Protein AF-A0A7R8VKW3-F1 (afdb_monomer)

Radius of gyration: 52.59 Å; Cα contacts (8 Å, |Δi|>4): 731; chains: 1; bounding box: 92×76×167 Å

Foldseek 3Di:
DLVVCCVDPVRNVVSVVDDDDDLLRVLVVCVVVVVLLVLLLCLQQADLVVNLSNLVSNLVVLLVDQLVPNLVSLLSNLLSLLNNQVVDDPPDPCVLVSLVSSLVSSLSSLCVLVCPVVVSCPPDDPLRVLLSLLLNLLSLLVSLLSSLVCLLPVDPPDVVSNVVNPDPDPDPSVVVVPDDDRDGDHSVVSSVSSLVSNLVSLVPDDPVSLVSQQVDADPVHRVHGSLLSSLQSLQSSLVSLVSSVDDDPSSVSSNVSSVVRHDHPQDVVNVLVPDDLVRLLVQCVDPVHPNLVSVVSLLVDPCLLVDPSNLVSCQVNLLSDDLVSLLSLVVVLLVCLVPDPDPVSNQSSLVSSLVSLLSDFLVSLLVSLLVLCVVPPQDQSSAHPCLVVLLVVLLVLLVVLLVVVVVVVVVVCVVPVPPPPDDDDDDDDDDDDDDDDDDDPDDDPDDPVVVVVNVVSLRSSLSSLSSSCSRGLLVSLLVLLVQQLPALSSLVSSLVSLLSVLSSQQRDDPVDPDGSNLVSLLVSLPDPDDDPRSLVSSLSSVQSCQQSVSDPQQCSCVVRLLVQLVVCLVVVVLPSNLSSLSSVVCLLVPSHPHDNVDDLLVVLVSLLSSLVSLDDDPVRDDPSSVSSNVSSVVVNVSSVVVCVVVVVPPVSVVVVLVVVQPDPDCVVSVLVVCLVCVVVDDLVSLLVVLVSLVPHPDQLLSSLVSLLSSLVSVLVVDDQPCVVVCLSNVVSSLVSLVVSLVSLLPDPLVSLLVSLVSLLVSLLSHHPVSCVVCVVSSLVSNLSSLLSNQADDPVSLVSSLVSLVSDDPDPSSVSSNVSSVVSVVRNVVVVD

Organism: Timema douglasi (NCBI:txid61478)

Solvent-accessible surface area (backbone atoms only — not comparable to full-atom values): 47410 Å² total; per-residue (Å²): 99,64,77,58,36,50,70,35,91,90,54,15,82,50,48,82,67,55,78,88,68,51,65,68,56,45,49,50,49,33,62,76,68,67,37,57,65,59,53,27,51,44,43,44,48,41,50,69,72,59,38,53,57,53,50,55,42,47,49,58,50,54,72,71,51,56,80,85,74,41,50,64,59,48,31,48,47,47,42,19,49,52,54,22,57,72,70,61,64,87,84,47,89,63,46,44,54,51,42,45,53,53,48,53,51,45,52,55,53,54,38,50,80,75,46,72,54,48,77,78,52,68,82,54,51,73,65,56,52,49,54,49,52,50,54,48,49,46,38,51,46,50,35,48,39,53,46,37,48,44,65,58,52,68,70,84,70,61,68,69,59,49,61,77,36,66,60,87,71,93,68,71,66,66,75,79,61,81,83,71,88,78,60,85,62,53,70,64,56,56,51,51,51,51,52,48,54,48,42,56,52,58,71,67,61,46,73,68,56,55,56,53,26,61,78,35,68,26,92,89,46,76,92,39,32,33,38,59,55,44,16,24,46,38,33,52,37,53,52,38,47,59,69,51,66,70,83,51,71,69,58,53,54,41,48,56,56,36,63,78,58,37,34,80,66,85,45,72,68,60,48,60,74,70,48,48,72,69,54,38,58,52,43,40,72,34,87,91,47,68,30,65,64,39,43,59,54,49,70,68,40,84,60,43,90,74,37,70,71,45,47,52,51,51,67,78,45,44,89,70,59,48,74,69,52,48,55,52,51,49,57,52,50,51,56,49,50,75,70,52,86,55,64,67,61,37,52,51,52,36,51,51,54,48,54,49,48,59,74,45,55,64,69,60,39,49,67,51,49,42,58,47,41,70,76,60,46,86,58,48,83,47,56,54,96,56,46,70,61,52,53,50,51,53,52,51,50,55,51,49,55,60,50,51,62,45,54,57,48,52,52,53,50,72,75,43,76,81,73,82,76,74,85,83,79,88,83,91,78,92,84,87,91,82,86,91,88,75,94,68,94,70,85,71,75,82,70,56,72,61,65,57,50,56,50,49,54,50,50,53,52,50,34,51,51,56,49,46,36,56,20,38,40,70,58,50,54,45,51,46,51,56,51,14,22,66,35,60,68,44,16,56,54,37,47,55,51,47,55,75,42,33,66,63,36,63,34,67,40,98,90,42,96,49,28,44,50,53,55,46,53,49,55,62,68,66,53,91,81,73,52,76,60,28,56,54,14,39,43,51,35,54,42,47,33,36,65,72,67,61,39,59,50,24,60,39,41,65,67,40,49,51,51,49,41,52,49,22,55,75,70,65,39,46,67,66,32,40,54,49,51,55,40,49,41,43,49,60,74,61,82,23,84,70,67,46,87,67,56,69,55,60,53,50,52,52,52,48,53,46,55,60,70,53,63,60,50,94,90,62,65,47,74,54,45,53,53,40,48,56,51,48,53,57,43,50,53,42,50,51,54,49,47,64,73,65,72,59,56,80,60,47,56,55,50,55,50,58,62,61,70,75,52,91,84,49,65,68,59,53,49,56,49,45,65,66,51,55,85,74,54,50,51,68,53,42,44,52,51,47,57,52,58,72,73,53,97,60,59,59,68,58,51,48,50,54,53,49,53,48,51,43,47,50,52,68,70,40,58,82,77,56,48,77,80,43,54,73,48,52,50,46,54,52,54,44,53,53,66,49,41,74,62,45,59,75,46,59,48,72,56,35,46,53,50,42,54,49,52,52,50,44,54,62,64,42,50,68,72,53,41,67,71,46,33,68,61,54,47,52,46,46,52,55,39,50,68,48,38,71,67,69,52,73,68,52,52,50,53,52,50,54,56,47,66,69,39,70,94,49,72,65,38,55,51,52,54,51,51,53,48,55,46,47,55,50,30,56,62,71,76,105

Nearest PDB structures (foldseek):
  6gx9-assembly1_A  TM=1.564E-01  e=7.901E-03  Homo sapiens
  6xwx-assembly2_C  TM=1.499E-01  e=9.760E-02  Thermochaetoides thermophila DSM 1495
  5lvz-assembly1_A  TM=2.256E-01  e=2.008E+00  Lachancea thermotolerans CBS 6340

Sequence (832 aa):
MVDELIDDQNYGHLANCVPVLSLPLLMEVVWGLSLLEYLAETIVFAPPCLIIELLDAALAKINSLEPESILEPLNKLSHSIFLRVQTLKDSDPNIKYIKLKIFSLFKTLLSYFMGANAVKLQSWTTDQLNTHAGYAMESLLQMLCNCLSSYSAPSLHEEKLVQMYDVHYSYDCSKLCQGEKVHDISTEHFIDELLSVCKSNFSAITVDKWLFWTECDSQTEPNKNLQCVLAEKMYICLDLLKLAKRRGSLVEELTQIMRSMARKPRDEDDEIREANKETIIQNVSDLNKTRKKWFKVFLNTEDLLFDESCIHCLENNMELIDFEDLKYIFEIALSVIENTSDVERCERLKFLVLNAFKLLDIKSQLLILCPFLKKHGLKSVFLTKSFNVTLTEVLNKAVAASEEEENDRVELEDVNPHLCGGRVENHLGKTTPSSPDRDSNLDLPVLSGRAQHDKRHLNVLLSDCACLCLEHAREVLWQLLLAAVTTEKRSALMVVVLNHLRCVCDLPLAESEENLITHLLRQVMGQETWTNQAETSFVQLVTSLVNHNILNSGVFVQSCLLPALNDSVRDKNWTPLLRWLNTLQKFLDGSVKFNCGVDNACLLVLLAQVLERSHWSIHSFSQHVVLVREQISGLVDLVISKIVKENKLPGSILFLYSLLADTPRDAACSIAWLTWILPICTPKEWGMLATALTTLDYSPGALFNLVSDALLLIVAATRTELLGKHEGSLMPWLEYLEYILPDLKNQPCDKALEMVKRTLHIFKELPRPAQESCGPLMMNILVELIMCVLSPSEETVRDMGLSVAALHRGEMQQVLARKLLEVWERAVALES

pLDDT: mean 83.66, std 16.15, range [28.84, 98.12]

Structure (mmCIF, N/CA/C/O backbone):
data_AF-A0A7R8VKW3-F1
#
_entry.id   AF-A0A7R8VKW3-F1
#
loop_
_atom_site.group_PDB
_atom_site.id
_atom_site.type_symbol
_atom_site.label_atom_id
_atom_site.label_alt_id
_atom_site.label_comp_id
_atom_site.label_asym_id
_atom_site.label_entity_id
_atom_site.label_seq_id
_atom_site.pdbx_PDB_ins_code
_atom_site.Cartn_x
_atom_site.Cartn_y
_atom_site.Cartn_z
_atom_site.occupancy
_atom_site.B_iso_or_equiv
_atom_site.auth_seq_id
_atom_site.auth_comp_id
_atom_site.auth_asym_id
_atom_site.auth_atom_id
_atom_site.pdbx_PDB_model_num
ATOM 1 N N . MET A 1 1 ? -16.111 -39.580 39.400 1.00 52.59 1 MET A N 1
ATOM 2 C CA . MET A 1 1 ? -15.105 -38.543 39.083 1.00 52.59 1 MET A CA 1
ATOM 3 C C . MET A 1 1 ? -13.684 -38.958 39.435 1.00 52.59 1 MET A C 1
ATOM 5 O O . MET A 1 1 ? -12.974 -39.259 38.497 1.00 52.59 1 MET A O 1
ATOM 9 N N . VAL A 1 2 ? -13.246 -39.028 40.707 1.00 54.12 2 VAL A N 1
ATOM 10 C CA . VAL A 1 2 ? -11.863 -39.478 41.021 1.00 54.12 2 VAL A CA 1
ATOM 11 C C . VAL A 1 2 ? -11.615 -40.899 40.501 1.00 54.12 2 VAL A C 1
ATOM 13 O O . VAL A 1 2 ? -10.630 -41.114 39.810 1.00 54.12 2 VAL A O 1
ATOM 16 N N . ASP A 1 3 ? -12.562 -41.816 40.715 1.00 58.03 3 ASP A N 1
ATOM 17 C CA . ASP A 1 3 ? -12.451 -43.204 40.239 1.00 58.03 3 ASP A CA 1
ATOM 18 C C . ASP A 1 3 ? -12.424 -43.336 38.703 1.00 58.03 3 ASP A C 1
ATOM 20 O O . ASP A 1 3 ? -11.779 -44.235 38.188 1.00 58.03 3 ASP A O 1
ATOM 24 N N . GLU A 1 4 ? -13.054 -42.417 37.962 1.00 57.88 4 GLU A N 1
ATOM 25 C CA . GLU A 1 4 ? -13.058 -42.419 36.484 1.00 57.88 4 GLU A CA 1
ATOM 26 C C . GLU A 1 4 ? -11.829 -41.709 35.904 1.00 57.88 4 GLU A C 1
ATOM 28 O O . GLU A 1 4 ? -11.317 -42.104 34.863 1.00 57.88 4 GLU A O 1
ATOM 33 N N . LEU A 1 5 ? -11.328 -40.675 36.590 1.00 60.00 5 LEU A N 1
ATOM 34 C CA . LEU A 1 5 ? -10.075 -40.012 36.236 1.00 60.00 5 LEU A CA 1
ATOM 35 C C . LEU A 1 5 ? -8.886 -40.948 36.442 1.00 60.00 5 LEU A C 1
ATOM 37 O O . LEU A 1 5 ? -7.955 -40.890 35.653 1.00 60.00 5 LEU A O 1
ATOM 41 N N . ILE A 1 6 ? -8.921 -41.821 37.457 1.00 68.75 6 ILE A N 1
ATOM 42 C CA . ILE A 1 6 ? -7.892 -42.849 37.693 1.00 68.75 6 ILE A CA 1
ATOM 43 C C . ILE A 1 6 ? -7.719 -43.768 36.470 1.00 68.75 6 ILE A C 1
ATOM 45 O O . ILE A 1 6 ? -6.596 -44.200 36.202 1.00 68.75 6 ILE A O 1
ATOM 49 N N . ASP A 1 7 ? -8.789 -44.009 35.709 1.00 65.62 7 ASP A N 1
ATOM 50 C CA . ASP A 1 7 ? -8.774 -44.852 34.509 1.00 65.62 7 ASP A CA 1
ATOM 51 C C . ASP A 1 7 ? -8.321 -44.103 33.232 1.00 65.62 7 ASP A C 1
ATOM 53 O O . ASP A 1 7 ? -8.066 -44.735 32.201 1.00 65.62 7 ASP A O 1
ATOM 57 N N . ASP A 1 8 ? -8.168 -42.771 33.276 1.00 63.59 8 ASP A N 1
ATOM 58 C CA . ASP A 1 8 ? -7.674 -41.967 32.150 1.00 63.59 8 ASP A CA 1
ATOM 59 C C . ASP A 1 8 ? -6.149 -42.127 31.990 1.00 63.59 8 ASP A C 1
ATOM 61 O O . ASP A 1 8 ? -5.359 -41.743 32.856 1.00 63.59 8 ASP A O 1
ATOM 65 N N . GLN A 1 9 ? -5.702 -42.668 30.851 1.00 69.50 9 GLN A N 1
ATOM 66 C CA . GLN A 1 9 ? -4.277 -42.925 30.591 1.00 69.50 9 GLN A CA 1
ATOM 67 C C . GLN A 1 9 ? -3.412 -41.657 30.523 1.00 69.50 9 GLN A C 1
ATOM 69 O O . GLN A 1 9 ? -2.210 -41.732 30.779 1.00 69.50 9 GLN A O 1
ATOM 74 N N . ASN A 1 10 ? -3.992 -40.502 30.190 1.00 60.09 10 ASN A N 1
ATOM 75 C CA . ASN A 1 10 ? -3.257 -39.247 30.055 1.00 60.09 10 ASN A CA 1
ATOM 76 C C . ASN A 1 10 ? -3.166 -38.497 31.386 1.00 60.09 10 ASN A C 1
ATOM 78 O O . ASN A 1 10 ? -2.140 -37.874 31.657 1.00 60.09 10 ASN A O 1
ATOM 82 N N . TYR A 1 11 ? -4.201 -38.575 32.229 1.00 64.12 11 TYR A N 1
ATOM 83 C CA . TYR A 1 11 ? -4.323 -37.719 33.419 1.00 64.12 11 TYR A CA 1
ATOM 84 C C . TYR A 1 11 ? -4.571 -38.466 34.734 1.00 64.12 11 TYR A C 1
ATOM 86 O O . TYR A 1 11 ? -4.497 -37.852 35.798 1.00 64.12 11 TYR A O 1
ATOM 94 N N . GLY A 1 12 ? -4.784 -39.781 34.719 1.00 66.81 12 GLY A N 1
ATOM 95 C CA . GLY A 1 12 ? -5.103 -40.554 35.924 1.00 66.81 12 GLY A CA 1
ATOM 96 C C . GLY A 1 12 ? -3.995 -40.607 36.964 1.00 66.81 12 GLY A C 1
ATOM 97 O O . GLY A 1 12 ? -4.262 -40.729 38.159 1.00 66.81 12 GLY A O 1
ATOM 98 N N . HIS A 1 13 ? -2.748 -40.374 36.548 1.00 68.00 13 HIS A N 1
ATOM 99 C CA . HIS A 1 13 ? -1.635 -40.181 37.474 1.00 68.00 13 HIS A CA 1
ATOM 100 C C . HIS A 1 13 ? -1.791 -38.915 38.341 1.00 68.00 13 HIS A C 1
ATOM 102 O O . HIS A 1 13 ? -1.276 -38.888 39.455 1.00 68.00 13 HIS A O 1
ATOM 108 N N . LEU A 1 14 ? -2.528 -37.896 37.879 1.00 62.84 14 LEU A N 1
ATOM 109 C CA . LEU A 1 14 ? -2.804 -36.671 38.639 1.00 62.84 14 LEU A CA 1
ATOM 110 C C . LEU A 1 14 ? -3.944 -36.854 39.646 1.00 62.84 14 LEU A C 1
ATOM 112 O O . LEU A 1 14 ? -3.936 -36.205 40.690 1.00 62.84 14 LEU A O 1
ATOM 116 N N . ALA A 1 15 ? -4.889 -37.762 39.383 1.00 64.81 15 ALA A N 1
ATOM 117 C CA . ALA A 1 15 ? -6.071 -37.981 40.221 1.00 64.81 15 ALA A CA 1
ATOM 118 C C . ALA A 1 15 ? -5.719 -38.349 41.674 1.00 64.81 15 ALA A C 1
ATOM 120 O O . ALA A 1 15 ? -6.390 -37.916 42.606 1.00 64.81 15 ALA A O 1
ATOM 121 N N . ASN A 1 16 ? -4.621 -39.088 41.865 1.00 66.12 16 ASN A N 1
ATOM 122 C CA . ASN A 1 16 ? -4.104 -39.469 43.184 1.00 66.12 16 ASN A CA 1
ATOM 123 C C . ASN A 1 16 ? -3.102 -38.459 43.776 1.00 66.12 16 ASN A C 1
ATOM 125 O O . ASN A 1 16 ? -2.702 -38.598 44.932 1.00 66.12 16 ASN A O 1
ATOM 129 N N . CYS A 1 17 ? -2.674 -37.459 43.000 1.00 67.56 17 CYS A N 1
ATOM 130 C CA . CYS A 1 17 ? -1.739 -36.421 43.440 1.00 67.56 17 CYS A CA 1
ATOM 131 C C . CYS A 1 17 ? -2.443 -35.140 43.903 1.00 67.56 17 CYS A C 1
ATOM 133 O O . CYS A 1 17 ? -1.833 -34.343 44.618 1.00 67.56 17 CYS A O 1
ATOM 135 N N . VAL A 1 18 ? -3.704 -34.928 43.515 1.00 68.00 18 VAL A N 1
ATOM 136 C CA . VAL A 1 18 ? -4.475 -33.752 43.930 1.00 68.00 18 VAL A CA 1
ATOM 137 C C . VAL A 1 18 ? -5.131 -34.024 45.291 1.00 68.00 18 VAL A C 1
ATOM 139 O O . VAL A 1 18 ? -5.917 -34.964 45.414 1.00 68.00 18 VAL A O 1
ATOM 142 N N . PRO A 1 19 ? -4.839 -33.228 46.337 1.00 75.81 19 PRO A N 1
ATOM 143 C CA . PRO A 1 19 ? -5.503 -33.384 47.624 1.00 75.81 19 PRO A CA 1
ATOM 144 C C . PRO A 1 19 ? -7.009 -33.139 47.475 1.00 75.81 19 PRO A C 1
ATOM 146 O O . PRO A 1 19 ? -7.430 -32.173 46.839 1.00 75.81 19 PRO A O 1
ATOM 149 N N . VAL A 1 20 ? -7.827 -33.993 48.094 1.00 81.38 20 VAL A N 1
ATOM 150 C CA . VAL A 1 20 ? -9.284 -33.813 48.128 1.00 81.38 20 VAL A CA 1
ATOM 151 C C . VAL A 1 20 ? -9.603 -32.582 48.977 1.00 81.38 20 VAL A C 1
ATOM 153 O O . VAL A 1 20 ? -9.545 -32.626 50.207 1.00 81.38 20 VAL A O 1
ATOM 156 N N . LEU A 1 21 ? -9.908 -31.466 48.317 1.00 86.88 21 LEU A N 1
ATOM 157 C CA . LEU A 1 21 ? -10.319 -30.233 48.982 1.00 86.88 21 LEU A CA 1
ATOM 158 C C . LEU A 1 21 ? -11.809 -30.306 49.327 1.00 86.88 21 LEU A C 1
ATOM 160 O O . LEU A 1 21 ? -12.633 -30.697 48.501 1.00 86.88 21 LEU A O 1
ATOM 164 N N . SER A 1 22 ? -12.174 -29.896 50.543 1.00 91.62 22 SER A N 1
ATOM 165 C CA . SER A 1 22 ? -13.581 -29.639 50.863 1.00 91.62 22 SER A CA 1
ATOM 166 C C . SER A 1 22 ? -14.080 -28.420 50.077 1.00 91.62 22 SER A C 1
ATOM 168 O O . SER A 1 22 ? -13.296 -27.516 49.796 1.00 91.62 22 SER A O 1
ATOM 170 N N . LEU A 1 23 ? -15.377 -28.352 49.749 1.00 90.88 23 LEU A N 1
ATOM 171 C CA . LEU A 1 23 ? -15.952 -27.211 49.012 1.00 90.88 23 LEU A CA 1
ATOM 172 C C . LEU A 1 23 ? -15.626 -25.842 49.649 1.00 90.88 23 LEU A C 1
ATOM 174 O O . LEU A 1 23 ? -15.189 -24.953 48.920 1.00 90.88 23 LEU A O 1
ATOM 178 N N . PRO A 1 24 ? -15.743 -25.645 50.981 1.00 93.50 24 PRO A N 1
ATOM 179 C CA . PRO A 1 24 ? -15.337 -24.386 51.603 1.00 93.50 24 PRO A CA 1
ATOM 180 C C . PRO A 1 24 ? -13.848 -24.078 51.412 1.00 93.50 24 PRO A C 1
ATOM 182 O O . PRO A 1 24 ? -13.500 -22.950 51.079 1.00 93.50 24 PRO A O 1
ATOM 185 N N . LEU A 1 25 ? -12.970 -25.078 51.569 1.00 94.25 25 LEU A N 1
ATOM 186 C CA . LEU A 1 25 ? -11.529 -24.899 51.377 1.00 94.25 25 LEU A CA 1
ATOM 187 C C . LEU A 1 25 ? -11.188 -24.602 49.912 1.00 94.25 25 LEU A C 1
ATOM 189 O O . LEU A 1 25 ? -10.329 -23.768 49.651 1.00 94.25 25 LEU A O 1
ATOM 193 N N . LEU A 1 26 ? -11.882 -25.231 48.961 1.00 94.19 26 LEU A N 1
ATOM 194 C CA . LEU A 1 26 ? -11.756 -24.918 47.541 1.00 94.19 26 LEU A CA 1
ATOM 195 C C . LEU A 1 26 ? -12.099 -23.449 47.279 1.00 94.19 26 LEU A C 1
ATOM 197 O O . LEU A 1 26 ? -11.347 -22.776 46.584 1.00 94.19 26 LEU A O 1
ATOM 201 N N . MET A 1 27 ? -13.183 -22.929 47.863 1.00 96.75 27 MET A N 1
ATOM 202 C CA . MET A 1 27 ? -13.527 -21.510 47.727 1.00 96.75 27 MET A CA 1
ATOM 203 C C . MET A 1 27 ? -12.481 -20.599 48.392 1.00 96.75 27 MET A C 1
ATOM 205 O O . MET A 1 27 ? -12.132 -19.568 47.826 1.00 96.75 27 MET A O 1
ATOM 209 N N . GLU A 1 28 ? -11.910 -20.972 49.543 1.00 96.06 28 GLU A N 1
ATOM 210 C CA . GLU A 1 28 ? -10.778 -20.223 50.121 1.00 96.06 28 GLU A CA 1
ATOM 211 C C . GLU A 1 28 ? -9.570 -20.185 49.175 1.00 96.06 28 GLU A C 1
ATOM 213 O O . GLU A 1 28 ? -8.961 -19.132 49.003 1.00 96.06 28 GLU A O 1
ATOM 218 N N . VAL A 1 29 ? -9.251 -21.303 48.516 1.00 95.06 29 VAL A N 1
ATOM 219 C CA . VAL A 1 29 ? -8.162 -21.381 47.531 1.00 95.06 29 VAL A CA 1
ATOM 220 C C . VAL A 1 29 ? -8.474 -20.538 46.295 1.00 95.06 29 VAL A C 1
ATOM 222 O O . VAL A 1 29 ? -7.616 -19.778 45.854 1.00 95.06 29 VAL A O 1
ATOM 225 N N . VAL A 1 30 ? -9.696 -20.625 45.758 1.00 95.56 30 VAL A N 1
ATOM 226 C CA . VAL A 1 30 ? -10.114 -19.852 44.579 1.00 95.56 30 VAL A CA 1
ATOM 227 C C . VAL A 1 30 ? -9.960 -18.357 44.831 1.00 95.56 30 VAL A C 1
ATOM 229 O O . VAL A 1 30 ? -9.354 -17.664 44.018 1.00 95.56 30 VAL A O 1
ATOM 232 N N . TRP A 1 31 ? -10.453 -17.853 45.962 1.00 95.38 31 TRP A N 1
ATOM 233 C CA . TRP A 1 31 ? -10.317 -16.435 46.294 1.00 95.38 31 TRP A CA 1
ATOM 234 C C . TRP A 1 31 ? -8.881 -16.059 46.661 1.00 95.38 31 TRP A C 1
ATOM 236 O O . TRP A 1 31 ? -8.367 -15.066 46.155 1.00 95.38 31 TRP A O 1
ATOM 246 N N . GLY A 1 32 ? -8.214 -16.858 47.498 1.00 95.31 32 GLY A N 1
ATOM 247 C CA . GLY A 1 32 ? -6.853 -16.582 47.963 1.00 95.31 32 GLY A CA 1
ATOM 248 C C . GLY A 1 32 ? -5.812 -16.560 46.842 1.00 95.31 32 GLY A C 1
ATOM 249 O O . GLY A 1 32 ? -4.821 -15.842 46.946 1.00 95.31 32 GLY A O 1
ATOM 250 N N . LEU A 1 33 ? -6.049 -17.305 45.758 1.00 96.00 33 LEU A N 1
ATOM 251 C CA . LEU A 1 33 ? -5.188 -17.350 44.573 1.00 96.00 33 LEU A CA 1
ATOM 252 C C . LEU A 1 33 ? -5.742 -16.551 43.380 1.00 96.00 33 LEU A C 1
ATOM 254 O O . LEU A 1 33 ? -5.186 -16.641 42.290 1.00 96.00 33 LEU A O 1
ATOM 258 N N . SER A 1 34 ? -6.815 -15.770 43.560 1.00 94.94 34 SER A N 1
ATOM 259 C CA . SER A 1 34 ? -7.455 -14.985 42.487 1.00 94.94 34 SER A CA 1
ATOM 260 C C . SER A 1 34 ? -7.894 -15.816 41.265 1.00 94.94 34 SER A C 1
ATOM 262 O O . SER A 1 34 ? -7.874 -15.346 40.132 1.00 94.94 34 SER A O 1
ATOM 264 N N . LEU A 1 35 ? -8.345 -17.056 41.479 1.00 96.06 35 LEU A N 1
ATOM 265 C CA . LEU A 1 35 ? -8.770 -17.997 40.429 1.00 96.06 35 LEU A CA 1
ATOM 266 C C . LEU A 1 35 ? -10.251 -17.841 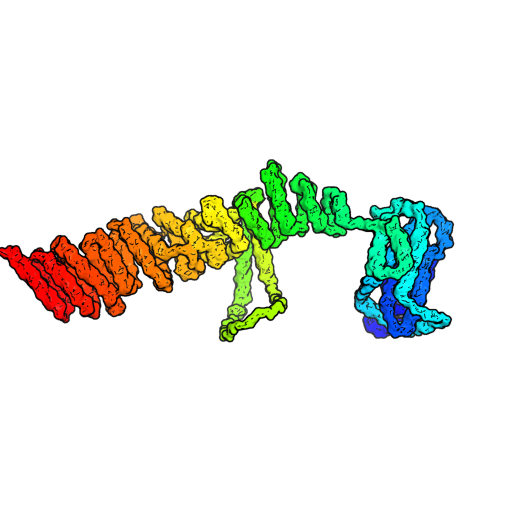40.039 1.00 96.06 35 LEU A C 1
ATOM 268 O O . LEU A 1 35 ? -10.889 -18.789 39.581 1.00 96.06 35 LEU A O 1
ATOM 272 N N . LEU A 1 36 ? -10.827 -16.653 40.234 1.00 96.31 36 LEU A N 1
ATOM 273 C CA . LEU A 1 36 ? -12.240 -16.385 39.956 1.00 96.31 36 LEU A CA 1
ATOM 274 C C . LEU A 1 36 ? -12.589 -16.577 38.471 1.00 96.31 36 LEU A C 1
ATOM 276 O O . LEU A 1 36 ? -13.696 -17.002 38.154 1.00 96.31 36 LEU A O 1
ATOM 280 N N . GLU A 1 37 ? -11.645 -16.303 37.569 1.00 95.81 37 GLU A N 1
ATOM 281 C CA . GLU A 1 37 ? -11.816 -16.523 36.125 1.00 95.81 37 GLU A CA 1
ATOM 282 C C . GLU A 1 37 ? -11.970 -18.008 35.789 1.00 95.81 37 GLU A C 1
ATOM 284 O O . GLU A 1 37 ? -12.882 -18.375 35.055 1.00 95.81 37 GLU A O 1
ATOM 289 N N . TYR A 1 38 ? -11.179 -18.877 36.421 1.00 94.88 38 TYR A N 1
ATOM 290 C CA . TYR A 1 38 ? -11.307 -20.327 36.260 1.00 94.88 38 TYR A CA 1
ATOM 291 C C . TYR A 1 38 ? -12.607 -20.865 36.861 1.00 94.88 38 TYR A C 1
ATOM 293 O O . TYR A 1 38 ? -13.209 -21.788 36.311 1.00 94.88 38 TYR A O 1
ATOM 301 N N . LEU A 1 39 ? -13.074 -20.292 37.976 1.00 96.38 39 LEU A N 1
ATOM 302 C CA . LEU A 1 39 ? -14.379 -20.643 38.539 1.00 96.38 39 LEU A CA 1
ATOM 303 C C . LEU A 1 39 ? -15.516 -20.242 37.586 1.00 96.38 39 LEU A C 1
ATOM 305 O O . LEU A 1 39 ? -16.422 -21.039 37.353 1.00 96.38 39 LEU A O 1
ATOM 309 N N . ALA A 1 40 ? -15.451 -19.037 37.016 1.00 96.62 40 ALA A N 1
ATOM 310 C CA . ALA A 1 40 ? -16.389 -18.551 36.008 1.00 96.62 40 ALA A CA 1
ATOM 311 C C . ALA A 1 40 ? -16.415 -19.465 34.769 1.00 96.62 40 ALA A C 1
ATOM 313 O O . ALA A 1 40 ? -17.482 -19.931 34.375 1.00 96.62 40 ALA A O 1
ATOM 314 N N . GLU A 1 41 ? -15.249 -19.813 34.222 1.00 94.75 41 GLU A N 1
ATOM 315 C CA . GLU A 1 41 ? -15.112 -20.774 33.120 1.00 94.75 41 GLU A CA 1
ATOM 316 C C . GLU A 1 41 ? -15.726 -22.138 33.472 1.00 94.75 41 GLU A C 1
ATOM 318 O O . GLU A 1 41 ? -16.545 -22.679 32.724 1.00 94.75 41 GLU A O 1
ATOM 323 N N . THR A 1 42 ? -15.418 -22.656 34.663 1.00 94.25 42 THR A N 1
ATOM 324 C CA . THR A 1 42 ? -15.974 -23.922 35.161 1.00 94.25 42 THR A CA 1
ATOM 325 C C . THR A 1 42 ? -17.502 -23.863 35.231 1.00 94.25 42 THR A C 1
ATOM 327 O O . THR A 1 42 ? -18.169 -24.818 34.847 1.00 94.25 42 THR A O 1
ATOM 330 N N . ILE A 1 43 ? -18.090 -22.738 35.650 1.00 95.81 43 ILE A N 1
ATOM 331 C CA . ILE A 1 43 ? -19.550 -22.552 35.672 1.00 95.81 43 ILE A CA 1
ATOM 332 C C . ILE A 1 43 ? -20.158 -22.607 34.265 1.00 95.81 43 ILE A C 1
ATOM 334 O O . ILE A 1 43 ? -21.282 -23.085 34.111 1.00 95.81 43 ILE A O 1
ATOM 338 N N . VAL A 1 44 ? -19.449 -22.143 33.236 1.00 94.56 44 VAL A N 1
ATOM 339 C CA . VAL A 1 44 ? -19.944 -22.169 31.850 1.00 94.56 44 VAL A CA 1
ATOM 340 C C . VAL A 1 44 ? -19.910 -23.583 31.264 1.00 94.56 44 VAL A C 1
ATOM 342 O O . VAL A 1 44 ? -20.843 -23.971 30.554 1.00 94.56 44 VAL A O 1
ATOM 345 N N . PHE A 1 45 ? -18.873 -24.368 31.565 1.00 92.56 45 PHE A N 1
ATOM 346 C CA . PHE A 1 45 ? -18.620 -25.623 30.849 1.00 92.56 45 PHE A CA 1
ATOM 347 C C . PHE A 1 45 ? -18.915 -26.902 31.643 1.00 92.56 45 PHE A C 1
ATOM 349 O O . PHE A 1 45 ? -19.267 -27.914 31.037 1.00 92.56 45 PHE A O 1
ATOM 356 N N . ALA A 1 46 ? -18.846 -26.879 32.975 1.00 91.00 46 ALA A N 1
ATOM 357 C CA . ALA A 1 46 ? -18.955 -28.087 33.792 1.00 91.00 46 ALA A CA 1
ATOM 358 C C . ALA A 1 46 ? -20.365 -28.725 33.795 1.00 91.00 46 ALA A C 1
ATOM 360 O O . ALA A 1 46 ? -21.367 -28.088 33.441 1.00 91.00 46 ALA A O 1
ATOM 361 N N . PRO A 1 47 ? -20.501 -29.989 34.237 1.00 89.69 47 PRO A N 1
ATOM 362 C CA . PRO A 1 47 ? -21.801 -30.634 34.398 1.00 89.69 47 PRO A CA 1
ATOM 363 C C . PRO A 1 47 ? -22.750 -29.841 35.323 1.00 89.69 47 PRO A C 1
ATOM 365 O O . PRO A 1 47 ? -22.316 -29.337 36.362 1.00 89.69 47 PRO A O 1
ATOM 368 N N . PRO A 1 48 ? -24.059 -29.736 35.016 1.00 90.12 48 PRO A N 1
ATOM 369 C CA . PRO A 1 48 ? -24.945 -28.813 35.730 1.00 90.12 48 PRO A CA 1
ATOM 370 C C . PRO A 1 48 ? -25.111 -29.083 37.229 1.00 90.12 48 PRO A C 1
ATOM 372 O O . PRO A 1 48 ? -25.217 -28.131 38.000 1.00 90.12 48 PRO A O 1
ATOM 375 N N . CYS A 1 49 ? -25.111 -30.351 37.660 1.00 88.19 49 CYS A N 1
ATOM 376 C CA . CYS A 1 49 ? -25.229 -30.676 39.085 1.00 88.19 49 CYS A CA 1
ATOM 377 C C . CYS A 1 49 ? -23.989 -30.155 39.865 1.00 88.19 49 CYS A C 1
ATOM 379 O O . CYS A 1 49 ? -24.147 -29.598 40.948 1.00 88.19 49 CYS A O 1
ATOM 381 N N . LEU A 1 50 ? -22.779 -30.229 39.282 1.00 88.75 50 LEU A N 1
ATOM 382 C CA . LEU A 1 50 ? -21.545 -29.682 39.877 1.00 88.75 50 LEU A CA 1
ATOM 383 C C . LEU A 1 50 ? -21.579 -28.149 39.954 1.00 88.75 50 LEU A C 1
ATOM 385 O O . LEU A 1 50 ? -21.168 -27.567 40.954 1.00 88.75 50 LEU A O 1
ATOM 389 N N . ILE A 1 51 ? -22.106 -27.493 38.916 1.00 93.44 51 ILE A N 1
ATOM 390 C CA . ILE A 1 51 ? -22.250 -26.032 38.889 1.00 93.44 51 ILE A CA 1
ATOM 391 C C . ILE A 1 51 ? -23.112 -25.546 40.059 1.00 93.44 51 ILE A C 1
ATOM 393 O O . ILE A 1 51 ? -22.762 -24.559 40.697 1.00 93.44 51 ILE A O 1
ATOM 397 N N . ILE A 1 52 ? -24.213 -26.238 40.367 1.00 94.31 52 ILE A N 1
ATOM 398 C CA . ILE A 1 52 ? -25.096 -25.881 41.489 1.00 94.31 52 ILE A CA 1
ATOM 399 C C . ILE A 1 52 ? -24.331 -25.938 42.820 1.00 94.31 52 ILE A C 1
ATOM 401 O O . ILE A 1 52 ? -24.380 -24.975 43.581 1.00 94.31 52 ILE A O 1
ATOM 405 N N . GLU A 1 53 ? -23.583 -27.016 43.075 1.00 92.62 53 GLU A N 1
ATOM 406 C CA . GLU A 1 53 ? -22.795 -27.175 44.308 1.00 92.62 53 GLU A CA 1
ATOM 407 C C . GLU A 1 53 ? -21.689 -26.113 44.433 1.00 92.62 53 GLU A C 1
ATOM 409 O O . GLU A 1 53 ? -21.497 -25.530 45.504 1.00 92.62 53 GLU A O 1
ATOM 414 N N . LEU A 1 54 ? -20.990 -25.819 43.330 1.00 94.50 54 LEU A N 1
ATOM 415 C CA . LEU A 1 54 ? -19.967 -24.772 43.285 1.00 94.50 54 LEU A CA 1
ATOM 416 C C . LEU A 1 54 ? -20.562 -23.384 43.533 1.00 94.50 54 LEU A C 1
ATOM 418 O O . LEU A 1 54 ? -19.977 -22.595 44.271 1.00 94.50 54 LEU A O 1
ATOM 422 N N . LEU A 1 55 ? -21.725 -23.085 42.953 1.00 96.56 55 LEU A N 1
ATOM 423 C CA . LEU A 1 55 ? -22.412 -21.810 43.148 1.00 96.56 55 LEU A CA 1
ATOM 424 C C . LEU A 1 55 ? -22.944 -21.645 44.574 1.00 96.56 55 LEU A C 1
ATOM 426 O O . LEU A 1 55 ? -22.826 -20.555 45.128 1.00 96.56 55 LEU A O 1
ATOM 430 N N . ASP A 1 56 ? -23.483 -22.700 45.187 1.00 95.56 56 ASP A N 1
ATOM 431 C CA . ASP A 1 56 ? -23.902 -22.678 46.595 1.00 95.56 56 ASP A CA 1
ATOM 432 C C . ASP A 1 56 ? -22.698 -22.396 47.518 1.00 95.56 56 ASP A C 1
ATOM 434 O O . ASP A 1 56 ? -22.771 -21.544 48.411 1.00 95.56 56 ASP A O 1
ATOM 438 N N . ALA A 1 57 ? -21.553 -23.045 47.268 1.00 96.12 57 ALA A N 1
ATOM 439 C CA . ALA A 1 57 ? -20.315 -22.790 48.008 1.00 96.12 57 ALA A CA 1
ATOM 440 C C . ALA A 1 57 ? -19.778 -21.364 47.774 1.00 96.12 57 ALA A C 1
ATOM 442 O O . ALA A 1 57 ? -19.390 -20.680 48.727 1.00 96.12 57 ALA A O 1
ATOM 443 N N . ALA A 1 58 ? -19.805 -20.887 46.527 1.00 97.00 58 ALA A N 1
ATOM 444 C CA . ALA A 1 58 ? -19.408 -19.531 46.164 1.00 97.00 58 ALA A CA 1
ATOM 445 C C . ALA A 1 58 ? -20.303 -18.480 46.837 1.00 97.00 58 ALA A C 1
ATOM 447 O O . ALA A 1 58 ? -19.796 -17.496 47.367 1.00 97.00 58 ALA A O 1
ATOM 448 N N . LEU A 1 59 ? -21.619 -18.700 46.900 1.00 96.44 59 LEU A N 1
ATOM 449 C CA . LEU A 1 59 ? -22.562 -17.826 47.606 1.00 96.44 59 LEU A CA 1
ATOM 450 C C . LEU A 1 59 ? -22.296 -17.781 49.113 1.00 96.44 59 LEU A C 1
ATOM 452 O O . LEU A 1 59 ? -22.328 -16.707 49.718 1.00 96.44 59 LEU A O 1
ATOM 456 N N . ALA A 1 60 ? -21.995 -18.924 49.734 1.00 95.75 60 ALA A N 1
ATOM 457 C CA . ALA A 1 60 ? -21.587 -18.962 51.136 1.00 95.75 60 ALA A CA 1
ATOM 458 C C . ALA A 1 60 ? -20.303 -18.145 51.368 1.00 95.75 60 ALA A C 1
ATOM 460 O O . ALA A 1 60 ? -20.223 -17.382 52.334 1.00 95.75 60 ALA A O 1
ATOM 461 N N . LYS A 1 61 ? -19.332 -18.230 50.447 1.00 96.06 61 LYS A N 1
ATOM 462 C CA . LYS A 1 61 ? -18.118 -17.408 50.494 1.00 96.06 61 LYS A CA 1
ATOM 463 C C . LYS A 1 61 ? -18.434 -15.923 50.309 1.00 96.06 61 LYS A C 1
ATOM 465 O O . LYS A 1 61 ? -18.003 -15.130 51.141 1.00 96.06 61 LYS A O 1
ATOM 470 N N . ILE A 1 62 ? -19.242 -15.544 49.317 1.00 96.00 62 ILE A N 1
ATOM 471 C CA . ILE A 1 62 ? -19.664 -14.154 49.057 1.00 96.00 62 ILE A CA 1
ATOM 472 C C . ILE A 1 62 ? -20.341 -13.530 50.282 1.00 96.00 62 ILE A C 1
ATOM 474 O O . ILE A 1 62 ? -20.029 -12.398 50.641 1.00 96.00 62 ILE A O 1
ATOM 478 N N . ASN A 1 63 ? -21.188 -14.281 50.991 1.00 94.56 63 ASN A N 1
ATOM 479 C CA . ASN A 1 63 ? -21.789 -13.831 52.251 1.00 94.56 63 ASN A CA 1
ATOM 480 C C . ASN A 1 63 ? -20.758 -13.449 53.321 1.00 94.56 63 ASN A C 1
ATOM 482 O O . ASN A 1 63 ? -21.022 -12.584 54.158 1.00 94.56 63 ASN A O 1
ATOM 486 N N . SER A 1 64 ? -19.583 -14.079 53.318 1.00 94.12 64 SER A N 1
ATOM 487 C CA . SER A 1 64 ? -18.517 -13.788 54.281 1.00 94.12 64 SER A CA 1
ATOM 488 C C . SER A 1 64 ? -17.651 -12.585 53.890 1.00 94.12 64 SER A C 1
ATOM 490 O O . SER A 1 64 ? -17.105 -11.945 54.782 1.00 94.12 64 SER A O 1
ATOM 492 N N . LEU A 1 65 ? -17.590 -12.223 52.604 1.00 94.75 65 LEU A N 1
ATOM 493 C CA . LEU A 1 65 ? -16.717 -11.165 52.081 1.00 94.75 65 LEU A CA 1
ATOM 494 C C . LEU A 1 65 ? -17.133 -9.752 52.520 1.00 94.75 65 LEU A C 1
ATOM 496 O O . LEU A 1 65 ? -18.286 -9.504 52.895 1.00 94.75 65 LEU A O 1
ATOM 500 N N . GLU A 1 66 ? -16.184 -8.820 52.441 1.00 93.62 66 GLU A N 1
ATOM 501 C CA . GLU A 1 66 ? -16.435 -7.392 52.649 1.00 93.62 66 GLU A CA 1
ATOM 502 C C . GLU A 1 66 ? -17.179 -6.790 51.449 1.00 93.62 66 GLU A C 1
ATOM 504 O O . GLU A 1 66 ? -16.863 -7.162 50.313 1.00 93.62 66 GLU A O 1
ATOM 509 N N . PRO A 1 67 ? -18.123 -5.847 51.652 1.00 91.50 67 PRO A N 1
ATOM 510 C CA . PRO A 1 67 ? -18.981 -5.342 50.578 1.00 91.50 67 PRO A CA 1
ATOM 511 C C . PRO A 1 67 ? -18.227 -4.820 49.345 1.00 91.50 67 PRO A C 1
ATOM 513 O O . PRO A 1 67 ? -18.670 -5.039 48.221 1.00 91.50 67 PRO A O 1
ATOM 516 N N . GLU A 1 68 ? -17.063 -4.197 49.536 1.00 88.81 68 GLU A N 1
ATOM 517 C CA . GLU A 1 68 ? -16.219 -3.663 48.455 1.00 88.81 68 GLU A CA 1
ATOM 518 C C . GLU A 1 68 ? -15.695 -4.761 47.515 1.00 88.81 68 GLU A C 1
ATOM 520 O O . GLU A 1 68 ? -15.654 -4.580 46.303 1.00 88.81 68 GLU A O 1
ATOM 525 N N . SER A 1 69 ? -15.364 -5.931 48.065 1.00 93.19 69 SER A N 1
ATOM 526 C CA . SER A 1 69 ? -14.764 -7.056 47.330 1.00 93.19 69 SER A CA 1
ATOM 527 C C . SER A 1 69 ? -15.777 -7.965 46.622 1.00 93.19 69 SER A C 1
ATOM 529 O O . SER A 1 69 ? -15.398 -8.915 45.941 1.00 93.19 69 SER A O 1
ATOM 531 N N . ILE A 1 70 ? -17.077 -7.710 46.797 1.00 95.38 70 ILE A N 1
ATOM 532 C CA . ILE A 1 70 ? -18.144 -8.606 46.330 1.00 95.38 70 ILE A CA 1
ATOM 533 C C . ILE A 1 70 ? -18.546 -8.331 44.873 1.00 95.38 70 ILE A C 1
ATOM 535 O O . ILE A 1 70 ? -18.980 -9.246 44.173 1.00 95.38 70 ILE A O 1
ATOM 539 N N . LEU A 1 71 ? -18.403 -7.093 44.395 1.00 95.62 71 LEU A N 1
ATOM 540 C CA . LEU A 1 71 ? -18.995 -6.655 43.125 1.00 95.62 71 LEU A CA 1
ATOM 541 C C . LEU A 1 71 ? -18.428 -7.372 41.891 1.00 95.62 71 LEU A C 1
ATOM 543 O O . LEU A 1 71 ? -19.193 -7.687 40.977 1.00 95.62 71 LEU A O 1
ATOM 547 N N . GLU A 1 72 ? -17.122 -7.643 41.862 1.00 95.00 72 GLU A N 1
ATOM 548 C CA . GLU A 1 72 ? -16.484 -8.380 40.765 1.00 95.00 72 GLU A CA 1
ATOM 549 C C . GLU A 1 72 ? -16.938 -9.857 40.726 1.00 95.00 72 GLU A C 1
ATOM 551 O O . GLU A 1 72 ? -17.426 -10.286 39.673 1.00 95.00 72 GLU A O 1
ATOM 556 N N . PRO A 1 73 ? -16.878 -10.631 41.836 1.00 96.56 73 PRO A N 1
ATOM 557 C CA . PRO A 1 73 ? -17.466 -11.968 41.902 1.00 96.56 73 PRO A CA 1
ATOM 558 C C . PRO A 1 73 ? -18.922 -12.022 41.451 1.00 96.56 73 PRO A C 1
ATOM 560 O O . PRO A 1 73 ? -19.277 -12.888 40.653 1.00 96.56 73 PRO A O 1
ATOM 563 N N . LEU A 1 74 ? -19.767 -11.093 41.911 1.00 96.38 74 LEU A N 1
ATOM 564 C CA . LEU A 1 74 ? -21.177 -11.079 41.520 1.00 96.38 74 LEU A CA 1
ATOM 565 C C . LEU A 1 74 ? -21.346 -10.952 40.008 1.00 96.38 74 LEU A C 1
ATOM 567 O O . LEU A 1 74 ? -22.137 -11.695 39.430 1.00 96.38 74 LEU A O 1
ATOM 571 N N . ASN A 1 75 ? -20.601 -10.048 39.374 1.00 95.44 75 ASN A N 1
ATOM 572 C CA . ASN A 1 75 ? -20.660 -9.836 37.932 1.00 95.44 75 ASN A CA 1
ATOM 573 C C . ASN A 1 75 ? -20.204 -11.081 37.161 1.00 95.44 75 ASN A C 1
ATOM 575 O O . ASN A 1 75 ? -20.972 -11.632 36.369 1.00 95.44 75 ASN A O 1
ATOM 579 N N . LYS A 1 76 ? -18.989 -11.571 37.456 1.00 95.94 76 LYS A N 1
ATOM 580 C CA . LYS A 1 76 ? -18.383 -12.724 36.770 1.00 95.94 76 LYS A CA 1
ATOM 581 C C . LYS A 1 76 ? -19.245 -13.981 36.906 1.00 95.94 76 LYS A C 1
ATOM 583 O O . LYS A 1 76 ? -19.536 -14.638 35.905 1.00 95.94 76 LYS A O 1
ATOM 588 N N . LEU A 1 77 ? -19.705 -14.301 38.117 1.00 97.50 77 LEU A N 1
ATOM 589 C CA . LEU A 1 77 ? -20.508 -15.503 38.366 1.00 97.50 77 LEU A CA 1
ATOM 590 C C . LEU A 1 77 ? -21.894 -15.406 37.720 1.00 97.50 77 LEU A C 1
ATOM 592 O O . LEU A 1 77 ? -22.347 -16.363 37.096 1.00 97.50 77 LEU A O 1
ATOM 596 N N . SER A 1 78 ? -22.553 -14.251 37.812 1.00 97.69 78 SER A N 1
ATOM 597 C CA . SER A 1 78 ? -23.882 -14.052 37.223 1.00 97.69 78 SER A CA 1
ATOM 598 C C . SER A 1 78 ? -23.846 -14.113 35.694 1.00 97.69 78 SER A C 1
ATOM 600 O O . SER A 1 78 ? -24.692 -14.771 35.086 1.00 97.69 78 SER A O 1
ATOM 602 N N . HIS A 1 79 ? -22.849 -13.492 35.054 1.00 96.81 79 HIS A N 1
ATOM 603 C CA . HIS A 1 79 ? -22.671 -13.593 33.601 1.00 96.81 79 HIS A CA 1
ATOM 604 C C . HIS A 1 79 ? -22.353 -15.032 33.169 1.00 96.81 79 HIS A C 1
ATOM 606 O O . HIS A 1 79 ? -22.949 -15.525 32.213 1.00 96.81 79 HIS A O 1
ATOM 612 N N . SER A 1 80 ? -21.512 -15.747 33.921 1.00 96.88 80 SER A N 1
ATOM 613 C CA . SER A 1 80 ? -21.194 -17.160 33.655 1.00 96.88 80 SER A CA 1
ATOM 614 C C . SER A 1 80 ? -22.418 -18.068 33.774 1.00 96.88 80 SER A C 1
ATOM 616 O O . SER A 1 80 ? -22.638 -18.933 32.927 1.00 96.88 80 SER A O 1
ATOM 618 N N . ILE A 1 81 ? -23.268 -17.836 34.780 1.00 97.44 81 ILE A N 1
ATOM 619 C CA . ILE A 1 81 ? -24.565 -18.510 34.908 1.00 97.44 81 ILE A CA 1
ATOM 620 C C . ILE A 1 81 ? -25.433 -18.244 33.677 1.00 97.44 81 ILE A C 1
ATOM 622 O O . ILE A 1 81 ? -26.024 -19.174 33.127 1.00 97.44 81 ILE A O 1
ATOM 626 N N . PHE A 1 82 ? -25.516 -16.987 33.238 1.00 96.75 82 PHE A N 1
ATOM 627 C CA . PHE A 1 82 ? -26.312 -16.624 32.074 1.00 96.75 82 PHE A CA 1
ATOM 628 C C . PHE A 1 82 ? -25.837 -17.359 30.811 1.00 96.75 82 PHE A C 1
ATOM 630 O O . PHE A 1 82 ? -26.650 -17.999 30.140 1.00 96.75 82 PHE A O 1
ATOM 637 N N . LEU A 1 83 ? -24.527 -17.349 30.542 1.00 95.38 83 LEU A N 1
ATOM 638 C CA . LEU A 1 83 ? -23.917 -18.102 29.440 1.00 95.38 83 LEU A CA 1
ATOM 639 C C . LEU A 1 83 ? -24.215 -19.599 29.552 1.00 95.38 83 LEU A C 1
ATOM 641 O O . LEU A 1 83 ? -24.655 -20.220 28.583 1.00 95.38 83 LEU A O 1
ATOM 645 N N . ARG A 1 84 ? -24.075 -20.182 30.751 1.00 94.38 84 ARG A N 1
ATOM 646 C CA . ARG A 1 84 ? -24.394 -21.596 30.965 1.00 94.38 84 ARG A CA 1
ATOM 647 C C . ARG A 1 84 ? -25.823 -21.904 30.547 1.00 94.38 84 ARG A C 1
ATOM 649 O O . ARG A 1 84 ? -26.044 -22.851 29.797 1.00 94.38 84 ARG A O 1
ATOM 656 N N . VAL A 1 85 ? -26.789 -21.100 30.982 1.00 94.75 85 VAL A N 1
ATOM 657 C CA . VAL A 1 85 ? -28.210 -21.315 30.675 1.00 94.75 85 VAL A CA 1
ATOM 658 C C . VAL A 1 85 ? -28.484 -21.251 29.171 1.00 94.75 85 VAL A C 1
ATOM 660 O O . VAL A 1 85 ? -29.326 -22.011 28.692 1.00 94.75 85 VAL A O 1
ATOM 663 N N . GLN A 1 86 ? -27.759 -20.420 28.415 1.00 92.88 86 GLN A N 1
ATOM 664 C CA . GLN A 1 86 ? -27.858 -20.386 26.951 1.00 92.88 86 GLN A CA 1
ATOM 665 C C . GLN A 1 86 ? -27.370 -21.687 26.290 1.00 92.88 86 GLN A C 1
ATOM 667 O O . GLN A 1 86 ? -27.912 -22.086 25.262 1.00 92.88 86 GLN A O 1
ATOM 672 N N . THR A 1 87 ? -26.380 -22.364 26.881 1.00 90.94 87 THR A N 1
ATOM 673 C CA . THR A 1 87 ? -25.813 -23.620 26.342 1.00 90.94 87 THR A CA 1
ATOM 674 C C . THR A 1 87 ? -26.589 -24.881 26.737 1.00 90.94 87 THR A C 1
ATOM 676 O O . THR A 1 87 ? -26.434 -25.931 26.111 1.00 90.94 87 THR A O 1
ATOM 679 N N . LEU A 1 88 ? -27.443 -24.797 27.762 1.00 91.31 88 LEU A N 1
ATOM 680 C CA . LEU A 1 88 ? -28.250 -25.912 28.256 1.00 91.31 88 LEU A CA 1
ATOM 681 C C . LEU A 1 88 ? -29.348 -26.308 27.249 1.00 91.31 88 LEU A C 1
ATOM 683 O O . LEU A 1 88 ? -30.372 -25.631 27.123 1.00 91.31 88 LEU A O 1
ATOM 687 N N . LYS A 1 89 ? -29.145 -27.443 26.564 1.00 85.00 89 LYS A N 1
ATOM 688 C CA . LYS A 1 89 ? -30.064 -28.010 25.559 1.00 85.00 89 LYS A CA 1
ATOM 689 C C . LYS A 1 89 ? -31.308 -28.634 26.192 1.00 85.00 89 LYS A C 1
ATOM 691 O O . LYS A 1 89 ? -31.185 -29.534 27.013 1.00 85.00 89 LYS A O 1
ATOM 696 N N . ASP A 1 90 ? -32.500 -28.285 25.711 1.00 84.88 90 ASP A N 1
ATOM 697 C CA . ASP A 1 90 ? -33.790 -28.764 26.252 1.00 84.88 90 ASP A CA 1
ATOM 698 C C . ASP A 1 90 ? -34.077 -30.276 26.085 1.00 84.88 90 ASP A C 1
ATOM 700 O O . ASP A 1 90 ? -35.177 -30.740 26.375 1.00 84.88 90 ASP A O 1
ATOM 704 N N . SER A 1 91 ? -33.107 -31.067 25.618 1.00 83.56 91 SER A N 1
ATOM 705 C CA . SER A 1 91 ? -33.248 -32.509 25.397 1.00 83.56 91 SER A CA 1
ATOM 706 C C . SER A 1 91 ? -33.232 -33.352 26.678 1.00 83.56 91 SER A C 1
ATOM 708 O O . SER A 1 91 ? -33.722 -34.478 26.651 1.00 83.56 91 SER A O 1
ATOM 710 N N . ASP A 1 92 ? -32.671 -32.849 27.783 1.00 83.25 92 ASP A N 1
ATOM 711 C CA . ASP A 1 92 ? -32.621 -33.576 29.061 1.00 83.25 92 ASP A CA 1
ATOM 712 C C . ASP A 1 92 ? -33.885 -33.289 29.905 1.00 83.25 92 ASP A C 1
ATOM 714 O O . ASP A 1 92 ? -34.162 -32.126 30.211 1.00 83.25 92 ASP A O 1
ATOM 718 N N . PRO A 1 93 ? -34.662 -34.308 30.326 1.00 80.44 93 PRO A N 1
ATOM 719 C CA . PRO A 1 93 ? -35.870 -34.111 31.132 1.00 80.44 93 PRO A CA 1
ATOM 720 C C . PRO A 1 93 ? -35.617 -33.415 32.482 1.00 80.44 93 PRO A C 1
ATOM 722 O O . PRO A 1 93 ? -36.511 -32.736 32.991 1.00 80.44 93 PRO A O 1
ATOM 725 N N . ASN A 1 94 ? -34.414 -33.529 33.051 1.00 86.75 94 ASN A N 1
ATOM 726 C CA . ASN A 1 94 ? -34.049 -32.884 34.315 1.00 86.75 94 ASN A CA 1
ATOM 727 C C . ASN A 1 94 ? -33.675 -31.405 34.144 1.00 86.75 94 ASN A C 1
ATOM 729 O O . ASN A 1 94 ? -33.563 -30.667 35.128 1.00 86.75 94 ASN A O 1
ATOM 733 N N . ILE A 1 95 ? -33.500 -30.935 32.906 1.00 89.75 95 ILE A N 1
ATOM 734 C CA . ILE A 1 95 ? -32.934 -29.610 32.656 1.00 89.75 95 ILE A CA 1
ATOM 735 C C . ILE A 1 95 ? -33.832 -28.474 33.123 1.00 89.75 95 ILE A C 1
ATOM 737 O O . ILE A 1 95 ? -33.331 -27.431 33.533 1.00 89.75 95 ILE A O 1
ATOM 741 N N . LYS A 1 96 ? -35.153 -28.678 33.132 1.00 90.88 96 LYS A N 1
ATOM 742 C CA . LYS A 1 96 ? -36.104 -27.676 33.632 1.00 90.88 96 LYS A CA 1
ATOM 743 C C . LYS A 1 96 ? -35.882 -27.392 35.113 1.00 90.88 96 LYS A C 1
ATOM 745 O O . LYS A 1 96 ? -35.874 -26.237 35.528 1.00 90.88 96 LYS A O 1
ATOM 750 N N . TYR A 1 97 ? -35.644 -28.442 35.897 1.00 89.25 97 TYR A N 1
ATOM 751 C CA . TYR A 1 97 ? -35.346 -28.304 37.317 1.00 89.25 97 TYR A CA 1
ATOM 752 C C . TYR A 1 97 ? -33.975 -27.651 37.538 1.00 89.25 97 TYR A C 1
ATOM 754 O O . TYR A 1 97 ? -33.846 -26.727 38.338 1.00 89.25 97 TYR A O 1
ATOM 762 N N . ILE A 1 98 ? -32.961 -28.080 36.783 1.00 91.62 98 ILE A N 1
ATOM 763 C CA . ILE A 1 98 ? -31.622 -27.479 36.827 1.00 91.62 98 ILE A CA 1
ATOM 764 C C . ILE A 1 98 ? -31.702 -25.976 36.524 1.00 91.62 98 ILE A C 1
ATOM 766 O O . ILE A 1 98 ? -31.171 -25.171 37.287 1.00 91.62 98 ILE A O 1
ATOM 770 N N . LYS A 1 99 ? -32.416 -25.578 35.461 1.00 93.81 99 LYS A N 1
ATOM 771 C CA . LYS A 1 99 ? -32.642 -24.169 35.108 1.00 93.81 99 LYS A CA 1
ATOM 772 C C . LYS A 1 99 ? -33.363 -23.415 36.228 1.00 93.81 99 LYS A C 1
ATOM 774 O O . LYS A 1 99 ? -32.953 -22.303 36.544 1.00 93.81 99 LYS A O 1
ATOM 779 N N . LEU A 1 100 ? -34.366 -24.017 36.877 1.00 93.56 100 LEU A N 1
ATOM 780 C CA . LEU A 1 100 ? -35.058 -23.432 38.034 1.00 93.56 100 LEU A CA 1
ATOM 781 C C . LEU A 1 100 ? -34.111 -23.177 39.217 1.00 93.56 100 LEU A C 1
ATOM 783 O O . LEU A 1 100 ? -34.088 -22.072 39.764 1.00 93.56 100 LEU A O 1
ATOM 787 N N . LYS A 1 101 ? -33.288 -24.165 39.585 1.00 94.31 101 LYS A N 1
ATOM 788 C CA . LYS A 1 101 ? -32.319 -24.024 40.678 1.00 94.31 101 LYS A CA 1
ATOM 789 C C . LYS A 1 101 ? -31.244 -22.992 40.337 1.00 94.31 101 LYS A C 1
ATOM 791 O O . LYS A 1 101 ? -31.006 -22.094 41.142 1.00 94.31 101 LYS A O 1
ATOM 796 N N . ILE A 1 102 ? -30.663 -23.043 39.138 1.00 95.75 102 ILE A N 1
ATOM 797 C CA . ILE A 1 102 ? -29.691 -22.044 38.664 1.00 95.75 102 ILE A CA 1
ATOM 798 C C . ILE A 1 102 ? -30.307 -20.637 38.656 1.00 95.75 102 ILE A C 1
ATOM 800 O O . ILE A 1 102 ? -29.662 -19.684 39.085 1.00 95.75 102 ILE A O 1
ATOM 804 N N . PHE A 1 103 ? -31.570 -20.492 38.252 1.00 96.69 103 PHE A N 1
ATOM 805 C CA . PHE A 1 103 ? -32.273 -19.211 38.291 1.00 96.69 103 PHE A CA 1
ATOM 806 C C . PHE A 1 103 ? -32.456 -18.684 39.718 1.00 96.69 103 PHE A C 1
ATOM 808 O O . PHE A 1 103 ? -32.290 -17.491 39.958 1.00 96.69 103 PHE A O 1
ATOM 815 N N . SER A 1 104 ? -32.742 -19.558 40.688 1.00 96.44 104 SER A N 1
ATOM 816 C CA . SER A 1 104 ? -32.811 -19.164 42.103 1.00 96.44 104 SER A CA 1
ATOM 817 C C . SER A 1 104 ? -31.461 -18.674 42.648 1.00 96.44 104 SER A C 1
ATOM 819 O O . SER A 1 104 ? -31.410 -17.693 43.392 1.00 96.44 104 SER A O 1
ATOM 821 N N . LEU A 1 105 ? -30.358 -19.300 42.227 1.00 96.75 105 LEU A N 1
ATOM 822 C CA . LEU A 1 105 ? -29.002 -18.881 42.589 1.00 96.75 105 LEU A CA 1
ATOM 823 C C . LEU A 1 105 ? -28.652 -17.544 41.936 1.00 96.75 105 LEU A C 1
ATOM 825 O O . LEU A 1 105 ? -28.157 -16.644 42.608 1.00 96.75 105 LEU A O 1
ATOM 829 N N . PHE A 1 106 ? -29.002 -17.377 40.661 1.00 97.56 106 PHE A N 1
ATOM 830 C CA . PHE A 1 106 ? -28.858 -16.118 39.937 1.00 97.56 106 PHE A CA 1
ATOM 831 C C . PHE A 1 106 ? -29.622 -14.979 40.624 1.00 97.56 106 PHE A C 1
ATOM 833 O O . PHE A 1 106 ? -29.042 -13.939 40.917 1.00 97.56 106 PHE A O 1
ATOM 840 N N . LYS A 1 107 ? -30.889 -15.198 40.995 1.00 97.50 107 LYS A N 1
ATOM 841 C CA . LYS A 1 107 ? -31.684 -14.254 41.802 1.00 97.50 107 LYS A CA 1
ATOM 842 C C . LYS A 1 107 ? -31.011 -13.887 43.119 1.00 97.50 107 LYS A C 1
ATOM 844 O O . LYS A 1 107 ? -31.006 -12.724 43.513 1.00 97.50 107 LYS A O 1
ATOM 849 N N . THR A 1 108 ? -30.433 -14.878 43.790 1.00 97.00 108 THR A N 1
ATOM 850 C CA . THR A 1 108 ? -29.732 -14.675 45.059 1.00 97.00 108 THR A CA 1
ATOM 851 C C . THR A 1 108 ? -28.496 -13.796 44.854 1.00 97.00 108 THR A C 1
ATOM 853 O O . THR A 1 108 ? -28.329 -12.826 45.588 1.00 97.00 108 THR A O 1
ATOM 856 N N . LEU A 1 109 ? -27.693 -14.048 43.812 1.00 96.75 109 LEU A N 1
ATOM 857 C CA . LEU A 1 109 ? -26.568 -13.185 43.424 1.00 96.75 109 LEU A CA 1
ATOM 858 C C . LEU A 1 109 ? -27.028 -11.755 43.108 1.00 96.75 109 LEU A C 1
ATOM 860 O O . LEU A 1 109 ? -26.451 -10.793 43.612 1.00 96.75 109 LEU A O 1
ATOM 864 N N . LEU A 1 110 ? -28.109 -11.596 42.342 1.00 96.75 110 LEU A N 1
ATOM 865 C CA . LEU A 1 110 ? -28.635 -10.272 42.013 1.00 96.75 110 LEU A CA 1
ATOM 866 C C . LEU A 1 110 ? -29.180 -9.518 43.237 1.00 96.75 110 LEU A C 1
ATOM 868 O O . LEU A 1 110 ? -29.095 -8.292 43.294 1.00 96.75 110 LEU A O 1
ATOM 872 N N . SER A 1 111 ? -29.689 -10.226 44.247 1.00 95.75 111 SER A N 1
ATOM 873 C CA . SER A 1 111 ? -30.215 -9.603 45.467 1.00 95.75 111 SER A CA 1
ATOM 874 C C . SER A 1 111 ? -29.154 -8.848 46.282 1.00 95.75 111 SER A C 1
ATOM 876 O O . SER A 1 111 ? -29.496 -7.927 47.029 1.00 95.75 111 SER A O 1
ATOM 878 N N . TYR A 1 112 ? -27.862 -9.147 46.101 1.00 95.12 112 TYR A N 1
ATOM 879 C CA . TYR A 1 112 ? -26.784 -8.379 46.734 1.00 95.12 112 TYR A CA 1
ATOM 880 C C . TYR A 1 112 ? -26.710 -6.938 46.228 1.00 95.12 112 TYR A C 1
ATOM 882 O O . TYR A 1 112 ? -26.411 -6.050 47.023 1.00 95.12 112 TYR A O 1
ATOM 890 N N . PHE A 1 113 ? -27.089 -6.678 44.972 1.00 94.12 113 PHE A N 1
ATOM 891 C CA . PHE A 1 113 ? -27.232 -5.312 44.453 1.00 94.12 113 PHE A CA 1
ATOM 892 C C . PHE A 1 113 ? -28.428 -4.570 45.072 1.00 94.12 113 PHE A C 1
ATOM 894 O O . PHE A 1 113 ? -28.491 -3.350 45.014 1.00 94.12 113 PHE A O 1
ATOM 901 N N . MET A 1 114 ? -29.374 -5.288 45.686 1.00 90.50 114 MET A N 1
ATOM 902 C CA . MET A 1 114 ? -30.566 -4.731 46.340 1.00 90.50 114 MET A CA 1
ATOM 903 C C . MET A 1 114 ? -30.406 -4.572 47.861 1.00 90.50 114 MET A C 1
ATOM 905 O O . MET A 1 114 ? -31.376 -4.261 48.552 1.00 90.50 114 MET A O 1
ATOM 909 N N . GLY A 1 115 ? -29.200 -4.783 48.400 1.00 84.69 115 GLY A N 1
ATOM 910 C CA . GLY A 1 115 ? -28.915 -4.590 49.823 1.00 84.69 115 GLY A CA 1
ATOM 911 C C . GLY A 1 115 ? -29.003 -5.852 50.685 1.00 84.69 115 GLY A C 1
ATOM 912 O O . GLY A 1 115 ? -29.201 -5.733 51.892 1.00 84.69 115 GLY A O 1
ATOM 913 N N . ALA A 1 116 ? -28.803 -7.055 50.129 1.00 75.44 116 ALA A N 1
ATOM 914 C CA . ALA A 1 116 ? -28.733 -8.293 50.926 1.00 75.44 116 ALA A CA 1
ATOM 915 C C . ALA A 1 116 ? -27.675 -8.245 52.058 1.00 75.44 116 ALA A C 1
ATOM 917 O O . ALA A 1 116 ? -27.817 -8.929 53.068 1.00 75.44 116 ALA A O 1
ATOM 918 N N . ASN A 1 117 ? -26.671 -7.364 51.946 1.00 81.69 117 ASN A N 1
ATOM 919 C CA . ASN A 1 117 ? -25.656 -7.099 52.972 1.00 81.69 117 ASN A CA 1
ATOM 920 C C . ASN A 1 117 ? -25.920 -5.838 53.814 1.00 81.69 117 ASN A C 1
ATOM 922 O O . ASN A 1 117 ? -24.987 -5.288 54.400 1.00 81.69 117 ASN A O 1
ATOM 926 N N . ALA A 1 118 ? -27.172 -5.378 53.918 1.00 83.88 118 ALA A N 1
ATOM 927 C CA . ALA A 1 118 ? -27.521 -4.153 54.642 1.00 83.88 118 ALA A CA 1
ATOM 928 C C . ALA A 1 118 ? -26.933 -4.092 56.063 1.00 83.88 118 ALA A C 1
ATOM 930 O O . ALA A 1 118 ? -26.519 -3.024 56.493 1.00 83.88 118 ALA A O 1
ATOM 931 N N . VAL A 1 119 ? -26.826 -5.226 56.770 1.00 88.69 119 VAL A N 1
ATOM 932 C CA . VAL A 1 119 ? -26.230 -5.290 58.119 1.00 88.69 119 VAL A CA 1
ATOM 933 C C . VAL A 1 119 ? -24.752 -4.880 58.119 1.00 88.69 119 VAL A C 1
ATOM 935 O O . VAL A 1 119 ? -24.341 -4.124 58.992 1.00 88.69 119 VAL A O 1
ATOM 938 N N . LYS A 1 120 ? -23.960 -5.325 57.133 1.00 90.00 120 LYS A N 1
ATOM 939 C CA . LYS A 1 120 ? -22.538 -4.949 57.018 1.00 90.00 120 LYS A CA 1
ATOM 940 C C . LYS A 1 120 ? -22.359 -3.485 56.610 1.00 90.00 120 LYS A C 1
ATOM 942 O O . LYS A 1 120 ? -21.370 -2.867 56.975 1.00 90.00 120 LYS A O 1
ATOM 947 N N . LEU A 1 121 ? -23.337 -2.934 55.892 1.00 90.62 121 LEU A N 1
ATOM 948 C CA . LEU A 1 121 ? -23.340 -1.549 55.417 1.00 90.62 121 LEU A CA 1
ATOM 949 C C . LEU A 1 121 ? -23.795 -0.536 56.485 1.00 90.62 121 LEU A C 1
ATOM 951 O O . LEU A 1 121 ? -23.616 0.661 56.295 1.00 90.62 121 LEU A O 1
ATOM 955 N N . GLN A 1 122 ? -24.365 -0.974 57.616 1.00 92.31 122 GLN A N 1
ATOM 956 C CA . GLN A 1 122 ? -24.863 -0.068 58.669 1.00 92.31 122 GLN A CA 1
ATOM 957 C C . GLN A 1 122 ? -23.769 0.785 59.326 1.00 92.31 122 GLN A C 1
ATOM 959 O O . GLN A 1 122 ? -24.081 1.827 59.898 1.00 92.31 122 GLN A O 1
ATOM 964 N N . SER A 1 123 ? -22.508 0.350 59.277 1.00 93.44 123 SER A N 1
ATOM 965 C CA . SER A 1 123 ? -21.369 1.081 59.845 1.00 93.44 123 SER A CA 1
ATOM 966 C C . SER A 1 123 ? -20.778 2.130 58.900 1.00 93.44 123 SER A C 1
ATOM 968 O O . SER A 1 123 ? -19.902 2.887 59.318 1.00 93.44 123 SER A O 1
ATOM 970 N N . TRP A 1 124 ? -21.217 2.172 57.642 1.00 96.12 124 TRP A N 1
ATOM 971 C CA . TRP A 1 124 ? -20.629 3.028 56.618 1.00 96.12 124 TRP A CA 1
ATOM 972 C C . TRP A 1 124 ? -21.172 4.452 56.671 1.00 96.12 124 TRP A C 1
ATOM 974 O O . TRP A 1 124 ? -22.335 4.693 57.002 1.00 96.12 124 TRP A O 1
ATOM 984 N N . THR A 1 125 ? -20.324 5.414 56.312 1.00 96.19 125 THR A N 1
ATOM 985 C CA . THR A 1 125 ? -20.750 6.805 56.134 1.00 96.19 125 THR A CA 1
ATOM 986 C C . THR A 1 125 ? -21.635 6.947 54.897 1.00 96.19 125 THR A C 1
ATOM 988 O O . THR A 1 125 ? -21.614 6.113 53.990 1.00 96.19 125 THR A O 1
ATOM 991 N N . THR A 1 126 ? -22.397 8.040 54.823 1.00 95.56 126 THR A N 1
ATOM 992 C CA . THR A 1 126 ? -23.206 8.363 53.638 1.00 95.56 126 THR A CA 1
ATOM 993 C C . THR A 1 126 ? -22.364 8.387 52.360 1.00 95.56 126 THR A C 1
ATOM 995 O O . THR A 1 126 ? -22.804 7.866 51.339 1.00 95.56 126 THR A O 1
ATOM 998 N N . ASP A 1 127 ? -21.142 8.917 52.427 1.00 96.12 127 ASP A N 1
ATOM 999 C CA . ASP A 1 127 ? -20.234 8.991 51.280 1.00 96.12 127 ASP A CA 1
ATOM 1000 C C . ASP A 1 127 ? -19.772 7.598 50.848 1.00 96.12 127 ASP A C 1
ATOM 1002 O O . ASP A 1 127 ? -19.852 7.271 49.670 1.00 96.12 127 ASP A O 1
ATOM 1006 N N . GLN A 1 128 ? -19.387 6.728 51.790 1.00 95.50 128 GLN A N 1
ATOM 1007 C CA . GLN A 1 128 ? -19.032 5.334 51.488 1.00 95.50 128 GLN A CA 1
ATOM 1008 C C . GLN A 1 128 ? -20.202 4.575 50.850 1.00 95.50 128 GLN A C 1
ATOM 1010 O O . GLN A 1 128 ? -20.020 3.856 49.866 1.00 95.50 128 GLN A O 1
ATOM 1015 N N . LEU A 1 129 ? -21.418 4.772 51.370 1.00 95.38 129 LEU A N 1
ATOM 1016 C CA . LEU A 1 129 ? -22.637 4.184 50.813 1.00 95.38 129 LEU A CA 1
ATOM 1017 C C . LEU A 1 129 ? -22.918 4.692 49.394 1.00 95.38 129 LEU A C 1
ATOM 1019 O O . LEU A 1 129 ? -23.270 3.897 48.523 1.00 95.38 129 LEU A O 1
ATOM 1023 N N . ASN A 1 130 ? -22.753 5.993 49.146 1.00 96.06 130 ASN A N 1
ATOM 1024 C CA . ASN A 1 130 ? -22.959 6.588 47.828 1.00 96.06 130 ASN A CA 1
ATOM 1025 C C . ASN A 1 130 ? -21.893 6.129 46.826 1.00 96.06 130 ASN A C 1
ATOM 1027 O O . ASN A 1 130 ? -22.247 5.738 45.714 1.00 96.06 130 ASN A O 1
ATOM 1031 N N . THR A 1 131 ? -20.618 6.110 47.217 1.00 96.06 131 THR A N 1
ATOM 1032 C CA . THR A 1 131 ? -19.508 5.605 46.396 1.00 96.06 131 THR A CA 1
ATOM 1033 C C . THR A 1 131 ? -19.743 4.148 46.008 1.00 96.06 131 THR A C 1
ATOM 1035 O O . THR A 1 131 ? -19.717 3.798 44.829 1.00 96.06 131 THR A O 1
ATOM 1038 N N . HIS A 1 132 ? -20.074 3.296 46.979 1.00 95.44 132 HIS A N 1
ATOM 1039 C CA . HIS A 1 132 ? -20.354 1.889 46.710 1.00 95.44 132 HIS A CA 1
ATOM 1040 C C . HIS A 1 132 ? -21.604 1.675 45.863 1.00 95.44 132 HIS A C 1
ATOM 1042 O O . HIS A 1 132 ? -21.591 0.810 44.995 1.00 95.44 132 HIS A O 1
ATOM 1048 N N . ALA A 1 133 ? -22.661 2.472 46.051 1.00 95.88 133 ALA A N 1
ATOM 1049 C CA . ALA A 1 133 ? -23.825 2.427 45.170 1.00 95.88 133 ALA A CA 1
ATOM 1050 C C . ALA A 1 133 ? -23.447 2.734 43.710 1.00 95.88 133 ALA A C 1
ATOM 1052 O O . ALA A 1 133 ? -24.003 2.126 42.797 1.00 95.88 133 ALA A O 1
ATOM 1053 N N . GLY A 1 134 ? -22.482 3.632 43.488 1.00 96.44 134 GLY A N 1
ATOM 1054 C CA . GLY A 1 134 ? -21.950 3.932 42.160 1.00 96.44 134 GLY A CA 1
ATOM 1055 C C . GLY A 1 134 ? -21.187 2.754 41.553 1.00 96.44 134 GLY A C 1
ATOM 1056 O O . GLY A 1 134 ? -21.503 2.338 40.440 1.00 96.44 134 GLY A O 1
ATOM 1057 N N . TYR A 1 135 ? -20.258 2.144 42.296 1.00 96.56 135 TYR A N 1
ATOM 1058 C CA . TYR A 1 135 ? -19.535 0.952 41.825 1.00 96.56 135 TYR A CA 1
ATOM 1059 C C . TYR A 1 135 ? -20.458 -0.256 41.619 1.00 96.56 135 TYR A C 1
ATOM 1061 O O . TYR A 1 135 ? -20.303 -1.019 40.664 1.00 96.56 135 TYR A O 1
ATOM 1069 N N . ALA A 1 136 ? -21.465 -0.422 42.479 1.00 96.12 136 ALA A N 1
ATOM 1070 C CA . ALA A 1 136 ? -22.482 -1.453 42.321 1.00 96.12 136 ALA A CA 1
ATOM 1071 C C . ALA A 1 136 ? -23.290 -1.233 41.035 1.00 96.12 136 ALA A C 1
ATOM 1073 O O . ALA A 1 136 ? -23.535 -2.187 40.298 1.00 96.12 136 ALA A O 1
ATOM 1074 N N . MET A 1 137 ? -23.644 0.019 40.725 1.00 96.94 137 MET A N 1
ATOM 1075 C CA . MET A 1 137 ? -24.310 0.374 39.473 1.00 96.94 137 MET A CA 1
ATOM 1076 C C . MET A 1 137 ? -23.429 0.103 38.251 1.00 96.94 137 MET A C 1
ATOM 1078 O O . MET A 1 137 ? -23.916 -0.419 37.249 1.00 96.94 137 MET A O 1
ATOM 1082 N N . GLU A 1 138 ? -22.138 0.425 38.330 1.00 96.69 138 GLU A N 1
ATOM 1083 C CA . GLU A 1 138 ? -21.169 0.176 37.260 1.00 96.69 138 GLU A CA 1
ATOM 1084 C C . GLU A 1 138 ? -21.058 -1.321 36.963 1.00 96.69 138 GLU A C 1
ATOM 1086 O O . GLU A 1 138 ? -21.180 -1.742 35.809 1.00 96.69 138 GLU A O 1
ATOM 1091 N N . SER A 1 139 ? -20.917 -2.131 38.015 1.00 96.12 139 SER A N 1
ATOM 1092 C CA . SER A 1 139 ? -20.880 -3.588 37.912 1.00 96.12 139 SER A CA 1
ATOM 1093 C C . SER A 1 139 ? -22.197 -4.152 37.357 1.00 96.12 139 SER A C 1
ATOM 1095 O O . SER A 1 139 ? -22.182 -4.990 36.455 1.00 96.12 139 SER A O 1
ATOM 1097 N N . LEU A 1 140 ? -23.347 -3.642 37.807 1.00 96.94 140 LEU A N 1
ATOM 1098 C CA . LEU A 1 140 ? -24.663 -4.063 37.324 1.00 96.94 140 LEU A CA 1
ATOM 1099 C C . LEU A 1 140 ? -24.875 -3.733 35.835 1.00 96.94 140 LEU A C 1
ATOM 1101 O O . LEU A 1 140 ? -25.358 -4.577 35.079 1.00 96.94 140 LEU A O 1
ATOM 1105 N N . LEU A 1 141 ? -24.477 -2.536 35.395 1.00 97.44 141 LEU A N 1
ATOM 1106 C CA . LEU A 1 141 ? -24.503 -2.133 33.986 1.00 97.44 141 LEU A CA 1
ATOM 1107 C C . LEU A 1 141 ? -23.567 -2.989 33.134 1.00 97.44 141 LEU A C 1
ATOM 1109 O O . LEU A 1 141 ? -23.960 -3.434 32.058 1.00 97.44 141 LEU A O 1
ATOM 1113 N N . GLN A 1 142 ? -22.351 -3.258 33.614 1.00 96.75 142 GLN A N 1
ATOM 1114 C CA . GLN A 1 142 ? -21.405 -4.119 32.909 1.00 96.75 142 GLN A CA 1
ATOM 1115 C C . GLN A 1 142 ? -21.969 -5.535 32.735 1.00 96.75 142 GLN A C 1
ATOM 1117 O O . GLN A 1 142 ? -21.932 -6.079 31.633 1.00 96.75 142 GLN A O 1
ATOM 1122 N N . MET A 1 143 ? -22.545 -6.106 33.795 1.00 96.88 143 MET A N 1
ATOM 1123 C CA . MET A 1 143 ? -23.211 -7.407 33.749 1.00 96.88 143 MET A CA 1
ATOM 1124 C C . MET A 1 143 ? -24.379 -7.407 32.755 1.00 96.88 143 MET A C 1
ATOM 1126 O O . MET A 1 143 ? -24.494 -8.322 31.940 1.00 96.88 143 MET A O 1
ATOM 1130 N N . LEU A 1 144 ? -25.222 -6.368 32.770 1.00 97.31 144 LEU A N 1
ATOM 1131 C CA . LEU A 1 144 ? -26.324 -6.224 31.818 1.00 97.31 144 LEU A CA 1
ATOM 1132 C C . LEU A 1 144 ? -25.823 -6.174 30.373 1.00 97.31 144 LEU A C 1
ATOM 1134 O O . LEU A 1 144 ? -26.328 -6.907 29.523 1.00 97.31 144 LEU A O 1
ATOM 1138 N N . CYS A 1 145 ? -24.819 -5.349 30.095 1.00 97.00 145 CYS A N 1
ATOM 1139 C CA . CYS A 1 145 ? -24.247 -5.213 28.765 1.00 97.00 145 CYS A CA 1
ATOM 1140 C C . CYS A 1 145 ? -23.597 -6.541 28.296 1.00 97.00 145 CYS A C 1
ATOM 1142 O O . CYS A 1 145 ? -23.809 -6.953 27.153 1.00 97.00 145 CYS A O 1
ATOM 1144 N N . ASN A 1 146 ? -22.911 -7.282 29.176 1.00 95.75 146 ASN A N 1
ATOM 1145 C CA . ASN A 1 146 ? -22.355 -8.608 28.872 1.00 95.75 146 ASN A CA 1
ATOM 1146 C C . ASN A 1 146 ? -23.448 -9.640 28.529 1.00 95.75 146 ASN A C 1
ATOM 1148 O O . ASN A 1 146 ? -23.367 -10.330 27.504 1.00 95.75 146 ASN A O 1
ATOM 1152 N N . CYS A 1 147 ? -24.502 -9.718 29.347 1.00 96.25 147 CYS A N 1
ATOM 1153 C CA . CYS A 1 147 ? -25.629 -10.626 29.124 1.00 96.25 147 CYS A CA 1
ATOM 1154 C C . CYS A 1 147 ? -26.404 -10.275 27.844 1.00 96.25 147 CYS A C 1
ATOM 1156 O O . CYS A 1 147 ? -26.713 -11.165 27.056 1.00 96.25 147 CYS A O 1
ATOM 1158 N N . LEU A 1 148 ? -26.677 -8.992 27.579 1.00 96.25 148 LEU A N 1
ATOM 1159 C CA . LEU A 1 148 ? -27.376 -8.560 26.361 1.00 96.25 148 LEU A CA 1
ATOM 1160 C C . LEU A 1 148 ? -26.554 -8.793 25.088 1.00 96.25 148 LEU A C 1
ATOM 1162 O O . LEU A 1 148 ? -27.122 -9.163 24.058 1.00 96.25 148 LEU A O 1
ATOM 1166 N N . SER A 1 149 ? -25.233 -8.610 25.155 1.00 95.38 149 SER A N 1
ATOM 1167 C CA . SER A 1 149 ? -24.331 -8.912 24.036 1.00 95.38 149 SER A CA 1
ATOM 1168 C C . SER A 1 149 ? -24.366 -10.405 23.708 1.00 95.38 149 SER A C 1
ATOM 1170 O O . SER A 1 149 ? -24.608 -10.779 22.562 1.00 95.38 149 SER A O 1
ATOM 1172 N N . SER A 1 150 ? -24.252 -11.250 24.739 1.00 93.81 150 SER A N 1
ATOM 1173 C CA . SER A 1 150 ? -24.325 -12.715 24.615 1.00 93.81 150 SER A CA 1
ATOM 1174 C C . SER A 1 150 ? -25.716 -13.196 24.175 1.00 93.81 150 SER A C 1
ATOM 1176 O O . SER A 1 150 ? -25.856 -14.213 23.502 1.00 93.81 150 SER A O 1
ATOM 1178 N N . TYR A 1 151 ? -26.775 -12.467 24.533 1.00 94.00 151 TYR A N 1
ATOM 1179 C CA . TYR A 1 151 ? -28.139 -12.736 24.075 1.00 94.00 151 TYR A CA 1
ATOM 1180 C C . TYR A 1 151 ? -28.333 -12.396 22.593 1.00 94.00 151 TYR A C 1
ATOM 1182 O O . TYR A 1 151 ? -28.961 -13.160 21.863 1.00 94.00 151 TYR A O 1
ATOM 1190 N N . SER A 1 152 ? -27.795 -11.259 22.146 1.00 93.00 152 SER A N 1
ATOM 1191 C CA . SER A 1 152 ? -27.972 -10.757 20.776 1.00 93.00 152 SER A CA 1
ATOM 1192 C C . SER A 1 152 ? -27.117 -11.512 19.758 1.00 93.00 152 SER A C 1
ATOM 1194 O O . SER A 1 152 ? -27.547 -11.722 18.625 1.00 93.00 152 SER A O 1
ATOM 1196 N N . ALA A 1 153 ? -25.919 -11.929 20.163 1.00 91.25 153 ALA A N 1
ATOM 1197 C CA . ALA A 1 153 ? -25.013 -12.754 19.380 1.00 91.25 153 ALA A CA 1
ATOM 1198 C C . ALA A 1 153 ? -24.557 -13.936 20.249 1.00 91.25 153 ALA A C 1
ATOM 1200 O O . ALA A 1 153 ? -23.505 -13.843 20.883 1.00 91.25 153 ALA A O 1
ATOM 1201 N N . PRO A 1 154 ? -25.339 -15.033 20.307 1.00 83.75 154 PRO A N 1
ATOM 1202 C CA . PRO A 1 154 ? -24.934 -16.244 21.010 1.00 83.75 154 PRO A CA 1
ATOM 1203 C C . PRO A 1 154 ? -23.612 -16.718 20.410 1.00 83.75 154 PRO A C 1
ATOM 1205 O O . PRO A 1 154 ? -23.571 -17.160 19.259 1.00 83.75 154 PRO A O 1
ATOM 1208 N N . SER A 1 155 ? -22.514 -16.546 21.142 1.00 72.38 155 SER A N 1
ATOM 1209 C CA . SER A 1 155 ? -21.209 -16.981 20.671 1.00 72.38 155 SER A CA 1
ATOM 1210 C C . SER A 1 155 ? -21.232 -18.501 20.519 1.00 72.38 155 SER A C 1
ATOM 1212 O O . SER A 1 155 ? -21.673 -19.234 21.405 1.00 72.38 155 SER A O 1
ATOM 1214 N N . LEU A 1 156 ? -20.759 -18.991 19.373 1.00 67.31 156 LEU A N 1
ATOM 1215 C CA . LEU A 1 156 ? -20.354 -20.386 19.248 1.00 67.31 156 LEU A CA 1
ATOM 1216 C C . LEU A 1 156 ? -19.130 -20.543 20.152 1.00 67.31 156 LEU A C 1
ATOM 1218 O O . LEU A 1 156 ? -18.027 -20.159 19.769 1.00 67.31 156 LEU A O 1
ATOM 1222 N N . HIS A 1 157 ? -19.338 -21.005 21.385 1.00 70.12 157 HIS A N 1
ATOM 1223 C CA . HIS A 1 157 ? -18.229 -21.338 22.272 1.00 70.12 157 HIS A CA 1
ATOM 1224 C C . HIS A 1 157 ? -17.304 -22.342 21.575 1.00 70.12 157 HIS A C 1
ATOM 1226 O O . HIS A 1 157 ? -17.777 -23.225 20.857 1.00 70.12 157 HIS A O 1
ATOM 1232 N N . GLU A 1 158 ? -15.991 -22.198 21.774 1.00 73.75 158 GLU A N 1
ATOM 1233 C CA . GLU A 1 158 ? -15.005 -23.090 21.170 1.00 73.75 158 GLU A CA 1
ATOM 1234 C C . GLU A 1 158 ? -15.307 -24.544 21.552 1.00 73.75 158 GLU A C 1
ATOM 1236 O O . GLU A 1 158 ? -15.221 -24.922 22.721 1.00 73.75 158 GLU A O 1
ATOM 1241 N N . GLU A 1 159 ? -15.633 -25.380 20.560 1.00 75.31 159 GLU A N 1
ATOM 1242 C CA . GLU A 1 159 ? -15.943 -26.806 20.758 1.00 75.31 159 GLU A CA 1
ATOM 1243 C C . GLU A 1 159 ? -14.843 -27.543 21.541 1.00 75.31 159 GLU A C 1
ATOM 1245 O O . GLU A 1 159 ? -15.119 -28.504 22.256 1.00 75.31 159 GLU A O 1
ATOM 1250 N N . LYS A 1 160 ? -13.599 -27.052 21.452 1.00 76.25 160 LYS A N 1
ATOM 1251 C CA . LYS A 1 160 ? -12.436 -27.576 22.175 1.00 76.25 160 LYS A CA 1
ATOM 1252 C C . LYS A 1 160 ? -12.569 -27.466 23.695 1.00 76.25 160 LYS A C 1
ATOM 1254 O O . LYS A 1 160 ? -12.220 -28.416 24.388 1.00 76.25 160 LYS A O 1
ATOM 1259 N N . LEU A 1 161 ? -13.082 -26.350 24.218 1.00 77.06 161 LEU A N 1
ATOM 1260 C CA . LEU A 1 161 ? -13.261 -26.177 25.664 1.00 77.06 161 LEU A CA 1
ATOM 1261 C C . LEU A 1 161 ? -14.380 -27.079 26.180 1.00 77.06 161 LEU A C 1
ATOM 1263 O O . LEU A 1 161 ? -14.223 -27.732 27.205 1.00 77.06 161 LEU A O 1
ATOM 1267 N N . VAL A 1 162 ? -15.474 -27.205 25.424 1.00 78.88 162 VAL A N 1
ATOM 1268 C CA . VAL A 1 162 ? -16.584 -28.099 25.786 1.00 78.88 162 VAL A CA 1
ATOM 1269 C C . VAL A 1 162 ? -16.098 -29.541 25.961 1.00 78.88 162 VAL A C 1
ATOM 1271 O O . VAL A 1 162 ? -16.493 -30.190 26.921 1.00 78.88 162 VAL A O 1
ATOM 1274 N N . GLN A 1 163 ? -15.203 -30.018 25.090 1.00 78.25 163 GLN A N 1
ATOM 1275 C CA . GLN A 1 163 ? -14.623 -31.362 25.196 1.00 78.25 163 GLN A CA 1
ATOM 1276 C C . GLN A 1 163 ? -13.728 -31.536 26.430 1.00 78.25 163 GLN A C 1
ATOM 1278 O O . GLN A 1 163 ? -13.733 -32.604 27.030 1.00 78.25 163 GLN A O 1
ATOM 1283 N N . MET A 1 164 ? -12.983 -30.501 26.837 1.00 77.94 164 MET A N 1
ATOM 1284 C CA . MET A 1 164 ? -12.102 -30.574 28.012 1.00 77.94 164 MET A CA 1
ATOM 1285 C C . MET A 1 164 ? -12.885 -30.706 29.327 1.00 77.94 164 MET A C 1
ATOM 1287 O O . MET A 1 164 ? -12.408 -31.321 30.277 1.00 77.94 164 MET A O 1
ATOM 1291 N N . TYR A 1 165 ? -14.093 -30.141 29.372 1.00 78.06 165 TYR A N 1
ATOM 1292 C CA . TYR A 1 165 ? -14.977 -30.156 30.540 1.00 78.06 165 TYR A CA 1
ATOM 1293 C C . TYR A 1 165 ? -16.096 -31.209 30.454 1.00 78.06 165 TYR A C 1
ATOM 1295 O O . TYR A 1 165 ? -16.926 -31.281 31.367 1.00 78.06 165 TYR A O 1
ATOM 1303 N N . ASP A 1 166 ? -16.128 -32.031 29.397 1.00 73.88 166 ASP A N 1
ATOM 1304 C CA . ASP A 1 166 ? -17.106 -33.111 29.219 1.00 73.88 166 ASP A CA 1
ATOM 1305 C C . ASP A 1 166 ? -16.774 -34.301 30.129 1.00 73.88 166 ASP A C 1
ATOM 1307 O O . ASP A 1 166 ? -16.294 -35.356 29.717 1.00 73.88 166 ASP A O 1
ATOM 1311 N N . VAL A 1 167 ? -16.998 -34.100 31.424 1.00 72.19 167 VAL A N 1
ATOM 1312 C CA . VAL A 1 167 ? -16.847 -35.136 32.437 1.00 72.19 167 VAL A CA 1
ATOM 1313 C C . VAL A 1 167 ? -18.188 -35.843 32.588 1.00 72.19 167 VAL A C 1
ATOM 1315 O O . VAL A 1 167 ? -19.178 -35.239 33.011 1.00 72.19 167 VAL A O 1
ATOM 1318 N N . HIS A 1 168 ? -18.226 -37.139 32.271 1.00 68.56 168 HIS A N 1
ATOM 1319 C CA . HIS A 1 168 ? -19.391 -37.981 32.530 1.00 68.56 168 HIS A CA 1
ATOM 1320 C C . HIS A 1 168 ? -19.629 -38.079 34.038 1.00 68.56 168 HIS A C 1
ATOM 1322 O O . HIS A 1 168 ? -18.990 -38.840 34.751 1.00 68.56 168 HIS A O 1
ATOM 1328 N N . TYR A 1 169 ? -20.548 -37.259 34.540 1.00 67.44 169 TYR A N 1
ATOM 1329 C CA . TYR A 1 169 ? -20.886 -37.204 35.953 1.00 67.44 169 TYR A CA 1
ATOM 1330 C C . TYR A 1 169 ? -22.210 -37.937 36.174 1.00 67.44 169 TYR A C 1
ATOM 1332 O O . TYR A 1 169 ? -23.278 -37.407 35.868 1.00 67.44 169 TYR A O 1
ATOM 1340 N N . SER A 1 170 ? -22.153 -39.165 36.706 1.00 67.19 170 SER A N 1
ATOM 1341 C CA . SER A 1 170 ? -23.321 -40.031 36.957 1.00 67.19 170 SER A CA 1
ATOM 1342 C C . SER A 1 170 ? -24.159 -39.588 38.170 1.00 67.19 170 SER A C 1
ATOM 1344 O O . SER A 1 170 ? -24.595 -40.405 38.987 1.00 67.19 170 SER A O 1
ATOM 1346 N N . TYR A 1 171 ? -24.329 -38.284 38.358 1.00 69.75 171 TYR A N 1
ATOM 1347 C CA . TYR A 1 171 ? -25.040 -37.756 39.508 1.00 69.75 171 TYR A CA 1
ATOM 1348 C C . TYR A 1 171 ? -26.539 -37.803 39.279 1.00 69.75 171 TYR A C 1
ATOM 1350 O O . TYR A 1 171 ? -27.066 -37.280 38.296 1.00 69.75 171 TYR A O 1
ATOM 1358 N N . ASP A 1 172 ? -27.233 -38.414 40.231 1.00 76.44 172 ASP A N 1
ATOM 1359 C CA . ASP A 1 172 ? -28.681 -38.502 40.231 1.00 76.44 172 ASP A CA 1
ATOM 1360 C C . ASP A 1 172 ? -29.292 -37.142 40.598 1.00 76.44 172 ASP A C 1
ATOM 1362 O O . ASP A 1 172 ? -29.646 -36.865 41.749 1.00 76.44 172 ASP A O 1
ATOM 1366 N N . CYS A 1 173 ? -29.408 -36.277 39.590 1.00 72.00 173 CYS A N 1
ATOM 1367 C CA . CYS A 1 173 ? -30.000 -34.948 39.715 1.00 72.00 173 CYS A CA 1
ATOM 1368 C C . CYS A 1 173 ? -31.488 -35.020 40.170 1.00 72.00 173 CYS A C 1
ATOM 1370 O O . CYS A 1 173 ? -32.047 -34.005 40.587 1.00 72.00 173 CYS A O 1
ATOM 1372 N N . SER A 1 174 ? -32.122 -36.209 40.212 1.00 74.12 174 SER A N 1
ATOM 1373 C CA . SER A 1 174 ? -33.477 -36.394 40.762 1.00 74.12 174 SER A CA 1
ATOM 1374 C C . SER A 1 174 ? -33.571 -36.119 42.270 1.00 74.12 174 SER A C 1
ATOM 1376 O O . SER A 1 174 ? -34.630 -35.713 42.752 1.00 74.12 174 SER A O 1
ATOM 1378 N N . LYS A 1 175 ? -32.467 -36.251 43.023 1.00 81.19 175 LYS A N 1
ATOM 1379 C CA . LYS A 1 175 ? -32.436 -35.949 44.468 1.00 81.19 175 LYS A CA 1
ATOM 1380 C C . LYS A 1 175 ? -32.633 -34.472 44.776 1.00 81.19 175 LYS A C 1
ATOM 1382 O O . LYS A 1 175 ? -33.154 -34.139 45.836 1.00 81.19 175 LYS A O 1
ATOM 1387 N N . LEU A 1 176 ? -32.258 -33.600 43.845 1.00 71.25 176 LEU A N 1
ATOM 1388 C CA . LEU A 1 176 ? -32.507 -32.171 43.979 1.00 71.25 176 LEU A CA 1
ATOM 1389 C C . LEU A 1 176 ? -34.014 -31.867 43.795 1.00 71.25 176 LEU A C 1
ATOM 1391 O O . LEU A 1 176 ? -34.542 -30.933 44.383 1.00 71.25 176 LEU A O 1
ATOM 1395 N N . CYS A 1 177 ? -34.751 -32.711 43.066 1.00 65.25 177 CYS A N 1
ATOM 1396 C CA . CYS A 1 177 ? -36.067 -32.400 42.501 1.00 65.25 177 CYS A CA 1
ATOM 1397 C C . CYS A 1 177 ? -37.295 -32.697 43.390 1.00 65.25 177 CYS A C 1
ATOM 1399 O O . CYS A 1 177 ? -38.420 -32.719 42.881 1.00 65.25 177 CYS A O 1
ATOM 1401 N N . GLN A 1 178 ? -37.151 -32.963 44.691 1.00 75.38 178 GLN A N 1
ATOM 1402 C CA . GLN A 1 178 ? -38.292 -33.424 45.496 1.00 75.38 178 GLN A CA 1
ATOM 1403 C C . GLN A 1 178 ? -39.222 -32.274 45.938 1.00 75.38 178 GLN A C 1
ATOM 1405 O O . GLN A 1 178 ? -39.011 -31.669 46.984 1.00 75.38 178 GLN A O 1
ATOM 1410 N N . GLY A 1 179 ? -40.302 -32.024 45.178 1.00 77.06 179 GLY A N 1
ATOM 1411 C CA . GLY A 1 179 ? -41.537 -31.412 45.709 1.00 77.06 179 GLY A CA 1
ATOM 1412 C C . GLY A 1 179 ? -42.094 -30.152 45.028 1.00 77.06 179 GLY A C 1
ATOM 1413 O O . GLY A 1 179 ? -43.210 -29.756 45.363 1.00 77.06 179 GLY A O 1
ATOM 1414 N N . GLU A 1 180 ? -41.400 -29.533 44.069 1.00 78.38 180 GLU A N 1
ATOM 1415 C CA . GLU A 1 180 ? -41.855 -28.278 43.441 1.00 78.38 180 GLU A CA 1
ATOM 1416 C C . GLU A 1 180 ? -42.469 -28.480 42.048 1.00 78.38 180 GLU A C 1
ATOM 1418 O O . GLU A 1 180 ? -41.973 -29.246 41.220 1.00 78.38 180 GLU A O 1
ATOM 1423 N N . LYS A 1 181 ? -43.565 -27.762 41.759 1.00 82.25 181 LYS A N 1
ATOM 1424 C CA . LYS A 1 181 ? -44.116 -27.678 40.399 1.00 82.25 181 LYS A CA 1
ATOM 1425 C C . LYS A 1 181 ? -43.143 -26.878 39.534 1.00 82.25 181 LYS A C 1
ATOM 1427 O O . LYS A 1 181 ? -43.013 -25.670 39.708 1.00 82.25 181 LYS A O 1
ATOM 1432 N N . VAL A 1 182 ? -42.476 -27.557 38.605 1.00 77.69 182 VAL A N 1
ATOM 1433 C CA . VAL A 1 182 ? -41.448 -26.950 37.754 1.00 77.69 182 VAL A CA 1
ATOM 1434 C C . VAL A 1 182 ? -42.106 -26.116 36.652 1.00 77.69 182 VAL A C 1
ATOM 1436 O O . VAL A 1 182 ? -42.743 -26.655 35.745 1.00 77.69 182 VAL A O 1
ATOM 1439 N N . HIS A 1 183 ? -41.956 -24.795 36.736 1.00 85.25 183 HIS A N 1
ATOM 1440 C CA . HIS A 1 183 ? -42.230 -23.890 35.623 1.00 85.25 183 HIS A CA 1
ATOM 1441 C C . HIS A 1 183 ? -41.048 -23.891 34.650 1.00 85.25 183 HIS A C 1
ATOM 1443 O O . HIS A 1 183 ? -39.899 -24.040 35.060 1.00 85.25 183 HIS A O 1
ATOM 1449 N N . ASP A 1 184 ? -41.336 -23.746 33.358 1.00 89.88 184 ASP A N 1
ATOM 1450 C CA . ASP A 1 184 ? -40.298 -23.715 32.333 1.00 89.88 184 ASP A CA 1
ATOM 1451 C C . ASP A 1 184 ? -39.556 -22.375 32.382 1.00 89.88 184 ASP A C 1
ATOM 1453 O O . ASP A 1 184 ? -40.158 -21.326 32.145 1.00 89.88 184 ASP A O 1
ATOM 1457 N N . ILE A 1 185 ? -38.268 -22.403 32.729 1.00 94.69 185 ILE A N 1
ATOM 1458 C CA . ILE A 1 185 ? -37.441 -21.197 32.817 1.00 94.69 185 ILE A CA 1
ATOM 1459 C C . ILE A 1 185 ? -36.616 -21.071 31.545 1.00 94.69 185 ILE A C 1
ATOM 1461 O O . ILE A 1 185 ? -35.656 -21.808 31.326 1.00 94.69 185 ILE A O 1
ATOM 1465 N N . SER A 1 186 ? -36.969 -20.094 30.720 1.00 94.56 186 SER A N 1
ATOM 1466 C CA . SER A 1 186 ? -36.176 -19.691 29.558 1.00 94.56 186 SER A CA 1
ATOM 1467 C C . SER A 1 186 ? -35.103 -18.653 29.921 1.00 94.56 186 SER A C 1
ATOM 1469 O O . SER A 1 186 ? -35.173 -17.993 30.958 1.00 94.56 186 SER A O 1
ATOM 1471 N N . THR A 1 187 ? -34.130 -18.456 29.029 1.00 94.00 187 THR A N 1
ATOM 1472 C CA . THR A 1 187 ? -33.103 -17.392 29.105 1.00 94.00 187 THR A CA 1
ATOM 1473 C C . THR A 1 187 ? -33.702 -15.990 29.248 1.00 94.00 187 THR A C 1
ATOM 1475 O O . THR A 1 187 ? -33.114 -15.113 29.874 1.00 94.00 187 THR A O 1
ATOM 1478 N N . GLU A 1 188 ? -34.903 -15.792 28.714 1.00 94.38 188 GLU A N 1
ATOM 1479 C CA . GLU A 1 188 ? -35.684 -14.565 28.834 1.00 94.38 188 GLU A CA 1
ATOM 1480 C C . GLU A 1 188 ? -35.972 -14.181 30.283 1.00 94.38 188 GLU A C 1
ATOM 1482 O O . GLU A 1 188 ? -35.829 -13.016 30.637 1.00 94.38 188 GLU A O 1
ATOM 1487 N N . HIS A 1 189 ? -36.278 -15.164 31.131 1.00 95.94 189 HIS A N 1
ATOM 1488 C CA . HIS A 1 189 ? -36.553 -14.932 32.545 1.00 95.94 189 HIS A CA 1
ATOM 1489 C C . HIS A 1 189 ? -35.310 -14.423 33.289 1.00 95.94 189 HIS A C 1
ATOM 1491 O O . HIS A 1 189 ? -35.436 -13.601 34.192 1.00 95.94 189 HIS A O 1
ATOM 1497 N N . PHE A 1 190 ? -34.108 -14.871 32.900 1.00 97.00 190 PHE A N 1
ATOM 1498 C CA . PHE A 1 190 ? -32.847 -14.367 33.461 1.00 97.00 190 PHE A CA 1
ATOM 1499 C C . PHE A 1 190 ? -32.615 -12.903 33.084 1.00 97.00 190 PHE A C 1
ATOM 1501 O O . PHE A 1 190 ? -32.252 -12.101 33.944 1.00 97.00 190 PHE A O 1
ATOM 1508 N N . ILE A 1 191 ? -32.868 -12.539 31.822 1.00 96.56 191 ILE A N 1
ATOM 1509 C CA . ILE A 1 191 ? -32.799 -11.140 31.385 1.00 96.56 191 ILE A CA 1
ATOM 1510 C C . ILE A 1 191 ? -33.859 -10.299 32.100 1.00 96.56 191 ILE A C 1
ATOM 1512 O O . ILE A 1 191 ? -33.529 -9.229 32.594 1.00 96.56 191 ILE A O 1
ATOM 1516 N N . ASP A 1 192 ? -35.105 -10.763 32.197 1.00 96.38 192 ASP A N 1
ATOM 1517 C CA . ASP A 1 192 ? -36.186 -10.010 32.848 1.00 96.38 192 ASP A CA 1
ATOM 1518 C C . ASP A 1 192 ? -35.897 -9.757 34.330 1.00 96.38 192 ASP A C 1
ATOM 1520 O O . ASP A 1 192 ? -36.120 -8.651 34.823 1.00 96.38 192 ASP A O 1
ATOM 1524 N N . GLU A 1 193 ? -35.338 -10.746 35.029 1.00 97.81 193 GLU A N 1
ATOM 1525 C CA . GLU A 1 193 ? -34.907 -10.588 36.416 1.00 97.81 193 GLU A CA 1
ATOM 1526 C C . GLU A 1 193 ? -33.773 -9.566 36.545 1.00 97.81 193 GLU A C 1
ATOM 1528 O O . GLU A 1 193 ? -33.834 -8.667 37.385 1.00 97.81 193 GLU A O 1
ATOM 1533 N N . LEU A 1 194 ? -32.761 -9.659 35.679 1.00 97.50 194 LEU A N 1
ATOM 1534 C CA . LEU A 1 194 ? -31.650 -8.713 35.657 1.00 97.50 194 LEU A CA 1
ATOM 1535 C C . LEU A 1 194 ? -32.138 -7.286 35.381 1.00 97.50 194 LEU A C 1
ATOM 1537 O O . LEU A 1 194 ? -31.785 -6.355 36.102 1.00 97.50 194 LEU A O 1
ATOM 1541 N N . LEU A 1 195 ? -33.007 -7.115 34.385 1.00 97.19 195 LEU A N 1
ATOM 1542 C CA . LEU A 1 195 ? -33.600 -5.825 34.061 1.00 97.19 195 LEU A CA 1
ATOM 1543 C C . LEU A 1 195 ? -34.482 -5.297 35.206 1.00 97.19 195 LEU A C 1
ATOM 1545 O O . LEU A 1 195 ? -34.525 -4.087 35.427 1.00 97.19 195 LEU A O 1
ATOM 1549 N N . SER A 1 196 ? -35.174 -6.173 35.941 1.00 97.50 196 SER A N 1
ATOM 1550 C CA . SER A 1 196 ? -35.961 -5.806 37.125 1.00 97.50 196 SER A CA 1
ATOM 1551 C C . SER A 1 196 ? -35.070 -5.233 38.228 1.00 97.50 196 SER A C 1
ATOM 1553 O O . SER A 1 196 ? -35.325 -4.135 38.727 1.00 97.50 196 SER A O 1
ATOM 1555 N N . VAL A 1 197 ? -33.961 -5.911 38.536 1.00 97.38 197 VAL A N 1
ATOM 1556 C CA . VAL A 1 197 ? -32.975 -5.448 39.524 1.00 97.38 197 VAL A CA 1
ATOM 1557 C C . VAL A 1 197 ? -32.311 -4.146 39.080 1.00 97.38 197 VAL A C 1
ATOM 1559 O O . VAL A 1 197 ? -32.174 -3.220 39.884 1.00 97.38 197 VAL A O 1
ATOM 1562 N N . CYS A 1 198 ? -31.976 -4.023 37.794 1.00 97.12 198 CYS A N 1
ATOM 1563 C CA . CYS A 1 198 ? -31.539 -2.773 37.180 1.00 97.12 198 CYS A CA 1
ATOM 1564 C C . CYS A 1 198 ? -32.559 -1.651 37.396 1.00 97.12 198 CYS A C 1
ATOM 1566 O O . CYS A 1 198 ? -32.207 -0.603 37.929 1.00 97.12 198 CYS A O 1
ATOM 1568 N N . LYS A 1 199 ? -33.829 -1.863 37.037 1.00 96.94 199 LYS A N 1
ATOM 1569 C CA . LYS A 1 199 ? -34.900 -0.866 37.184 1.00 96.94 199 LYS A CA 1
ATOM 1570 C C . LYS A 1 199 ? -35.024 -0.382 38.625 1.00 96.94 199 LYS A C 1
ATOM 1572 O O . LYS A 1 199 ? -35.101 0.828 38.848 1.00 96.94 199 LYS A O 1
ATOM 1577 N N . SER A 1 200 ? -35.035 -1.297 39.592 1.00 96.56 200 SER A N 1
ATOM 1578 C CA . SER A 1 200 ? -35.110 -0.940 41.009 1.00 96.56 200 SER A CA 1
ATOM 1579 C C . SER A 1 200 ? -33.905 -0.113 41.458 1.00 96.56 200 SER A C 1
ATOM 1581 O O . SER A 1 200 ? -34.089 0.900 42.129 1.00 96.56 200 SER A O 1
ATOM 1583 N N . ASN A 1 201 ? -32.697 -0.488 41.031 1.00 96.06 201 ASN A N 1
ATOM 1584 C CA . ASN A 1 201 ? -31.477 0.257 41.330 1.00 96.06 201 ASN A CA 1
ATOM 1585 C C . ASN A 1 201 ? -31.471 1.653 40.692 1.00 96.06 201 ASN A C 1
ATOM 1587 O O . ASN A 1 201 ? -31.204 2.633 41.383 1.00 96.06 201 ASN A O 1
ATOM 1591 N N . PHE A 1 202 ? -31.824 1.782 39.409 1.00 96.00 202 PHE A N 1
ATOM 1592 C CA . PHE A 1 202 ? -31.884 3.091 38.747 1.00 96.00 202 PHE A CA 1
ATOM 1593 C C . PHE A 1 202 ? -32.951 4.002 39.350 1.00 96.00 202 PHE A C 1
ATOM 1595 O O . PHE A 1 202 ? -32.723 5.197 39.500 1.00 96.00 202 PHE A O 1
ATOM 1602 N N . SER A 1 203 ? -34.094 3.442 39.749 1.00 95.56 203 SER A N 1
ATOM 1603 C CA . SER A 1 203 ? -35.164 4.209 40.402 1.00 95.56 203 SER A CA 1
ATOM 1604 C C . SER A 1 203 ? -34.754 4.738 41.783 1.00 95.56 203 SER A C 1
ATOM 1606 O O . SER A 1 203 ? -35.377 5.667 42.290 1.00 95.56 203 SER A O 1
ATOM 1608 N N . ALA A 1 204 ? -33.716 4.162 42.398 1.00 95.81 204 ALA A N 1
ATOM 1609 C CA . ALA A 1 204 ? -33.165 4.594 43.681 1.00 95.81 204 ALA A CA 1
ATOM 1610 C C . ALA A 1 204 ? -32.054 5.660 43.552 1.00 95.81 204 ALA A C 1
ATOM 1612 O O . ALA A 1 204 ? -31.513 6.110 44.574 1.00 95.81 204 ALA A O 1
ATOM 1613 N N . ILE A 1 205 ? -31.695 6.059 42.323 1.00 96.19 205 ILE A N 1
ATOM 1614 C CA . ILE A 1 205 ? -30.736 7.137 42.064 1.00 96.19 205 ILE A CA 1
ATOM 1615 C C . ILE A 1 205 ? -31.448 8.476 42.261 1.00 96.19 205 ILE A C 1
ATOM 1617 O O . ILE A 1 205 ? -32.360 8.836 41.519 1.00 96.19 205 ILE A O 1
ATOM 1621 N N . THR A 1 206 ? -31.014 9.231 43.265 1.00 96.62 206 THR A N 1
ATOM 1622 C CA . THR A 1 206 ? -31.416 10.628 43.452 1.00 96.62 206 THR A CA 1
ATOM 1623 C C . THR A 1 206 ? -30.449 11.554 42.720 1.00 96.62 206 THR A C 1
ATOM 1625 O O . THR A 1 206 ? -29.320 11.168 42.410 1.00 96.62 206 THR A O 1
ATOM 1628 N N . VAL A 1 207 ? -30.866 12.801 42.482 1.00 96.38 207 VAL A N 1
ATOM 1629 C CA . VAL A 1 207 ? -29.997 13.829 41.882 1.00 96.38 207 VAL A CA 1
ATOM 1630 C C . VAL A 1 207 ? -28.716 14.008 42.701 1.00 96.38 207 VAL A C 1
ATOM 1632 O O . VAL A 1 207 ? -27.638 14.067 42.121 1.00 96.38 207 VAL A O 1
ATOM 1635 N N . ASP A 1 208 ? -28.813 13.994 44.032 1.00 97.44 208 ASP A N 1
ATOM 1636 C CA . ASP A 1 208 ? -27.652 14.145 44.918 1.00 97.44 208 ASP A CA 1
ATOM 1637 C C . ASP A 1 208 ? -26.637 13.008 44.745 1.00 97.44 208 ASP A C 1
ATOM 1639 O O . ASP A 1 208 ? -25.442 13.267 44.638 1.00 97.44 208 ASP A O 1
ATOM 1643 N N . LYS A 1 209 ? -27.099 11.750 44.643 1.00 97.38 209 LYS A N 1
ATOM 1644 C CA . LYS A 1 209 ? -26.216 10.600 44.372 1.00 97.38 209 LYS A CA 1
ATOM 1645 C C . LYS A 1 209 ? -25.554 10.713 43.004 1.00 97.38 209 LYS A C 1
ATOM 1647 O O . LYS A 1 209 ? -24.360 10.466 42.875 1.00 97.38 209 LYS A O 1
ATOM 1652 N N . TRP A 1 210 ? -26.333 11.091 41.991 1.00 97.44 210 TRP A N 1
ATOM 1653 C CA . TRP A 1 210 ? -25.832 11.243 40.630 1.00 97.44 210 TRP A CA 1
ATOM 1654 C C . TRP A 1 210 ? -24.765 12.338 40.531 1.00 97.44 210 TRP A C 1
ATOM 1656 O O . TRP A 1 210 ? -23.759 12.138 39.855 1.00 97.44 210 TRP A O 1
ATOM 1666 N N . LEU A 1 211 ? -24.964 13.476 41.205 1.00 97.19 211 LEU A N 1
ATOM 1667 C CA . LEU A 1 211 ? -23.986 14.565 41.268 1.00 97.19 211 LEU A CA 1
ATOM 1668 C C . LEU A 1 211 ? -22.757 14.182 42.094 1.00 97.19 211 LEU A C 1
ATOM 1670 O O . LEU A 1 211 ? -21.645 14.460 41.671 1.00 97.19 211 LEU A O 1
ATOM 1674 N N . PHE A 1 212 ? -22.927 13.479 43.213 1.00 97.75 212 PHE A N 1
ATOM 1675 C CA . PHE A 1 212 ? -21.805 12.997 44.020 1.00 97.75 212 PHE A CA 1
ATOM 1676 C C . PHE A 1 212 ? -20.816 12.148 43.198 1.00 97.75 212 PHE A C 1
ATOM 1678 O O . PHE A 1 212 ? -19.604 12.310 43.310 1.00 97.75 212 PHE A O 1
ATOM 1685 N N . TRP A 1 213 ? -21.309 11.313 42.277 1.00 98.12 213 TRP A N 1
ATOM 1686 C CA . TRP A 1 213 ? -20.456 10.497 41.403 1.00 98.12 213 TRP A CA 1
ATOM 1687 C C . TRP A 1 213 ? -19.600 11.287 40.399 1.00 98.12 213 TRP A C 1
ATOM 1689 O O . TRP A 1 213 ? -18.769 10.677 39.725 1.00 98.12 213 TRP A O 1
ATOM 1699 N N . THR A 1 214 ? -19.748 12.613 40.277 1.00 97.38 214 THR A N 1
ATOM 1700 C CA . THR A 1 214 ? -18.790 13.428 39.502 1.00 97.38 214 THR A CA 1
ATOM 1701 C C . THR A 1 214 ? -17.448 13.600 40.199 1.00 97.38 214 THR A C 1
ATOM 1703 O O . THR A 1 214 ? -16.465 13.913 39.532 1.00 97.38 214 THR A O 1
ATOM 1706 N N . GLU A 1 215 ? -17.416 13.401 41.517 1.00 96.88 215 GLU A N 1
ATOM 1707 C CA . GLU A 1 215 ? -16.229 13.553 42.365 1.00 96.88 215 GLU A CA 1
ATOM 1708 C C . GLU A 1 215 ? -15.550 12.208 42.670 1.00 96.88 215 GLU A C 1
ATOM 1710 O O . GLU A 1 215 ? -14.472 12.177 43.254 1.00 96.88 215 GLU A O 1
ATOM 1715 N N . CYS A 1 216 ? -16.176 11.090 42.291 1.00 96.38 216 CYS A N 1
ATOM 1716 C CA . CYS A 1 216 ? -15.604 9.756 42.438 1.00 96.38 216 CYS A CA 1
ATOM 1717 C C . CYS A 1 216 ? -14.872 9.348 41.160 1.00 96.38 216 CYS A C 1
ATOM 1719 O O . CYS A 1 216 ? -15.438 9.458 40.072 1.00 96.38 216 CYS A O 1
ATOM 1721 N N . ASP A 1 217 ? -13.673 8.792 41.292 1.00 96.38 217 ASP A N 1
ATOM 1722 C CA . ASP A 1 217 ? -12.965 8.161 40.177 1.00 96.38 217 ASP A CA 1
ATOM 1723 C C . ASP A 1 217 ? -13.582 6.792 39.850 1.00 96.38 217 ASP A C 1
ATOM 1725 O O . ASP A 1 217 ? -14.060 6.079 40.737 1.00 96.38 217 ASP A O 1
ATOM 1729 N N . SER A 1 218 ? -13.591 6.404 38.574 1.00 93.69 218 SER A N 1
ATOM 1730 C CA . SER A 1 218 ? -13.966 5.037 38.195 1.00 93.69 218 SER A CA 1
ATOM 1731 C C . SER A 1 218 ? -12.842 4.050 38.523 1.00 93.69 218 SER A C 1
ATOM 1733 O O . SER A 1 218 ? -11.662 4.334 38.318 1.00 93.69 218 SER A O 1
ATOM 1735 N N . GLN A 1 219 ? -13.216 2.847 38.974 1.00 89.94 219 GLN A N 1
ATOM 1736 C CA . GLN A 1 219 ? -12.269 1.744 39.166 1.00 89.94 219 GLN A CA 1
ATOM 1737 C C . GLN A 1 219 ? -11.784 1.149 37.839 1.00 89.94 219 GLN A C 1
ATOM 1739 O O . GLN A 1 219 ? -10.686 0.597 37.786 1.00 89.94 219 GLN A O 1
ATOM 1744 N N . THR A 1 220 ? -12.594 1.233 36.779 1.00 89.31 220 THR A N 1
ATOM 1745 C CA . THR A 1 220 ? -12.269 0.638 35.474 1.00 89.31 220 THR A CA 1
ATOM 1746 C C . THR A 1 220 ? -11.575 1.625 34.540 1.00 89.31 220 THR A C 1
ATOM 1748 O O . THR A 1 220 ? -10.706 1.227 33.767 1.00 89.31 220 THR A O 1
ATOM 1751 N N . GLU A 1 221 ? -11.910 2.914 34.635 1.00 90.69 221 GLU A N 1
ATOM 1752 C CA . GLU A 1 221 ? -11.366 3.973 33.784 1.00 90.69 221 GLU A CA 1
ATOM 1753 C C . GLU A 1 221 ? -10.844 5.139 34.647 1.00 90.69 221 GLU A C 1
ATOM 1755 O O . GLU A 1 221 ? -11.558 6.124 34.839 1.00 90.69 221 GLU A O 1
ATOM 1760 N N . PRO A 1 222 ? -9.591 5.082 35.148 1.00 87.75 222 PRO A N 1
ATOM 1761 C CA . PRO A 1 222 ? -9.085 6.011 36.172 1.00 87.75 222 PRO A CA 1
ATOM 1762 C C . PRO A 1 222 ? -9.005 7.478 35.719 1.00 87.75 222 PRO A C 1
ATOM 1764 O O . PRO A 1 222 ? -8.842 8.370 36.541 1.00 87.75 222 PRO A O 1
ATOM 1767 N N . ASN A 1 223 ? -9.125 7.746 34.415 1.00 89.12 223 ASN A N 1
ATOM 1768 C CA . ASN A 1 223 ? -9.125 9.099 33.849 1.00 89.12 223 ASN A CA 1
ATOM 1769 C C . ASN A 1 223 ? -10.532 9.712 33.737 1.00 89.12 223 ASN A C 1
ATOM 1771 O O . ASN A 1 223 ? -10.676 10.830 33.238 1.00 89.12 223 ASN A O 1
ATOM 1775 N N . LYS A 1 224 ? -11.578 8.983 34.135 1.00 94.62 224 LYS A N 1
ATOM 1776 C CA . LYS A 1 224 ? -12.965 9.444 34.092 1.00 94.62 224 LYS A CA 1
ATOM 1777 C C . LYS A 1 224 ? -13.586 9.361 35.478 1.00 94.62 224 LYS A C 1
ATOM 1779 O O . LYS A 1 224 ? -13.364 8.411 36.227 1.00 94.62 224 LYS A O 1
ATOM 1784 N N . ASN A 1 225 ? -14.447 10.329 35.777 1.00 97.12 225 ASN A N 1
ATOM 1785 C CA . ASN A 1 225 ? -15.309 10.207 36.941 1.00 97.12 225 ASN A CA 1
ATOM 1786 C C . ASN A 1 225 ? -16.374 9.121 36.722 1.00 97.12 225 ASN A C 1
ATOM 1788 O O . ASN A 1 225 ? -16.769 8.802 35.593 1.00 97.12 225 ASN A O 1
ATOM 1792 N N . LEU A 1 226 ? -16.849 8.568 37.829 1.00 97.06 226 LEU A N 1
ATOM 1793 C CA . LEU A 1 226 ? -17.796 7.465 37.872 1.00 97.06 226 LEU A CA 1
ATOM 1794 C C . LEU A 1 226 ? -19.109 7.814 37.162 1.00 97.06 226 LEU A C 1
ATOM 1796 O O . LEU A 1 226 ? -19.639 6.995 36.414 1.00 97.06 226 LEU A O 1
ATOM 1800 N N . GLN A 1 227 ? -19.605 9.047 37.313 1.00 97.81 227 GLN A N 1
ATOM 1801 C CA . GLN A 1 227 ? -20.813 9.506 36.620 1.00 97.81 227 GLN A CA 1
ATOM 1802 C C . GLN A 1 227 ? -20.691 9.376 35.091 1.00 97.81 227 GLN A C 1
ATOM 1804 O O . GLN A 1 227 ? -21.614 8.879 34.443 1.00 97.81 227 GLN A O 1
ATOM 1809 N N . CYS A 1 228 ? -19.562 9.795 34.507 1.00 96.75 228 CYS A N 1
ATOM 1810 C CA . CYS A 1 228 ? -19.329 9.693 33.066 1.00 96.75 228 CYS A CA 1
ATOM 1811 C C . CYS A 1 228 ? -19.337 8.236 32.604 1.00 96.75 228 CYS A C 1
ATOM 1813 O O . CYS A 1 228 ? -20.039 7.911 31.647 1.00 96.75 228 CYS A O 1
ATOM 1815 N N . VAL A 1 229 ? -18.619 7.357 33.309 1.00 96.88 229 VAL A N 1
ATOM 1816 C CA . VAL A 1 229 ? -18.551 5.926 32.972 1.00 96.88 229 VAL A CA 1
ATOM 1817 C C . VAL A 1 229 ? -19.936 5.281 33.031 1.00 96.88 229 VAL A C 1
ATOM 1819 O O . VAL A 1 229 ? -20.323 4.539 32.126 1.00 96.88 229 VAL A O 1
ATOM 1822 N N . LEU A 1 230 ? -20.732 5.606 34.051 1.00 97.56 230 LEU A N 1
ATOM 1823 C CA . LEU A 1 230 ? -22.107 5.122 34.170 1.00 97.56 230 LEU A CA 1
ATOM 1824 C C . LEU A 1 230 ? -22.989 5.615 33.018 1.00 97.56 230 LEU A C 1
ATOM 1826 O O . LEU A 1 230 ? -23.705 4.815 32.414 1.00 97.56 230 LEU A O 1
ATOM 1830 N N . ALA A 1 231 ? -22.922 6.905 32.682 1.00 97.69 231 ALA A N 1
ATOM 1831 C CA . ALA A 1 231 ? -23.691 7.491 31.586 1.00 97.69 231 ALA A CA 1
ATOM 1832 C C . ALA A 1 231 ? -23.351 6.844 30.230 1.00 97.69 231 ALA A C 1
ATOM 1834 O O . ALA A 1 231 ? -24.247 6.568 29.426 1.00 97.69 231 ALA A O 1
ATOM 1835 N N . GLU A 1 232 ? -22.073 6.555 29.991 1.00 97.06 232 GLU A N 1
ATOM 1836 C CA . GLU A 1 232 ? -21.589 5.870 28.790 1.00 97.06 232 GLU A CA 1
ATOM 1837 C C . GLU A 1 232 ? -22.047 4.408 28.734 1.00 97.06 232 GLU A C 1
ATOM 1839 O O . GLU A 1 232 ? -22.600 3.967 27.722 1.00 97.06 232 GLU A O 1
ATOM 1844 N N . LYS A 1 233 ? -21.925 3.657 29.837 1.00 96.88 233 LYS A N 1
ATOM 1845 C CA . LYS A 1 233 ? -22.426 2.274 29.910 1.00 96.88 233 LYS A CA 1
ATOM 1846 C C . LYS A 1 233 ? -23.947 2.200 29.749 1.00 96.88 233 LYS A C 1
ATOM 1848 O O . LYS A 1 233 ? -24.440 1.289 29.086 1.00 96.88 233 LYS A O 1
ATOM 1853 N N . MET A 1 234 ? -24.704 3.164 30.283 1.00 97.94 234 MET A N 1
ATOM 1854 C CA . MET A 1 234 ? -26.150 3.263 30.040 1.00 97.94 234 MET A CA 1
ATOM 1855 C C . MET A 1 234 ? -26.459 3.451 28.552 1.00 97.94 234 MET A C 1
ATOM 1857 O O . MET A 1 234 ? -27.381 2.819 28.040 1.00 97.94 234 MET A O 1
ATOM 1861 N N . TYR A 1 235 ? -25.685 4.276 27.840 1.00 97.62 235 TYR A N 1
ATOM 1862 C CA . TYR A 1 235 ? -25.842 4.446 26.395 1.00 97.62 235 TYR A CA 1
ATOM 1863 C C . TYR A 1 235 ? -25.574 3.137 25.635 1.00 97.62 235 TYR A C 1
ATOM 1865 O O . TYR A 1 235 ? -26.379 2.739 24.793 1.00 97.62 235 TYR A O 1
ATOM 1873 N N . ILE A 1 236 ? -24.495 2.423 25.973 1.00 96.31 236 ILE A N 1
ATOM 1874 C CA . ILE A 1 236 ? -24.169 1.122 25.363 1.00 96.31 236 ILE A CA 1
ATOM 1875 C C . ILE A 1 236 ? -25.297 0.114 25.610 1.00 96.31 236 ILE A C 1
ATOM 1877 O O . ILE A 1 236 ? -25.772 -0.542 24.682 1.00 96.31 236 ILE A O 1
ATOM 1881 N N . CYS A 1 237 ? -25.777 0.018 26.848 1.00 96.62 237 CYS A N 1
ATOM 1882 C CA . CYS A 1 237 ? -26.865 -0.885 27.198 1.00 96.62 237 CYS A CA 1
ATOM 1883 C C . CYS A 1 237 ? -28.184 -0.498 26.487 1.00 96.62 237 CYS A C 1
ATOM 1885 O O . CYS A 1 237 ? -28.921 -1.391 26.073 1.00 96.62 237 CYS A O 1
ATOM 1887 N N . LEU A 1 238 ? -28.467 0.793 26.244 1.00 96.56 238 LEU A N 1
ATOM 1888 C CA . LEU A 1 238 ? -29.601 1.228 25.410 1.00 96.56 238 LEU A CA 1
ATOM 1889 C C . LEU A 1 238 ? -29.501 0.715 23.967 1.00 96.56 238 LEU A C 1
ATOM 1891 O O . LEU A 1 238 ? -30.511 0.297 23.398 1.00 96.56 238 LEU A O 1
ATOM 1895 N N . ASP A 1 239 ? -28.314 0.748 23.364 1.00 96.06 239 ASP A N 1
ATOM 1896 C CA . ASP A 1 239 ? -28.112 0.234 22.007 1.00 96.06 239 ASP A CA 1
ATOM 1897 C C . ASP A 1 239 ? -28.190 -1.297 21.961 1.00 96.06 239 ASP A C 1
ATOM 1899 O O . ASP A 1 239 ? -28.860 -1.848 21.085 1.00 96.06 239 ASP A O 1
ATOM 1903 N N . LEU A 1 240 ? -27.637 -1.991 22.959 1.00 96.12 240 LEU A N 1
ATOM 1904 C CA . LEU A 1 240 ? -27.775 -3.444 23.097 1.00 96.12 240 LEU A CA 1
ATOM 1905 C C . LEU A 1 240 ? -29.232 -3.881 23.307 1.00 96.12 240 LEU A C 1
ATOM 1907 O O . LEU A 1 240 ? -29.666 -4.865 22.711 1.00 96.12 240 LEU A O 1
ATOM 1911 N N . LEU A 1 241 ? -30.023 -3.137 24.085 1.00 95.56 241 LEU A N 1
ATOM 1912 C CA . LEU A 1 241 ? -31.457 -3.402 24.253 1.00 95.56 241 LEU A CA 1
ATOM 1913 C C . LEU A 1 241 ? -32.222 -3.281 22.927 1.00 95.56 241 LEU A C 1
ATOM 1915 O O . LEU A 1 241 ? -33.090 -4.110 22.641 1.00 95.56 241 LEU A O 1
ATOM 1919 N N . LYS A 1 242 ? -31.887 -2.285 22.092 1.00 94.62 242 LYS A N 1
ATOM 1920 C CA . LYS A 1 242 ? -32.465 -2.154 20.742 1.00 94.62 242 LYS A CA 1
ATOM 1921 C C . LYS A 1 242 ? -32.066 -3.333 19.851 1.00 94.62 242 LYS A C 1
ATOM 1923 O O . LYS A 1 242 ? -32.925 -3.876 19.155 1.00 94.62 242 LYS A O 1
ATOM 1928 N N . LEU A 1 243 ? -30.790 -3.731 19.875 1.00 92.25 243 LEU A N 1
ATOM 1929 C CA . LEU A 1 243 ? -30.261 -4.846 19.080 1.00 92.25 243 LEU A CA 1
ATOM 1930 C C . LEU A 1 243 ? -30.883 -6.190 19.473 1.00 92.25 243 LEU A C 1
ATOM 1932 O O . LEU A 1 243 ? -31.244 -6.969 18.592 1.00 92.25 243 LEU A O 1
ATOM 1936 N N . ALA A 1 244 ? -31.112 -6.414 20.769 1.00 91.31 244 ALA A N 1
ATOM 1937 C CA . ALA A 1 244 ? -31.783 -7.601 21.296 1.00 91.31 244 ALA A CA 1
ATOM 1938 C C . ALA A 1 244 ? -33.266 -7.709 20.875 1.00 91.31 244 ALA A C 1
ATOM 1940 O O . ALA A 1 244 ? -33.898 -8.736 21.119 1.00 91.31 244 ALA A O 1
ATOM 1941 N N . LYS A 1 245 ? -33.845 -6.659 20.262 1.00 90.62 245 LYS A N 1
ATOM 1942 C CA . LYS A 1 245 ? -35.242 -6.578 19.783 1.00 90.62 245 LYS A CA 1
ATOM 1943 C C . LYS A 1 245 ? -36.302 -6.940 20.833 1.00 90.62 245 LYS A C 1
ATOM 1945 O O . LYS A 1 245 ? -37.435 -7.268 20.470 1.00 90.62 245 LYS A O 1
ATOM 1950 N N . ARG A 1 246 ? -35.980 -6.860 22.126 1.00 82.75 246 ARG A N 1
ATOM 1951 C CA . ARG A 1 246 ? -36.945 -7.167 23.186 1.00 82.75 246 ARG A CA 1
ATOM 1952 C C . ARG A 1 246 ? -37.983 -6.057 23.300 1.00 82.75 246 ARG A C 1
ATOM 1954 O O . ARG A 1 246 ? -37.684 -4.875 23.140 1.00 82.75 246 ARG A O 1
ATOM 1961 N N . ARG A 1 247 ? -39.222 -6.457 23.574 1.00 83.69 247 ARG A N 1
ATOM 1962 C CA . ARG A 1 247 ? -40.352 -5.560 23.824 1.00 83.69 247 ARG A CA 1
ATOM 1963 C C . ARG A 1 247 ? -41.023 -5.982 25.120 1.00 83.69 247 ARG A C 1
ATOM 1965 O O . ARG A 1 247 ? -41.162 -7.172 25.377 1.00 83.69 247 ARG A O 1
ATOM 1972 N N . GLY A 1 248 ? -41.435 -5.010 25.918 1.00 90.88 248 GLY A N 1
ATOM 1973 C CA . GLY A 1 248 ? -42.091 -5.235 27.200 1.00 90.88 248 GLY A CA 1
ATOM 1974 C C . GLY A 1 248 ? -42.082 -3.960 28.032 1.00 90.88 248 GLY A C 1
ATOM 1975 O O . GLY A 1 248 ? -41.179 -3.136 27.879 1.00 90.88 248 GLY A O 1
ATOM 1976 N N . SER A 1 249 ? -43.064 -3.813 28.924 1.00 92.69 249 SER A N 1
ATOM 1977 C CA . SER A 1 249 ? -43.198 -2.622 29.776 1.00 92.69 249 SER A CA 1
ATOM 1978 C C . SER A 1 249 ? -41.920 -2.337 30.563 1.00 92.69 249 SER A C 1
ATOM 1980 O O . SER A 1 249 ? -41.473 -1.200 30.645 1.00 92.69 249 SER A O 1
ATOM 1982 N N . LEU A 1 250 ? -41.267 -3.385 31.063 1.00 92.81 250 LEU A N 1
ATOM 1983 C CA . LEU A 1 250 ? -40.048 -3.263 31.849 1.00 92.81 250 LEU A CA 1
ATOM 1984 C C . LEU A 1 250 ? -38.870 -2.705 31.030 1.00 92.81 250 LEU A C 1
ATOM 1986 O O . LEU A 1 250 ? -38.140 -1.845 31.520 1.00 92.81 250 LEU A O 1
ATOM 1990 N N . VAL A 1 251 ? -38.717 -3.139 29.773 1.00 94.94 251 VAL A N 1
ATOM 1991 C CA . VAL A 1 251 ? -37.692 -2.617 28.853 1.00 94.94 251 VAL A CA 1
ATOM 1992 C C . VAL A 1 251 ? -37.970 -1.154 28.517 1.00 94.94 251 VAL A C 1
ATOM 1994 O O . VAL A 1 251 ? -37.038 -0.354 28.487 1.00 94.94 251 VAL A O 1
ATOM 1997 N N . GLU A 1 252 ? -39.232 -0.787 28.284 1.00 95.44 252 GLU A N 1
ATOM 1998 C CA . GLU A 1 252 ? -39.639 0.589 27.971 1.00 95.44 252 GLU A CA 1
ATOM 1999 C C . GLU A 1 252 ? -39.392 1.541 29.145 1.00 95.44 252 GLU A C 1
ATOM 2001 O O . GLU A 1 252 ? -38.804 2.607 28.959 1.00 95.44 252 GLU A O 1
ATOM 2006 N N . GLU A 1 253 ? -39.768 1.134 30.359 1.00 96.00 253 GLU A N 1
ATOM 2007 C CA . GLU A 1 253 ? -39.519 1.898 31.582 1.00 96.00 253 GLU A CA 1
ATOM 2008 C C . GLU A 1 253 ? -38.018 2.090 31.829 1.00 96.00 253 GLU A C 1
ATOM 2010 O O . GLU A 1 253 ? -37.562 3.213 32.047 1.00 96.00 253 GLU A O 1
ATOM 2015 N N . LEU A 1 254 ? -37.229 1.015 31.728 1.00 95.44 254 LEU A N 1
ATOM 2016 C CA . LEU A 1 254 ? -35.778 1.078 31.901 1.00 95.44 254 LEU A CA 1
ATOM 2017 C C . LEU A 1 254 ? -35.117 1.962 30.838 1.00 95.44 254 LEU A C 1
ATOM 2019 O O . LEU A 1 254 ? -34.263 2.790 31.151 1.00 95.44 254 LEU A O 1
ATOM 2023 N N . THR A 1 255 ? -35.554 1.819 29.587 1.00 96.06 255 THR A N 1
ATOM 2024 C CA . THR A 1 255 ? -35.099 2.635 28.460 1.00 96.06 255 THR A CA 1
ATOM 2025 C C . THR A 1 255 ? -35.370 4.113 28.717 1.00 96.06 255 THR A C 1
ATOM 2027 O O . THR A 1 255 ? -34.513 4.950 28.441 1.00 96.06 255 THR A O 1
ATOM 2030 N N . GLN A 1 256 ? -36.543 4.453 29.255 1.00 96.50 256 GLN A N 1
ATOM 2031 C CA . GLN A 1 256 ? -36.895 5.832 29.577 1.00 96.50 256 GLN A CA 1
ATOM 2032 C C . GLN A 1 256 ? -36.000 6.405 30.683 1.00 96.50 256 GLN A C 1
ATOM 2034 O O . GLN A 1 256 ? -35.527 7.533 30.549 1.00 96.50 256 GLN A O 1
ATOM 2039 N N . ILE A 1 257 ? -35.729 5.625 31.735 1.00 96.06 257 ILE A N 1
ATOM 2040 C CA . ILE A 1 257 ? -34.840 6.034 32.829 1.00 96.06 257 ILE A CA 1
ATOM 2041 C C . ILE A 1 257 ? -33.418 6.246 32.297 1.00 96.06 257 ILE A C 1
ATOM 2043 O O . ILE A 1 257 ? -32.877 7.343 32.429 1.00 96.06 257 ILE A O 1
ATOM 2047 N N . MET A 1 258 ? -32.842 5.251 31.613 1.00 96.81 258 MET A N 1
ATOM 2048 C CA . MET A 1 258 ? -31.489 5.343 31.056 1.00 96.81 258 MET A CA 1
ATOM 2049 C C . MET A 1 258 ? -31.352 6.504 30.071 1.00 96.81 258 MET A C 1
ATOM 2051 O O . MET A 1 258 ? -30.363 7.218 30.133 1.00 96.81 258 MET A O 1
ATOM 2055 N N . ARG A 1 259 ? -32.341 6.766 29.203 1.00 96.69 259 ARG A N 1
ATOM 2056 C CA . ARG A 1 259 ? -32.280 7.881 28.235 1.00 96.69 259 ARG A CA 1
ATOM 2057 C C . ARG A 1 259 ? -32.088 9.253 28.877 1.00 96.69 259 ARG A C 1
ATOM 2059 O O . ARG A 1 259 ? -31.508 10.118 28.234 1.00 96.69 259 ARG A O 1
ATOM 2066 N N . SER A 1 260 ? -32.572 9.464 30.101 1.00 95.31 260 SER A N 1
ATOM 2067 C CA . SER A 1 260 ? -32.388 10.743 30.804 1.00 95.31 260 SER A CA 1
ATOM 2068 C C . SER A 1 260 ? -30.977 10.955 31.369 1.00 95.31 260 SER A C 1
ATOM 2070 O O . SER A 1 260 ? -30.613 12.093 31.644 1.00 95.31 260 SER A O 1
ATOM 2072 N N . MET A 1 261 ? -30.190 9.884 31.525 1.00 96.38 261 MET A N 1
ATOM 2073 C CA . MET A 1 261 ? -28.847 9.913 32.126 1.00 96.38 261 MET A CA 1
ATOM 2074 C C . MET A 1 261 ? -27.741 9.487 31.151 1.00 96.38 261 MET A C 1
ATOM 2076 O O . MET A 1 261 ? -26.576 9.810 31.358 1.00 96.38 261 MET A O 1
ATOM 2080 N N . ALA A 1 262 ? -28.095 8.753 30.097 1.00 96.75 262 ALA A N 1
ATOM 2081 C CA . ALA A 1 262 ? -27.162 8.184 29.144 1.00 96.75 262 ALA A CA 1
ATOM 2082 C C . ALA A 1 262 ? -26.453 9.274 28.339 1.00 96.75 262 ALA A C 1
ATOM 2084 O O . ALA A 1 262 ? -27.074 10.196 27.807 1.00 96.75 262 ALA A O 1
ATOM 2085 N N . ARG A 1 263 ? -25.144 9.105 28.182 1.00 95.75 263 ARG A N 1
ATOM 2086 C CA . ARG A 1 263 ? -24.288 9.955 27.360 1.00 95.75 263 ARG A CA 1
ATOM 2087 C C . ARG A 1 263 ? -23.612 9.074 26.326 1.00 95.75 263 ARG A C 1
ATOM 2089 O O . ARG A 1 263 ? -23.062 8.038 26.679 1.00 95.75 263 ARG A O 1
ATOM 2096 N N . LYS A 1 264 ? -23.652 9.473 25.054 1.00 93.50 264 LYS A N 1
ATOM 2097 C CA . LYS A 1 264 ? -22.912 8.761 24.007 1.00 93.50 264 LYS A CA 1
ATOM 2098 C C . LYS A 1 264 ? -21.419 8.758 24.386 1.00 93.50 264 LYS A C 1
ATOM 2100 O O . LYS A 1 264 ? -20.900 9.851 24.633 1.00 93.50 264 LYS A O 1
ATOM 2105 N N . PRO A 1 265 ? -20.750 7.589 24.440 1.00 91.44 265 PRO A N 1
ATOM 2106 C CA . PRO A 1 265 ? -19.307 7.533 24.615 1.00 91.44 265 PRO A CA 1
ATOM 2107 C C . PRO A 1 265 ? -18.636 8.365 23.534 1.00 91.44 265 PRO A C 1
ATOM 2109 O O . PRO A 1 265 ? -19.058 8.329 22.373 1.00 91.44 265 PRO A O 1
ATOM 2112 N N . ARG A 1 266 ? -17.620 9.130 23.924 1.00 88.81 266 ARG A N 1
ATOM 2113 C CA . ARG A 1 266 ? -16.830 9.895 22.966 1.00 88.81 266 ARG A CA 1
ATOM 2114 C C . ARG A 1 266 ? -16.117 8.910 22.047 1.00 88.81 266 ARG A C 1
ATOM 2116 O O . ARG A 1 266 ? -15.338 8.089 22.527 1.00 88.81 266 ARG A O 1
ATOM 2123 N N . ASP A 1 267 ? -16.437 8.946 20.757 1.00 89.88 267 ASP A N 1
ATOM 2124 C CA . ASP A 1 267 ? -15.746 8.097 19.795 1.00 89.88 267 ASP A CA 1
ATOM 2125 C C . ASP A 1 267 ? -14.417 8.732 19.365 1.00 89.88 267 ASP A C 1
ATOM 2127 O O . ASP A 1 267 ? -14.139 9.905 19.612 1.00 89.88 267 ASP A O 1
ATOM 2131 N N . GLU A 1 268 ? -13.549 7.929 18.758 1.00 88.75 268 GLU A N 1
ATOM 2132 C CA . GLU A 1 268 ? -12.241 8.409 18.311 1.00 88.75 268 GLU A CA 1
ATOM 2133 C C . GLU A 1 268 ? -12.374 9.515 17.252 1.00 88.75 268 GLU A C 1
ATOM 2135 O O . GLU A 1 268 ? -11.538 10.410 17.191 1.00 88.75 268 GLU A O 1
ATOM 2140 N N . ASP A 1 269 ? -13.447 9.514 16.457 1.00 91.81 269 ASP A N 1
ATOM 2141 C CA . ASP A 1 269 ? -13.681 10.555 15.458 1.00 91.81 269 ASP A CA 1
ATOM 2142 C C . ASP A 1 269 ? -14.105 11.887 16.138 1.00 91.81 269 ASP A C 1
ATOM 2144 O O . ASP A 1 269 ? -13.719 12.966 15.684 1.00 91.81 269 ASP A O 1
ATOM 2148 N N . ASP A 1 270 ? -14.839 11.833 17.259 1.00 91.62 270 ASP A N 1
ATOM 2149 C CA . ASP A 1 270 ? -15.130 12.961 18.161 1.00 91.62 270 ASP A CA 1
ATOM 2150 C C . ASP A 1 270 ? -13.850 13.488 18.841 1.00 91.62 270 ASP A C 1
ATOM 2152 O O . ASP A 1 270 ? -13.676 14.697 19.013 1.00 91.62 270 ASP A O 1
ATOM 2156 N N . GLU A 1 271 ? -12.934 12.602 19.246 1.00 92.56 271 GLU A N 1
ATOM 2157 C CA . GLU A 1 271 ? -11.610 12.991 19.754 1.00 92.56 271 GLU A CA 1
ATOM 2158 C C . GLU A 1 271 ? -10.799 13.720 18.682 1.00 92.56 271 GLU A C 1
ATOM 2160 O O . GLU A 1 271 ? -10.330 14.827 18.928 1.00 92.56 271 GLU A O 1
ATOM 2165 N N . ILE A 1 272 ? -10.698 13.144 17.484 1.00 93.62 272 ILE A N 1
ATOM 2166 C CA . ILE A 1 272 ? -9.970 13.708 16.344 1.00 93.62 272 ILE A CA 1
ATOM 2167 C C . ILE A 1 272 ? -10.493 15.102 15.974 1.00 93.62 272 ILE A C 1
ATOM 2169 O O . ILE A 1 272 ? -9.697 16.000 15.709 1.00 93.62 272 ILE A O 1
ATOM 2173 N N . ARG A 1 273 ? -11.818 15.305 15.956 1.00 94.00 273 ARG A N 1
ATOM 2174 C CA . ARG A 1 273 ? -12.432 16.591 15.573 1.00 94.00 273 ARG A CA 1
ATOM 2175 C C . ARG A 1 273 ? -12.117 17.743 16.521 1.00 94.00 273 ARG A C 1
ATOM 2177 O O . ARG A 1 273 ? -12.096 18.889 16.084 1.00 94.00 273 ARG A O 1
ATOM 2184 N N . GLU A 1 274 ? -11.951 17.455 17.804 1.00 93.56 274 GLU A N 1
ATOM 2185 C CA . GLU A 1 274 ? -11.690 18.471 18.831 1.00 93.56 274 GLU A CA 1
ATOM 2186 C C . GLU A 1 274 ? -10.207 18.541 19.224 1.00 93.56 274 GLU A C 1
ATOM 2188 O O . GLU A 1 274 ? -9.806 19.460 19.940 1.00 93.56 274 GLU A O 1
ATOM 2193 N N . ALA A 1 275 ? -9.397 17.569 18.797 1.00 95.25 275 ALA A N 1
ATOM 2194 C CA . ALA A 1 275 ? -7.982 17.514 19.111 1.00 95.25 275 ALA A CA 1
ATOM 2195 C C . ALA A 1 275 ? -7.244 18.711 18.502 1.00 95.25 275 ALA A C 1
ATOM 2197 O O . ALA A 1 275 ? -7.403 19.046 17.328 1.00 95.25 275 ALA A O 1
ATOM 2198 N N . ASN A 1 276 ? -6.392 19.338 19.309 1.00 95.75 276 ASN A N 1
ATOM 2199 C CA . ASN A 1 276 ? -5.423 20.297 18.802 1.00 95.75 276 ASN A CA 1
ATOM 2200 C C . ASN A 1 276 ? -4.246 19.571 18.132 1.00 95.75 276 ASN A C 1
ATOM 2202 O O . ASN A 1 276 ? -4.081 18.352 18.236 1.00 95.75 276 ASN A O 1
ATOM 2206 N N . LYS A 1 277 ? -3.404 20.348 17.456 1.00 95.25 277 LYS A N 1
ATOM 2207 C CA . LYS A 1 277 ? -2.232 19.864 16.729 1.00 95.25 277 LYS A CA 1
ATOM 2208 C C . LYS A 1 277 ? -1.305 19.005 17.595 1.00 95.25 277 LYS A C 1
ATOM 2210 O O . LYS A 1 277 ? -0.878 17.941 17.157 1.00 95.25 277 LYS A O 1
ATOM 2215 N N . GLU A 1 278 ? -1.032 19.428 18.827 1.00 96.19 278 GLU A N 1
ATOM 2216 C CA . GLU A 1 278 ? -0.155 18.712 19.757 1.00 96.19 278 GLU A CA 1
ATOM 2217 C C . GLU A 1 278 ? -0.734 17.344 20.139 1.00 96.19 278 GLU A C 1
ATOM 2219 O O . GLU A 1 278 ? -0.017 16.343 20.128 1.00 96.19 278 GLU A O 1
ATOM 2224 N N . THR A 1 279 ? -2.043 17.282 20.404 1.00 95.88 279 THR A N 1
ATOM 2225 C CA . THR A 1 279 ? -2.754 16.030 20.706 1.00 95.88 279 THR A CA 1
ATOM 2226 C C . THR A 1 279 ? -2.750 15.096 19.500 1.00 95.88 279 THR A C 1
ATOM 2228 O O . THR A 1 279 ? -2.536 13.895 19.656 1.00 95.88 279 THR A O 1
ATOM 2231 N N . ILE A 1 280 ? -2.931 15.633 18.287 1.00 96.81 280 ILE A N 1
ATOM 2232 C CA . ILE A 1 280 ? -2.851 14.845 17.052 1.00 96.81 280 ILE A CA 1
ATOM 2233 C C . ILE A 1 280 ? -1.452 14.229 16.907 1.00 96.81 280 ILE A C 1
ATOM 2235 O O . ILE A 1 280 ? -1.347 13.022 16.707 1.00 96.81 280 ILE A O 1
ATOM 2239 N N . ILE A 1 281 ? -0.380 15.015 17.069 1.00 96.44 281 ILE A N 1
ATOM 2240 C CA . ILE A 1 281 ? 1.010 14.525 16.986 1.00 96.44 281 ILE A CA 1
ATOM 2241 C C . ILE A 1 281 ? 1.284 13.438 18.039 1.00 96.44 281 ILE A C 1
ATOM 2243 O O . ILE A 1 281 ? 1.883 12.403 17.729 1.00 96.44 281 ILE A O 1
ATOM 2247 N N . GLN A 1 282 ? 0.816 13.641 19.274 1.00 95.94 282 GLN A N 1
ATOM 2248 C CA . GLN A 1 282 ? 0.969 12.665 20.351 1.00 95.94 282 GLN A CA 1
ATOM 2249 C C . GLN A 1 282 ? 0.236 11.352 20.034 1.00 95.94 282 GLN A C 1
ATOM 2251 O O . GLN A 1 282 ? 0.821 10.279 20.170 1.00 95.94 282 GLN A O 1
ATOM 2256 N N . ASN A 1 283 ? -1.005 11.427 19.545 1.00 95.88 283 ASN A N 1
ATOM 2257 C CA . ASN A 1 283 ? -1.832 10.253 19.259 1.00 95.88 283 ASN A CA 1
ATOM 2258 C C . ASN A 1 283 ? -1.403 9.493 17.996 1.00 95.88 283 ASN A C 1
ATOM 2260 O O . ASN A 1 283 ? -1.602 8.283 17.924 1.00 95.88 283 ASN A O 1
ATOM 2264 N N . VAL A 1 284 ? -0.766 10.152 17.019 1.00 96.69 284 VAL A N 1
ATOM 2265 C CA . VAL A 1 284 ? -0.105 9.462 15.891 1.00 96.69 284 VAL A CA 1
ATOM 2266 C C . VAL A 1 284 ? 1.008 8.528 16.390 1.00 96.69 284 VAL A C 1
ATOM 2268 O O . VAL A 1 284 ? 1.233 7.459 15.814 1.00 96.69 284 VAL A O 1
ATOM 2271 N N . SER A 1 285 ? 1.670 8.911 17.484 1.00 92.44 285 SER A N 1
ATOM 2272 C CA . SER A 1 285 ? 2.774 8.159 18.089 1.00 92.44 285 SER A CA 1
ATOM 2273 C C . SER A 1 285 ? 2.312 7.107 19.112 1.00 92.44 285 SER A C 1
ATOM 2275 O O . SER A 1 285 ? 3.122 6.285 19.541 1.00 92.44 285 SER A O 1
ATOM 2277 N N . ASP A 1 286 ? 1.033 7.099 19.506 1.00 92.12 286 ASP A N 1
ATOM 2278 C CA . ASP A 1 286 ? 0.483 6.150 20.481 1.00 92.12 286 ASP A CA 1
ATOM 2279 C C . ASP A 1 286 ? 0.060 4.834 19.804 1.00 92.12 286 ASP A C 1
ATOM 2281 O O . ASP A 1 286 ? -0.789 4.804 18.911 1.00 92.12 286 ASP A O 1
ATOM 2285 N N . LEU A 1 287 ? 0.632 3.715 20.258 1.00 89.44 287 LEU A N 1
ATOM 2286 C CA . LEU A 1 287 ? 0.315 2.373 19.758 1.00 89.44 287 LEU A CA 1
ATOM 2287 C C . LEU A 1 287 ? -1.085 1.888 20.170 1.00 89.44 287 LEU A C 1
ATOM 2289 O O . LEU A 1 287 ? -1.597 0.953 19.557 1.00 89.44 287 LEU A O 1
ATOM 2293 N N . ASN A 1 288 ? -1.707 2.502 21.181 1.00 84.75 288 ASN A N 1
ATOM 2294 C CA . ASN A 1 288 ? -3.038 2.119 21.664 1.00 84.75 288 ASN A CA 1
ATOM 2295 C C . ASN A 1 288 ? -4.182 2.742 20.846 1.00 84.75 288 ASN A C 1
ATOM 2297 O O . ASN A 1 288 ? -5.339 2.350 21.007 1.00 84.75 288 ASN A O 1
ATOM 2301 N N . LYS A 1 289 ? -3.881 3.724 19.988 1.00 89.88 289 LYS A N 1
ATOM 2302 C CA . LYS A 1 289 ? -4.853 4.433 19.142 1.00 89.88 289 LYS A CA 1
ATOM 2303 C C . LYS A 1 289 ? -4.779 3.948 17.696 1.00 89.88 289 LYS A C 1
ATOM 2305 O O . LYS A 1 289 ? -3.822 3.286 17.287 1.00 89.88 289 LYS A O 1
ATOM 2310 N N . THR A 1 290 ? -5.774 4.288 16.870 1.00 92.44 290 THR A N 1
ATOM 2311 C CA . THR A 1 290 ? -5.726 3.932 15.445 1.00 92.44 290 THR A CA 1
ATOM 2312 C C . THR A 1 290 ? -4.789 4.879 14.685 1.00 92.44 290 THR A C 1
ATOM 2314 O O . THR A 1 290 ? -5.218 5.789 13.975 1.00 92.44 290 THR A O 1
ATOM 2317 N N . ARG A 1 291 ? -3.471 4.649 14.808 1.00 95.00 291 ARG A N 1
ATOM 2318 C CA . ARG A 1 291 ? -2.397 5.505 14.255 1.00 95.00 291 ARG A CA 1
ATOM 2319 C C . ARG A 1 291 ? -2.674 6.002 12.836 1.00 95.00 291 ARG A C 1
ATOM 2321 O O . ARG A 1 291 ? -2.507 7.181 12.553 1.00 95.00 291 ARG A O 1
ATOM 2328 N N . LYS A 1 292 ? -3.182 5.131 11.953 1.00 95.69 292 LYS A N 1
ATOM 2329 C CA . LYS A 1 292 ? -3.505 5.490 10.564 1.00 95.69 292 LYS A CA 1
ATOM 2330 C C . LYS A 1 292 ? -4.600 6.562 10.446 1.00 95.69 292 LYS A C 1
ATOM 2332 O O . LYS A 1 292 ? -4.464 7.444 9.607 1.00 95.69 292 LYS A O 1
ATOM 2337 N N . LYS A 1 293 ? -5.666 6.525 11.257 1.00 96.06 293 LYS A N 1
ATOM 2338 C CA . LYS A 1 293 ? -6.718 7.559 11.216 1.00 96.06 293 LYS A CA 1
ATOM 2339 C C . LYS A 1 293 ? -6.181 8.911 11.679 1.00 96.06 293 LYS A C 1
ATOM 2341 O O . LYS A 1 293 ? -6.372 9.910 10.989 1.00 96.06 293 LYS A O 1
ATOM 2346 N N . TRP A 1 294 ? -5.469 8.921 12.806 1.00 97.31 294 TRP A N 1
ATOM 2347 C CA . TRP A 1 294 ? -4.828 10.124 13.340 1.00 97.31 294 TRP A CA 1
ATOM 2348 C C . TRP A 1 294 ? -3.814 10.705 12.357 1.00 97.31 294 TRP A C 1
ATOM 2350 O O . TRP A 1 294 ? -3.794 11.912 12.144 1.00 97.31 294 TRP A O 1
ATOM 2360 N N . PHE A 1 295 ? -3.044 9.849 11.681 1.00 97.31 295 PHE A N 1
ATOM 2361 C CA . PHE A 1 295 ? -2.071 10.269 10.678 1.00 97.31 295 PHE A CA 1
ATOM 2362 C C . PHE A 1 295 ? -2.732 10.932 9.460 1.00 97.31 295 PHE A C 1
ATOM 2364 O O . PHE A 1 295 ? -2.262 11.962 8.986 1.00 97.31 295 PHE A O 1
ATOM 2371 N N . LYS A 1 296 ? -3.876 10.420 8.985 1.00 96.88 296 LYS A N 1
ATOM 2372 C CA . LYS A 1 296 ? -4.631 11.076 7.901 1.00 96.88 296 LYS A CA 1
ATOM 2373 C C . LYS A 1 296 ? -5.115 12.472 8.292 1.00 96.88 296 LYS A C 1
ATOM 2375 O O . LYS A 1 296 ? -5.110 13.375 7.462 1.00 96.88 296 LYS A O 1
ATOM 2380 N N . VAL A 1 297 ? -5.542 12.661 9.539 1.00 96.56 297 VAL A N 1
ATOM 2381 C CA . VAL A 1 297 ? -5.962 13.986 10.027 1.00 96.56 297 VAL A CA 1
ATOM 2382 C C . VAL A 1 297 ? -4.752 14.897 10.190 1.00 96.56 297 VAL A C 1
ATOM 2384 O O . VAL A 1 297 ? -4.805 16.047 9.769 1.00 96.56 297 VAL A O 1
ATOM 2387 N N . PHE A 1 298 ? -3.645 14.359 10.702 1.00 97.12 298 PHE A N 1
ATOM 2388 C CA . PHE A 1 298 ? -2.369 15.054 10.804 1.00 97.12 298 PHE A CA 1
ATOM 2389 C C . PHE A 1 298 ? -1.921 15.638 9.458 1.00 97.12 298 PHE A C 1
ATOM 2391 O O . PHE A 1 298 ? -1.595 16.821 9.403 1.00 97.12 298 PHE A O 1
ATOM 2398 N N . LEU A 1 299 ? -1.996 14.873 8.363 1.00 97.00 299 LEU A N 1
ATOM 2399 C CA . LEU A 1 299 ? -1.653 15.375 7.027 1.00 97.00 299 LEU A CA 1
ATOM 2400 C C . LEU A 1 299 ? -2.542 16.546 6.572 1.00 97.00 299 LEU A C 1
ATOM 2402 O O . LEU A 1 299 ? -2.083 17.411 5.833 1.00 97.00 299 LEU A O 1
ATOM 2406 N N . ASN A 1 300 ? -3.785 16.629 7.045 1.00 95.62 300 ASN A N 1
ATOM 2407 C CA . ASN A 1 300 ? -4.695 17.732 6.725 1.00 95.62 300 ASN A CA 1
ATOM 2408 C C . ASN A 1 300 ? -4.513 18.965 7.627 1.00 95.62 300 ASN A C 1
ATOM 2410 O O . ASN A 1 300 ? -5.266 19.928 7.489 1.00 95.62 300 ASN A O 1
ATOM 2414 N N . THR A 1 301 ? -3.549 18.953 8.552 1.00 94.94 301 THR A N 1
ATOM 2415 C CA . THR A 1 301 ? -3.283 20.111 9.413 1.00 94.94 301 THR A CA 1
ATOM 2416 C C . THR A 1 301 ? -2.724 21.259 8.576 1.00 94.94 301 THR A C 1
ATOM 2418 O O . THR A 1 301 ? -1.813 21.068 7.765 1.00 94.94 301 THR A O 1
ATOM 2421 N N . GLU A 1 302 ? -3.241 22.466 8.804 1.00 90.38 302 GLU A N 1
ATOM 2422 C CA . GLU A 1 302 ? -2.626 23.686 8.285 1.00 90.38 302 GLU A CA 1
ATOM 2423 C C . GLU A 1 302 ? -1.155 23.738 8.732 1.00 90.38 302 GLU A C 1
ATOM 2425 O O . GLU A 1 302 ? -0.791 23.272 9.816 1.00 90.38 302 GLU A O 1
ATOM 2430 N N . ASP A 1 303 ? -0.280 24.256 7.875 1.00 91.56 303 ASP A N 1
ATOM 2431 C CA . ASP A 1 303 ? 1.143 24.401 8.181 1.00 91.56 303 ASP A CA 1
ATOM 2432 C C . ASP A 1 303 ? 1.933 23.087 8.394 1.00 91.56 303 ASP A C 1
ATOM 2434 O O . ASP A 1 303 ? 2.999 23.100 9.017 1.00 91.56 303 ASP A O 1
ATOM 2438 N N . LEU A 1 304 ? 1.468 21.955 7.835 1.00 94.06 304 LEU A N 1
ATOM 2439 C CA . LEU A 1 304 ? 2.109 20.629 7.954 1.00 94.06 304 LEU A CA 1
ATOM 2440 C C . LEU A 1 304 ? 3.633 20.659 7.749 1.00 94.06 304 LEU A C 1
ATOM 2442 O O . LEU A 1 304 ? 4.373 20.092 8.542 1.00 94.06 304 LEU A O 1
ATOM 2446 N N . LEU A 1 305 ? 4.113 21.319 6.691 1.00 95.12 305 LEU A N 1
ATOM 2447 C CA . LEU A 1 305 ? 5.545 21.398 6.374 1.00 95.12 305 LEU A CA 1
ATOM 2448 C C . LEU A 1 305 ? 6.194 22.718 6.813 1.00 95.12 305 LEU A C 1
ATOM 2450 O O . LEU A 1 305 ? 7.361 22.944 6.488 1.00 95.12 305 LEU A O 1
ATOM 2454 N N . PHE A 1 306 ? 5.468 23.571 7.547 1.00 92.69 306 PHE A N 1
ATOM 2455 C CA . PHE A 1 306 ? 5.945 24.845 8.104 1.00 92.69 306 PHE A CA 1
ATOM 2456 C C . PHE A 1 306 ? 6.359 24.735 9.585 1.00 92.69 306 PHE A C 1
ATOM 2458 O O . PHE A 1 306 ? 7.221 25.496 10.032 1.00 92.69 306 PHE A O 1
ATOM 2465 N N . ASP A 1 307 ? 5.881 23.720 10.305 1.00 94.75 307 ASP A N 1
ATOM 2466 C CA . ASP A 1 307 ? 6.255 23.430 11.695 1.00 94.75 307 ASP A CA 1
ATOM 2467 C C . ASP A 1 307 ? 7.258 22.265 11.808 1.00 94.75 307 ASP A C 1
ATOM 2469 O O . ASP A 1 307 ? 7.049 21.187 11.251 1.00 94.75 307 ASP A O 1
ATOM 2473 N N . GLU A 1 308 ? 8.337 22.467 12.566 1.00 95.00 308 GLU A N 1
ATOM 2474 C CA . GLU A 1 308 ? 9.375 21.458 12.817 1.00 95.00 308 GLU A CA 1
ATOM 2475 C C . GLU A 1 308 ? 8.861 20.224 13.567 1.00 95.00 308 GLU A C 1
ATOM 2477 O O . GLU A 1 308 ? 9.296 19.102 13.297 1.00 95.00 308 GLU A O 1
ATOM 2482 N N . SER A 1 309 ? 7.898 20.403 14.475 1.00 95.94 309 SER A N 1
ATOM 2483 C CA . SER A 1 309 ? 7.281 19.286 15.199 1.00 95.94 309 SER A CA 1
ATOM 2484 C C . SER A 1 309 ? 6.506 18.360 14.256 1.00 95.94 309 SER A C 1
ATOM 2486 O O . SER A 1 309 ? 6.554 17.138 14.407 1.00 95.94 309 SER A O 1
ATOM 2488 N N . CYS A 1 310 ? 5.865 18.924 13.227 1.00 96.12 310 CYS A N 1
ATOM 2489 C CA . CYS A 1 310 ? 5.193 18.157 12.186 1.00 96.12 310 CYS A CA 1
ATOM 2490 C C . CYS A 1 310 ? 6.183 17.413 11.295 1.00 96.12 310 CYS A C 1
ATOM 2492 O O . CYS A 1 310 ? 5.980 16.232 11.032 1.00 96.12 310 CYS A O 1
ATOM 2494 N N . ILE A 1 311 ? 7.263 18.065 10.851 1.00 96.12 311 ILE A N 1
ATOM 2495 C CA . ILE A 1 311 ? 8.290 17.399 10.034 1.00 96.12 311 ILE A CA 1
ATOM 2496 C C . ILE A 1 311 ? 8.856 16.198 10.799 1.00 96.12 311 ILE A C 1
ATOM 2498 O O . ILE A 1 311 ? 8.929 15.104 10.246 1.00 96.12 311 ILE A O 1
ATOM 2502 N N . HIS A 1 312 ? 9.156 16.362 12.089 1.00 96.31 312 HIS A N 1
ATOM 2503 C CA . HIS A 1 312 ? 9.649 15.263 12.916 1.00 96.31 312 HIS A CA 1
ATOM 2504 C C . HIS A 1 312 ? 8.613 14.142 13.115 1.00 96.31 312 HIS A C 1
ATOM 2506 O O . HIS A 1 312 ? 8.947 12.960 13.039 1.00 96.31 312 HIS A O 1
ATOM 2512 N N . CYS A 1 313 ? 7.341 14.494 13.326 1.00 96.69 313 CYS A N 1
ATOM 2513 C CA . CYS A 1 313 ? 6.251 13.518 13.386 1.00 96.69 313 CYS A CA 1
ATOM 2514 C C . CYS A 1 313 ? 6.139 12.725 12.073 1.00 96.69 313 CYS A C 1
ATOM 2516 O O . CYS A 1 313 ? 6.029 11.500 12.101 1.00 96.69 313 CYS A O 1
ATOM 2518 N N . LEU A 1 314 ? 6.229 13.405 10.928 1.00 97.00 314 LEU A N 1
ATOM 2519 C CA . LEU A 1 314 ? 6.166 12.791 9.606 1.00 97.00 314 LEU A CA 1
ATOM 2520 C C . LEU A 1 314 ? 7.358 11.852 9.359 1.00 97.00 314 LEU A C 1
ATOM 2522 O O . LEU A 1 314 ? 7.166 10.756 8.842 1.00 97.00 314 LEU A O 1
ATOM 2526 N N . GLU A 1 315 ? 8.564 12.238 9.787 1.00 96.56 315 GLU A N 1
ATOM 2527 C CA . GLU A 1 315 ? 9.773 11.407 9.703 1.00 96.56 315 GLU A CA 1
ATOM 2528 C C . GLU A 1 315 ? 9.658 10.102 10.501 1.00 96.56 315 GLU A C 1
ATOM 2530 O O . GLU A 1 315 ? 10.049 9.044 10.012 1.00 96.56 315 GLU A O 1
ATOM 2535 N N . ASN A 1 316 ? 9.092 10.164 11.707 1.00 96.81 316 ASN A N 1
ATOM 2536 C CA . ASN A 1 316 ? 8.966 9.005 12.595 1.00 96.81 316 ASN A CA 1
ATOM 2537 C C . ASN A 1 316 ? 7.812 8.060 12.227 1.00 96.81 316 ASN A C 1
ATOM 2539 O O . ASN A 1 316 ? 7.689 7.001 12.835 1.00 96.81 316 ASN A O 1
ATOM 2543 N N . ASN A 1 317 ? 6.949 8.458 11.289 1.00 97.00 317 ASN A N 1
ATOM 2544 C CA . ASN A 1 317 ? 5.724 7.734 10.943 1.00 97.00 317 ASN A CA 1
ATOM 2545 C C . ASN A 1 317 ? 5.570 7.529 9.424 1.00 97.00 317 ASN A C 1
ATOM 2547 O O . ASN A 1 317 ? 4.451 7.367 8.928 1.00 97.00 317 ASN A O 1
ATOM 2551 N N . MET A 1 318 ? 6.671 7.555 8.661 1.00 96.25 318 MET A N 1
ATOM 2552 C CA . MET A 1 318 ? 6.618 7.431 7.199 1.00 96.25 318 MET A CA 1
ATOM 2553 C C . MET A 1 318 ? 6.018 6.096 6.730 1.00 96.25 318 MET A C 1
ATOM 2555 O O . MET A 1 318 ? 5.466 6.025 5.636 1.00 96.25 318 MET A O 1
ATOM 2559 N N . GLU A 1 319 ? 6.071 5.043 7.546 1.00 95.31 319 GLU A N 1
ATOM 2560 C CA . GLU A 1 319 ? 5.472 3.740 7.244 1.00 95.31 319 GLU A CA 1
ATOM 2561 C C . GLU A 1 319 ? 3.938 3.774 7.148 1.00 95.31 319 GLU A C 1
ATOM 2563 O O . GLU A 1 319 ? 3.329 2.836 6.631 1.00 95.31 319 GLU A O 1
ATOM 2568 N N . LEU A 1 320 ? 3.305 4.840 7.650 1.00 96.19 320 LEU A N 1
ATOM 2569 C CA . LEU A 1 320 ? 1.859 5.046 7.561 1.00 96.19 320 LEU A CA 1
ATOM 2570 C C . LEU A 1 320 ? 1.429 5.707 6.242 1.00 96.19 320 LEU A C 1
ATOM 2572 O O . LEU A 1 320 ? 0.230 5.710 5.946 1.00 96.19 320 LEU A O 1
ATOM 2576 N N . ILE A 1 321 ? 2.379 6.248 5.469 1.00 96.94 321 ILE A N 1
ATOM 2577 C CA . ILE A 1 321 ? 2.137 6.964 4.210 1.00 96.94 321 ILE A CA 1
ATOM 2578 C C . ILE A 1 321 ? 1.710 5.970 3.129 1.00 96.94 321 ILE A C 1
ATOM 2580 O O . ILE A 1 321 ? 2.422 5.014 2.821 1.00 96.94 321 ILE A O 1
ATOM 2584 N N . ASP A 1 322 ? 0.556 6.221 2.512 1.00 96.38 322 ASP A N 1
ATOM 2585 C CA . ASP A 1 322 ? 0.154 5.541 1.280 1.00 96.38 322 ASP A CA 1
ATOM 2586 C C . ASP A 1 322 ? 0.360 6.411 0.026 1.00 96.38 322 ASP A C 1
ATOM 2588 O O . ASP A 1 322 ? 0.891 7.520 0.072 1.00 96.38 322 ASP A O 1
ATOM 2592 N N . PHE A 1 323 ? -0.011 5.873 -1.138 1.00 96.44 323 PHE A N 1
ATOM 2593 C CA . PHE A 1 323 ? 0.188 6.527 -2.434 1.00 96.44 323 PHE A CA 1
ATOM 2594 C C . PHE A 1 323 ? -0.459 7.922 -2.522 1.00 96.44 323 PHE A C 1
ATOM 2596 O O . PHE A 1 323 ? 0.161 8.849 -3.048 1.00 96.44 323 PHE A O 1
ATOM 2603 N N . GLU A 1 324 ? -1.686 8.084 -2.016 1.00 96.88 324 GLU A N 1
ATOM 2604 C CA . GLU A 1 324 ? -2.393 9.371 -2.087 1.00 96.88 324 GLU A CA 1
ATOM 2605 C C . GLU A 1 324 ? -1.810 10.375 -1.089 1.00 96.88 324 GLU A C 1
ATOM 2607 O O . GLU A 1 324 ? -1.655 11.552 -1.423 1.00 96.88 324 GLU A O 1
ATOM 2612 N N . ASP A 1 325 ? -1.405 9.903 0.094 1.00 96.44 325 ASP A N 1
ATOM 2613 C CA . ASP A 1 325 ? -0.708 10.733 1.078 1.00 96.44 325 ASP A CA 1
ATOM 2614 C C . ASP A 1 325 ? 0.597 11.282 0.517 1.00 96.44 325 ASP A C 1
ATOM 2616 O O . ASP A 1 325 ? 0.850 12.483 0.613 1.00 96.44 325 ASP A O 1
ATOM 2620 N N . LEU A 1 326 ? 1.420 10.424 -0.101 1.00 96.75 326 LEU A N 1
ATOM 2621 C CA . LEU A 1 326 ? 2.692 10.873 -0.647 1.00 96.75 326 LEU A CA 1
ATOM 2622 C C . LEU A 1 326 ? 2.467 11.915 -1.732 1.00 96.75 326 LEU A C 1
ATOM 2624 O O . LEU A 1 326 ? 3.149 12.928 -1.724 1.00 96.75 326 LEU A O 1
ATOM 2628 N N . LYS A 1 327 ? 1.505 11.710 -2.634 1.00 95.69 327 LYS A N 1
ATOM 2629 C CA . LYS A 1 327 ? 1.185 12.682 -3.686 1.00 95.69 327 LYS A CA 1
ATOM 2630 C C . LYS A 1 327 ? 0.810 14.050 -3.107 1.00 95.69 327 LYS A C 1
ATOM 2632 O O . LYS A 1 327 ? 1.249 15.073 -3.631 1.00 95.69 327 LYS A O 1
ATOM 2637 N N . TYR A 1 328 ? 0.035 14.066 -2.026 1.00 95.50 328 TYR A N 1
ATOM 2638 C CA . TYR A 1 328 ? -0.320 15.291 -1.317 1.00 95.50 328 TYR A CA 1
ATOM 2639 C C . TYR A 1 328 ? 0.900 15.946 -0.647 1.00 95.50 328 TYR A C 1
ATOM 2641 O O . TYR A 1 328 ? 1.163 17.126 -0.883 1.00 95.50 328 TYR A O 1
ATOM 2649 N N . ILE A 1 329 ? 1.704 15.174 0.099 1.00 95.81 329 ILE A N 1
ATOM 2650 C CA . ILE A 1 329 ? 2.960 15.643 0.713 1.00 95.81 329 ILE A CA 1
ATOM 2651 C C . ILE A 1 329 ? 3.902 16.210 -0.355 1.00 95.81 329 ILE A C 1
ATOM 2653 O O . ILE A 1 329 ? 4.527 17.244 -0.139 1.00 95.81 329 ILE A O 1
ATOM 2657 N N . PHE A 1 330 ? 3.975 15.563 -1.517 1.00 94.31 330 PHE A N 1
ATOM 2658 C CA . PHE A 1 330 ? 4.834 15.937 -2.633 1.00 94.31 330 PHE A CA 1
ATOM 2659 C C . PHE A 1 330 ? 4.489 17.326 -3.183 1.00 94.31 330 PHE A C 1
ATOM 2661 O O . PHE A 1 330 ? 5.376 18.160 -3.349 1.00 94.31 330 PHE A O 1
ATOM 2668 N N . GLU A 1 331 ? 3.205 17.603 -3.432 1.00 94.44 331 GLU A N 1
ATOM 2669 C CA . GLU A 1 331 ? 2.743 18.906 -3.933 1.00 94.44 331 GLU A CA 1
ATOM 2670 C C . GLU A 1 331 ? 2.960 20.025 -2.898 1.00 94.44 331 GLU A C 1
ATOM 2672 O O . GLU A 1 331 ? 3.418 21.114 -3.255 1.00 94.44 331 GLU A O 1
ATOM 2677 N N . ILE A 1 332 ? 2.720 19.756 -1.607 1.00 95.69 332 ILE A N 1
ATOM 2678 C CA . ILE A 1 332 ? 3.008 20.736 -0.548 1.00 95.69 332 ILE A CA 1
ATOM 2679 C C . ILE A 1 332 ? 4.512 20.981 -0.452 1.00 95.69 332 ILE A C 1
ATOM 2681 O O . ILE A 1 332 ? 4.934 22.137 -0.445 1.00 95.69 332 ILE A O 1
ATOM 2685 N N . ALA A 1 333 ? 5.331 19.929 -0.423 1.00 96.44 333 ALA A N 1
ATOM 2686 C CA . ALA A 1 333 ? 6.780 20.053 -0.319 1.00 96.44 333 ALA A CA 1
ATOM 2687 C C . ALA A 1 333 ? 7.360 20.857 -1.486 1.00 96.44 333 ALA A C 1
ATOM 2689 O O . ALA A 1 333 ? 8.173 21.746 -1.251 1.00 96.44 333 ALA A O 1
ATOM 2690 N N . LEU A 1 334 ? 6.893 20.617 -2.716 1.00 95.69 334 LEU A N 1
ATOM 2691 C CA . LEU A 1 334 ? 7.260 21.422 -3.884 1.00 95.69 334 LEU A CA 1
ATOM 2692 C C . LEU A 1 334 ? 6.936 22.901 -3.676 1.00 95.69 334 LEU A C 1
ATOM 2694 O O . LEU A 1 334 ? 7.808 23.747 -3.865 1.00 95.69 334 LEU A O 1
ATOM 2698 N N . SER A 1 335 ? 5.716 23.209 -3.230 1.00 95.44 335 SER A N 1
ATOM 2699 C CA . SER A 1 335 ? 5.310 24.594 -2.982 1.00 95.44 335 SER A CA 1
ATOM 2700 C C . SER A 1 335 ? 6.167 25.273 -1.906 1.00 95.44 335 SER A C 1
ATOM 2702 O O . SER A 1 335 ? 6.500 26.447 -2.040 1.00 95.44 335 SER A O 1
ATOM 2704 N N . VAL A 1 336 ? 6.576 24.546 -0.862 1.00 95.88 336 VAL A N 1
ATOM 2705 C CA . VAL A 1 336 ? 7.438 25.086 0.197 1.00 95.88 336 VAL A CA 1
ATOM 2706 C C . VAL A 1 336 ? 8.863 25.282 -0.316 1.00 95.88 336 VAL A C 1
ATOM 2708 O O . VAL A 1 336 ? 9.427 26.353 -0.107 1.00 95.88 336 VAL A O 1
ATOM 2711 N N . ILE A 1 337 ? 9.426 24.296 -1.024 1.00 96.50 337 ILE A N 1
ATOM 2712 C CA . ILE A 1 337 ? 10.793 24.337 -1.571 1.00 96.50 337 ILE A CA 1
ATOM 2713 C C . ILE A 1 337 ? 10.960 25.483 -2.576 1.00 96.50 337 ILE A C 1
ATOM 2715 O O . ILE A 1 337 ? 11.987 26.155 -2.567 1.00 96.50 337 ILE A O 1
ATOM 2719 N N . GLU A 1 338 ? 9.965 25.731 -3.431 1.00 95.19 338 GLU A N 1
ATOM 2720 C CA . GLU A 1 338 ? 10.030 26.804 -4.432 1.00 95.19 338 GLU A CA 1
ATOM 2721 C C . GLU A 1 338 ? 9.898 28.209 -3.818 1.00 95.19 338 GLU A C 1
ATOM 2723 O O . GLU A 1 338 ? 10.424 29.170 -4.382 1.00 95.19 338 GLU A O 1
ATOM 2728 N N . ASN A 1 339 ? 9.220 28.341 -2.672 1.00 96.06 339 ASN A N 1
ATOM 2729 C CA . ASN A 1 339 ? 8.917 29.639 -2.060 1.00 96.06 339 ASN A CA 1
ATOM 2730 C C . ASN A 1 339 ? 9.808 30.002 -0.861 1.00 96.06 339 ASN A C 1
ATOM 2732 O O . ASN A 1 339 ? 9.831 31.166 -0.457 1.00 96.06 339 ASN A O 1
ATOM 2736 N N . THR A 1 340 ? 10.526 29.047 -0.267 1.00 95.44 340 THR A N 1
ATOM 2737 C CA . THR A 1 340 ? 11.375 29.303 0.904 1.00 95.44 340 THR A CA 1
ATOM 2738 C C . THR A 1 340 ? 12.823 29.614 0.522 1.00 95.44 340 THR A C 1
ATOM 2740 O O . THR A 1 340 ? 13.388 29.031 -0.400 1.00 95.44 340 THR A O 1
ATOM 2743 N N . SER A 1 341 ? 13.459 30.521 1.267 1.00 95.94 341 SER A N 1
ATOM 2744 C CA . SER A 1 341 ? 14.899 30.803 1.159 1.00 95.94 341 SER A CA 1
ATOM 2745 C C . SER A 1 341 ? 15.755 29.963 2.116 1.00 95.94 341 SER A C 1
ATOM 2747 O O . SER A 1 341 ? 16.981 30.067 2.093 1.00 95.94 341 SER A O 1
ATOM 2749 N N . ASP A 1 342 ? 15.128 29.173 2.990 1.00 96.44 342 ASP A N 1
ATOM 2750 C CA . ASP A 1 342 ? 15.817 28.334 3.971 1.00 96.44 342 ASP A CA 1
ATOM 2751 C C . ASP A 1 342 ? 16.358 27.053 3.317 1.00 96.44 342 ASP A C 1
ATOM 2753 O O . ASP A 1 342 ? 15.631 26.091 3.060 1.00 96.44 342 ASP A O 1
ATOM 2757 N N . VAL A 1 343 ? 17.663 27.055 3.038 1.00 95.81 343 VAL A N 1
ATOM 2758 C CA . VAL A 1 343 ? 18.358 25.956 2.355 1.00 95.81 343 VAL A CA 1
ATOM 2759 C C . VAL A 1 343 ? 18.378 24.677 3.193 1.00 95.81 343 VAL A C 1
ATOM 2761 O O . VAL A 1 343 ? 18.281 23.590 2.626 1.00 95.81 343 VAL A O 1
ATOM 2764 N N . GLU A 1 344 ? 18.515 24.774 4.517 1.00 95.75 344 GLU A N 1
ATOM 2765 C CA . GLU A 1 344 ? 18.590 23.597 5.392 1.00 95.75 344 GLU A CA 1
ATOM 2766 C C . GLU A 1 344 ? 17.236 22.895 5.454 1.00 95.75 344 GLU A C 1
ATOM 2768 O O . GLU A 1 344 ? 17.145 21.683 5.240 1.00 95.75 344 GLU A O 1
ATOM 2773 N N . ARG A 1 345 ? 16.172 23.685 5.616 1.00 94.69 345 ARG A N 1
ATOM 2774 C CA . ARG A 1 345 ? 14.798 23.195 5.546 1.00 94.69 345 ARG A CA 1
ATOM 2775 C C . ARG A 1 345 ? 14.486 22.560 4.194 1.00 94.69 345 ARG A C 1
ATOM 2777 O O . ARG A 1 345 ? 13.915 21.472 4.154 1.00 94.69 345 ARG A O 1
ATOM 2784 N N . CYS A 1 346 ? 14.881 23.199 3.091 1.00 95.75 346 CYS A N 1
ATOM 2785 C CA . CYS A 1 346 ? 14.732 22.634 1.749 1.00 95.75 346 CYS A CA 1
ATOM 2786 C C . CYS A 1 346 ? 15.406 21.267 1.626 1.00 95.75 346 CYS A C 1
ATOM 2788 O O . CYS A 1 346 ? 14.779 20.327 1.149 1.00 95.75 346 CYS A O 1
ATOM 2790 N N . GLU A 1 347 ? 16.664 21.135 2.058 1.00 96.38 347 GLU A N 1
ATOM 2791 C CA . GLU A 1 347 ? 17.373 19.853 1.999 1.00 96.38 347 GLU A CA 1
ATOM 2792 C C . GLU A 1 347 ? 16.671 18.785 2.844 1.00 96.38 347 GLU A C 1
ATOM 2794 O O . GLU A 1 347 ? 16.462 17.673 2.361 1.00 96.38 347 GLU A O 1
ATOM 2799 N N . ARG A 1 348 ? 16.227 19.120 4.061 1.00 95.94 348 ARG A N 1
ATOM 2800 C CA . ARG A 1 348 ? 15.493 18.179 4.917 1.00 95.94 348 ARG A CA 1
ATOM 2801 C C . ARG A 1 348 ? 14.175 17.725 4.287 1.00 95.94 348 ARG A C 1
ATOM 2803 O O . ARG A 1 348 ? 13.889 16.531 4.278 1.00 95.94 348 ARG A O 1
ATOM 2810 N N . LEU A 1 349 ? 13.408 18.645 3.696 1.00 96.62 349 LEU A N 1
ATOM 2811 C CA . LEU A 1 349 ? 12.169 18.312 2.986 1.00 96.62 349 LEU A CA 1
ATOM 2812 C C . LEU A 1 349 ? 12.424 17.431 1.759 1.00 96.62 349 LEU A C 1
ATOM 2814 O O . LEU A 1 349 ? 11.664 16.492 1.526 1.00 96.62 349 LEU A O 1
ATOM 2818 N N . LYS A 1 350 ? 13.503 17.676 1.002 1.00 97.19 350 LYS A N 1
ATOM 2819 C CA . LYS A 1 350 ? 13.900 16.788 -0.103 1.00 97.19 350 LYS A CA 1
ATOM 2820 C C . LYS A 1 350 ? 14.172 15.376 0.408 1.00 97.19 350 LYS A C 1
ATOM 2822 O O . LYS A 1 350 ? 13.608 14.431 -0.132 1.00 97.19 350 LYS A O 1
ATOM 2827 N N . PHE A 1 351 ? 14.971 15.227 1.468 1.00 96.56 351 PHE A N 1
ATOM 2828 C CA . PHE A 1 351 ? 15.244 13.913 2.059 1.00 96.56 351 PHE A CA 1
ATOM 2829 C C . PHE A 1 351 ? 13.975 13.220 2.549 1.00 96.56 351 PHE A C 1
ATOM 2831 O O . PHE A 1 351 ? 13.800 12.034 2.286 1.00 96.56 351 PHE A O 1
ATOM 2838 N N . LEU A 1 352 ? 13.074 13.950 3.209 1.00 96.62 352 LEU A N 1
ATO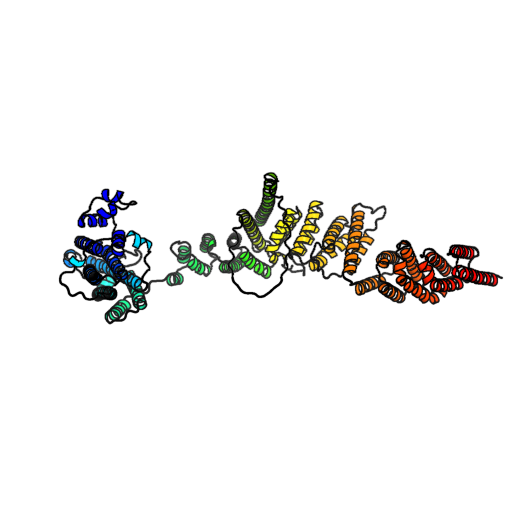M 2839 C CA . LEU A 1 352 ? 11.799 13.412 3.674 1.00 96.62 352 LEU A CA 1
ATOM 2840 C C . LEU A 1 352 ? 10.977 12.852 2.510 1.00 96.62 352 LEU A C 1
ATOM 2842 O O . LEU A 1 352 ? 10.547 11.702 2.559 1.00 96.62 352 LEU A O 1
ATOM 2846 N N . VAL A 1 353 ? 10.794 13.641 1.447 1.00 97.38 353 VAL A N 1
ATOM 2847 C CA . VAL A 1 353 ? 10.006 13.234 0.275 1.00 97.38 353 VAL A CA 1
ATOM 2848 C C . VAL A 1 353 ? 10.642 12.040 -0.434 1.00 97.38 353 VAL A C 1
ATOM 2850 O O . VAL A 1 353 ? 9.939 11.093 -0.780 1.00 97.38 353 VAL A O 1
ATOM 2853 N N . LEU A 1 354 ? 11.964 12.053 -0.624 1.00 97.25 354 LEU A N 1
ATOM 2854 C CA . LEU A 1 354 ? 12.690 10.960 -1.273 1.00 97.25 354 LEU A CA 1
ATOM 2855 C C . LEU A 1 354 ? 12.634 9.670 -0.437 1.00 97.25 354 LEU A C 1
ATOM 2857 O O . LEU A 1 354 ? 12.412 8.593 -0.987 1.00 97.25 354 LEU A O 1
ATOM 2861 N N . ASN A 1 355 ? 12.759 9.763 0.888 1.00 96.81 355 ASN A N 1
ATOM 2862 C CA . ASN A 1 355 ? 12.642 8.608 1.779 1.00 96.81 355 ASN A CA 1
ATOM 2863 C C . ASN A 1 355 ? 11.221 8.037 1.779 1.00 96.81 355 ASN A C 1
ATOM 2865 O O . ASN A 1 355 ? 11.057 6.831 1.612 1.00 96.81 355 ASN A O 1
ATOM 2869 N N . ALA A 1 356 ? 10.198 8.889 1.877 1.00 97.06 356 ALA A N 1
ATOM 2870 C CA . ALA A 1 356 ? 8.806 8.457 1.794 1.00 97.06 356 ALA A CA 1
ATOM 2871 C C . ALA A 1 356 ? 8.482 7.829 0.424 1.00 97.06 356 ALA A C 1
ATOM 2873 O O . ALA A 1 356 ? 7.787 6.818 0.351 1.00 97.06 356 ALA A O 1
ATOM 2874 N N . PHE A 1 357 ? 9.051 8.361 -0.663 1.00 97.56 357 PHE A N 1
ATOM 2875 C CA . PHE A 1 357 ? 8.927 7.792 -2.005 1.00 97.56 357 PHE A CA 1
ATOM 2876 C C . PHE A 1 357 ? 9.507 6.380 -2.108 1.00 97.56 357 PHE A C 1
ATOM 2878 O O . PHE A 1 357 ? 8.859 5.500 -2.674 1.00 97.56 357 PHE A O 1
ATOM 2885 N N . LYS A 1 358 ? 10.672 6.128 -1.501 1.00 96.62 358 LYS A N 1
ATOM 2886 C CA . LYS A 1 358 ? 11.298 4.795 -1.478 1.00 96.62 358 LYS A CA 1
ATOM 2887 C C . LYS A 1 358 ? 10.494 3.739 -0.713 1.00 96.62 358 LYS A C 1
ATOM 2889 O O . LYS A 1 358 ? 10.684 2.554 -0.970 1.00 96.62 358 LYS A O 1
ATOM 2894 N N . LEU A 1 359 ? 9.615 4.137 0.211 1.00 96.12 359 LEU A N 1
ATOM 2895 C CA . LEU A 1 359 ? 8.763 3.199 0.956 1.00 96.12 359 LEU A CA 1
ATOM 2896 C C . LEU A 1 359 ? 7.600 2.650 0.121 1.00 96.12 359 LEU A C 1
ATOM 2898 O O . LEU A 1 359 ? 7.031 1.614 0.470 1.00 96.12 359 LEU A O 1
ATOM 2902 N N . LEU A 1 360 ? 7.246 3.315 -0.982 1.00 96.75 360 LEU A N 1
ATOM 2903 C CA . LEU A 1 360 ? 6.213 2.831 -1.891 1.00 96.75 360 LEU A CA 1
ATOM 2904 C C . LEU A 1 360 ? 6.722 1.676 -2.755 1.00 96.75 360 LEU A C 1
ATOM 2906 O O . LEU A 1 360 ? 7.909 1.568 -3.055 1.00 96.75 360 LEU A O 1
ATOM 2910 N N . ASP A 1 361 ? 5.806 0.838 -3.235 1.00 96.12 361 ASP A N 1
ATOM 2911 C CA . ASP A 1 361 ? 6.142 -0.157 -4.247 1.00 96.12 361 ASP A CA 1
ATOM 2912 C C . ASP A 1 361 ? 6.519 0.509 -5.585 1.00 96.12 361 ASP A C 1
ATOM 2914 O O . ASP A 1 361 ? 6.056 1.604 -5.918 1.00 96.12 361 ASP A O 1
ATOM 2918 N N . ILE A 1 362 ? 7.330 -0.178 -6.395 1.00 96.50 362 ILE A N 1
ATOM 2919 C CA . ILE A 1 362 ? 7.869 0.376 -7.646 1.00 96.50 362 ILE A CA 1
ATOM 2920 C C . ILE A 1 362 ? 6.783 0.860 -8.621 1.00 96.50 362 ILE A C 1
ATOM 2922 O O . ILE A 1 362 ? 6.985 1.838 -9.338 1.00 96.50 362 ILE A O 1
ATOM 2926 N N . LYS A 1 363 ? 5.606 0.221 -8.654 1.00 96.62 363 LYS A N 1
ATOM 2927 C CA . LYS A 1 363 ? 4.522 0.644 -9.549 1.00 96.62 363 LYS A CA 1
ATOM 2928 C C . LYS A 1 363 ? 3.958 1.986 -9.087 1.00 96.62 363 LYS A C 1
ATOM 2930 O O . LYS A 1 363 ? 3.767 2.874 -9.916 1.00 96.62 363 LYS A O 1
ATOM 2935 N N . SER A 1 364 ? 3.732 2.142 -7.785 1.00 97.00 364 SER A N 1
ATOM 2936 C CA . SER A 1 364 ? 3.288 3.396 -7.168 1.00 97.00 364 SER A CA 1
ATOM 2937 C C . SER A 1 364 ? 4.317 4.519 -7.337 1.00 97.00 364 SER A C 1
ATOM 2939 O O . SER A 1 364 ? 3.949 5.632 -7.711 1.00 97.00 364 SER A O 1
ATOM 2941 N N . GLN A 1 365 ? 5.608 4.215 -7.176 1.00 97.56 365 GLN A N 1
ATOM 2942 C CA . GLN A 1 365 ? 6.699 5.158 -7.436 1.00 97.56 365 GLN A CA 1
ATOM 2943 C C . GLN A 1 365 ? 6.673 5.685 -8.875 1.00 97.56 365 GLN A C 1
ATOM 2945 O O . GLN A 1 365 ? 6.672 6.895 -9.100 1.00 97.56 365 GLN A O 1
ATOM 2950 N N . LEU A 1 366 ? 6.582 4.791 -9.865 1.00 96.56 366 LEU A N 1
ATOM 2951 C CA . LEU A 1 366 ? 6.503 5.183 -11.274 1.00 96.56 366 LEU A CA 1
ATOM 2952 C C . LEU A 1 366 ? 5.238 6.009 -11.561 1.00 96.56 366 LEU A C 1
ATOM 2954 O O . LEU A 1 366 ? 5.306 7.005 -12.279 1.00 96.56 366 LEU A O 1
ATOM 2958 N N . LEU A 1 367 ? 4.096 5.658 -10.960 1.00 96.38 367 LEU A N 1
ATOM 2959 C CA . LEU A 1 367 ? 2.851 6.423 -11.099 1.00 96.38 367 LEU A CA 1
ATOM 2960 C C . LEU A 1 367 ? 2.947 7.859 -10.561 1.00 96.38 367 LEU A C 1
ATOM 2962 O O . LEU A 1 367 ? 2.208 8.712 -11.046 1.00 96.38 367 LEU A O 1
ATOM 2966 N N . ILE A 1 368 ? 3.848 8.143 -9.616 1.00 96.31 368 ILE A N 1
ATOM 2967 C CA . ILE A 1 368 ? 4.137 9.503 -9.127 1.00 96.31 368 ILE A CA 1
ATOM 2968 C C . ILE A 1 368 ? 5.223 10.176 -9.983 1.00 96.31 368 ILE A C 1
ATOM 2970 O O . ILE A 1 368 ? 5.066 11.330 -10.390 1.00 96.31 368 ILE A O 1
ATOM 2974 N N . LEU A 1 369 ? 6.292 9.446 -10.320 1.00 96.69 369 LEU A N 1
ATOM 2975 C CA . LEU A 1 369 ? 7.438 9.943 -11.086 1.00 96.69 369 LEU A CA 1
ATOM 2976 C C . LEU A 1 369 ? 7.036 10.462 -12.471 1.00 96.69 369 LEU A C 1
ATOM 2978 O O . LEU A 1 369 ? 7.440 11.557 -12.865 1.00 96.69 369 LEU A O 1
ATOM 2982 N N . CYS A 1 370 ? 6.235 9.705 -13.229 1.00 95.31 370 CYS A N 1
ATOM 2983 C CA . CYS A 1 370 ? 5.942 10.078 -14.614 1.00 95.31 370 CYS A CA 1
ATOM 2984 C C . CYS A 1 370 ? 5.099 11.370 -14.718 1.00 95.31 370 CYS A C 1
ATOM 2986 O O . CYS A 1 370 ? 5.453 12.237 -15.521 1.00 95.31 370 CYS A O 1
ATOM 2988 N N . PRO A 1 371 ? 3.997 11.556 -13.955 1.00 95.12 371 PRO A N 1
ATOM 2989 C CA . PRO A 1 371 ? 3.270 12.827 -13.939 1.00 95.12 371 PRO A CA 1
ATOM 2990 C C . PRO A 1 371 ? 4.124 13.995 -13.450 1.00 95.12 371 PRO A C 1
ATOM 2992 O O . PRO A 1 371 ? 4.029 15.080 -14.023 1.00 95.12 371 PRO A O 1
ATOM 2995 N N . PHE A 1 372 ? 4.985 13.768 -12.450 1.00 94.94 372 PHE A N 1
ATOM 2996 C CA . PHE A 1 372 ? 5.902 14.791 -11.956 1.00 94.94 372 PHE A CA 1
ATOM 2997 C C . PHE A 1 372 ? 6.832 15.294 -13.065 1.00 94.94 372 PHE A C 1
ATOM 2999 O O . PHE A 1 372 ? 6.843 16.489 -13.361 1.00 94.94 372 PHE A O 1
ATOM 3006 N N . LEU A 1 373 ? 7.533 14.392 -13.756 1.00 95.19 373 LEU A N 1
ATOM 3007 C CA . LEU A 1 373 ? 8.452 14.768 -14.835 1.00 95.19 373 LEU A CA 1
ATOM 3008 C C . LEU A 1 373 ? 7.726 15.373 -16.046 1.00 95.19 373 LEU A C 1
ATOM 3010 O O . LEU A 1 373 ? 8.266 16.254 -16.708 1.00 95.19 373 LEU A O 1
ATOM 3014 N N . LYS A 1 374 ? 6.478 14.972 -16.322 1.00 93.94 374 LYS A N 1
ATOM 3015 C CA . LYS A 1 374 ? 5.654 15.622 -17.357 1.00 93.94 374 LYS A CA 1
ATOM 3016 C C . LYS A 1 374 ? 5.270 17.057 -16.989 1.00 93.94 374 LYS A C 1
ATOM 3018 O O . LYS A 1 374 ? 5.242 17.913 -17.867 1.00 93.94 374 LYS A O 1
ATOM 3023 N N . LYS A 1 375 ? 4.957 17.316 -15.716 1.00 93.75 375 LYS A N 1
ATOM 3024 C CA . LYS A 1 375 ? 4.528 18.634 -15.218 1.00 93.75 375 LYS A CA 1
ATOM 3025 C C . LYS A 1 375 ? 5.708 19.591 -15.032 1.00 93.75 375 LYS A C 1
ATOM 3027 O O . LYS A 1 375 ? 5.605 20.760 -15.390 1.00 93.75 375 LYS A O 1
ATOM 3032 N N . HIS A 1 376 ? 6.824 19.101 -14.494 1.00 92.00 376 HIS A N 1
ATOM 3033 C CA . HIS A 1 376 ? 7.976 19.924 -14.110 1.00 92.00 376 HIS A CA 1
ATOM 3034 C C . HIS A 1 376 ? 9.167 19.815 -15.079 1.00 92.00 376 HIS A C 1
ATOM 3036 O O . HIS A 1 376 ? 10.122 20.587 -14.965 1.00 92.00 376 HIS A O 1
ATOM 3042 N N . GLY A 1 377 ? 9.110 18.916 -16.064 1.00 92.12 377 GLY A N 1
ATOM 3043 C CA . GLY A 1 377 ? 10.197 18.669 -17.009 1.00 92.12 377 GLY A CA 1
ATOM 3044 C C . GLY A 1 377 ? 11.409 18.020 -16.339 1.00 92.12 377 GLY A C 1
ATOM 3045 O O . GLY A 1 377 ? 11.285 17.272 -15.374 1.00 92.12 377 GLY A O 1
ATOM 3046 N N . LEU A 1 378 ? 12.604 18.342 -16.839 1.00 92.25 378 LEU A N 1
ATOM 3047 C CA . LEU A 1 378 ? 13.886 17.877 -16.290 1.00 92.25 378 LEU A CA 1
ATOM 3048 C C . LEU A 1 378 ? 14.447 18.817 -15.209 1.00 92.25 378 LEU A C 1
ATOM 3050 O O . LEU A 1 378 ? 15.655 18.839 -14.975 1.00 92.25 378 LEU A O 1
ATOM 3054 N N . LYS A 1 379 ? 13.593 19.635 -14.579 1.00 91.44 379 LYS A N 1
ATOM 3055 C CA . LYS A 1 379 ? 14.008 20.511 -13.480 1.00 91.44 379 LYS A CA 1
ATOM 3056 C C . LYS A 1 379 ? 14.410 19.663 -12.278 1.00 91.44 379 LYS A C 1
ATOM 3058 O O . LYS A 1 379 ? 13.634 18.841 -11.801 1.00 91.44 379 LYS A O 1
ATOM 3063 N N . SER A 1 380 ? 15.597 19.919 -11.750 1.00 92.06 380 SER A N 1
ATOM 3064 C CA . SER A 1 380 ? 16.185 19.162 -10.649 1.00 92.06 380 SER A CA 1
ATOM 3065 C C . SER A 1 380 ? 15.756 19.719 -9.282 1.00 92.06 380 SER A C 1
ATOM 3067 O O . SER A 1 380 ? 16.593 20.109 -8.467 1.00 92.06 380 SER A O 1
ATOM 3069 N N . VAL A 1 381 ? 14.440 19.833 -9.050 1.00 94.50 381 VAL A N 1
ATOM 3070 C CA . VAL A 1 381 ? 13.883 20.472 -7.835 1.00 94.50 381 VAL A CA 1
ATOM 3071 C C . VAL A 1 381 ? 14.300 19.715 -6.572 1.00 94.50 381 VAL A C 1
ATOM 3073 O O . VAL A 1 381 ? 14.640 20.333 -5.565 1.00 94.50 381 VAL A O 1
ATOM 3076 N N . PHE A 1 382 ? 14.362 18.383 -6.648 1.00 95.69 382 PHE A N 1
ATOM 3077 C CA . PHE A 1 382 ? 14.770 17.522 -5.537 1.00 95.69 382 PHE A CA 1
ATOM 3078 C C . PHE A 1 382 ? 16.269 17.217 -5.492 1.00 95.69 382 PHE A C 1
ATOM 3080 O O . PHE A 1 382 ? 16.671 16.374 -4.703 1.00 95.69 382 PHE A O 1
ATOM 3087 N N . LEU A 1 383 ? 17.108 17.895 -6.286 1.00 96.75 383 LEU A N 1
ATOM 3088 C CA . LEU A 1 383 ? 18.550 17.634 -6.295 1.00 96.75 383 LEU A CA 1
ATOM 3089 C C . LEU A 1 383 ? 19.152 17.811 -4.898 1.00 96.75 383 LEU A C 1
ATOM 3091 O O . LEU A 1 383 ? 19.169 18.931 -4.373 1.00 96.75 383 LEU A O 1
ATOM 3095 N N . THR A 1 384 ? 19.650 16.719 -4.321 1.00 96.50 384 THR A N 1
ATOM 3096 C CA . THR A 1 384 ? 20.361 16.726 -3.040 1.00 96.50 384 THR A CA 1
ATOM 3097 C C . THR A 1 384 ? 21.861 16.915 -3.244 1.00 96.50 384 THR A C 1
ATOM 3099 O O . THR A 1 384 ? 22.429 16.596 -4.293 1.00 96.50 384 THR A O 1
ATOM 3102 N N . LYS A 1 385 ? 22.557 17.392 -2.206 1.00 95.44 385 LYS A N 1
ATOM 3103 C CA . LYS A 1 385 ? 24.030 17.509 -2.230 1.00 95.44 385 LYS A CA 1
ATOM 3104 C C . LYS A 1 385 ? 24.742 16.154 -2.378 1.00 95.44 385 LYS A C 1
ATOM 3106 O O . LYS A 1 385 ? 25.868 16.105 -2.866 1.00 95.44 385 LYS A O 1
ATOM 3111 N N . SER A 1 386 ? 24.095 15.064 -1.967 1.00 94.75 386 SER A N 1
ATOM 3112 C CA . SER A 1 386 ? 24.614 13.691 -2.009 1.00 94.75 386 SER A CA 1
ATOM 3113 C C . SER A 1 386 ? 24.294 12.937 -3.303 1.00 94.75 386 SER A C 1
ATOM 3115 O O . SER A 1 386 ? 24.652 11.762 -3.408 1.00 94.75 386 SER A O 1
ATOM 3117 N N . PHE A 1 387 ? 23.651 13.576 -4.287 1.00 96.88 387 PHE A N 1
ATOM 3118 C CA . PHE A 1 387 ? 23.174 12.922 -5.510 1.00 96.88 387 PHE A CA 1
ATOM 3119 C C . PHE A 1 387 ? 24.260 12.101 -6.224 1.00 96.88 387 PHE A C 1
ATOM 3121 O O . PHE A 1 387 ? 24.090 10.904 -6.434 1.00 96.88 387 PHE A O 1
ATOM 3128 N N . ASN A 1 388 ? 25.414 12.704 -6.534 1.00 96.81 388 ASN A N 1
ATOM 3129 C CA . ASN A 1 388 ? 26.481 12.025 -7.286 1.00 96.81 388 ASN A CA 1
ATOM 3130 C C . ASN A 1 388 ? 27.070 10.822 -6.534 1.00 96.81 388 ASN A C 1
ATOM 3132 O O . ASN A 1 388 ? 27.389 9.803 -7.148 1.00 96.81 388 ASN A O 1
ATOM 3136 N N . VAL A 1 389 ? 27.205 10.932 -5.208 1.00 97.06 389 VAL A N 1
ATOM 3137 C CA . VAL A 1 389 ? 27.700 9.840 -4.356 1.00 97.06 389 VAL A CA 1
ATOM 3138 C C . VAL A 1 389 ? 26.691 8.695 -4.364 1.00 97.06 389 VAL A C 1
ATOM 3140 O O . VAL A 1 389 ? 27.053 7.564 -4.672 1.00 97.06 389 VAL A O 1
ATOM 3143 N N . THR A 1 390 ? 25.413 9.009 -4.144 1.00 96.19 390 THR A N 1
ATOM 3144 C CA . THR A 1 390 ? 24.320 8.026 -4.119 1.00 96.19 390 THR A CA 1
ATOM 3145 C C . THR A 1 390 ? 24.159 7.332 -5.471 1.00 96.19 390 THR A C 1
ATOM 3147 O O . THR A 1 390 ? 24.056 6.111 -5.527 1.00 96.19 390 THR A O 1
ATOM 3150 N N . LEU A 1 391 ? 24.203 8.084 -6.575 1.00 96.62 391 LEU A N 1
ATOM 3151 C CA . LEU A 1 391 ? 24.141 7.534 -7.929 1.00 96.62 391 LEU A CA 1
ATOM 3152 C C . LEU A 1 391 ? 25.306 6.574 -8.195 1.00 96.62 391 LEU A C 1
ATOM 3154 O O . LEU A 1 391 ? 25.092 5.471 -8.694 1.00 96.62 391 LEU A O 1
ATOM 3158 N N . THR A 1 392 ? 26.524 6.960 -7.813 1.00 95.56 392 THR A N 1
ATOM 3159 C CA . THR A 1 392 ? 27.713 6.108 -7.961 1.00 95.56 392 THR A CA 1
ATOM 3160 C C . THR A 1 392 ? 27.586 4.828 -7.134 1.00 95.56 392 THR A C 1
ATOM 3162 O O . THR A 1 392 ? 27.870 3.742 -7.633 1.00 95.56 392 THR A O 1
ATOM 3165 N N . GLU A 1 393 ? 27.120 4.924 -5.887 1.00 96.56 393 GLU A N 1
ATOM 3166 C CA . GLU A 1 393 ? 26.892 3.761 -5.025 1.00 96.56 393 GLU A CA 1
ATOM 3167 C C . GLU A 1 393 ? 25.834 2.811 -5.590 1.00 96.56 393 GLU A C 1
ATOM 3169 O O . GLU A 1 393 ? 26.053 1.602 -5.610 1.00 96.56 393 GLU A O 1
ATOM 3174 N N . VAL A 1 394 ? 24.705 3.339 -6.069 1.00 96.00 394 VAL A N 1
ATOM 3175 C CA . VAL A 1 394 ? 23.619 2.542 -6.661 1.00 96.00 394 VAL A CA 1
ATOM 3176 C C . VAL A 1 394 ? 24.104 1.815 -7.916 1.00 96.00 394 VAL A C 1
ATOM 3178 O O . VAL A 1 394 ? 23.851 0.620 -8.066 1.00 96.00 394 VAL A O 1
ATOM 3181 N N . LEU A 1 395 ? 24.866 2.488 -8.782 1.00 94.38 395 LEU A N 1
ATOM 3182 C CA . LEU A 1 395 ? 25.440 1.869 -9.979 1.00 94.38 395 LEU A CA 1
ATOM 3183 C C . LEU A 1 395 ? 26.495 0.815 -9.634 1.00 94.38 395 LEU A C 1
ATOM 3185 O O . LEU A 1 395 ? 26.479 -0.267 -10.214 1.00 94.38 395 LEU A O 1
ATOM 3189 N N . ASN A 1 396 ? 27.368 1.080 -8.661 1.00 93.69 396 ASN A N 1
ATOM 3190 C CA . ASN A 1 396 ? 28.356 0.101 -8.206 1.00 93.69 396 ASN A CA 1
ATOM 3191 C C . ASN A 1 396 ? 27.690 -1.133 -7.584 1.00 93.69 396 ASN A C 1
ATOM 3193 O O . ASN A 1 396 ? 28.132 -2.250 -7.838 1.00 93.69 396 ASN A O 1
ATOM 3197 N N . LYS A 1 397 ? 26.602 -0.957 -6.823 1.00 93.94 397 LYS A N 1
ATOM 3198 C CA . LYS A 1 397 ? 25.798 -2.069 -6.290 1.00 93.94 397 LYS A CA 1
ATOM 3199 C C . LYS A 1 397 ? 25.130 -2.872 -7.405 1.00 93.94 397 LYS A C 1
ATOM 3201 O O . LYS A 1 397 ? 25.166 -4.096 -7.362 1.00 93.94 397 LYS A O 1
ATOM 3206 N N . ALA A 1 398 ? 24.569 -2.205 -8.416 1.00 91.25 398 ALA A N 1
ATOM 3207 C CA . ALA A 1 398 ? 23.980 -2.870 -9.581 1.00 91.25 398 ALA A CA 1
ATOM 3208 C C . ALA A 1 398 ? 25.015 -3.709 -10.343 1.00 91.25 398 ALA A C 1
ATOM 3210 O O . ALA A 1 398 ? 24.745 -4.835 -10.753 1.00 91.25 398 ALA A O 1
ATOM 3211 N N . VAL A 1 399 ? 26.215 -3.154 -10.504 1.00 89.56 399 VAL A N 1
ATOM 3212 C CA . VAL A 1 399 ? 27.353 -3.829 -11.121 1.00 89.56 399 VAL A CA 1
ATOM 3213 C C . VAL A 1 399 ? 27.783 -5.047 -10.304 1.00 89.56 399 VAL A C 1
ATOM 3215 O O . VAL A 1 399 ? 27.871 -6.134 -10.868 1.00 89.56 399 VAL A O 1
ATOM 3218 N N . ALA A 1 400 ? 27.994 -4.891 -8.995 1.00 90.94 400 ALA A N 1
ATOM 3219 C CA . ALA A 1 400 ? 28.413 -5.983 -8.120 1.00 90.94 400 ALA A CA 1
ATOM 3220 C C . ALA A 1 400 ? 27.390 -7.131 -8.109 1.00 90.94 400 ALA A C 1
ATOM 3222 O O . ALA A 1 400 ? 27.770 -8.285 -8.271 1.00 90.94 400 ALA A O 1
ATOM 3223 N N . ALA A 1 401 ? 26.092 -6.812 -8.038 1.00 88.25 401 ALA A N 1
ATOM 3224 C CA . ALA A 1 401 ? 25.025 -7.811 -8.099 1.00 88.25 401 ALA A CA 1
ATOM 3225 C C . ALA A 1 401 ? 25.050 -8.616 -9.412 1.00 88.25 401 ALA A C 1
ATOM 3227 O O . ALA A 1 401 ? 24.846 -9.827 -9.402 1.00 88.25 401 ALA A O 1
ATOM 3228 N N . SER A 1 402 ? 25.359 -7.965 -10.543 1.00 86.19 402 SER A N 1
ATOM 3229 C CA . SER A 1 402 ? 25.481 -8.657 -11.835 1.00 86.19 402 SER A CA 1
ATOM 3230 C C . SER A 1 402 ? 26.701 -9.580 -11.931 1.00 86.19 402 SER A C 1
ATOM 3232 O O . SER A 1 402 ? 26.672 -10.549 -12.686 1.00 86.19 402 SER A O 1
ATOM 3234 N N . GLU A 1 403 ? 27.768 -9.281 -11.185 1.00 87.94 403 GLU A N 1
ATOM 3235 C CA . GLU A 1 403 ? 29.002 -10.075 -11.147 1.00 87.94 403 GLU A CA 1
ATOM 3236 C C . GLU A 1 403 ? 28.871 -11.264 -10.171 1.00 87.94 403 GLU A C 1
ATOM 3238 O O . GLU A 1 403 ? 29.335 -12.363 -10.473 1.00 87.94 403 GLU A O 1
ATOM 3243 N N . GLU A 1 404 ? 28.171 -11.092 -9.043 1.00 87.81 404 GLU A N 1
ATOM 3244 C CA . GLU A 1 404 ? 27.859 -12.179 -8.098 1.00 87.81 404 GLU A CA 1
ATOM 3245 C C . GLU A 1 404 ? 26.965 -13.259 -8.727 1.00 87.81 404 GLU A C 1
ATOM 3247 O O . GLU A 1 404 ? 27.262 -14.449 -8.609 1.00 87.81 404 GLU A O 1
ATOM 3252 N N . GLU A 1 405 ? 25.927 -12.865 -9.478 1.00 82.75 405 GLU A N 1
ATOM 3253 C CA . GLU A 1 405 ? 25.063 -13.818 -10.195 1.00 82.75 405 GLU A CA 1
ATOM 3254 C C . GLU A 1 405 ? 25.844 -14.717 -11.167 1.00 82.75 405 GLU A C 1
ATOM 3256 O O . GLU A 1 405 ? 25.437 -15.854 -11.431 1.00 82.75 405 GLU A O 1
ATOM 3261 N N . GLU A 1 406 ? 26.953 -14.218 -11.714 1.00 77.81 406 GLU A N 1
ATOM 3262 C CA . GLU A 1 406 ? 27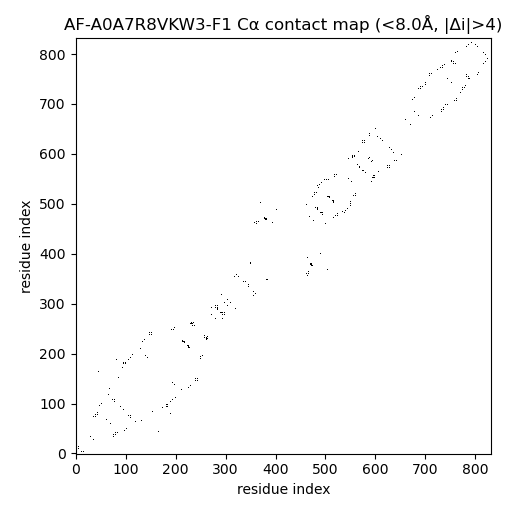.817 -14.970 -12.612 1.00 77.81 406 GLU A CA 1
ATOM 3263 C C . GLU A 1 406 ? 28.729 -15.936 -11.865 1.00 77.81 406 GLU A C 1
ATOM 3265 O O . GLU A 1 406 ? 28.782 -17.107 -12.241 1.00 77.81 406 GLU A O 1
ATOM 3270 N N . ASN A 1 407 ? 29.417 -15.477 -10.819 1.00 83.31 407 ASN A N 1
ATOM 3271 C CA . ASN A 1 407 ? 30.296 -16.344 -10.035 1.00 83.31 407 ASN A CA 1
ATOM 3272 C C . ASN A 1 407 ? 29.514 -17.536 -9.474 1.00 83.31 407 ASN A C 1
ATOM 3274 O O . ASN A 1 407 ? 29.953 -18.675 -9.612 1.00 83.31 407 ASN A O 1
ATOM 3278 N N . ASP A 1 408 ? 28.294 -17.300 -8.988 1.00 83.00 408 ASP A N 1
ATOM 3279 C CA . ASP A 1 408 ? 27.413 -18.372 -8.534 1.00 83.00 408 ASP A CA 1
ATOM 3280 C C . ASP A 1 408 ? 27.020 -19.338 -9.665 1.00 83.00 408 ASP A C 1
ATOM 3282 O O . ASP A 1 408 ? 26.829 -20.530 -9.428 1.00 83.00 408 ASP A O 1
ATOM 3286 N N . ARG A 1 409 ? 26.832 -18.850 -10.902 1.00 77.62 409 ARG A N 1
ATOM 3287 C CA . ARG A 1 409 ? 26.530 -19.716 -12.059 1.00 77.62 409 ARG A CA 1
ATOM 3288 C C . ARG A 1 409 ? 27.733 -20.566 -12.448 1.00 77.62 409 ARG A C 1
ATOM 3290 O O . ARG A 1 409 ? 27.551 -21.754 -12.688 1.00 77.62 409 ARG A O 1
ATOM 3297 N N . VAL A 1 410 ? 28.927 -19.977 -12.474 1.00 75.50 410 VAL A N 1
ATOM 3298 C CA . VAL A 1 410 ? 30.172 -20.683 -12.801 1.00 75.50 410 VAL A CA 1
ATOM 3299 C C . VAL A 1 410 ? 30.485 -21.735 -11.734 1.00 75.50 410 VAL A C 1
ATOM 3301 O O . VAL A 1 410 ? 30.747 -22.882 -12.078 1.00 75.50 410 VAL A O 1
ATOM 3304 N N . GLU A 1 411 ? 30.345 -21.408 -10.445 1.00 75.19 411 GLU A N 1
ATOM 3305 C CA . GLU A 1 411 ? 30.533 -22.379 -9.359 1.00 75.19 411 GLU A CA 1
ATOM 3306 C C . GLU A 1 411 ? 29.515 -23.531 -9.418 1.00 75.19 411 GLU A C 1
ATOM 3308 O O . GLU A 1 411 ? 29.862 -24.683 -9.165 1.00 75.19 411 GLU A O 1
ATOM 3313 N N . LEU A 1 412 ? 28.261 -23.269 -9.802 1.00 66.19 412 LEU A N 1
ATOM 3314 C CA . LEU A 1 412 ? 27.255 -24.322 -9.995 1.00 66.19 412 LEU A CA 1
ATOM 3315 C C . LEU A 1 412 ? 27.541 -25.212 -11.213 1.00 66.19 412 LEU A C 1
ATOM 3317 O O . LEU A 1 412 ? 27.271 -26.416 -11.156 1.00 66.19 412 LEU A O 1
ATOM 3321 N N . GLU A 1 413 ? 28.078 -24.646 -12.295 1.00 67.62 413 GLU A N 1
ATOM 3322 C CA . GLU A 1 413 ? 28.503 -25.404 -13.477 1.00 67.62 413 GLU A CA 1
ATOM 3323 C C . GLU A 1 413 ? 29.745 -26.263 -13.184 1.00 67.62 413 GLU A C 1
ATOM 3325 O O . GLU A 1 413 ? 29.793 -27.423 -13.606 1.00 67.62 413 GLU A O 1
ATOM 3330 N N . ASP A 1 414 ? 30.683 -25.764 -12.373 1.00 63.47 414 ASP A N 1
ATOM 3331 C CA . ASP A 1 414 ? 31.891 -26.493 -11.966 1.00 63.47 414 ASP A CA 1
ATOM 3332 C C . ASP A 1 414 ? 31.618 -27.578 -10.908 1.00 63.47 414 ASP A C 1
ATOM 3334 O O . ASP A 1 414 ? 32.254 -28.636 -10.914 1.00 63.47 414 ASP A O 1
ATOM 3338 N N . VAL A 1 415 ? 30.641 -27.375 -10.016 1.00 69.25 415 VAL A N 1
ATOM 3339 C CA . VAL A 1 415 ? 30.290 -28.351 -8.968 1.00 69.25 415 VAL A CA 1
ATOM 3340 C C . VAL A 1 415 ? 29.413 -29.493 -9.506 1.00 69.25 415 VAL A C 1
ATOM 3342 O O . VAL A 1 415 ? 29.325 -30.543 -8.862 1.00 69.25 415 VAL A O 1
ATOM 3345 N N . ASN A 1 416 ? 28.779 -29.359 -10.683 1.00 43.91 416 ASN A N 1
ATOM 3346 C CA . ASN A 1 416 ? 27.890 -30.413 -11.191 1.00 43.91 416 ASN A CA 1
ATOM 3347 C C . ASN A 1 416 ? 27.775 -30.539 -12.733 1.00 43.91 416 ASN A C 1
ATOM 3349 O O . ASN A 1 416 ? 26.677 -30.448 -13.293 1.00 43.91 416 ASN A O 1
ATOM 3353 N N . PRO A 1 417 ? 28.866 -30.880 -13.447 1.00 49.91 417 PRO A N 1
ATOM 3354 C CA . PRO A 1 417 ? 28.859 -31.019 -14.909 1.00 49.91 417 PRO A CA 1
ATOM 3355 C C . PRO A 1 417 ? 27.977 -32.170 -15.445 1.00 49.91 417 PRO A C 1
ATOM 3357 O O . PRO A 1 417 ? 27.733 -32.259 -16.648 1.00 49.91 417 PRO A O 1
ATOM 3360 N N . HIS A 1 418 ? 27.470 -33.064 -14.585 1.00 47.66 418 HIS A N 1
ATOM 3361 C CA . HIS A 1 418 ? 26.710 -34.254 -14.993 1.00 47.66 418 HIS A CA 1
ATOM 3362 C C . HIS A 1 418 ? 25.179 -34.099 -15.006 1.00 47.66 418 HIS A C 1
ATOM 3364 O O . HIS A 1 418 ? 24.499 -35.008 -15.484 1.00 47.66 418 HIS A O 1
ATOM 3370 N N . LEU A 1 419 ? 24.615 -32.976 -14.545 1.00 45.56 419 LEU A N 1
ATOM 3371 C CA . LEU A 1 419 ? 23.154 -32.781 -14.494 1.00 45.56 419 LEU A CA 1
ATOM 3372 C C . LEU A 1 419 ? 22.573 -31.922 -15.635 1.00 45.56 419 LEU A C 1
ATOM 3374 O O . LEU A 1 419 ? 21.363 -31.949 -15.849 1.00 45.56 419 LEU A O 1
ATOM 3378 N N . CYS A 1 420 ? 23.399 -31.249 -16.442 1.00 39.75 420 CYS A N 1
ATOM 3379 C CA . CYS A 1 420 ? 22.942 -30.384 -17.546 1.00 39.75 420 CYS A CA 1
ATOM 3380 C C . CYS A 1 420 ? 22.831 -31.091 -18.917 1.00 39.75 420 CYS A C 1
ATOM 3382 O O . CYS A 1 420 ? 22.798 -30.443 -19.960 1.00 39.75 420 CYS A O 1
ATOM 3384 N N . GLY A 1 421 ? 22.753 -32.427 -18.935 1.00 36.91 421 GLY A N 1
ATOM 3385 C CA . GLY A 1 421 ? 22.639 -33.258 -20.142 1.00 36.91 421 GLY A CA 1
ATOM 3386 C C . GLY A 1 421 ? 21.245 -33.853 -20.382 1.00 36.91 421 GLY A C 1
ATOM 3387 O O . GLY A 1 421 ? 21.142 -35.008 -20.785 1.00 36.91 421 GLY A O 1
ATOM 3388 N N . GLY A 1 422 ? 20.164 -33.126 -20.093 1.00 35.22 422 GLY A N 1
ATOM 3389 C CA . GLY A 1 422 ? 18.792 -33.592 -20.329 1.00 35.22 422 GLY A CA 1
ATOM 3390 C C . GLY A 1 422 ? 18.248 -33.149 -21.689 1.00 35.22 422 GLY A C 1
ATOM 3391 O O . GLY A 1 422 ? 17.771 -32.027 -21.823 1.00 35.22 422 GLY A O 1
ATOM 3392 N N . ARG A 1 423 ? 18.289 -34.035 -22.695 1.00 35.44 423 ARG A N 1
ATOM 3393 C CA . ARG A 1 423 ? 17.564 -33.884 -23.973 1.00 35.44 423 ARG A CA 1
ATOM 3394 C C . ARG A 1 423 ? 16.071 -33.646 -23.716 1.00 35.44 423 ARG A C 1
ATOM 3396 O O . ARG A 1 423 ? 15.390 -34.538 -23.220 1.00 35.44 423 ARG A O 1
ATOM 3403 N N . VAL A 1 424 ? 15.552 -32.492 -24.132 1.00 34.62 424 VAL A N 1
ATOM 3404 C CA . VAL A 1 424 ? 14.108 -32.261 -24.280 1.00 34.62 424 VAL A CA 1
ATOM 3405 C C . VAL A 1 424 ? 13.710 -32.719 -25.683 1.00 34.62 424 VAL A C 1
ATOM 3407 O O . VAL A 1 424 ? 14.040 -32.070 -26.675 1.00 34.62 424 VAL A O 1
ATOM 3410 N N . GLU A 1 425 ? 13.052 -33.875 -25.776 1.00 33.00 425 GLU A N 1
ATOM 3411 C CA . GLU A 1 425 ? 12.445 -34.353 -27.019 1.00 33.00 425 GLU A CA 1
ATOM 3412 C C . GLU A 1 425 ? 11.099 -33.672 -27.291 1.00 33.00 425 GLU A C 1
ATOM 3414 O O . GLU A 1 425 ? 10.282 -33.424 -26.406 1.00 33.00 425 GLU A O 1
ATOM 3419 N N . ASN A 1 426 ? 10.898 -33.391 -28.575 1.00 36.66 426 ASN A N 1
ATOM 3420 C CA . ASN A 1 426 ? 9.726 -32.781 -29.178 1.00 36.66 426 ASN A CA 1
ATOM 3421 C C . ASN A 1 426 ? 8.451 -33.616 -28.980 1.00 36.66 426 ASN A C 1
ATOM 3423 O O . ASN A 1 426 ? 8.366 -34.742 -29.473 1.00 36.66 426 ASN A O 1
ATOM 3427 N N . HIS A 1 427 ? 7.394 -33.005 -28.446 1.00 32.09 427 HIS A N 1
ATOM 3428 C CA . HIS A 1 427 ? 6.014 -33.420 -28.714 1.00 32.09 427 HIS A CA 1
ATOM 3429 C C . HIS A 1 427 ? 5.206 -32.244 -29.270 1.00 32.09 427 HIS A C 1
ATOM 3431 O O . HIS A 1 427 ? 4.620 -31.446 -28.544 1.00 32.09 427 HIS A O 1
ATOM 3437 N N . LEU A 1 428 ? 5.186 -32.158 -30.605 1.00 33.56 428 LEU A N 1
ATOM 3438 C CA . LEU A 1 428 ? 4.226 -31.369 -31.370 1.00 33.56 428 LEU A CA 1
ATOM 3439 C C . LEU A 1 428 ? 2.952 -32.206 -31.569 1.00 33.56 428 LEU A C 1
ATOM 3441 O O . LEU A 1 428 ? 2.935 -33.141 -32.368 1.00 33.56 428 LEU A O 1
ATOM 3445 N N . GLY A 1 429 ? 1.878 -31.838 -30.875 1.00 32.91 429 GLY A N 1
ATOM 3446 C CA . GLY A 1 429 ? 0.519 -32.320 -31.117 1.00 32.91 429 GLY A CA 1
ATOM 3447 C C . GLY A 1 429 ? -0.431 -31.135 -31.279 1.00 32.91 429 GLY A C 1
ATOM 3448 O O . GLY A 1 429 ? -0.620 -30.355 -30.355 1.00 32.91 429 GLY A O 1
ATOM 3449 N N . LYS A 1 430 ? -0.982 -30.984 -32.486 1.00 40.38 430 LYS A N 1
ATOM 3450 C CA . LYS A 1 430 ? -1.938 -29.949 -32.915 1.00 40.38 430 LYS A CA 1
ATOM 3451 C C . LYS A 1 430 ? -3.270 -30.044 -32.156 1.00 40.38 430 LYS A C 1
ATOM 3453 O O . LYS A 1 430 ? -3.818 -31.135 -32.137 1.00 40.38 430 LYS A O 1
ATOM 3458 N N . THR A 1 431 ? -3.844 -28.905 -31.747 1.00 30.64 431 THR A N 1
ATOM 3459 C CA . THR A 1 431 ? -5.277 -28.544 -31.919 1.00 30.64 431 THR A CA 1
ATOM 3460 C C . THR A 1 431 ? -5.535 -27.087 -31.502 1.00 30.64 431 THR A C 1
ATOM 3462 O O . THR A 1 431 ? -5.105 -26.660 -30.436 1.00 30.64 431 THR A O 1
ATOM 3465 N N . THR A 1 432 ? -6.259 -26.338 -32.337 1.00 33.06 432 THR A N 1
ATOM 3466 C CA . THR A 1 432 ? -6.898 -25.031 -32.057 1.00 33.06 432 THR A CA 1
ATOM 3467 C C . THR A 1 432 ? -8.438 -25.231 -31.964 1.00 33.06 432 THR A C 1
ATOM 3469 O O . THR A 1 432 ? -8.890 -26.366 -32.115 1.00 33.06 432 THR A O 1
ATOM 3472 N N . PRO A 1 433 ? -9.283 -24.205 -31.720 1.00 49.72 433 PRO A N 1
ATOM 3473 C CA . PRO A 1 433 ? -9.679 -23.740 -30.385 1.00 49.72 433 PRO A CA 1
ATOM 3474 C C . PRO A 1 433 ? -11.216 -23.712 -30.176 1.00 49.72 433 PRO A C 1
ATOM 3476 O O . PRO A 1 433 ? -11.976 -23.563 -31.131 1.00 49.72 433 PRO A O 1
ATOM 3479 N N . SER A 1 434 ? -11.700 -23.733 -28.928 1.00 29.78 434 SER A N 1
ATOM 3480 C CA . SER A 1 434 ? -13.075 -23.289 -28.632 1.00 29.78 434 SER A CA 1
ATOM 3481 C C . SER A 1 434 ? -13.283 -22.811 -27.187 1.00 29.78 434 SER A C 1
ATOM 3483 O O . SER A 1 434 ? -13.160 -23.594 -26.251 1.00 29.78 434 SER A O 1
ATOM 3485 N N . SER A 1 435 ? -13.688 -21.538 -27.109 1.00 31.73 435 SER A N 1
ATOM 3486 C CA . SER A 1 435 ? -14.433 -20.790 -26.076 1.00 31.73 435 SER A CA 1
ATOM 3487 C C . SER A 1 435 ? -13.854 -20.555 -24.666 1.00 31.73 435 SER A C 1
ATOM 3489 O O . SER A 1 435 ? -13.252 -21.457 -24.087 1.00 31.73 435 SER A O 1
ATOM 3491 N N . PRO A 1 436 ? -14.098 -19.349 -24.102 1.00 48.06 436 PRO A N 1
ATOM 3492 C CA . PRO A 1 436 ? -13.649 -18.932 -22.781 1.00 48.06 436 PRO A CA 1
ATOM 3493 C C . PRO A 1 436 ? -14.678 -19.287 -21.699 1.00 48.06 436 PRO A C 1
ATOM 3495 O O . PRO A 1 436 ? -15.864 -19.394 -21.993 1.00 48.06 436 PRO A O 1
ATOM 3498 N N . ASP A 1 437 ? -14.174 -19.459 -20.478 1.00 35.50 437 ASP A N 1
ATOM 3499 C CA . ASP A 1 437 ? -14.836 -19.335 -19.169 1.00 35.50 437 ASP A CA 1
ATOM 3500 C C . ASP A 1 437 ? -14.436 -20.500 -18.266 1.00 35.50 437 ASP A C 1
ATOM 3502 O O . ASP A 1 437 ? -14.977 -21.604 -18.355 1.00 35.50 437 ASP A O 1
ATOM 3506 N N . ARG A 1 438 ? -13.481 -20.222 -17.374 1.00 34.50 438 ARG A N 1
ATOM 3507 C CA . ARG A 1 438 ? -13.522 -20.627 -15.964 1.00 34.50 438 ARG A CA 1
ATOM 3508 C C . ARG A 1 438 ? -12.313 -20.076 -15.226 1.00 34.50 438 ARG A C 1
ATOM 3510 O O . ARG A 1 438 ? -11.172 -20.387 -15.556 1.00 34.50 438 ARG A O 1
ATOM 3517 N N . ASP A 1 439 ? -12.622 -19.293 -14.201 1.00 40.69 439 ASP A N 1
ATOM 3518 C CA . ASP A 1 439 ? -11.750 -19.007 -13.076 1.00 40.69 439 ASP A CA 1
ATOM 3519 C C . ASP A 1 439 ? -11.143 -20.305 -12.540 1.00 40.69 439 ASP A C 1
ATOM 3521 O O . ASP A 1 439 ? -11.844 -21.212 -12.083 1.00 40.69 439 ASP A O 1
ATOM 3525 N N . SER A 1 440 ? -9.820 -20.379 -12.578 1.00 32.34 440 SER A N 1
ATOM 3526 C CA . SER A 1 440 ? -9.053 -21.347 -11.811 1.00 32.34 440 SER A CA 1
ATOM 3527 C C . SER A 1 440 ? -7.847 -20.628 -11.229 1.00 32.34 440 SER A C 1
ATOM 3529 O O . SER A 1 440 ? -6.877 -20.353 -11.937 1.00 32.34 440 SER A O 1
ATOM 3531 N N . ASN A 1 441 ? -7.939 -20.336 -9.929 1.00 32.62 441 ASN A N 1
ATOM 3532 C CA . ASN A 1 441 ? -6.788 -20.212 -9.046 1.00 32.62 441 ASN A CA 1
ATOM 3533 C C . ASN A 1 441 ? -5.933 -21.470 -9.233 1.00 32.62 441 ASN A C 1
ATOM 3535 O O . ASN A 1 441 ? -6.265 -22.542 -8.732 1.00 32.62 441 ASN A O 1
ATOM 3539 N N . LEU A 1 442 ? -4.885 -21.335 -10.037 1.00 30.53 442 LEU A N 1
ATOM 3540 C CA . LEU A 1 442 ? -3.810 -22.302 -10.156 1.00 30.53 442 LEU A CA 1
ATOM 3541 C C . LEU A 1 442 ? -2.745 -21.886 -9.149 1.00 30.53 442 LEU A C 1
ATOM 3543 O O . LEU A 1 442 ? -2.132 -20.827 -9.295 1.00 30.53 442 LEU A O 1
ATOM 3547 N N . ASP A 1 443 ? -2.557 -22.729 -8.137 1.00 31.14 443 ASP A N 1
ATOM 3548 C CA . ASP A 1 443 ? -1.401 -22.701 -7.252 1.00 31.14 443 ASP A CA 1
ATOM 3549 C C . ASP A 1 443 ? -0.130 -22.723 -8.108 1.00 31.14 443 ASP A C 1
ATOM 3551 O O . ASP A 1 443 ? 0.257 -23.742 -8.687 1.00 31.14 443 ASP A O 1
ATOM 3555 N N . LEU A 1 444 ? 0.494 -21.552 -8.238 1.00 28.84 444 LEU A N 1
ATOM 3556 C CA . LEU A 1 444 ? 1.812 -21.412 -8.836 1.00 28.84 444 LEU A CA 1
ATOM 3557 C C . LEU A 1 444 ? 2.809 -22.191 -7.968 1.00 28.84 444 LEU A C 1
ATOM 3559 O O . LEU A 1 444 ? 2.796 -22.038 -6.743 1.00 28.84 444 LEU A O 1
ATOM 3563 N N . PRO A 1 445 ? 3.695 -23.005 -8.567 1.00 35.31 445 PRO A N 1
ATOM 3564 C CA . PRO A 1 445 ? 4.717 -23.698 -7.808 1.00 35.31 445 PRO A CA 1
ATOM 3565 C C . PRO A 1 445 ? 5.592 -22.657 -7.114 1.00 35.31 445 PRO A C 1
ATOM 3567 O O . PRO A 1 445 ? 5.962 -21.647 -7.718 1.00 35.31 445 PRO A O 1
ATOM 3570 N N . VAL A 1 446 ? 5.897 -22.911 -5.841 1.00 38.41 446 VAL A N 1
ATOM 3571 C CA . VAL A 1 446 ? 6.837 -22.143 -5.021 1.00 38.41 446 VAL A CA 1
ATOM 3572 C C . VAL A 1 446 ? 8.082 -21.859 -5.861 1.00 38.41 446 VAL A C 1
ATOM 3574 O O . VAL A 1 446 ? 8.887 -22.755 -6.116 1.00 38.41 446 VAL A O 1
ATOM 3577 N N . LEU A 1 447 ? 8.202 -20.619 -6.348 1.00 40.84 447 LEU A N 1
ATOM 3578 C CA . LEU A 1 447 ? 9.405 -20.146 -7.022 1.00 40.84 447 LEU A CA 1
ATOM 3579 C C . LEU A 1 447 ? 10.573 -20.413 -6.075 1.00 40.84 447 LEU A C 1
ATOM 3581 O O . LEU A 1 447 ? 10.492 -20.088 -4.888 1.00 40.84 447 LEU A O 1
ATOM 3585 N N . SER A 1 448 ? 11.631 -21.037 -6.589 1.00 62.41 448 SER A N 1
ATOM 3586 C CA . SER A 1 448 ? 12.835 -21.313 -5.812 1.00 62.41 448 SER A CA 1
ATOM 3587 C C . SER A 1 448 ? 13.305 -20.033 -5.110 1.00 62.41 448 SER A C 1
ATOM 3589 O O . SER A 1 448 ? 13.221 -18.939 -5.675 1.00 62.41 448 SER A O 1
ATOM 3591 N N . GLY A 1 449 ? 13.796 -20.150 -3.870 1.00 69.44 449 GLY A N 1
ATOM 3592 C CA . GLY A 1 449 ? 14.187 -18.992 -3.052 1.00 69.44 449 GLY A CA 1
ATOM 3593 C C . GLY A 1 449 ? 15.150 -18.019 -3.754 1.00 69.44 449 GLY A C 1
ATOM 3594 O O . GLY A 1 449 ? 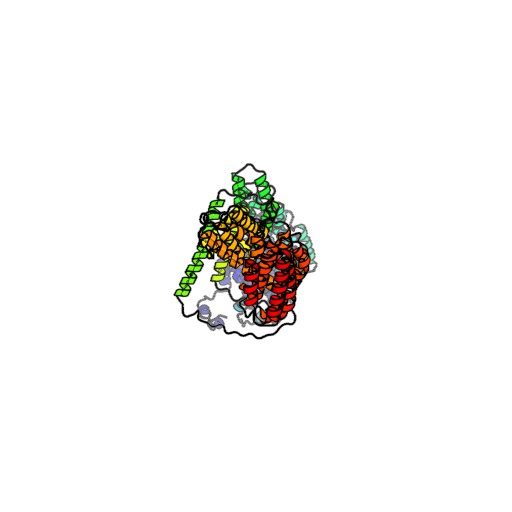15.120 -16.825 -3.469 1.00 69.44 449 GLY A O 1
ATOM 3595 N N . ARG A 1 450 ? 15.924 -18.500 -4.740 1.00 70.88 450 ARG A N 1
ATOM 3596 C CA . ARG A 1 450 ? 16.824 -17.697 -5.581 1.00 70.88 450 ARG A CA 1
ATOM 3597 C C . ARG A 1 450 ? 16.083 -16.688 -6.466 1.00 70.88 450 ARG A C 1
ATOM 3599 O O . ARG A 1 450 ? 16.380 -15.505 -6.405 1.00 70.88 450 ARG A O 1
ATOM 3606 N N . ALA A 1 451 ? 15.033 -17.102 -7.179 1.00 74.81 451 ALA A N 1
ATOM 3607 C CA . ALA A 1 451 ? 14.264 -16.187 -8.031 1.00 74.81 451 ALA A CA 1
ATOM 3608 C C . ALA A 1 451 ? 13.559 -15.077 -7.224 1.00 74.81 451 ALA A C 1
ATOM 3610 O O . ALA A 1 451 ? 13.345 -13.970 -7.719 1.00 74.81 451 ALA A O 1
ATOM 3611 N N . GLN A 1 452 ? 13.193 -15.358 -5.967 1.00 75.62 452 GLN A N 1
ATOM 3612 C CA . GLN A 1 452 ? 12.663 -14.339 -5.059 1.00 75.62 452 GLN A CA 1
ATOM 3613 C C . GLN A 1 452 ? 13.747 -13.380 -4.556 1.00 75.62 452 GLN A C 1
ATOM 3615 O O . GLN A 1 452 ? 13.461 -12.195 -4.385 1.00 75.62 452 GLN A O 1
ATOM 3620 N N . HIS A 1 453 ? 14.964 -13.874 -4.322 1.00 82.19 453 HIS A N 1
ATOM 3621 C CA . HIS A 1 453 ? 16.106 -13.061 -3.915 1.00 82.19 453 HIS A CA 1
ATOM 3622 C C . HIS A 1 453 ? 16.516 -12.079 -5.023 1.00 82.19 453 HIS A C 1
ATOM 3624 O O . HIS A 1 453 ? 16.555 -10.874 -4.773 1.00 82.19 453 HIS A O 1
ATOM 3630 N N . ASP A 1 454 ? 16.671 -12.556 -6.259 1.00 86.69 454 ASP A N 1
ATOM 3631 C CA . ASP A 1 454 ? 17.061 -11.729 -7.414 1.00 86.69 454 ASP A CA 1
ATOM 3632 C C . ASP A 1 454 ? 16.008 -10.639 -7.689 1.00 86.69 454 ASP A C 1
ATOM 3634 O O . ASP A 1 454 ? 16.318 -9.466 -7.911 1.00 86.69 454 ASP A O 1
ATOM 3638 N N . LYS A 1 455 ? 14.720 -10.989 -7.548 1.00 90.12 455 LYS A N 1
ATOM 3639 C CA . LYS A 1 455 ? 13.615 -10.029 -7.670 1.00 90.12 455 LYS A CA 1
ATOM 3640 C C . LYS A 1 455 ? 13.653 -8.938 -6.595 1.00 90.12 455 LYS A C 1
ATOM 3642 O O . LYS A 1 455 ? 13.266 -7.804 -6.877 1.00 90.12 455 LYS A O 1
ATOM 3647 N N . ARG A 1 456 ? 14.088 -9.247 -5.366 1.00 91.88 456 ARG A N 1
ATOM 3648 C CA . ARG A 1 456 ? 14.213 -8.243 -4.295 1.00 91.88 456 ARG A CA 1
ATOM 3649 C C . ARG A 1 456 ? 15.334 -7.252 -4.594 1.00 91.88 456 ARG A C 1
ATOM 3651 O O . ARG A 1 456 ? 15.080 -6.056 -4.500 1.00 91.88 456 ARG A O 1
ATOM 3658 N N . HIS A 1 457 ? 16.511 -7.724 -5.007 1.00 93.06 457 HIS A N 1
ATOM 3659 C CA . HIS A 1 457 ? 17.632 -6.847 -5.379 1.00 93.06 457 HIS A CA 1
ATOM 3660 C C . HIS A 1 457 ? 17.284 -5.939 -6.553 1.00 93.06 457 HIS A C 1
ATOM 3662 O O . HIS A 1 457 ? 17.498 -4.729 -6.477 1.00 93.06 457 HIS A O 1
ATOM 3668 N N . LEU A 1 458 ? 16.648 -6.491 -7.591 1.00 93.88 458 LEU A N 1
ATOM 3669 C CA . LEU A 1 458 ? 16.182 -5.695 -8.723 1.00 93.88 458 LEU A CA 1
ATOM 3670 C C . LEU A 1 458 ? 15.156 -4.637 -8.291 1.00 93.88 458 LEU A C 1
ATOM 3672 O O . LEU A 1 458 ? 15.250 -3.494 -8.722 1.00 93.88 458 LEU A O 1
ATOM 3676 N N . ASN A 1 459 ? 14.203 -4.977 -7.418 1.00 95.06 459 ASN A N 1
ATOM 3677 C CA . ASN A 1 459 ? 13.219 -4.010 -6.923 1.00 95.06 459 ASN A CA 1
ATOM 3678 C C . ASN A 1 459 ? 13.861 -2.874 -6.111 1.00 95.06 459 ASN A C 1
ATOM 3680 O O . ASN A 1 459 ? 13.434 -1.730 -6.249 1.00 95.06 459 ASN A O 1
ATOM 3684 N N . VAL A 1 460 ? 14.877 -3.170 -5.293 1.00 95.88 460 VAL A N 1
ATOM 3685 C CA . VAL A 1 460 ? 15.626 -2.146 -4.544 1.00 95.88 460 VAL A CA 1
ATOM 3686 C C . VAL A 1 460 ? 16.373 -1.226 -5.509 1.00 95.88 460 VAL A C 1
ATOM 3688 O O . VAL A 1 460 ? 16.227 -0.010 -5.415 1.00 95.88 460 VAL A O 1
ATOM 3691 N N . LEU A 1 461 ? 17.080 -1.790 -6.494 1.00 95.94 461 LEU A N 1
ATOM 3692 C CA . LEU A 1 461 ? 17.772 -1.016 -7.527 1.00 95.94 461 LEU A CA 1
ATOM 3693 C C . LEU A 1 461 ? 16.806 -0.122 -8.319 1.00 95.94 461 LEU A C 1
ATOM 3695 O O . LEU A 1 461 ? 17.072 1.060 -8.515 1.00 95.94 461 LEU A O 1
ATOM 3699 N N . LEU A 1 462 ? 15.669 -0.671 -8.752 1.00 96.94 462 LEU A N 1
ATOM 3700 C CA . LEU A 1 462 ? 14.639 0.081 -9.468 1.00 96.94 462 LEU A CA 1
ATOM 3701 C C . LEU A 1 462 ? 14.073 1.220 -8.618 1.00 96.94 462 LEU A C 1
ATOM 3703 O O . LEU A 1 462 ? 13.886 2.320 -9.135 1.00 96.94 462 LEU A O 1
ATOM 3707 N N . SER A 1 463 ? 13.832 0.960 -7.332 1.00 97.19 463 SER A N 1
ATOM 3708 C CA . SER A 1 463 ? 13.356 1.963 -6.381 1.00 97.19 463 SER A CA 1
ATOM 3709 C C . SER A 1 463 ? 14.368 3.095 -6.203 1.00 97.19 463 SER A C 1
ATOM 3711 O O . SER A 1 463 ? 14.018 4.274 -6.261 1.00 97.19 463 SER A O 1
ATOM 3713 N N . ASP A 1 464 ? 15.648 2.756 -6.047 1.00 97.44 464 ASP A N 1
ATOM 3714 C CA . ASP A 1 464 ? 16.718 3.742 -5.933 1.00 97.44 464 ASP A CA 1
ATOM 3715 C C . ASP A 1 464 ? 16.886 4.557 -7.222 1.00 97.44 464 ASP A C 1
ATOM 3717 O O . ASP A 1 464 ? 16.990 5.782 -7.158 1.00 97.44 464 ASP A O 1
ATOM 3721 N N . CYS A 1 465 ? 16.841 3.926 -8.399 1.00 97.81 465 CYS A N 1
ATOM 3722 C CA . CYS A 1 465 ? 16.904 4.645 -9.671 1.00 97.81 465 CYS A CA 1
ATOM 3723 C C . CYS A 1 465 ? 15.687 5.555 -9.889 1.00 97.81 465 CYS A C 1
ATOM 3725 O O . CYS A 1 465 ? 15.859 6.689 -10.331 1.00 97.81 465 CYS A O 1
ATOM 3727 N N . ALA A 1 466 ? 14.472 5.101 -9.562 1.00 97.75 466 ALA A N 1
ATOM 3728 C CA . ALA A 1 466 ? 13.266 5.924 -9.656 1.00 97.75 466 ALA A CA 1
ATOM 3729 C C . ALA A 1 466 ? 13.354 7.150 -8.733 1.00 97.75 466 ALA A C 1
ATOM 3731 O O . ALA A 1 466 ? 13.030 8.262 -9.152 1.00 97.75 466 ALA A O 1
ATOM 3732 N N . CYS A 1 467 ? 13.862 6.961 -7.513 1.00 97.44 467 CYS A N 1
ATOM 3733 C CA . CYS A 1 467 ? 14.130 8.038 -6.566 1.00 97.44 467 CYS A CA 1
ATOM 3734 C C . CYS A 1 467 ? 15.171 9.032 -7.112 1.00 97.44 467 CYS A C 1
ATOM 3736 O O . CYS A 1 467 ? 14.923 10.234 -7.132 1.00 97.44 467 CYS A O 1
ATOM 3738 N N . LEU A 1 468 ? 16.300 8.548 -7.641 1.00 97.81 468 LEU A N 1
ATOM 3739 C CA . LEU A 1 468 ? 17.331 9.395 -8.253 1.00 97.81 468 LEU A CA 1
ATOM 3740 C C . LEU A 1 468 ? 16.811 10.138 -9.497 1.00 97.81 468 LEU A C 1
ATOM 3742 O O . LEU A 1 468 ? 17.269 11.241 -9.803 1.00 97.81 468 LEU A O 1
ATOM 3746 N N . CYS A 1 469 ? 15.840 9.575 -10.224 1.00 97.81 469 CYS A N 1
ATOM 3747 C CA . CYS A 1 469 ? 15.201 10.266 -11.343 1.00 97.81 469 CYS A CA 1
ATOM 3748 C C . CYS A 1 469 ? 14.364 11.479 -10.903 1.00 97.81 469 CYS A C 1
ATOM 3750 O O . CYS A 1 469 ? 14.265 12.424 -11.688 1.00 97.81 469 CYS A O 1
ATOM 3752 N N . LEU A 1 470 ? 13.808 11.497 -9.682 1.00 96.88 470 LEU A N 1
ATOM 3753 C CA . LEU A 1 470 ? 13.167 12.700 -9.124 1.00 96.88 470 LEU A CA 1
ATOM 3754 C C . LEU A 1 470 ? 14.176 13.826 -8.886 1.00 96.88 470 LEU A C 1
ATOM 3756 O O . LEU A 1 470 ? 13.834 15.000 -9.018 1.00 96.88 470 LEU A O 1
ATOM 3760 N N . GLU A 1 471 ? 15.415 13.469 -8.550 1.00 97.19 471 GLU A N 1
ATOM 3761 C CA . GLU A 1 471 ? 16.493 14.429 -8.335 1.00 97.19 471 GLU A CA 1
ATOM 3762 C C . GLU A 1 471 ? 17.038 14.966 -9.662 1.00 97.19 471 GLU A C 1
ATOM 3764 O O . GLU A 1 471 ? 17.081 16.181 -9.859 1.00 97.19 471 GLU A O 1
ATOM 3769 N N . HIS A 1 472 ? 17.456 14.078 -10.577 1.00 97.19 472 HIS A N 1
ATOM 3770 C CA . HIS A 1 472 ? 18.068 14.475 -11.849 1.00 97.19 472 HIS A CA 1
ATOM 3771 C C . HIS A 1 472 ? 17.976 13.387 -12.943 1.00 97.19 472 HIS A C 1
ATOM 3773 O O . HIS A 1 472 ? 18.981 12.811 -13.375 1.00 97.19 472 HIS A O 1
ATOM 3779 N N . ALA A 1 473 ? 16.763 13.140 -13.454 1.00 97.06 473 ALA A N 1
ATOM 3780 C CA . ALA A 1 473 ? 16.455 12.124 -14.475 1.00 97.06 473 ALA A CA 1
ATOM 3781 C C . ALA A 1 473 ? 17.468 12.016 -15.632 1.00 97.06 473 ALA A C 1
ATOM 3783 O O . ALA A 1 473 ? 17.894 10.913 -15.974 1.00 97.06 473 ALA A O 1
ATOM 3784 N N . ARG A 1 474 ? 17.893 13.146 -16.217 1.00 96.25 474 ARG A N 1
ATOM 3785 C CA . ARG A 1 474 ? 18.850 13.159 -17.339 1.00 96.25 474 ARG A CA 1
ATOM 3786 C C . ARG A 1 474 ? 20.192 12.521 -16.981 1.00 96.25 474 ARG A C 1
ATOM 3788 O O . ARG A 1 474 ? 20.732 11.774 -17.787 1.00 96.25 474 ARG A O 1
ATOM 3795 N N . GLU A 1 475 ? 20.712 12.824 -15.796 1.00 97.12 475 GLU A N 1
ATOM 3796 C CA . GLU A 1 475 ? 22.039 12.353 -15.372 1.00 97.12 475 GLU A CA 1
ATOM 3797 C C . GLU A 1 475 ? 21.976 10.877 -14.991 1.00 97.12 475 GLU A C 1
ATOM 3799 O O . GLU A 1 475 ? 22.855 10.108 -15.357 1.00 97.12 475 GLU A O 1
ATOM 3804 N N . VAL A 1 476 ? 20.882 10.448 -14.351 1.00 97.56 476 VAL A N 1
ATOM 3805 C CA . VAL A 1 476 ? 20.647 9.027 -14.064 1.00 97.56 476 VAL A CA 1
ATOM 3806 C C . VAL A 1 476 ? 20.619 8.212 -15.355 1.00 97.56 476 VAL A C 1
ATOM 3808 O O . VAL A 1 476 ? 21.353 7.236 -15.474 1.00 97.56 476 VAL A O 1
ATOM 3811 N N . LEU A 1 477 ? 19.822 8.624 -16.350 1.00 97.12 477 LEU A N 1
ATOM 3812 C CA . LEU A 1 477 ? 19.771 7.925 -17.637 1.00 97.12 477 LEU A CA 1
ATOM 3813 C C . LEU A 1 477 ? 21.122 7.950 -18.360 1.00 97.12 477 LEU A C 1
ATOM 3815 O O . LEU A 1 477 ? 21.517 6.943 -18.941 1.00 97.12 477 LEU A O 1
ATOM 3819 N N . TRP A 1 478 ? 21.839 9.074 -18.311 1.00 96.81 478 TRP A N 1
ATOM 3820 C CA . TRP A 1 478 ? 23.176 9.198 -18.886 1.00 96.81 478 TRP A CA 1
ATOM 3821 C C . TRP A 1 478 ? 24.154 8.189 -18.274 1.00 96.81 478 TRP A C 1
ATOM 3823 O O . TRP A 1 478 ? 24.785 7.424 -19.003 1.00 96.81 478 TRP A O 1
ATOM 3833 N N . GLN A 1 479 ? 24.224 8.117 -16.944 1.00 96.94 479 GLN A N 1
ATOM 3834 C CA . GLN A 1 479 ? 25.119 7.195 -16.248 1.00 96.94 479 GLN A CA 1
ATOM 3835 C C . GLN A 1 479 ? 24.707 5.727 -16.425 1.00 96.94 479 GLN A C 1
ATOM 3837 O O . GLN A 1 479 ? 25.575 4.872 -16.591 1.00 96.94 479 GLN A O 1
ATOM 3842 N N . LEU A 1 480 ? 23.402 5.422 -16.476 1.00 96.44 480 LEU A N 1
ATOM 3843 C CA . LEU A 1 480 ? 22.910 4.078 -16.807 1.00 96.44 480 LEU A CA 1
ATOM 3844 C C . LEU A 1 480 ? 23.358 3.648 -18.211 1.00 96.44 480 LEU A C 1
ATOM 3846 O O . LEU A 1 480 ? 23.795 2.513 -18.393 1.00 96.44 480 LEU A O 1
ATOM 3850 N N . LEU A 1 481 ? 23.296 4.548 -19.199 1.00 96.69 481 LEU A N 1
ATOM 3851 C CA . LEU A 1 481 ? 23.776 4.265 -20.553 1.00 96.69 481 LEU A CA 1
ATOM 3852 C C . LEU A 1 481 ? 25.296 4.084 -20.604 1.00 96.69 481 LEU A C 1
ATOM 3854 O O . LEU A 1 481 ? 25.768 3.155 -21.255 1.00 96.69 481 LEU A O 1
ATOM 3858 N N . LEU A 1 482 ? 26.069 4.926 -19.910 1.00 94.81 482 LEU A N 1
ATOM 3859 C CA . LEU A 1 482 ? 27.523 4.758 -19.836 1.00 94.81 482 LEU A CA 1
ATOM 3860 C C . LEU A 1 482 ? 27.896 3.421 -19.189 1.00 94.81 482 LEU A C 1
ATOM 3862 O O . LEU A 1 482 ? 28.720 2.688 -19.733 1.00 94.81 482 LEU A O 1
ATOM 3866 N N . ALA A 1 483 ? 27.242 3.058 -18.083 1.00 94.06 483 ALA A N 1
ATOM 3867 C CA . ALA A 1 483 ? 27.438 1.770 -17.426 1.00 94.06 483 ALA A CA 1
ATOM 3868 C C . ALA A 1 483 ? 27.081 0.598 -18.356 1.00 94.06 483 ALA A C 1
ATOM 3870 O O . ALA A 1 483 ? 27.837 -0.374 -18.434 1.00 94.06 483 ALA A O 1
ATOM 3871 N N . ALA A 1 484 ? 25.984 0.712 -19.111 1.00 95.00 484 ALA A N 1
ATOM 3872 C CA . ALA A 1 484 ? 25.532 -0.295 -20.069 1.00 95.00 484 ALA A CA 1
ATOM 3873 C C . ALA A 1 484 ? 26.534 -0.548 -21.208 1.00 95.00 484 ALA A C 1
ATOM 3875 O O . ALA A 1 484 ? 26.632 -1.665 -21.707 1.00 95.00 484 ALA A O 1
ATOM 3876 N N . VAL A 1 485 ? 27.300 0.468 -21.607 1.00 95.19 485 VAL A N 1
ATOM 3877 C CA . VAL A 1 485 ? 28.308 0.357 -22.671 1.00 95.19 485 VAL A CA 1
ATOM 3878 C C . VAL A 1 485 ? 29.608 -0.296 -22.184 1.00 95.19 485 VAL A C 1
ATOM 3880 O O . VAL A 1 485 ? 30.392 -0.770 -22.999 1.00 95.19 485 VAL A O 1
ATOM 3883 N N . THR A 1 486 ? 29.854 -0.386 -20.874 1.00 92.25 486 THR A N 1
ATOM 3884 C CA . THR A 1 486 ? 31.122 -0.953 -20.374 1.00 92.25 486 THR A CA 1
ATOM 3885 C C . THR A 1 486 ? 31.262 -2.458 -20.620 1.00 92.25 486 THR A C 1
ATOM 3887 O O . THR A 1 486 ? 32.352 -2.912 -20.968 1.00 92.25 486 THR A O 1
ATOM 3890 N N . THR A 1 487 ? 30.186 -3.238 -20.460 1.00 90.88 487 THR A N 1
ATOM 3891 C CA . THR A 1 487 ? 30.179 -4.692 -20.692 1.00 90.88 487 THR A CA 1
ATOM 3892 C C . THR A 1 487 ? 28.811 -5.176 -21.183 1.00 90.88 487 THR A C 1
ATOM 3894 O O . THR A 1 487 ? 27.777 -4.611 -20.830 1.00 90.88 487 THR A O 1
ATOM 3897 N N . GLU A 1 488 ? 28.782 -6.279 -21.937 1.00 88.56 488 GLU A N 1
ATOM 3898 C CA . GLU A 1 488 ? 27.542 -6.899 -22.439 1.00 88.56 488 GLU A CA 1
ATOM 3899 C C . GLU A 1 488 ? 26.560 -7.286 -21.316 1.00 88.56 488 GLU A C 1
ATOM 3901 O O . GLU A 1 488 ? 25.353 -7.084 -21.432 1.00 88.56 488 GLU A O 1
ATOM 3906 N N . LYS A 1 489 ? 27.063 -7.781 -20.181 1.00 87.69 489 LYS A N 1
ATOM 3907 C CA . LYS A 1 489 ? 26.222 -8.169 -19.034 1.00 87.69 489 LYS A CA 1
ATOM 3908 C C . LYS A 1 489 ? 25.557 -6.967 -18.377 1.00 87.69 489 LYS A C 1
ATOM 3910 O O . LYS A 1 489 ? 24.357 -6.989 -18.104 1.00 87.69 489 LYS A O 1
ATOM 3915 N N . ARG A 1 490 ? 26.325 -5.889 -18.184 1.00 91.56 490 ARG A N 1
ATOM 3916 C CA . ARG A 1 490 ? 25.786 -4.622 -17.683 1.00 91.56 490 ARG A CA 1
ATOM 3917 C C . ARG A 1 490 ? 24.762 -4.065 -18.662 1.00 91.56 490 ARG A C 1
ATOM 3919 O O . ARG A 1 490 ? 23.723 -3.598 -18.218 1.00 91.56 490 ARG A O 1
ATOM 3926 N N . SER A 1 491 ? 24.990 -4.195 -19.970 1.00 93.44 491 SER A N 1
ATOM 3927 C CA . SER A 1 491 ? 24.003 -3.828 -20.991 1.00 93.44 491 SER A CA 1
ATOM 3928 C C . SER A 1 491 ? 22.651 -4.508 -20.750 1.00 93.44 491 SER A C 1
ATOM 3930 O O . SER A 1 491 ? 21.635 -3.821 -20.648 1.00 93.44 491 SER A O 1
ATOM 3932 N N . ALA A 1 492 ? 22.627 -5.830 -20.547 1.00 92.38 492 ALA A N 1
ATOM 3933 C CA . ALA A 1 492 ? 21.388 -6.566 -20.290 1.00 92.38 492 ALA A CA 1
ATOM 3934 C C . ALA A 1 492 ? 20.655 -6.089 -19.019 1.00 92.38 492 ALA A C 1
ATOM 3936 O O . ALA A 1 492 ? 19.455 -5.812 -19.074 1.00 92.38 492 ALA A O 1
ATOM 3937 N N . LEU A 1 493 ? 21.365 -5.931 -17.893 1.00 93.62 493 LEU A N 1
ATOM 3938 C CA . LEU A 1 493 ? 20.771 -5.436 -16.643 1.00 93.62 493 LEU A CA 1
ATOM 3939 C C . LEU A 1 493 ? 20.235 -4.003 -16.795 1.00 93.62 493 LEU A C 1
ATOM 3941 O O . LEU A 1 493 ? 19.103 -3.713 -16.405 1.00 93.62 493 LEU A O 1
ATOM 3945 N N . MET A 1 494 ? 21.017 -3.106 -17.401 1.00 96.06 494 MET A N 1
ATOM 3946 C CA . MET A 1 494 ? 20.616 -1.711 -17.589 1.00 96.06 494 MET A CA 1
ATOM 3947 C C . MET A 1 494 ? 19.430 -1.583 -18.545 1.00 96.06 494 MET A C 1
ATOM 3949 O O . MET A 1 494 ? 18.566 -0.742 -18.320 1.00 96.06 494 MET A O 1
ATOM 3953 N N . VAL A 1 495 ? 19.310 -2.446 -19.559 1.00 96.62 495 VAL A N 1
ATOM 3954 C CA . VAL A 1 495 ? 18.111 -2.511 -20.413 1.00 96.62 495 VAL A CA 1
ATOM 3955 C C . VAL A 1 495 ? 16.874 -2.883 -19.593 1.00 96.62 495 VAL A C 1
ATOM 3957 O O . VAL A 1 495 ? 15.819 -2.280 -19.787 1.00 96.62 495 VAL A O 1
ATOM 3960 N N . VAL A 1 496 ? 16.986 -3.815 -18.639 1.00 95.69 496 VAL A N 1
ATOM 3961 C CA . VAL A 1 496 ? 15.877 -4.156 -17.730 1.00 95.69 496 VAL A CA 1
ATOM 3962 C C . VAL A 1 496 ? 15.497 -2.961 -16.853 1.00 95.69 496 VAL A C 1
ATOM 3964 O O . VAL A 1 496 ? 14.307 -2.668 -16.718 1.00 95.69 496 VAL A O 1
ATOM 3967 N N . VAL A 1 497 ? 16.475 -2.239 -16.299 1.00 96.44 497 VAL A N 1
ATOM 3968 C CA . VAL A 1 497 ? 16.231 -1.022 -15.501 1.00 96.44 497 VAL A CA 1
ATOM 3969 C C . VAL A 1 497 ? 15.552 0.061 -16.345 1.00 96.44 497 VAL A C 1
ATOM 3971 O O . VAL A 1 497 ? 14.491 0.566 -15.974 1.00 96.44 497 VAL A O 1
ATOM 3974 N N . LEU A 1 498 ? 16.095 0.359 -17.528 1.00 97.38 498 LEU A N 1
ATOM 3975 C CA . LEU A 1 498 ? 15.546 1.340 -18.468 1.00 97.38 498 LEU A CA 1
ATOM 3976 C C . LEU A 1 498 ? 14.135 0.969 -18.942 1.00 97.38 498 LEU A C 1
ATOM 3978 O O . LEU A 1 498 ? 13.306 1.853 -19.141 1.00 97.38 498 LEU A O 1
ATOM 3982 N N . ASN A 1 499 ? 13.819 -0.324 -19.063 1.00 96.69 499 ASN A N 1
ATOM 3983 C CA . ASN A 1 499 ? 12.472 -0.776 -19.408 1.00 96.69 499 ASN A CA 1
ATOM 3984 C C . ASN A 1 499 ? 11.438 -0.411 -18.333 1.00 96.69 499 ASN A C 1
ATOM 3986 O O . ASN A 1 499 ? 10.317 -0.023 -18.656 1.00 96.69 499 ASN A O 1
ATOM 3990 N N . HIS A 1 500 ? 11.803 -0.513 -17.053 1.00 96.62 500 HIS A N 1
ATOM 3991 C CA . HIS A 1 500 ? 10.930 -0.093 -15.952 1.00 96.62 500 HIS A CA 1
ATOM 3992 C C . HIS A 1 500 ? 10.842 1.435 -15.860 1.00 96.62 500 HIS A C 1
ATOM 3994 O O . HIS A 1 500 ? 9.778 1.978 -15.573 1.00 96.62 500 HIS A O 1
ATOM 4000 N N . LEU A 1 501 ? 11.928 2.136 -16.194 1.00 97.12 501 LEU A N 1
ATOM 4001 C CA . LEU A 1 501 ? 11.987 3.598 -16.276 1.00 97.12 501 LEU A CA 1
ATOM 4002 C C . LEU A 1 501 ? 11.516 4.152 -17.629 1.00 97.12 501 LEU A C 1
ATOM 4004 O O . LEU A 1 501 ? 11.789 5.309 -17.950 1.00 97.12 501 LEU A O 1
ATOM 4008 N N . ARG A 1 502 ? 10.775 3.373 -18.425 1.00 96.25 502 ARG A N 1
ATOM 4009 C CA . ARG A 1 502 ? 10.371 3.761 -19.784 1.00 96.25 502 ARG A CA 1
ATOM 4010 C C . ARG A 1 502 ? 9.685 5.124 -19.847 1.00 96.25 502 ARG A C 1
ATOM 4012 O O . ARG A 1 502 ? 9.944 5.895 -20.763 1.00 96.25 502 ARG A O 1
ATOM 4019 N N . CYS A 1 503 ? 8.860 5.461 -18.856 1.00 95.38 503 CYS A N 1
ATOM 4020 C CA . CYS A 1 503 ? 8.191 6.759 -18.843 1.00 95.38 503 CYS A CA 1
ATOM 4021 C C . CYS A 1 503 ? 9.149 7.952 -18.693 1.00 95.38 503 CYS A C 1
ATOM 4023 O O . CYS A 1 503 ? 8.790 9.055 -19.093 1.00 95.38 503 CYS A O 1
ATOM 4025 N N . VAL A 1 504 ? 10.344 7.728 -18.135 1.00 96.44 504 VAL A N 1
ATOM 4026 C CA . VAL A 1 504 ? 11.437 8.705 -18.059 1.00 96.44 504 VAL A CA 1
ATOM 4027 C C . VAL A 1 504 ? 12.177 8.765 -19.397 1.00 96.44 504 VAL A C 1
ATOM 4029 O O . VAL A 1 504 ? 12.491 9.850 -19.881 1.00 96.44 504 VAL A O 1
ATOM 4032 N N . CYS A 1 505 ? 12.420 7.613 -20.031 1.00 96.25 505 CYS A N 1
ATOM 4033 C CA . CYS A 1 505 ? 13.057 7.530 -21.351 1.00 96.25 505 CYS A CA 1
ATOM 4034 C C . CYS A 1 505 ? 12.247 8.244 -22.447 1.00 96.25 505 CYS A C 1
ATOM 4036 O O . CYS A 1 505 ? 12.831 8.882 -23.324 1.00 96.25 505 CYS A O 1
ATOM 4038 N N . ASP A 1 506 ? 10.916 8.158 -22.366 1.00 94.88 506 ASP A N 1
ATOM 4039 C CA . ASP A 1 506 ? 9.961 8.736 -23.318 1.00 94.88 506 ASP A CA 1
ATOM 4040 C C . ASP A 1 506 ? 9.699 10.241 -23.099 1.00 94.88 506 ASP A C 1
ATOM 4042 O O . ASP A 1 506 ? 8.865 10.826 -23.793 1.00 94.88 506 ASP A O 1
ATOM 4046 N N . LEU A 1 507 ? 10.382 10.893 -22.149 1.00 94.62 507 LEU A N 1
ATOM 4047 C CA . LEU A 1 507 ? 10.208 12.328 -21.924 1.00 94.62 507 LEU A CA 1
ATOM 4048 C C . LEU A 1 507 ? 10.689 13.135 -23.139 1.00 94.62 507 LEU A C 1
ATOM 4050 O O . LEU A 1 507 ? 11.831 12.945 -23.573 1.00 94.62 507 LEU A O 1
ATOM 4054 N N . PRO A 1 508 ? 9.860 14.052 -23.673 1.00 92.25 508 PRO A N 1
ATOM 4055 C CA . PRO A 1 508 ? 10.279 14.943 -24.744 1.00 92.25 508 PRO A CA 1
ATOM 4056 C C . PRO A 1 508 ? 11.271 15.977 -24.208 1.00 92.25 508 PRO A C 1
ATOM 4058 O O . PRO A 1 508 ? 11.135 16.475 -23.085 1.00 92.25 508 PRO A O 1
ATOM 4061 N N . LEU A 1 509 ? 12.264 16.329 -25.019 1.00 90.88 509 LEU A N 1
ATOM 4062 C CA . LEU A 1 509 ? 13.120 17.478 -24.746 1.00 90.88 509 LEU A CA 1
ATOM 4063 C C . LEU A 1 509 ? 12.397 18.755 -25.184 1.00 90.88 509 LEU A C 1
ATOM 4065 O O . LEU A 1 509 ? 11.802 18.797 -26.251 1.00 90.88 509 LEU A O 1
ATOM 4069 N N . ALA A 1 510 ? 12.450 19.816 -24.375 1.00 86.50 510 ALA A N 1
ATOM 4070 C CA . ALA A 1 510 ? 11.676 21.041 -24.623 1.00 86.50 510 ALA A CA 1
ATOM 4071 C C . ALA A 1 510 ? 11.943 21.699 -25.997 1.00 86.50 510 ALA A C 1
ATOM 4073 O O . ALA A 1 510 ? 11.104 22.450 -26.486 1.00 86.50 510 ALA A O 1
ATOM 4074 N N . GLU A 1 511 ? 13.093 21.414 -26.611 1.00 85.38 511 GLU A N 1
ATOM 4075 C CA . GLU A 1 511 ? 13.562 22.025 -27.861 1.00 85.38 511 GLU A CA 1
ATOM 4076 C C . GLU A 1 511 ? 13.572 21.055 -29.058 1.00 85.38 511 GLU A C 1
ATOM 4078 O O . GLU A 1 511 ? 13.954 21.451 -30.157 1.00 85.38 511 GLU A O 1
ATOM 4083 N N . SER A 1 512 ? 13.185 19.787 -28.875 1.00 85.75 512 SER A N 1
ATOM 4084 C CA . SER A 1 512 ? 13.289 18.763 -29.921 1.00 85.75 512 SER A CA 1
ATOM 4085 C C . SER A 1 512 ? 12.159 17.740 -29.832 1.00 85.75 512 SER A C 1
ATOM 4087 O O . SER A 1 512 ? 11.745 17.350 -28.745 1.00 85.75 512 SER A O 1
ATOM 4089 N N . GLU A 1 513 ? 11.700 17.241 -30.981 1.00 84.94 513 GLU A N 1
ATOM 4090 C CA . GLU A 1 513 ? 10.805 16.073 -31.039 1.00 84.94 513 GLU A CA 1
ATOM 4091 C C . GLU A 1 513 ? 11.501 14.780 -30.567 1.00 84.94 513 GLU A C 1
ATOM 4093 O O . GLU A 1 513 ? 10.862 13.743 -30.385 1.00 84.94 513 GLU A O 1
ATOM 4098 N N . GLU A 1 514 ? 12.818 14.830 -30.347 1.00 89.31 514 GLU A N 1
ATOM 4099 C CA . GLU A 1 514 ? 13.589 13.730 -29.785 1.00 89.31 514 GLU A CA 1
ATOM 4100 C C . GLU A 1 514 ? 13.225 13.483 -28.319 1.00 89.31 514 GLU A C 1
ATOM 4102 O O . GLU A 1 514 ? 13.222 14.384 -27.474 1.00 89.31 514 GLU A O 1
ATOM 4107 N N . ASN A 1 515 ? 12.990 12.211 -27.997 1.00 91.75 515 ASN A N 1
ATOM 4108 C CA . ASN A 1 515 ? 12.911 11.787 -26.610 1.00 91.75 515 ASN A CA 1
ATOM 4109 C C . ASN A 1 515 ? 14.304 11.797 -25.955 1.00 91.75 515 ASN A C 1
ATOM 4111 O O . ASN A 1 515 ? 15.348 11.697 -26.614 1.00 91.75 515 ASN A O 1
ATOM 4115 N N . LEU A 1 516 ? 14.312 11.902 -24.627 1.00 93.25 516 LEU A N 1
ATOM 4116 C CA . LEU A 1 516 ? 15.523 12.017 -23.822 1.00 93.25 516 LEU A CA 1
ATOM 4117 C C . LEU A 1 516 ? 16.520 10.881 -24.097 1.00 93.25 516 LEU A C 1
ATOM 4119 O O . LEU A 1 516 ? 17.717 11.133 -24.231 1.00 93.25 516 LEU A O 1
ATOM 4123 N N . ILE A 1 517 ? 16.038 9.642 -24.237 1.00 95.25 517 ILE A N 1
ATOM 4124 C CA . ILE A 1 517 ? 16.905 8.484 -24.491 1.00 95.25 517 ILE A CA 1
ATOM 4125 C C . ILE A 1 517 ? 17.635 8.578 -25.842 1.00 95.25 517 ILE A C 1
ATOM 4127 O O . ILE A 1 517 ? 18.827 8.279 -25.907 1.00 95.25 517 ILE A O 1
ATOM 4131 N N . THR A 1 518 ? 16.975 9.051 -26.906 1.00 93.19 518 THR A N 1
ATOM 4132 C CA . THR A 1 518 ? 17.602 9.205 -28.234 1.00 93.19 518 THR A CA 1
ATOM 4133 C C . THR A 1 518 ? 18.704 10.258 -28.197 1.00 93.19 518 THR A C 1
ATOM 4135 O O . THR A 1 518 ? 19.800 10.035 -28.714 1.00 93.19 518 THR A O 1
ATOM 4138 N N . HIS A 1 519 ? 18.446 11.381 -27.528 1.00 93.44 519 HIS A N 1
ATOM 4139 C CA . HIS A 1 519 ? 19.429 12.446 -27.370 1.00 93.44 519 HIS A CA 1
ATOM 4140 C C . HIS A 1 519 ? 20.665 11.991 -26.583 1.00 93.44 519 HIS A C 1
ATOM 4142 O O . HIS A 1 519 ? 21.798 12.275 -26.977 1.00 93.44 519 HIS A O 1
ATOM 4148 N N . LEU A 1 520 ? 20.462 11.253 -25.486 1.00 93.94 520 LEU A N 1
ATOM 4149 C CA . LEU A 1 520 ? 21.564 10.743 -24.674 1.00 93.94 520 LEU A CA 1
ATOM 4150 C C . LEU A 1 520 ? 22.381 9.684 -25.420 1.00 93.94 520 LEU A C 1
ATOM 4152 O O . LEU A 1 520 ? 23.604 9.726 -25.362 1.00 93.94 520 LEU A O 1
ATOM 4156 N N . LEU A 1 521 ? 21.753 8.793 -26.194 1.00 94.12 521 LEU A N 1
ATOM 4157 C CA . LEU A 1 521 ? 22.485 7.832 -27.031 1.00 94.12 521 LEU A CA 1
ATOM 4158 C C . LEU A 1 521 ? 23.389 8.524 -28.061 1.00 94.12 521 LEU A C 1
ATOM 4160 O O . LEU A 1 521 ? 24.519 8.078 -28.271 1.00 94.12 521 LEU A O 1
ATOM 4164 N N . ARG A 1 522 ? 22.942 9.644 -28.651 1.00 90.81 522 ARG A N 1
ATOM 4165 C CA . ARG A 1 522 ? 23.789 10.470 -29.528 1.00 90.81 522 ARG A CA 1
ATOM 4166 C C . ARG A 1 522 ? 25.017 10.997 -28.778 1.00 90.81 522 ARG A C 1
ATOM 4168 O O . ARG A 1 522 ? 26.121 10.953 -29.314 1.00 90.81 522 ARG A O 1
ATOM 4175 N N . GLN A 1 523 ? 24.838 11.465 -27.542 1.00 92.50 523 GLN A N 1
ATOM 4176 C CA . GLN A 1 523 ? 25.937 11.957 -26.701 1.00 92.50 523 GLN A CA 1
ATOM 4177 C C . GLN A 1 523 ? 26.907 10.842 -26.297 1.00 92.50 523 GLN A C 1
ATOM 4179 O O . GLN A 1 523 ? 28.115 11.058 -26.346 1.00 92.50 523 GLN A O 1
ATOM 4184 N N . VAL A 1 524 ? 26.404 9.650 -25.949 1.00 92.50 524 VAL A N 1
ATOM 4185 C CA . VAL A 1 524 ? 27.243 8.499 -25.577 1.00 92.50 524 VAL A CA 1
ATOM 4186 C C . VAL A 1 524 ? 28.153 8.159 -26.751 1.00 92.50 524 VAL A C 1
ATOM 4188 O O . VAL A 1 524 ? 29.366 8.047 -26.594 1.00 92.50 524 VAL A O 1
ATOM 4191 N N . MET A 1 525 ? 27.585 8.114 -27.955 1.00 85.50 525 MET A N 1
ATOM 4192 C CA . MET A 1 525 ? 28.327 7.836 -29.183 1.00 85.50 525 MET A CA 1
ATOM 4193 C C . MET A 1 525 ? 29.352 8.892 -29.574 1.00 85.50 525 MET A C 1
ATOM 4195 O O . MET A 1 525 ? 30.342 8.560 -30.224 1.00 85.50 525 MET A O 1
ATOM 4199 N N . GLY A 1 526 ? 29.135 10.146 -29.180 1.00 86.31 526 GLY A N 1
ATOM 4200 C CA . GLY A 1 526 ? 30.069 11.243 -29.422 1.00 86.31 526 GLY A CA 1
ATOM 4201 C C . GLY A 1 526 ? 31.369 11.154 -28.617 1.00 86.31 526 GLY A C 1
ATOM 4202 O O . GLY A 1 526 ? 32.264 11.961 -28.851 1.00 86.31 526 GLY A O 1
ATOM 4203 N N . GLN A 1 527 ? 31.507 10.208 -27.678 1.00 88.19 527 GLN A N 1
ATOM 4204 C CA . GLN A 1 527 ? 32.747 10.064 -26.914 1.00 88.19 527 GLN A CA 1
ATOM 4205 C C . GLN A 1 527 ? 33.915 9.619 -27.812 1.00 88.19 527 GLN A C 1
ATOM 4207 O O . GLN A 1 527 ? 33.826 8.644 -28.559 1.00 88.19 527 GLN A O 1
ATOM 4212 N N . GLU A 1 528 ? 35.036 10.337 -27.727 1.00 82.25 528 GLU A N 1
ATOM 4213 C CA . GLU A 1 528 ? 36.184 10.160 -28.629 1.00 82.25 528 GLU A CA 1
ATOM 4214 C C . GLU A 1 528 ? 36.939 8.840 -28.401 1.00 82.25 528 GLU A C 1
ATOM 4216 O O . GLU A 1 528 ? 37.545 8.298 -29.325 1.00 82.25 528 GLU A O 1
ATOM 4221 N N . THR A 1 529 ? 36.880 8.286 -27.186 1.00 85.62 529 THR A N 1
ATOM 4222 C CA . THR A 1 529 ? 37.670 7.114 -26.786 1.00 85.62 529 THR A CA 1
ATOM 4223 C C . THR A 1 529 ? 36.765 5.941 -26.434 1.00 85.62 529 THR A C 1
ATOM 4225 O O . THR A 1 529 ? 36.100 5.929 -25.406 1.00 85.62 529 THR A O 1
ATOM 4228 N N . TRP A 1 530 ? 36.733 4.938 -27.309 1.00 87.50 530 TRP A N 1
ATOM 4229 C CA . TRP A 1 530 ? 36.022 3.687 -27.065 1.00 87.50 530 TRP A CA 1
ATOM 4230 C C . TRP A 1 530 ? 36.987 2.520 -27.172 1.00 87.50 530 TRP A C 1
ATOM 4232 O O . TRP A 1 530 ? 37.875 2.507 -28.024 1.00 87.50 530 TRP A O 1
ATOM 4242 N N . THR A 1 531 ? 36.791 1.523 -26.319 1.00 91.75 531 THR A N 1
ATOM 4243 C CA . THR A 1 531 ? 37.411 0.212 -26.497 1.00 91.75 531 THR A CA 1
ATOM 4244 C C . THR A 1 531 ? 36.582 -0.606 -27.490 1.00 91.75 531 THR A C 1
ATOM 4246 O O . THR A 1 531 ? 35.370 -0.420 -27.589 1.00 91.75 531 THR A O 1
ATOM 4249 N N . ASN A 1 532 ? 37.191 -1.570 -28.188 1.00 89.12 532 ASN A N 1
ATOM 4250 C CA . ASN A 1 532 ? 36.455 -2.475 -29.090 1.00 89.12 532 ASN A CA 1
ATOM 4251 C C . ASN A 1 532 ? 35.298 -3.207 -28.370 1.00 89.12 532 ASN A C 1
ATOM 4253 O O . ASN A 1 532 ? 34.254 -3.496 -28.960 1.00 89.12 532 ASN A O 1
ATOM 4257 N N . GLN A 1 533 ? 35.475 -3.487 -27.073 1.00 91.38 533 GLN A N 1
ATOM 4258 C CA . GLN A 1 533 ? 34.440 -4.073 -26.222 1.00 91.38 533 GLN A CA 1
ATOM 4259 C C . GLN A 1 533 ? 33.276 -3.106 -25.990 1.00 91.38 533 GLN A C 1
ATOM 4261 O O . GLN A 1 533 ? 32.122 -3.522 -26.101 1.00 91.38 533 GLN A O 1
ATOM 4266 N N . ALA A 1 534 ? 33.565 -1.832 -25.710 1.00 91.44 534 ALA A N 1
ATOM 4267 C CA . ALA A 1 534 ? 32.536 -0.813 -25.572 1.00 91.44 534 ALA A CA 1
ATOM 4268 C C . ALA A 1 534 ? 31.729 -0.683 -26.867 1.00 91.44 534 ALA A C 1
ATOM 4270 O O . ALA A 1 534 ? 30.503 -0.697 -26.827 1.00 91.44 534 ALA A O 1
ATOM 4271 N N . GLU A 1 535 ? 32.400 -0.659 -28.026 1.00 90.62 535 GLU A N 1
ATOM 4272 C CA . GLU A 1 535 ? 31.736 -0.515 -29.331 1.00 90.62 535 GLU A CA 1
ATOM 4273 C C . GLU A 1 535 ? 30.736 -1.650 -29.576 1.00 90.62 535 GLU A C 1
ATOM 4275 O O . GLU A 1 535 ? 29.582 -1.410 -29.932 1.00 90.62 535 GLU A O 1
ATOM 4280 N N . THR A 1 536 ? 31.159 -2.886 -29.308 1.00 91.38 536 THR A N 1
ATOM 4281 C CA . THR A 1 536 ? 30.296 -4.069 -29.428 1.00 91.38 536 THR A CA 1
ATOM 4282 C C . THR A 1 536 ? 29.128 -4.009 -28.438 1.00 91.38 536 THR A C 1
ATOM 4284 O O . THR A 1 536 ? 27.979 -4.244 -28.822 1.00 91.38 536 THR A O 1
ATOM 4287 N N . SER A 1 537 ? 29.402 -3.617 -27.189 1.00 93.25 537 SER A N 1
ATOM 4288 C CA . SER A 1 537 ? 28.397 -3.505 -26.122 1.00 93.25 537 SER A CA 1
ATOM 4289 C C . SER A 1 537 ? 27.353 -2.426 -26.423 1.00 93.25 537 SER A C 1
ATOM 4291 O O . SER A 1 537 ? 26.174 -2.616 -26.130 1.00 93.25 537 SER A O 1
ATOM 4293 N N . PHE A 1 538 ? 27.734 -1.319 -27.068 1.00 94.44 538 PHE A N 1
ATOM 4294 C CA . PHE A 1 538 ? 26.784 -0.291 -27.499 1.00 94.44 538 PHE A CA 1
ATOM 4295 C C . PHE A 1 538 ? 25.872 -0.760 -28.623 1.00 94.44 538 PHE A C 1
ATOM 4297 O O . PHE A 1 538 ? 24.665 -0.529 -28.569 1.00 94.44 538 PHE A O 1
ATOM 4304 N N . VAL A 1 539 ? 26.413 -1.450 -29.628 1.00 93.31 539 VAL A N 1
ATOM 4305 C CA . VAL A 1 539 ? 25.589 -2.008 -30.709 1.00 93.31 539 VAL A CA 1
ATOM 4306 C C . VAL A 1 539 ? 24.554 -2.983 -30.132 1.00 93.31 539 VAL A C 1
ATOM 4308 O O . VAL A 1 539 ? 23.376 -2.936 -30.502 1.00 93.31 539 VAL A O 1
ATOM 4311 N N . GLN A 1 540 ? 24.964 -3.823 -29.176 1.00 94.00 540 GLN A N 1
ATOM 4312 C CA . GLN A 1 540 ? 24.068 -4.718 -28.436 1.00 94.00 540 GLN A CA 1
ATOM 4313 C C . GLN A 1 540 ? 23.055 -3.954 -27.571 1.00 94.00 540 GLN A C 1
ATOM 4315 O O . GLN A 1 540 ? 21.878 -4.322 -27.552 1.00 94.00 540 GLN A O 1
ATOM 4320 N N . LEU A 1 541 ? 23.476 -2.875 -26.902 1.00 96.00 541 LEU A N 1
ATOM 4321 C CA . LEU A 1 541 ? 22.608 -2.008 -26.104 1.00 96.00 541 LEU A CA 1
ATOM 4322 C C . LEU A 1 541 ? 21.497 -1.413 -26.966 1.00 96.00 541 LEU A C 1
ATOM 4324 O O . LEU A 1 541 ? 20.325 -1.614 -26.666 1.00 96.00 541 LEU A O 1
ATOM 4328 N N . VAL A 1 542 ? 21.838 -0.740 -28.069 1.00 95.81 542 VAL A N 1
ATOM 4329 C CA . VAL A 1 542 ? 20.851 -0.134 -28.979 1.00 95.81 542 VAL A CA 1
ATOM 4330 C C . VAL A 1 542 ? 19.895 -1.193 -29.526 1.00 95.81 542 VAL A C 1
ATOM 4332 O O . VAL A 1 542 ? 18.680 -0.996 -29.505 1.00 95.81 542 VAL A O 1
ATOM 4335 N N . THR A 1 543 ? 20.428 -2.338 -29.958 1.00 94.69 543 THR A N 1
ATOM 4336 C CA . THR A 1 543 ? 19.630 -3.476 -30.442 1.00 94.69 543 THR A CA 1
ATOM 4337 C C . THR A 1 543 ? 18.618 -3.928 -29.387 1.00 94.69 543 THR A C 1
ATOM 4339 O O . THR A 1 543 ? 17.433 -4.097 -29.682 1.00 94.69 543 THR A O 1
ATOM 4342 N N . SER A 1 544 ? 19.062 -4.059 -28.137 1.00 95.62 544 SER A N 1
ATOM 4343 C CA . SER A 1 544 ? 18.222 -4.468 -27.011 1.00 95.62 544 SER A CA 1
ATOM 4344 C C . SER A 1 544 ? 17.175 -3.407 -26.664 1.00 95.62 544 SER A C 1
ATOM 4346 O O . SER A 1 544 ? 15.996 -3.735 -26.540 1.00 95.62 544 SER A O 1
ATOM 4348 N N . LEU A 1 545 ? 17.554 -2.127 -26.598 1.00 96.50 545 LEU A N 1
ATOM 4349 C CA . LEU A 1 545 ? 16.626 -1.022 -26.333 1.00 96.50 545 LEU A CA 1
ATOM 4350 C C . LEU A 1 545 ? 15.495 -0.966 -27.367 1.00 96.50 545 LEU A C 1
ATOM 4352 O O . LEU A 1 545 ? 14.335 -0.756 -27.002 1.00 96.50 545 LEU A O 1
ATOM 4356 N N . VAL A 1 546 ? 15.805 -1.194 -28.646 1.00 95.50 546 VAL A N 1
ATOM 4357 C CA . VAL A 1 546 ? 14.782 -1.266 -29.696 1.00 95.50 546 VAL A CA 1
ATOM 4358 C C . VAL A 1 546 ? 13.919 -2.515 -29.552 1.00 95.50 546 VAL A C 1
ATOM 4360 O O . VAL A 1 546 ? 12.694 -2.425 -29.612 1.00 95.50 546 VAL A O 1
ATOM 4363 N N . ASN A 1 547 ? 14.523 -3.683 -29.333 1.00 94.50 547 ASN A N 1
ATOM 4364 C CA . ASN A 1 547 ? 13.784 -4.942 -29.225 1.00 94.50 547 ASN A CA 1
ATOM 4365 C C . ASN A 1 547 ? 12.828 -4.976 -28.019 1.00 94.50 547 ASN A C 1
ATOM 4367 O O . ASN A 1 547 ? 11.760 -5.590 -28.103 1.00 94.50 547 ASN A O 1
ATOM 4371 N N . HIS A 1 548 ? 13.160 -4.260 -26.941 1.00 95.38 548 HIS A N 1
ATOM 4372 C CA . HIS A 1 548 ? 12.293 -4.044 -25.779 1.00 95.38 548 HIS A CA 1
ATOM 4373 C C . HIS A 1 548 ? 11.296 -2.878 -25.948 1.00 95.38 548 HIS A C 1
ATOM 4375 O O . HIS A 1 548 ? 10.499 -2.616 -25.050 1.00 95.38 548 HIS A O 1
ATOM 4381 N N . ASN A 1 549 ? 11.268 -2.211 -27.109 1.00 95.25 549 ASN A N 1
ATOM 4382 C CA . ASN A 1 549 ? 10.448 -1.027 -27.400 1.00 95.25 549 ASN A CA 1
ATOM 4383 C C . ASN A 1 549 ? 10.685 0.156 -26.441 1.00 95.25 549 ASN A C 1
ATOM 4385 O O . ASN A 1 549 ? 9.776 0.957 -26.225 1.00 95.25 549 ASN A O 1
ATOM 4389 N N . ILE A 1 550 ? 11.880 0.262 -25.860 1.00 96.12 550 ILE A N 1
ATOM 4390 C CA . ILE A 1 550 ? 12.306 1.425 -25.065 1.00 96.12 550 ILE A CA 1
ATOM 4391 C C . ILE A 1 550 ? 12.736 2.549 -26.013 1.00 96.12 550 ILE A C 1
ATOM 4393 O O . ILE A 1 550 ? 12.472 3.720 -25.771 1.00 96.12 550 ILE A O 1
ATOM 4397 N N . LEU A 1 551 ? 13.379 2.177 -27.124 1.00 95.75 551 LEU A N 1
ATOM 4398 C CA . LEU A 1 551 ? 13.818 3.088 -28.172 1.00 95.75 551 LEU A CA 1
ATOM 4399 C C . LEU A 1 551 ? 12.986 2.870 -29.439 1.00 95.75 551 LEU A C 1
ATOM 4401 O O . LEU A 1 551 ? 12.934 1.763 -29.978 1.00 95.75 551 LEU A O 1
ATOM 4405 N N . ASN A 1 552 ? 12.349 3.927 -29.945 1.00 93.56 552 ASN A N 1
ATOM 4406 C CA . ASN A 1 552 ? 11.655 3.866 -31.228 1.00 93.56 552 ASN A CA 1
ATOM 4407 C C . ASN A 1 552 ? 12.687 3.785 -32.364 1.00 93.56 552 ASN A C 1
ATOM 4409 O O . ASN A 1 552 ? 13.462 4.719 -32.569 1.00 93.56 552 ASN A O 1
ATOM 4413 N N . SER A 1 553 ? 12.690 2.678 -33.111 1.00 93.12 553 SER A N 1
ATOM 4414 C CA . SER A 1 553 ? 13.676 2.446 -34.172 1.00 93.12 553 SER A CA 1
ATOM 4415 C C . SER A 1 553 ? 13.616 3.467 -35.303 1.00 93.12 553 SER A C 1
ATOM 4417 O O . SER A 1 553 ? 14.666 3.845 -35.810 1.00 93.12 553 SER A O 1
ATOM 4419 N N . GLY A 1 554 ? 12.430 3.942 -35.688 1.00 91.88 554 GLY A N 1
ATOM 4420 C CA . GLY A 1 554 ? 12.286 4.970 -36.721 1.00 91.88 554 GLY A CA 1
ATOM 4421 C C . GLY A 1 554 ? 12.863 6.305 -36.291 1.00 91.88 554 GLY A C 1
ATOM 4422 O O . GLY A 1 554 ? 13.711 6.846 -36.996 1.00 91.88 554 GLY A O 1
ATOM 4423 N N . VAL A 1 555 ? 12.486 6.775 -35.100 1.00 91.19 555 VAL A N 1
ATOM 4424 C CA . VAL A 1 555 ? 13.009 8.031 -34.539 1.00 91.19 555 VAL A CA 1
ATOM 4425 C C . VAL A 1 555 ? 14.520 7.939 -34.334 1.00 91.19 555 VAL A C 1
ATOM 4427 O O . VAL A 1 555 ? 15.250 8.833 -34.742 1.00 91.19 555 VAL A O 1
ATOM 4430 N N . PHE A 1 556 ? 15.028 6.831 -33.786 1.00 93.31 556 PHE A N 1
ATOM 4431 C CA . PHE A 1 556 ? 16.468 6.657 -33.610 1.00 93.31 556 PHE A CA 1
ATOM 4432 C C . PHE A 1 556 ? 17.223 6.663 -34.943 1.00 93.31 556 PHE A C 1
ATOM 4434 O O . PHE A 1 556 ? 18.256 7.321 -35.058 1.00 93.31 556 PHE A O 1
ATOM 4441 N N . VAL A 1 557 ? 16.719 5.960 -35.962 1.00 92.44 557 VAL A N 1
ATOM 4442 C CA . VAL A 1 557 ? 17.369 5.937 -37.276 1.00 92.44 557 VAL A CA 1
ATOM 4443 C C . VAL A 1 557 ? 17.363 7.335 -37.897 1.00 92.44 557 VAL A C 1
ATOM 4445 O O . VAL A 1 557 ? 18.417 7.828 -38.290 1.00 92.44 557 VAL A O 1
ATOM 4448 N N . GLN A 1 558 ? 16.201 7.986 -37.953 1.00 90.81 558 GLN A N 1
ATOM 4449 C CA . GLN A 1 558 ? 16.026 9.278 -38.619 1.00 90.81 558 GLN A CA 1
ATOM 4450 C C . GLN A 1 558 ? 16.739 10.418 -37.897 1.00 90.81 558 GLN A C 1
ATOM 4452 O O . GLN A 1 558 ? 17.428 11.210 -38.535 1.00 90.81 558 GLN A O 1
ATOM 4457 N N . SER A 1 559 ? 16.591 10.492 -36.578 1.00 89.25 559 SER A N 1
ATOM 4458 C CA . SER A 1 559 ? 17.129 11.590 -35.786 1.00 89.25 559 SER A CA 1
ATOM 4459 C C . SER A 1 559 ? 18.581 11.332 -35.400 1.00 89.25 559 SER A C 1
ATOM 4461 O O . SER A 1 559 ? 19.395 12.241 -35.479 1.00 89.25 559 SER A O 1
ATOM 4463 N N . CYS A 1 560 ? 18.970 10.116 -35.009 1.00 91.94 560 CYS A N 1
ATOM 4464 C CA . CYS A 1 560 ? 20.321 9.858 -34.499 1.00 91.94 560 CYS A CA 1
ATOM 4465 C C . CYS A 1 560 ? 21.256 9.242 -35.546 1.00 91.94 560 CYS A C 1
ATOM 4467 O O . CYS A 1 560 ? 22.305 9.813 -35.837 1.00 91.94 560 CYS A O 1
ATOM 4469 N N . LEU A 1 561 ? 20.896 8.084 -36.103 1.00 93.25 561 LEU A N 1
ATOM 4470 C CA . LEU A 1 561 ? 21.809 7.270 -36.912 1.00 93.25 561 LEU A CA 1
ATOM 4471 C C . LEU A 1 561 ? 22.182 7.939 -38.242 1.00 93.25 561 LEU A C 1
ATOM 4473 O O . LEU A 1 561 ? 23.364 8.028 -38.565 1.00 93.25 561 LEU A O 1
ATOM 4477 N N . LEU A 1 562 ? 21.198 8.407 -39.019 1.00 92.50 562 LEU A N 1
ATOM 4478 C CA . LEU A 1 562 ? 21.451 8.983 -40.346 1.00 92.50 562 LEU A CA 1
ATOM 4479 C C . LEU A 1 562 ? 22.221 10.310 -40.283 1.00 92.50 562 LEU A C 1
ATOM 4481 O O . LEU A 1 562 ? 23.193 10.442 -41.031 1.00 92.50 562 LEU A O 1
ATOM 4485 N N . PRO A 1 563 ? 21.880 11.267 -39.395 1.00 92.31 563 PRO A N 1
ATOM 4486 C CA . PRO A 1 563 ? 22.665 12.490 -39.266 1.00 92.31 563 PRO A CA 1
ATOM 4487 C C . PRO A 1 563 ? 24.095 12.196 -38.825 1.00 92.31 563 PRO A C 1
ATOM 4489 O O . PRO A 1 563 ? 25.025 12.739 -39.408 1.00 92.31 563 PRO A O 1
ATOM 4492 N N . ALA A 1 564 ? 24.292 11.259 -37.893 1.00 91.19 564 ALA A N 1
ATOM 4493 C CA . ALA A 1 564 ? 25.626 10.911 -37.423 1.00 91.19 564 ALA A CA 1
ATOM 4494 C C . ALA A 1 564 ? 26.478 10.200 -38.490 1.00 91.19 564 ALA A C 1
ATOM 4496 O O . ALA A 1 564 ? 27.683 10.449 -38.575 1.00 91.19 564 ALA A O 1
ATOM 4497 N N . LEU A 1 565 ? 25.870 9.366 -39.343 1.00 92.94 565 LEU A N 1
ATOM 4498 C CA . LEU A 1 565 ? 26.528 8.821 -40.535 1.00 92.94 565 LEU A CA 1
ATOM 4499 C C . LEU A 1 565 ? 26.965 9.949 -41.478 1.00 92.94 565 LEU A C 1
ATOM 4501 O O . LEU A 1 565 ? 28.131 10.004 -41.863 1.00 92.94 565 LEU A O 1
ATOM 4505 N N . ASN A 1 566 ? 26.056 10.868 -41.811 1.00 92.56 566 ASN A N 1
ATOM 4506 C CA . ASN A 1 566 ? 26.340 11.988 -42.708 1.00 92.56 566 ASN A CA 1
ATOM 4507 C C . ASN A 1 566 ? 27.427 12.925 -42.153 1.00 92.56 566 ASN A C 1
ATOM 4509 O O . ASN A 1 566 ? 28.352 13.295 -42.875 1.00 92.56 566 ASN A O 1
ATOM 4513 N N . ASP A 1 567 ? 27.361 13.263 -40.865 1.00 91.88 567 ASP A N 1
ATOM 4514 C CA . ASP A 1 567 ? 28.363 14.084 -40.183 1.00 91.88 567 ASP A CA 1
ATOM 4515 C C . ASP A 1 567 ? 29.731 13.387 -40.177 1.00 91.88 567 ASP A C 1
ATOM 4517 O O . ASP A 1 567 ? 30.732 13.990 -40.558 1.00 91.88 567 ASP A O 1
ATOM 4521 N N . SER A 1 568 ? 29.777 12.083 -39.873 1.00 92.69 568 SER A N 1
ATOM 4522 C CA . SER A 1 568 ? 31.030 11.310 -39.888 1.00 92.69 568 SER A CA 1
ATOM 4523 C C . SER A 1 568 ? 31.656 11.245 -41.286 1.00 92.69 568 SER A C 1
ATOM 4525 O O . SER A 1 568 ? 32.879 11.307 -41.424 1.00 92.69 568 SER A O 1
ATOM 4527 N N . VAL A 1 569 ? 30.831 11.157 -42.336 1.00 90.88 569 VAL A N 1
ATOM 4528 C CA . VAL A 1 569 ? 31.279 11.216 -43.736 1.00 90.88 569 VAL A CA 1
ATOM 4529 C C . VAL A 1 569 ? 31.802 12.602 -44.098 1.00 90.88 569 VAL A C 1
ATOM 4531 O O . VAL A 1 569 ? 32.865 12.715 -44.716 1.00 90.88 569 VAL A O 1
ATOM 4534 N N . ARG A 1 570 ? 31.075 13.657 -43.716 1.00 91.50 570 ARG A N 1
ATOM 4535 C CA . ARG A 1 570 ? 31.454 15.051 -43.977 1.00 91.50 570 ARG A CA 1
ATOM 4536 C C . ARG A 1 570 ? 32.792 15.387 -43.327 1.00 91.50 570 ARG A C 1
ATOM 4538 O O . ARG A 1 570 ? 33.663 15.956 -43.987 1.00 91.50 570 ARG A O 1
ATOM 4545 N N . ASP A 1 571 ? 32.966 14.964 -42.082 1.00 92.81 571 ASP A N 1
ATOM 4546 C CA . ASP A 1 571 ? 34.138 15.271 -41.264 1.00 92.81 571 ASP A CA 1
ATOM 4547 C C . ASP A 1 571 ? 35.288 14.268 -41.499 1.00 92.81 571 ASP A C 1
ATOM 4549 O O . ASP A 1 571 ? 36.370 14.408 -40.932 1.00 92.81 571 ASP A O 1
ATOM 4553 N N . LYS A 1 572 ? 35.080 13.268 -42.374 1.00 92.12 572 LYS A N 1
ATOM 4554 C CA . LYS A 1 572 ? 36.021 12.175 -42.689 1.00 92.12 572 LYS A CA 1
ATOM 4555 C C . LYS A 1 572 ? 36.498 11.416 -41.446 1.00 92.12 572 LYS A C 1
ATOM 4557 O O . LYS A 1 572 ? 37.637 10.947 -41.392 1.00 92.12 572 LYS A O 1
ATOM 4562 N N . ASN A 1 573 ? 35.626 11.280 -40.449 1.00 92.38 573 ASN A N 1
ATOM 4563 C CA . ASN A 1 573 ? 35.922 10.553 -39.225 1.00 92.38 573 ASN A CA 1
ATOM 4564 C C . ASN A 1 573 ? 35.532 9.075 -39.385 1.00 92.38 573 ASN A C 1
ATOM 4566 O O . ASN A 1 573 ? 34.403 8.664 -39.111 1.00 92.38 573 ASN A O 1
ATOM 4570 N N . TRP A 1 574 ? 36.476 8.275 -39.885 1.00 92.31 574 TRP A N 1
ATOM 4571 C CA . TRP A 1 574 ? 36.231 6.884 -40.281 1.00 92.31 574 TRP A CA 1
ATOM 4572 C C . TRP A 1 574 ? 35.902 5.956 -39.105 1.00 92.31 574 TRP A C 1
ATOM 4574 O O . TRP A 1 574 ? 35.181 4.978 -39.291 1.00 92.31 574 TRP A O 1
ATOM 4584 N N . THR A 1 575 ? 36.393 6.252 -37.898 1.00 90.44 575 THR A N 1
ATOM 4585 C CA . THR A 1 575 ? 36.188 5.385 -36.729 1.00 90.44 575 THR A CA 1
ATOM 4586 C C . THR A 1 575 ? 34.737 5.435 -36.219 1.00 90.44 575 THR A C 1
ATOM 4588 O O . THR A 1 575 ? 34.103 4.380 -36.193 1.00 90.44 575 THR A O 1
ATOM 4591 N N . PRO A 1 576 ? 34.130 6.602 -35.905 1.00 90.75 576 PRO A N 1
ATOM 4592 C CA . PRO A 1 576 ? 32.702 6.684 -35.588 1.00 90.75 576 PRO A CA 1
ATOM 4593 C C . PRO A 1 576 ? 31.814 6.218 -36.738 1.00 90.75 576 PRO A C 1
ATOM 4595 O O . PRO A 1 576 ? 30.816 5.543 -36.496 1.00 90.75 576 PRO A O 1
ATOM 4598 N N . LEU A 1 577 ? 32.196 6.511 -37.988 1.00 93.31 577 LEU A N 1
ATOM 4599 C CA . LEU A 1 577 ? 31.467 6.035 -39.160 1.00 93.31 577 LEU A CA 1
ATOM 4600 C C . LEU A 1 577 ? 31.336 4.508 -39.158 1.00 93.31 577 LEU A C 1
ATOM 4602 O O . LEU A 1 577 ? 30.235 3.993 -39.330 1.00 93.31 577 LEU A O 1
ATOM 4606 N N . LEU A 1 578 ? 32.432 3.782 -38.917 1.00 92.31 578 LEU A N 1
ATOM 4607 C CA . LEU A 1 578 ? 32.412 2.321 -38.854 1.00 92.31 578 LEU A CA 1
ATOM 4608 C C . LEU A 1 578 ? 31.469 1.808 -37.750 1.00 92.31 578 LEU A C 1
ATOM 4610 O O . LEU A 1 578 ? 30.710 0.868 -37.982 1.00 92.31 578 LEU A O 1
ATOM 4614 N N . ARG A 1 579 ? 31.434 2.464 -36.581 1.00 90.81 579 ARG A N 1
ATOM 4615 C CA . ARG A 1 579 ? 30.506 2.116 -35.484 1.00 90.81 579 ARG A CA 1
ATOM 4616 C C . ARG A 1 579 ? 29.042 2.295 -35.887 1.00 90.81 579 ARG A C 1
ATOM 4618 O O . ARG A 1 579 ? 28.206 1.428 -35.615 1.00 90.81 579 ARG A O 1
ATOM 4625 N N . TRP A 1 580 ? 28.723 3.399 -36.558 1.00 93.56 580 TRP A N 1
ATOM 4626 C CA . TRP A 1 580 ? 27.374 3.655 -37.058 1.00 93.56 580 TRP A CA 1
ATOM 4627 C C . TRP A 1 580 ? 26.966 2.657 -38.141 1.00 93.56 580 TRP A C 1
ATOM 4629 O O . TRP A 1 580 ? 25.832 2.181 -38.133 1.00 93.56 580 TRP A O 1
ATOM 4639 N N . LEU A 1 581 ? 27.892 2.267 -39.018 1.00 94.75 581 LEU A N 1
ATOM 4640 C CA . LEU A 1 581 ? 27.658 1.232 -40.025 1.00 94.75 581 LEU A CA 1
ATOM 4641 C C . LEU A 1 581 ? 27.425 -0.151 -39.391 1.00 94.75 581 LEU A C 1
ATOM 4643 O O . LEU A 1 581 ? 26.527 -0.872 -39.820 1.00 94.75 581 LEU A O 1
ATOM 4647 N N . ASN A 1 582 ? 28.157 -0.509 -38.333 1.00 94.31 582 ASN A N 1
ATOM 4648 C CA . ASN A 1 582 ? 27.919 -1.747 -37.576 1.00 94.31 582 ASN A CA 1
ATOM 4649 C C . ASN A 1 582 ? 26.552 -1.737 -36.878 1.00 94.31 582 ASN A C 1
ATOM 4651 O O . ASN A 1 582 ? 25.832 -2.736 -36.890 1.00 94.31 582 ASN A O 1
ATOM 4655 N N . THR A 1 583 ? 26.161 -0.589 -36.317 1.00 93.69 583 THR A N 1
ATOM 4656 C CA . THR A 1 583 ? 24.822 -0.409 -35.737 1.00 93.69 583 THR A CA 1
ATOM 4657 C C . THR A 1 583 ? 23.751 -0.573 -36.815 1.00 93.69 583 THR A C 1
ATOM 4659 O O . THR A 1 583 ? 22.820 -1.351 -36.640 1.00 93.69 583 THR A O 1
ATOM 4662 N N . LEU A 1 584 ? 23.912 0.083 -37.970 1.00 95.00 584 LEU A N 1
ATOM 4663 C CA . LEU A 1 584 ? 22.999 -0.038 -39.109 1.00 95.00 584 LEU A CA 1
ATOM 4664 C C . LEU A 1 584 ? 22.898 -1.485 -39.621 1.00 95.00 584 LEU A C 1
ATOM 4666 O O . LEU A 1 584 ? 21.810 -1.927 -39.984 1.00 95.00 584 LEU A O 1
ATOM 4670 N N . GLN A 1 585 ? 23.995 -2.246 -39.591 1.00 95.25 585 GLN A N 1
ATOM 4671 C CA . GLN A 1 585 ? 23.998 -3.656 -39.987 1.00 95.25 585 GLN A CA 1
ATOM 4672 C C . GLN A 1 585 ? 23.021 -4.484 -39.155 1.00 95.25 585 GLN A C 1
ATOM 4674 O O . GLN A 1 585 ? 22.240 -5.233 -39.735 1.00 95.25 585 GLN A O 1
ATOM 4679 N N . LYS A 1 586 ? 22.992 -4.297 -37.828 1.00 94.31 586 LYS A N 1
ATOM 4680 C CA . LYS A 1 586 ? 22.029 -4.977 -36.940 1.00 94.31 586 LYS A CA 1
ATOM 4681 C C . LYS A 1 586 ? 20.576 -4.615 -37.240 1.00 94.31 586 LYS A C 1
ATOM 4683 O O . LYS A 1 586 ? 19.661 -5.418 -37.089 1.00 94.31 586 LYS A O 1
ATOM 4688 N N . PHE A 1 587 ? 20.335 -3.402 -37.720 1.00 92.19 587 PHE A N 1
ATOM 4689 C CA . PHE A 1 587 ? 18.995 -2.987 -38.126 1.00 92.19 587 PHE A CA 1
ATOM 4690 C C . PHE A 1 587 ? 18.563 -3.648 -39.451 1.00 92.19 587 PHE A C 1
ATOM 4692 O O . PHE A 1 587 ? 17.370 -3.852 -39.684 1.00 92.19 587 PHE A O 1
ATOM 4699 N N . LEU A 1 588 ? 19.518 -4.014 -40.311 1.00 91.38 588 LEU A N 1
ATOM 4700 C CA . LEU A 1 588 ? 19.269 -4.597 -41.631 1.00 91.38 588 LEU A CA 1
ATOM 4701 C C . LEU A 1 588 ? 19.312 -6.130 -41.656 1.00 91.38 588 LEU A C 1
ATOM 4703 O O . LEU A 1 588 ? 18.578 -6.731 -42.439 1.00 91.38 588 LEU A O 1
ATOM 4707 N N . ASP A 1 589 ? 20.117 -6.762 -40.798 1.00 91.69 589 ASP A N 1
ATOM 4708 C CA . ASP A 1 589 ? 20.262 -8.224 -40.713 1.00 91.69 589 ASP A CA 1
ATOM 4709 C C . ASP A 1 589 ? 19.037 -8.932 -40.096 1.00 91.69 589 ASP A C 1
ATOM 4711 O O . ASP A 1 589 ? 18.941 -10.159 -40.123 1.00 91.69 589 ASP A O 1
ATOM 4715 N N . GLY A 1 590 ? 18.072 -8.159 -39.587 1.00 86.88 590 GLY A N 1
ATOM 4716 C CA . GLY A 1 590 ? 16.837 -8.654 -38.982 1.00 86.88 590 GLY A CA 1
ATOM 4717 C C . GLY A 1 590 ? 16.947 -8.972 -37.491 1.00 86.88 590 GLY A C 1
ATOM 4718 O O . GLY A 1 590 ? 15.963 -9.426 -36.908 1.00 86.88 590 GLY A O 1
ATOM 4719 N N . SER A 1 591 ? 18.095 -8.711 -36.854 1.00 88.56 591 SER A N 1
ATOM 4720 C CA . SER A 1 591 ? 18.260 -8.848 -35.398 1.00 88.56 591 SER A CA 1
ATOM 4721 C C . SER A 1 591 ? 17.438 -7.829 -34.601 1.00 88.56 591 SER A C 1
ATOM 4723 O O . SER A 1 591 ? 17.128 -8.051 -33.428 1.00 88.56 591 SER A O 1
ATOM 4725 N N . VAL A 1 592 ? 17.033 -6.736 -35.249 1.00 89.50 592 VAL A N 1
AT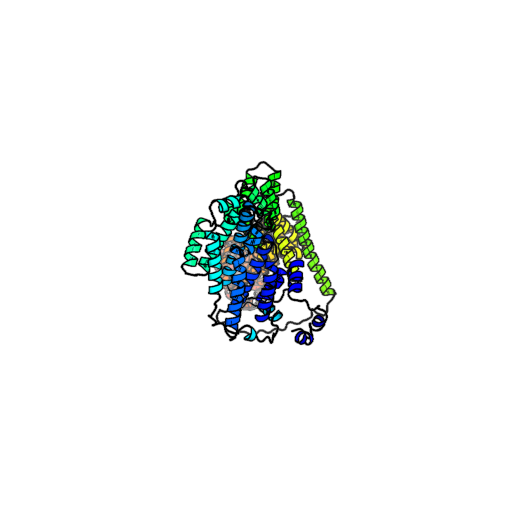OM 4726 C CA . VAL A 1 592 ? 16.168 -5.699 -34.691 1.00 89.50 592 VAL A CA 1
ATOM 4727 C C . VAL A 1 592 ? 14.795 -5.732 -35.363 1.00 89.50 592 VAL A C 1
ATOM 4729 O O . VAL A 1 592 ? 14.693 -5.832 -36.588 1.00 89.50 592 VAL A O 1
ATOM 4732 N N . LYS A 1 593 ? 13.719 -5.557 -34.582 1.00 83.31 593 LYS A N 1
ATOM 4733 C CA . LYS A 1 593 ? 12.373 -5.275 -35.121 1.00 83.31 593 LYS A CA 1
ATOM 4734 C C . LYS A 1 593 ? 12.357 -3.908 -35.818 1.00 83.31 593 LYS A C 1
ATOM 4736 O O . LYS A 1 593 ? 12.049 -2.872 -35.229 1.00 83.31 593 LYS A O 1
ATOM 4741 N N . PHE A 1 594 ? 12.743 -3.914 -37.087 1.00 76.94 594 PHE A N 1
ATOM 4742 C CA . PHE A 1 594 ? 12.970 -2.720 -37.888 1.00 76.94 594 PHE A CA 1
ATOM 4743 C C . PHE A 1 594 ? 11.681 -2.225 -38.549 1.00 76.94 594 PHE A C 1
ATOM 4745 O O . PHE A 1 594 ? 11.203 -2.830 -39.507 1.00 76.94 594 PHE A O 1
ATOM 4752 N N . ASN A 1 595 ? 11.150 -1.095 -38.077 1.00 80.69 595 ASN A N 1
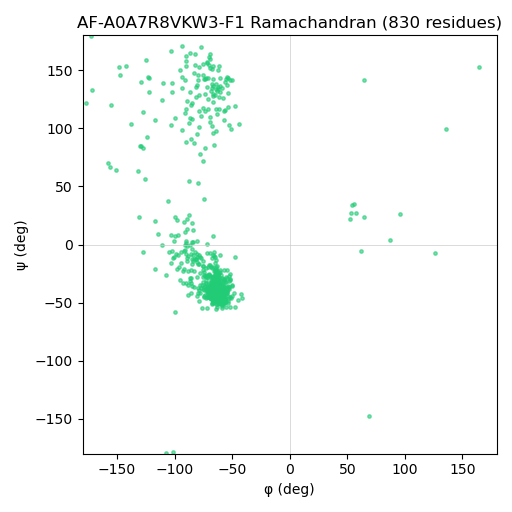ATOM 4753 C CA . ASN A 1 595 ? 10.071 -0.365 -38.744 1.00 80.69 595 ASN A CA 1
ATOM 4754 C C . ASN A 1 595 ? 10.439 1.121 -38.830 1.00 80.69 595 ASN A C 1
ATOM 4756 O O . ASN A 1 595 ? 9.841 1.963 -38.167 1.00 80.69 595 ASN A O 1
ATOM 4760 N N . CYS A 1 596 ? 11.510 1.436 -39.564 1.00 70.88 596 CYS A N 1
ATOM 4761 C CA . CYS A 1 596 ? 12.104 2.768 -39.486 1.00 70.88 596 CYS A CA 1
ATOM 4762 C C . CYS A 1 596 ? 11.347 3.851 -40.273 1.00 70.88 596 CYS A C 1
ATOM 4764 O O . CYS A 1 596 ? 11.694 5.025 -40.166 1.00 70.88 596 CYS A O 1
ATOM 4766 N N . GLY A 1 597 ? 10.376 3.474 -41.114 1.00 76.44 597 GLY A N 1
ATOM 4767 C CA . GLY A 1 597 ? 9.695 4.388 -42.040 1.00 76.44 597 GLY A CA 1
ATOM 4768 C C . GLY A 1 597 ? 10.605 5.053 -43.088 1.00 76.44 597 GLY A C 1
ATOM 4769 O O . GLY A 1 597 ? 10.099 5.745 -43.964 1.00 76.44 597 GLY A O 1
ATOM 4770 N N . VAL A 1 598 ? 11.927 4.853 -43.023 1.00 80.94 598 VAL A N 1
ATOM 4771 C CA . VAL A 1 598 ? 12.898 5.339 -44.007 1.00 80.94 598 VAL A CA 1
ATOM 4772 C C . VAL A 1 598 ? 12.856 4.419 -45.217 1.00 80.94 598 VAL A C 1
ATOM 4774 O O . VAL A 1 598 ? 12.964 3.199 -45.081 1.00 80.94 598 VAL A O 1
ATOM 4777 N N . ASP A 1 599 ? 12.713 5.009 -46.402 1.00 82.25 599 ASP A N 1
ATOM 4778 C CA . ASP A 1 599 ? 12.797 4.272 -47.657 1.00 82.25 599 ASP A CA 1
ATOM 4779 C C . ASP A 1 599 ? 14.184 3.616 -47.777 1.00 82.25 599 ASP A C 1
ATOM 4781 O O . ASP A 1 599 ? 15.217 4.267 -47.587 1.00 82.25 599 ASP A O 1
ATOM 4785 N N . ASN A 1 600 ? 14.216 2.324 -48.111 1.00 83.88 600 ASN A N 1
ATOM 4786 C CA . ASN A 1 600 ? 15.460 1.607 -48.386 1.00 83.88 600 ASN A CA 1
ATOM 4787 C C . ASN A 1 600 ? 16.276 2.315 -49.488 1.00 83.88 600 ASN A C 1
ATOM 4789 O O . ASN A 1 600 ? 17.503 2.249 -49.472 1.00 83.88 600 ASN A O 1
ATOM 4793 N N . ALA A 1 601 ? 15.616 3.042 -50.399 1.00 77.50 601 ALA A N 1
ATOM 4794 C CA . ALA A 1 601 ? 16.273 3.879 -51.396 1.00 77.50 601 ALA A CA 1
ATOM 4795 C C . ALA A 1 601 ? 17.105 5.010 -50.762 1.00 77.50 601 ALA A C 1
ATOM 4797 O O . ALA A 1 601 ? 18.251 5.218 -51.155 1.00 77.50 601 ALA A O 1
ATOM 4798 N N . CYS A 1 602 ? 16.590 5.694 -49.734 1.00 80.94 602 CYS A N 1
ATOM 4799 C CA . CYS A 1 602 ? 17.336 6.736 -49.021 1.00 80.94 602 CYS A CA 1
ATOM 4800 C C . CYS A 1 602 ? 18.568 6.165 -48.304 1.00 80.94 602 CYS A C 1
ATOM 4802 O O . CYS A 1 602 ? 19.632 6.784 -48.316 1.00 80.94 602 CYS A O 1
ATOM 4804 N N . LEU A 1 603 ? 18.445 4.967 -47.717 1.00 86.94 603 LEU A N 1
ATOM 4805 C CA . LEU A 1 603 ? 19.581 4.266 -47.109 1.00 86.94 603 LEU A CA 1
ATOM 4806 C C . LEU A 1 603 ? 20.648 3.913 -48.151 1.00 86.94 603 LEU A C 1
ATOM 4808 O O . LEU A 1 603 ? 21.829 4.140 -47.900 1.00 86.94 603 LEU A O 1
ATOM 4812 N N . LEU A 1 604 ? 20.248 3.412 -49.325 1.00 84.62 604 LEU A N 1
ATOM 4813 C CA . LEU A 1 604 ? 21.176 3.129 -50.424 1.00 84.62 604 LEU A CA 1
ATOM 4814 C C . LEU A 1 604 ? 21.917 4.383 -50.888 1.00 84.62 604 LEU A C 1
ATOM 4816 O O . LEU A 1 604 ? 23.129 4.323 -51.068 1.00 84.62 604 LEU A O 1
ATOM 4820 N N . VAL A 1 605 ? 21.220 5.515 -51.035 1.00 82.62 605 VAL A N 1
ATOM 4821 C CA . VAL A 1 605 ? 21.848 6.790 -51.420 1.00 82.62 605 VAL A CA 1
ATOM 4822 C C . VAL A 1 605 ? 22.879 7.232 -50.384 1.00 82.62 605 VAL A C 1
ATOM 4824 O O . VAL A 1 605 ? 23.987 7.616 -50.752 1.00 82.62 605 VAL A O 1
ATOM 4827 N N . LEU A 1 606 ? 22.568 7.129 -49.090 1.00 86.56 606 LEU A N 1
ATOM 4828 C CA . LEU A 1 606 ? 23.532 7.467 -48.044 1.00 86.56 606 LEU A CA 1
ATOM 4829 C C . LEU A 1 606 ? 24.761 6.543 -48.087 1.00 86.56 606 LEU A C 1
ATOM 4831 O O . LEU A 1 606 ? 25.891 7.024 -48.047 1.00 86.56 606 LEU A O 1
ATOM 4835 N N . LEU A 1 607 ? 24.565 5.226 -48.221 1.00 90.00 607 LEU A N 1
ATOM 4836 C CA . LEU A 1 607 ? 25.666 4.261 -48.347 1.00 90.00 607 LEU A CA 1
ATOM 4837 C C . LEU A 1 607 ? 26.519 4.521 -49.602 1.00 90.00 607 LEU A C 1
ATOM 4839 O O . LEU A 1 607 ? 27.743 4.397 -49.545 1.00 90.00 607 LEU A O 1
ATOM 4843 N N . ALA A 1 608 ? 25.896 4.956 -50.702 1.00 83.06 608 ALA A N 1
ATOM 4844 C CA . ALA A 1 608 ? 26.575 5.400 -51.918 1.00 83.06 608 ALA A CA 1
ATOM 4845 C C . ALA A 1 608 ? 27.521 6.571 -51.646 1.00 83.06 608 ALA A C 1
ATOM 4847 O O . ALA A 1 608 ? 28.699 6.521 -51.996 1.00 83.06 608 ALA A O 1
ATOM 4848 N N . GLN A 1 609 ? 27.005 7.607 -50.980 1.00 85.56 609 GLN A N 1
ATOM 4849 C CA . GLN A 1 609 ? 27.768 8.803 -50.628 1.00 85.56 609 GLN A CA 1
ATOM 4850 C C . GLN A 1 609 ? 28.946 8.449 -49.718 1.00 85.56 609 GLN A C 1
ATOM 4852 O O . GLN A 1 609 ? 30.040 8.995 -49.869 1.00 85.56 609 GLN A O 1
ATOM 4857 N N . VAL A 1 610 ? 28.754 7.496 -48.801 1.00 88.31 610 VAL A N 1
ATOM 4858 C CA . VAL A 1 610 ? 29.830 6.996 -47.941 1.00 88.31 610 VAL A CA 1
ATOM 4859 C C . VAL A 1 610 ? 30.905 6.272 -48.770 1.00 88.31 610 VAL A C 1
ATOM 4861 O O . VAL A 1 610 ? 32.097 6.524 -48.572 1.00 88.31 610 VAL A O 1
ATOM 4864 N N . LEU A 1 611 ? 30.528 5.408 -49.723 1.00 86.12 611 LEU A N 1
ATOM 4865 C CA . LEU A 1 611 ? 31.471 4.724 -50.629 1.00 86.12 611 LEU A CA 1
ATOM 4866 C C . LEU A 1 611 ? 32.267 5.704 -51.494 1.00 86.12 611 LEU A C 1
ATOM 4868 O O . LEU A 1 611 ? 33.481 5.558 -51.642 1.00 86.12 611 LEU A O 1
ATOM 4872 N N . GLU A 1 612 ? 31.593 6.713 -52.038 1.00 85.38 612 GLU A N 1
ATOM 4873 C CA . GLU A 1 612 ? 32.214 7.754 -52.851 1.00 85.38 612 GLU A CA 1
ATOM 4874 C C . GLU A 1 612 ? 33.245 8.537 -52.028 1.00 85.38 612 GLU A C 1
ATOM 4876 O O . GLU A 1 612 ? 34.408 8.667 -52.411 1.00 85.38 612 GLU A O 1
ATOM 4881 N N . ARG A 1 613 ? 32.852 8.994 -50.835 1.00 87.00 613 ARG A N 1
ATOM 4882 C CA . ARG A 1 613 ? 33.713 9.789 -49.949 1.00 87.00 613 ARG A CA 1
ATOM 4883 C C . ARG A 1 613 ? 34.853 8.985 -49.332 1.00 87.00 613 ARG A C 1
ATOM 4885 O O . ARG A 1 613 ? 35.886 9.570 -49.010 1.00 87.00 613 ARG A O 1
ATOM 4892 N N . SER A 1 614 ? 34.692 7.670 -49.201 1.00 86.19 614 SER A N 1
ATOM 4893 C CA . SER A 1 614 ? 35.735 6.736 -48.760 1.00 86.19 614 SER A CA 1
ATOM 4894 C C . SER A 1 614 ? 36.664 6.278 -49.897 1.00 86.19 614 SER A C 1
ATOM 4896 O O . SER A 1 614 ? 37.466 5.355 -49.719 1.00 86.19 614 SER A O 1
ATOM 4898 N N . HIS A 1 615 ? 36.631 6.920 -51.075 1.00 84.00 615 HIS A N 1
ATOM 4899 C CA . HIS A 1 615 ? 37.705 6.765 -52.057 1.00 84.00 615 HIS A CA 1
ATOM 4900 C C . HIS A 1 615 ? 39.043 7.255 -51.509 1.00 84.00 615 HIS A C 1
ATOM 4902 O O . HIS A 1 615 ? 39.241 8.433 -51.206 1.00 84.00 615 HIS A O 1
ATOM 4908 N N . TRP A 1 616 ? 39.987 6.320 -51.395 1.00 77.25 616 TRP A N 1
ATOM 4909 C CA . TRP A 1 616 ? 41.349 6.636 -51.008 1.00 77.25 616 TRP A CA 1
ATOM 4910 C C . TRP A 1 616 ? 42.221 6.921 -52.228 1.00 77.25 616 TRP A C 1
ATOM 4912 O O . TRP A 1 616 ? 42.152 6.267 -53.267 1.00 77.25 616 TRP A O 1
ATOM 4922 N N . SER A 1 617 ? 43.094 7.902 -52.049 1.00 80.31 617 SER A N 1
ATOM 4923 C CA . SER A 1 617 ? 44.321 8.066 -52.812 1.00 80.31 617 SER A CA 1
ATOM 4924 C C . SER A 1 617 ? 45.456 7.380 -52.050 1.00 80.31 617 SER A C 1
ATOM 4926 O O . SER A 1 617 ? 45.300 7.035 -50.877 1.00 80.31 617 SER A O 1
ATOM 4928 N N . ILE A 1 618 ? 46.630 7.255 -52.668 1.00 76.19 618 ILE A N 1
ATOM 4929 C CA . ILE A 1 618 ? 47.842 6.762 -51.989 1.00 76.19 618 ILE A CA 1
ATOM 4930 C C . ILE A 1 618 ? 48.112 7.537 -50.680 1.00 76.19 618 ILE A C 1
ATOM 4932 O O . ILE A 1 618 ? 48.603 6.962 -49.715 1.00 76.19 618 ILE A O 1
ATOM 4936 N N . HIS A 1 619 ? 47.735 8.819 -50.611 1.00 79.44 619 HIS A N 1
ATOM 4937 C CA . HIS A 1 619 ? 47.960 9.681 -49.446 1.00 79.44 619 HIS A CA 1
ATOM 4938 C C . HIS A 1 619 ? 46.842 9.651 -48.394 1.00 79.44 619 HIS A C 1
ATOM 4940 O O . HIS A 1 619 ? 47.046 10.145 -47.290 1.00 79.44 619 HIS A O 1
ATOM 4946 N N . SER A 1 620 ? 45.668 9.102 -48.715 1.00 81.56 620 SER A N 1
ATOM 4947 C CA . SER A 1 620 ? 44.523 9.011 -47.792 1.00 81.56 620 SER A CA 1
ATOM 4948 C C . SER A 1 620 ? 44.164 7.572 -47.418 1.00 81.56 620 SER A C 1
ATOM 4950 O O . SER A 1 620 ? 43.134 7.332 -46.786 1.00 81.56 620 SER A O 1
ATOM 4952 N N . PHE A 1 621 ? 45.012 6.614 -47.795 1.00 87.06 621 PHE A N 1
ATOM 4953 C CA . PHE A 1 621 ? 44.858 5.214 -47.437 1.00 87.06 621 PHE A CA 1
ATOM 4954 C C . PHE A 1 621 ? 45.042 5.023 -45.927 1.00 87.06 621 PHE A C 1
ATOM 4956 O O . PHE A 1 621 ? 46.083 5.353 -45.364 1.00 87.06 621 PHE A O 1
ATOM 4963 N N . SER A 1 622 ? 44.030 4.460 -45.270 1.00 92.12 622 SER A N 1
ATOM 4964 C CA . SER A 1 622 ? 44.137 3.982 -43.894 1.00 92.12 622 SER A CA 1
ATOM 4965 C C . SER A 1 622 ? 43.344 2.692 -43.735 1.00 92.12 622 SER A C 1
ATOM 4967 O O . SER A 1 622 ? 42.361 2.471 -44.445 1.00 92.12 622 SER A O 1
ATOM 4969 N N . GLN A 1 623 ? 43.745 1.857 -42.776 1.00 91.62 623 GLN A N 1
ATOM 4970 C CA . GLN A 1 623 ? 43.045 0.611 -42.459 1.00 91.62 623 GLN A CA 1
ATOM 4971 C C . GLN A 1 623 ? 41.557 0.847 -42.153 1.00 91.62 623 GLN A C 1
ATOM 4973 O O . GLN A 1 623 ? 40.712 0.066 -42.576 1.00 91.62 623 GLN A O 1
ATOM 4978 N N . HIS A 1 624 ? 41.220 1.959 -41.493 1.00 90.62 624 HIS A N 1
ATOM 4979 C CA . HIS A 1 624 ? 39.834 2.312 -41.188 1.00 90.62 624 HIS A CA 1
ATOM 4980 C C . HIS A 1 624 ? 39.003 2.563 -42.450 1.00 90.62 624 HIS A C 1
ATOM 4982 O O . HIS A 1 624 ? 37.853 2.141 -42.502 1.00 90.62 624 HIS A O 1
ATOM 4988 N N . VAL A 1 625 ? 39.572 3.193 -43.488 1.00 90.62 625 VAL A N 1
ATOM 4989 C CA . VAL A 1 625 ? 38.835 3.415 -44.746 1.00 90.62 625 VAL A CA 1
ATOM 4990 C C . VAL A 1 625 ? 38.555 2.086 -45.455 1.00 90.62 625 VAL A C 1
ATOM 4992 O O . VAL A 1 625 ? 37.472 1.908 -46.006 1.00 90.62 625 VAL A O 1
ATOM 4995 N N . VAL A 1 626 ? 39.493 1.132 -45.402 1.00 90.88 626 VAL A N 1
ATOM 4996 C CA . VAL A 1 626 ? 39.298 -0.224 -45.950 1.00 90.88 626 VAL A CA 1
ATOM 4997 C C . VAL A 1 626 ? 38.147 -0.933 -45.238 1.00 90.88 626 VAL A C 1
ATOM 4999 O O . VAL A 1 626 ? 37.211 -1.370 -45.902 1.00 90.88 626 VAL A O 1
ATOM 5002 N N . LEU A 1 627 ? 38.162 -0.949 -43.901 1.00 92.75 627 LEU A N 1
ATOM 5003 C CA . LEU A 1 627 ? 37.104 -1.567 -43.092 1.00 92.75 627 LEU A CA 1
ATOM 5004 C C . LEU A 1 627 ? 35.735 -0.920 -43.333 1.00 92.75 627 LEU A C 1
ATOM 5006 O O . LEU A 1 627 ? 34.732 -1.618 -43.444 1.00 92.75 627 LEU A O 1
ATOM 5010 N N . VAL A 1 628 ? 35.686 0.410 -43.467 1.00 93.69 628 VAL A N 1
ATOM 5011 C CA . VAL A 1 628 ? 34.456 1.134 -43.820 1.00 93.69 628 VAL A CA 1
ATOM 5012 C C . VAL A 1 628 ? 33.911 0.653 -45.166 1.00 93.69 628 VAL A C 1
ATOM 5014 O O . VAL A 1 628 ? 32.720 0.377 -45.265 1.00 93.69 628 VAL A O 1
ATOM 5017 N N . ARG A 1 629 ? 34.752 0.497 -46.196 1.00 90.31 629 ARG A N 1
ATOM 5018 C CA . ARG A 1 629 ? 34.296 0.021 -47.514 1.00 90.31 629 ARG A CA 1
ATOM 5019 C C . ARG A 1 629 ? 33.823 -1.428 -47.495 1.00 90.31 629 ARG A C 1
ATOM 5021 O O . ARG A 1 629 ? 32.793 -1.717 -48.099 1.00 90.31 629 ARG A O 1
ATOM 5028 N N . GLU A 1 630 ? 34.540 -2.314 -46.806 1.00 90.12 630 GLU A N 1
ATOM 5029 C CA . GLU A 1 630 ? 34.120 -3.710 -46.624 1.00 90.12 630 GLU A CA 1
ATOM 5030 C C . GLU A 1 630 ? 32.749 -3.778 -45.942 1.00 90.12 630 GLU A C 1
ATOM 5032 O O . GLU A 1 630 ? 31.836 -4.447 -46.433 1.00 90.12 630 GLU A O 1
ATOM 5037 N N . GLN A 1 631 ? 32.572 -2.999 -44.872 1.00 93.88 631 GLN A N 1
ATOM 5038 C CA . GLN A 1 631 ? 31.319 -2.934 -44.135 1.00 93.88 631 GLN A CA 1
ATOM 5039 C C . GLN A 1 631 ? 30.171 -2.389 -44.993 1.00 93.88 631 GLN A C 1
ATOM 5041 O O . GLN A 1 631 ? 29.067 -2.933 -44.964 1.00 93.88 631 GLN A O 1
ATOM 5046 N N . ILE A 1 632 ? 30.409 -1.342 -45.791 1.00 91.62 632 ILE A N 1
ATOM 5047 C CA . ILE A 1 632 ? 29.370 -0.800 -46.676 1.00 91.62 632 ILE A CA 1
ATOM 5048 C C . ILE A 1 632 ? 28.994 -1.797 -47.765 1.00 91.62 632 ILE A C 1
ATOM 5050 O O . ILE A 1 632 ? 27.809 -1.923 -48.055 1.00 91.62 632 ILE A O 1
ATOM 5054 N N . SER A 1 633 ? 29.953 -2.528 -48.340 1.00 85.06 633 SER A N 1
ATOM 5055 C CA . SER A 1 633 ? 29.642 -3.557 -49.339 1.00 85.06 633 SER A CA 1
ATOM 5056 C C . SER A 1 633 ? 28.653 -4.579 -48.773 1.00 85.06 633 SER A C 1
ATOM 5058 O O . SER A 1 633 ? 27.614 -4.826 -49.379 1.00 85.06 633 SER A O 1
ATOM 5060 N N . GLY A 1 634 ? 28.911 -5.084 -47.560 1.00 90.12 634 GLY A N 1
ATOM 5061 C CA . GLY A 1 634 ? 27.990 -6.002 -46.887 1.00 90.12 634 GLY A CA 1
ATOM 5062 C C . GLY A 1 634 ? 26.623 -5.377 -46.577 1.00 90.12 634 GLY A C 1
ATOM 5063 O O . GLY A 1 634 ? 25.593 -6.039 -46.697 1.00 90.12 634 GLY A O 1
ATOM 5064 N N . LEU A 1 635 ? 26.580 -4.091 -46.211 1.00 92.62 635 LEU A N 1
ATOM 5065 C CA . LEU A 1 635 ? 25.326 -3.366 -45.969 1.00 92.62 635 LEU A CA 1
ATOM 5066 C C . LEU A 1 635 ? 24.506 -3.162 -47.244 1.00 92.62 635 LEU A C 1
ATOM 5068 O O . LEU A 1 635 ? 23.288 -3.317 -47.210 1.00 92.62 635 LEU A O 1
ATOM 5072 N N . VAL A 1 636 ? 25.156 -2.831 -48.360 1.00 87.00 636 VAL A N 1
ATOM 5073 C CA . VAL A 1 636 ? 24.507 -2.684 -49.667 1.00 87.00 636 VAL A CA 1
ATOM 5074 C C . VAL A 1 636 ? 23.878 -4.011 -50.080 1.00 87.00 636 VAL A C 1
ATOM 5076 O O . VAL A 1 636 ? 22.695 -4.032 -50.419 1.00 87.00 636 VAL A O 1
ATOM 5079 N N . ASP A 1 637 ? 24.604 -5.123 -49.939 1.00 84.75 637 ASP A N 1
ATOM 5080 C CA . ASP A 1 637 ? 24.079 -6.461 -50.228 1.00 84.75 637 ASP A CA 1
ATOM 5081 C C . ASP A 1 637 ? 22.852 -6.799 -49.365 1.00 84.75 637 ASP A C 1
ATOM 5083 O O . ASP A 1 637 ? 21.858 -7.335 -49.869 1.00 84.75 637 ASP A O 1
ATOM 5087 N N . LEU A 1 638 ? 22.876 -6.443 -48.073 1.00 89.81 638 LEU A N 1
ATOM 5088 C CA . LEU A 1 638 ? 21.740 -6.627 -47.162 1.00 89.81 638 LEU A CA 1
ATOM 5089 C C . LEU A 1 638 ? 20.523 -5.785 -47.571 1.00 89.81 638 LEU A C 1
ATOM 5091 O O . LEU A 1 638 ? 19.401 -6.297 -47.590 1.00 89.81 638 LEU A O 1
ATOM 5095 N N . VAL A 1 639 ? 20.725 -4.511 -47.919 1.00 87.25 639 VAL A N 1
ATOM 5096 C CA . VAL A 1 639 ? 19.638 -3.600 -48.315 1.00 87.25 639 VAL A CA 1
ATOM 5097 C C . VAL A 1 639 ? 19.028 -4.041 -49.643 1.00 87.25 639 VAL A C 1
ATOM 5099 O O . VAL A 1 639 ? 17.805 -4.137 -49.743 1.00 87.25 639 VAL A O 1
ATOM 5102 N N . ILE A 1 640 ? 19.854 -4.385 -50.635 1.00 82.44 640 ILE A N 1
ATOM 5103 C CA . ILE A 1 640 ? 19.397 -4.922 -51.924 1.00 82.44 640 ILE A CA 1
ATOM 5104 C C . ILE A 1 640 ? 18.608 -6.210 -51.698 1.00 82.44 640 ILE A C 1
ATOM 5106 O O . ILE A 1 640 ? 17.476 -6.329 -52.167 1.00 82.44 640 ILE A O 1
ATOM 5110 N N . SER A 1 641 ? 19.148 -7.143 -50.911 1.00 83.81 641 SER A N 1
ATOM 5111 C CA . SER A 1 641 ? 18.462 -8.397 -50.581 1.00 83.81 641 SER A CA 1
ATOM 5112 C C . SER A 1 641 ? 17.091 -8.153 -49.945 1.00 83.81 641 SER A C 1
ATOM 5114 O O . SER A 1 641 ? 16.137 -8.883 -50.223 1.00 83.81 641 SER A O 1
ATOM 5116 N N . LYS A 1 642 ? 16.968 -7.122 -49.101 1.00 83.88 642 LYS A N 1
ATOM 5117 C CA . LYS A 1 642 ? 15.706 -6.737 -48.466 1.00 83.88 642 LYS A CA 1
ATOM 5118 C C . LYS A 1 642 ? 14.722 -6.115 -49.460 1.00 83.88 642 LYS A C 1
ATOM 5120 O O . LYS A 1 642 ? 13.563 -6.520 -49.479 1.00 83.88 642 LYS A O 1
ATOM 5125 N N . ILE A 1 643 ? 15.175 -5.201 -50.321 1.00 79.94 643 ILE A N 1
ATOM 5126 C CA . ILE A 1 643 ? 14.353 -4.595 -51.386 1.00 79.94 643 ILE A CA 1
ATOM 5127 C C . ILE A 1 643 ? 13.805 -5.674 -52.327 1.00 79.94 643 ILE A C 1
ATOM 5129 O O . ILE A 1 643 ? 12.608 -5.677 -52.625 1.00 79.94 643 ILE A O 1
ATOM 5133 N N . VAL A 1 644 ? 14.661 -6.614 -52.743 1.00 77.00 644 VAL A N 1
ATOM 5134 C CA . VAL A 1 644 ? 14.287 -7.738 -53.613 1.00 77.00 644 VAL A CA 1
ATOM 5135 C C . VAL A 1 644 ? 13.245 -8.626 -52.931 1.00 77.00 644 VAL A C 1
ATOM 5137 O O . VAL A 1 644 ? 12.233 -8.958 -53.541 1.00 77.00 644 VAL A O 1
ATOM 5140 N N . LYS A 1 645 ? 13.432 -8.968 -51.647 1.00 80.69 645 LYS A N 1
ATOM 5141 C CA . LYS A 1 645 ? 12.452 -9.763 -50.882 1.00 80.69 645 LYS A CA 1
ATOM 5142 C C . LYS A 1 645 ? 11.101 -9.064 -50.717 1.00 80.69 645 LYS A C 1
ATOM 5144 O O . LYS A 1 645 ? 10.076 -9.738 -50.683 1.00 80.69 645 LYS A O 1
ATOM 5149 N N . GLU A 1 646 ? 11.086 -7.739 -50.591 1.00 79.81 646 GLU A N 1
ATOM 5150 C CA . GLU A 1 646 ? 9.858 -6.969 -50.374 1.00 79.81 646 GLU A CA 1
ATOM 5151 C C . GLU A 1 646 ? 9.065 -6.673 -51.666 1.00 79.81 646 GLU A C 1
ATOM 5153 O O . GLU A 1 646 ? 7.949 -6.168 -51.564 1.00 79.81 646 GLU A O 1
ATOM 5158 N N . ASN A 1 647 ? 9.574 -7.003 -52.867 1.00 63.62 647 ASN A N 1
ATOM 5159 C CA . ASN A 1 647 ? 8.921 -6.750 -54.170 1.00 63.62 647 ASN A CA 1
ATOM 5160 C C . ASN A 1 647 ? 8.488 -5.278 -54.399 1.00 63.62 647 ASN A C 1
ATOM 5162 O O . ASN A 1 647 ? 7.551 -5.002 -55.150 1.00 63.62 647 ASN A O 1
ATOM 5166 N N . LYS A 1 648 ? 9.165 -4.310 -53.764 1.00 57.47 648 LYS A N 1
ATOM 5167 C CA . LYS A 1 648 ? 8.839 -2.868 -53.823 1.00 57.47 648 LYS A CA 1
ATOM 5168 C C . LYS A 1 648 ? 9.674 -2.068 -54.844 1.00 57.47 648 LYS A C 1
ATOM 5170 O O . LYS A 1 648 ? 9.756 -0.849 -54.734 1.00 57.47 648 LYS A O 1
ATOM 5175 N N . LEU A 1 649 ? 10.271 -2.711 -55.853 1.00 56.00 649 LEU A N 1
ATOM 5176 C CA . LEU A 1 649 ? 11.151 -2.043 -56.831 1.00 56.00 649 LEU A CA 1
ATOM 5177 C C . LEU A 1 649 ? 10.555 -0.873 -57.659 1.00 56.00 649 LEU A C 1
ATOM 5179 O O . LEU A 1 649 ? 11.338 0.016 -58.005 1.00 56.00 649 LEU A O 1
ATOM 5183 N N . PRO A 1 650 ? 9.241 -0.771 -57.973 1.00 51.84 650 PRO A N 1
ATOM 5184 C CA . PRO A 1 650 ? 8.781 0.228 -58.945 1.00 51.84 650 PRO A CA 1
ATOM 5185 C C . PRO A 1 650 ? 9.025 1.693 -58.541 1.00 51.84 650 PRO A C 1
ATOM 5187 O O . PRO A 1 650 ? 9.288 2.520 -59.408 1.00 51.84 650 PRO A O 1
ATOM 5190 N N . GLY A 1 651 ? 8.954 2.027 -57.246 1.00 52.59 651 GLY A N 1
ATOM 5191 C CA . GLY A 1 651 ? 9.157 3.400 -56.752 1.00 52.59 651 GLY A CA 1
ATOM 5192 C C . GLY A 1 651 ? 10.627 3.764 -56.515 1.00 52.59 651 GLY A C 1
ATOM 5193 O O . GLY A 1 651 ? 11.045 4.884 -56.793 1.00 52.59 651 GLY A O 1
ATOM 5194 N N . SER A 1 652 ? 11.433 2.802 -56.063 1.00 52.59 652 SER A N 1
ATOM 5195 C CA . SER A 1 652 ? 12.848 3.003 -55.727 1.00 52.59 652 SER A CA 1
ATOM 5196 C C . SER A 1 652 ? 13.716 3.240 -56.969 1.00 52.59 652 SER A C 1
ATOM 5198 O O . SER A 1 652 ? 14.647 4.041 -56.922 1.00 52.59 652 SER A O 1
ATOM 5200 N N . ILE A 1 653 ? 13.374 2.609 -58.102 1.00 52.75 653 ILE A N 1
ATOM 5201 C CA . ILE A 1 653 ? 14.011 2.868 -59.407 1.00 52.75 653 ILE A CA 1
ATOM 5202 C C . ILE A 1 653 ? 13.682 4.291 -59.901 1.00 52.75 653 ILE A C 1
ATOM 5204 O O . ILE A 1 653 ? 14.561 4.985 -60.405 1.00 52.75 653 ILE A O 1
ATOM 5208 N N . LEU A 1 654 ? 12.443 4.758 -59.707 1.00 47.50 654 LEU A N 1
ATOM 5209 C CA . LEU A 1 654 ? 11.999 6.118 -60.053 1.00 47.50 654 LEU A CA 1
ATOM 5210 C C . LEU A 1 654 ? 12.644 7.207 -59.167 1.00 47.50 654 LEU A C 1
ATOM 5212 O O . LEU A 1 654 ? 12.890 8.320 -59.629 1.00 47.50 654 LEU A O 1
ATOM 5216 N N . PHE A 1 655 ? 12.968 6.895 -57.911 1.00 50.91 655 PHE A N 1
ATOM 5217 C CA . PHE A 1 655 ? 13.727 7.793 -57.035 1.00 50.91 655 PHE A CA 1
ATOM 5218 C C . PHE A 1 655 ? 15.210 7.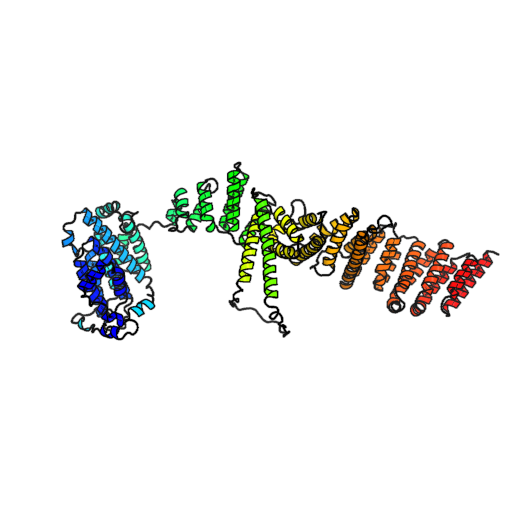869 -57.431 1.00 50.91 655 PHE A C 1
ATOM 5220 O O . PHE A 1 655 ? 15.756 8.968 -57.546 1.00 50.91 655 PHE A O 1
ATOM 5227 N N . LEU A 1 656 ? 15.837 6.724 -57.738 1.00 50.97 656 LEU A N 1
ATOM 5228 C CA . LEU A 1 656 ? 17.185 6.675 -58.323 1.00 50.97 656 LEU A CA 1
ATOM 5229 C C . LEU A 1 656 ? 17.249 7.464 -59.644 1.00 50.97 656 LEU A C 1
ATOM 5231 O O . LEU A 1 656 ? 18.220 8.174 -59.886 1.00 50.97 656 LEU A O 1
ATOM 5235 N N . TYR A 1 657 ? 16.180 7.423 -60.444 1.00 48.22 657 TYR A N 1
ATOM 5236 C CA . TYR A 1 657 ? 15.988 8.237 -61.648 1.00 48.22 657 TYR A CA 1
ATOM 5237 C C . TYR A 1 657 ? 15.964 9.752 -61.367 1.00 48.22 657 TYR A C 1
ATOM 5239 O O . TYR A 1 657 ? 16.602 10.506 -62.097 1.00 48.22 657 TYR A O 1
ATOM 5247 N N . SER A 1 658 ? 15.316 10.214 -60.289 1.00 48.78 658 SER A N 1
ATOM 5248 C CA . SER A 1 658 ? 15.323 11.644 -59.924 1.00 48.78 658 SER A CA 1
ATOM 5249 C C . SER A 1 658 ? 16.697 12.141 -59.456 1.00 48.78 658 SER A C 1
ATOM 5251 O O . SER A 1 658 ? 17.079 13.267 -59.756 1.00 48.78 658 SER A O 1
ATOM 5253 N N . LEU A 1 659 ? 17.479 11.280 -58.794 1.00 47.31 659 LEU A N 1
ATOM 5254 C CA . LEU A 1 659 ? 18.828 11.611 -58.329 1.00 47.31 659 LEU A CA 1
ATOM 5255 C C . LEU A 1 659 ? 19.846 11.695 -59.482 1.00 47.31 659 LEU A C 1
ATOM 5257 O O . LEU A 1 659 ? 20.801 12.464 -59.408 1.00 47.31 659 LEU A O 1
ATOM 5261 N N . LEU A 1 660 ? 19.634 10.905 -60.542 1.00 47.53 660 LEU A N 1
ATOM 5262 C CA . LEU A 1 660 ? 20.450 10.895 -61.763 1.00 47.53 660 LEU A CA 1
ATOM 5263 C C . LEU A 1 660 ? 20.189 12.112 -62.669 1.00 47.53 660 LEU A C 1
ATOM 5265 O O . LEU A 1 660 ? 21.059 12.471 -63.458 1.00 47.53 660 LEU A O 1
ATOM 5269 N N . ALA A 1 661 ? 19.018 12.747 -62.557 1.00 47.34 661 ALA A N 1
ATOM 5270 C CA . ALA A 1 661 ? 18.637 13.893 -63.381 1.00 47.34 661 ALA A CA 1
ATOM 5271 C C . ALA A 1 661 ? 19.295 15.222 -62.943 1.00 47.34 661 ALA A C 1
ATOM 5273 O O . ALA A 1 661 ? 19.479 16.105 -63.779 1.00 47.34 661 ALA A O 1
ATOM 5274 N N . ASP A 1 662 ? 19.696 15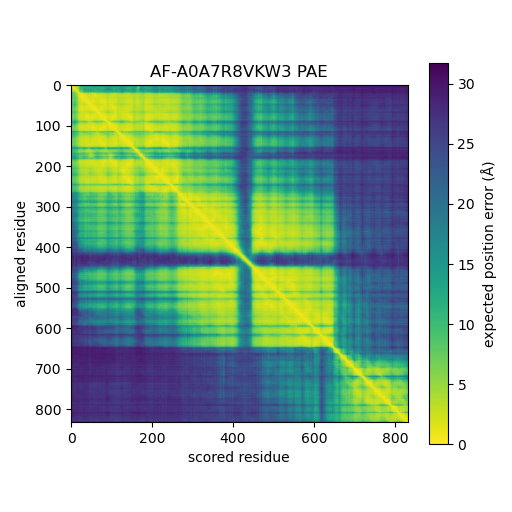.360 -61.671 1.00 41.91 662 ASP A N 1
ATOM 5275 C CA . ASP A 1 662 ? 20.171 16.636 -61.098 1.00 41.91 662 ASP A CA 1
ATOM 5276 C C . ASP A 1 662 ? 21.707 16.819 -61.066 1.00 41.91 662 ASP A C 1
ATOM 5278 O O . ASP A 1 662 ? 22.192 17.920 -60.788 1.00 41.91 662 ASP A O 1
ATOM 5282 N N . THR A 1 663 ? 22.520 15.796 -61.371 1.00 44.31 663 THR A N 1
ATOM 5283 C CA . THR A 1 663 ? 23.997 15.883 -61.285 1.00 44.31 663 THR A CA 1
ATOM 5284 C C . THR A 1 663 ? 24.717 15.456 -62.574 1.00 44.31 663 THR A C 1
ATOM 5286 O O . THR A 1 663 ? 25.256 14.357 -62.680 1.00 44.31 663 THR A O 1
ATOM 5289 N N . PRO A 1 664 ? 24.853 16.352 -63.570 1.00 43.06 664 PRO A N 1
ATOM 5290 C CA . PRO A 1 664 ? 25.475 16.024 -64.859 1.00 43.06 664 PRO A CA 1
ATOM 5291 C C . PRO A 1 664 ? 27.006 15.823 -64.830 1.00 43.06 664 PRO A C 1
ATOM 5293 O O . PRO A 1 664 ? 27.595 15.588 -65.884 1.00 43.06 664 PRO A O 1
ATOM 5296 N N . ARG A 1 665 ? 27.688 15.940 -63.676 1.00 41.66 665 ARG A N 1
ATOM 5297 C CA . ARG A 1 665 ? 29.167 15.951 -63.618 1.00 41.66 665 ARG A CA 1
ATOM 5298 C C . ARG A 1 665 ? 29.854 14.609 -63.358 1.00 41.66 665 ARG A C 1
ATOM 5300 O O . ARG A 1 665 ? 31.028 14.521 -63.694 1.00 41.66 665 ARG A O 1
ATOM 5307 N N . ASP A 1 666 ? 29.158 13.571 -62.894 1.00 50.47 666 ASP A N 1
ATOM 5308 C CA . ASP A 1 666 ? 29.797 12.287 -62.548 1.00 50.47 666 ASP A CA 1
ATOM 5309 C C . ASP A 1 666 ? 29.166 11.084 -63.262 1.00 50.47 666 ASP A C 1
ATOM 5311 O O . ASP A 1 666 ? 28.780 10.087 -62.652 1.00 50.47 666 ASP A O 1
ATOM 5315 N N . ALA A 1 667 ? 29.134 11.140 -64.598 1.00 46.31 667 ALA A N 1
ATOM 5316 C CA . ALA A 1 667 ? 28.690 10.029 -65.446 1.00 46.31 667 ALA A CA 1
ATOM 5317 C C . ALA A 1 667 ? 29.407 8.698 -65.125 1.00 46.31 667 ALA A C 1
ATOM 5319 O O . ALA A 1 667 ? 28.810 7.636 -65.252 1.00 46.31 667 ALA A O 1
ATOM 5320 N N . ALA A 1 668 ? 30.657 8.734 -64.649 1.00 43.69 668 ALA A N 1
ATOM 5321 C CA . ALA A 1 668 ? 31.413 7.542 -64.254 1.00 43.69 668 ALA A CA 1
ATOM 5322 C C . ALA A 1 668 ? 30.853 6.849 -62.993 1.00 43.69 668 ALA A C 1
ATOM 5324 O O . ALA A 1 668 ? 30.826 5.619 -62.936 1.00 43.69 668 ALA A O 1
ATOM 5325 N N . CYS A 1 669 ? 30.358 7.611 -62.011 1.00 43.06 669 CYS A N 1
ATOM 5326 C CA . CYS A 1 669 ? 29.689 7.056 -60.831 1.00 43.06 669 CYS A CA 1
ATOM 5327 C C . CYS A 1 669 ? 28.307 6.504 -61.194 1.00 43.06 669 CYS A C 1
ATOM 5329 O O . CYS A 1 669 ? 27.940 5.432 -60.717 1.00 43.06 669 CYS A O 1
ATOM 5331 N N . SER A 1 670 ? 27.581 7.174 -62.097 1.00 50.12 670 SER A N 1
ATOM 5332 C CA . SER A 1 670 ? 26.310 6.684 -62.647 1.00 50.12 670 SER A CA 1
ATOM 5333 C C . SER A 1 670 ? 26.486 5.381 -63.436 1.00 50.12 670 SER A C 1
ATOM 5335 O O . SER A 1 670 ? 25.682 4.465 -63.279 1.00 50.12 670 SER A O 1
ATOM 5337 N N . ILE A 1 671 ? 27.563 5.258 -64.223 1.00 47.81 671 ILE A N 1
ATOM 5338 C CA . ILE A 1 671 ? 27.945 4.027 -64.937 1.00 47.81 671 ILE A CA 1
ATOM 5339 C C . ILE A 1 671 ? 28.265 2.911 -63.939 1.00 47.81 671 ILE A C 1
ATOM 5341 O O . ILE A 1 671 ? 27.722 1.818 -64.064 1.00 47.81 671 ILE A O 1
ATOM 5345 N N . ALA A 1 672 ? 29.073 3.182 -62.909 1.00 46.56 672 ALA A N 1
ATOM 5346 C CA . ALA A 1 672 ? 29.397 2.197 -61.876 1.00 46.56 672 ALA A CA 1
ATOM 5347 C C . ALA A 1 672 ? 28.148 1.728 -61.096 1.00 46.56 672 ALA A C 1
ATOM 5349 O O . ALA A 1 672 ? 27.995 0.540 -60.811 1.00 46.56 672 ALA A O 1
ATOM 5350 N N . TRP A 1 673 ? 27.207 2.632 -60.819 1.00 53.72 673 TRP A N 1
ATOM 5351 C CA . TRP A 1 673 ? 25.934 2.312 -60.165 1.00 53.72 673 TRP A CA 1
ATOM 5352 C C . TRP A 1 673 ? 25.009 1.471 -61.034 1.00 53.72 673 TRP A C 1
ATOM 5354 O O . TRP A 1 673 ? 24.487 0.450 -60.580 1.00 53.72 673 TRP A O 1
ATOM 5364 N N . LEU A 1 674 ? 24.852 1.861 -62.300 1.00 53.47 674 LEU A N 1
ATOM 5365 C CA . LEU A 1 674 ? 24.129 1.065 -63.279 1.00 53.47 674 LEU A CA 1
ATOM 5366 C C . LEU A 1 674 ? 24.759 -0.329 -63.347 1.00 53.47 674 LEU A C 1
ATOM 5368 O O . LEU A 1 674 ? 24.062 -1.315 -63.170 1.00 53.47 674 LEU A O 1
ATOM 5372 N N . THR A 1 675 ? 26.080 -0.459 -63.421 1.00 50.62 675 THR A N 1
ATOM 5373 C CA . THR A 1 675 ? 26.711 -1.786 -63.508 1.00 50.62 675 THR A CA 1
ATOM 5374 C C . THR A 1 675 ? 26.449 -2.726 -62.322 1.00 50.62 675 THR A C 1
ATOM 5376 O O . THR A 1 675 ? 26.518 -3.939 -62.504 1.00 50.62 675 THR A O 1
ATOM 5379 N N . TRP A 1 676 ? 26.088 -2.204 -61.144 1.00 48.19 676 TRP A N 1
ATOM 5380 C CA . TRP A 1 676 ? 25.713 -3.006 -59.969 1.00 48.19 676 TRP A CA 1
ATOM 5381 C C . TRP A 1 676 ? 24.212 -3.322 -59.888 1.00 48.19 676 TRP A C 1
ATOM 5383 O O . TRP A 1 676 ? 23.836 -4.393 -59.419 1.00 48.19 676 TRP A O 1
ATOM 5393 N N . ILE A 1 677 ? 23.349 -2.418 -60.360 1.00 52.47 677 ILE A N 1
ATOM 5394 C CA . ILE A 1 677 ? 21.882 -2.582 -60.331 1.00 52.47 677 ILE A CA 1
ATOM 5395 C C . ILE A 1 677 ? 21.375 -3.347 -61.559 1.00 52.47 677 ILE A C 1
ATOM 5397 O O . ILE A 1 677 ? 20.400 -4.089 -61.495 1.00 52.47 677 ILE A O 1
ATOM 5401 N N . LEU A 1 678 ? 22.048 -3.199 -62.693 1.00 55.69 678 LEU A N 1
ATOM 5402 C CA . LEU A 1 678 ? 21.631 -3.776 -63.962 1.00 55.69 678 LEU A CA 1
ATOM 5403 C C . LEU A 1 678 ? 21.485 -5.316 -63.923 1.00 55.69 678 LEU A C 1
ATOM 5405 O O . LEU A 1 678 ? 20.461 -5.810 -64.392 1.00 55.69 678 LEU A O 1
ATOM 5409 N N . PRO A 1 679 ? 22.386 -6.105 -63.302 1.00 49.53 679 PRO A N 1
ATOM 5410 C CA . PRO A 1 679 ? 22.248 -7.566 -63.261 1.00 49.53 679 PRO A CA 1
ATOM 5411 C C . PRO A 1 679 ? 21.011 -8.094 -62.511 1.00 49.53 679 PRO A C 1
ATOM 5413 O O . PRO A 1 679 ? 20.641 -9.250 -62.703 1.00 49.53 679 PRO A O 1
ATOM 5416 N N . ILE A 1 680 ? 20.378 -7.279 -61.658 1.00 48.69 680 ILE A N 1
ATOM 5417 C CA . ILE A 1 680 ? 19.227 -7.667 -60.822 1.00 48.69 680 ILE A CA 1
ATOM 5418 C C . ILE A 1 680 ? 17.876 -7.167 -61.361 1.00 48.69 680 ILE A C 1
ATOM 5420 O O . ILE A 1 680 ? 16.836 -7.564 -60.836 1.00 48.69 680 ILE A O 1
ATOM 5424 N N . CYS A 1 681 ? 17.864 -6.357 -62.425 1.00 53.00 681 CYS A N 1
ATOM 5425 C CA . CYS A 1 681 ? 16.636 -5.869 -63.055 1.00 53.00 681 CYS A CA 1
ATOM 5426 C C . CYS A 1 681 ? 15.900 -6.981 -63.828 1.00 53.00 681 CYS A C 1
ATOM 5428 O O . CYS A 1 681 ? 16.482 -7.732 -64.619 1.00 53.00 681 CYS A O 1
ATOM 5430 N N . THR A 1 682 ? 14.582 -7.056 -63.656 1.00 57.53 682 THR A N 1
ATOM 5431 C CA . THR A 1 682 ? 13.686 -7.888 -64.471 1.00 57.53 682 THR A CA 1
ATOM 5432 C C . THR A 1 682 ? 13.526 -7.306 -65.883 1.00 57.53 682 THR A C 1
ATOM 5434 O O . THR A 1 682 ? 13.670 -6.097 -66.064 1.00 57.53 682 THR A O 1
ATOM 5437 N N . PRO A 1 683 ? 13.172 -8.106 -66.911 1.00 54.31 683 PRO A N 1
ATOM 5438 C CA . PRO A 1 683 ? 12.986 -7.606 -68.284 1.00 54.31 683 PRO A CA 1
ATOM 5439 C C . PRO A 1 683 ? 12.027 -6.406 -68.399 1.00 54.31 683 PRO A C 1
ATOM 5441 O O . PRO A 1 683 ? 12.215 -5.521 -69.230 1.00 54.31 683 PRO A O 1
ATOM 5444 N N . LYS A 1 684 ? 11.016 -6.333 -67.523 1.00 54.09 684 LYS A N 1
ATOM 5445 C CA . LYS A 1 684 ? 10.084 -5.200 -67.455 1.00 54.09 684 LYS A CA 1
ATOM 5446 C C . LYS A 1 684 ? 10.754 -3.928 -66.919 1.00 54.09 684 LYS A C 1
ATOM 5448 O O . LYS A 1 684 ? 10.514 -2.848 -67.448 1.00 54.09 684 LYS A O 1
ATOM 5453 N N . GLU A 1 685 ? 11.593 -4.054 -65.894 1.00 56.91 685 GLU A N 1
ATOM 5454 C CA . GLU A 1 685 ? 12.361 -2.941 -65.319 1.00 56.91 685 GLU A CA 1
ATOM 5455 C C . GLU A 1 685 ? 13.436 -2.448 -66.291 1.00 56.91 685 GLU A C 1
ATOM 5457 O O . GLU A 1 685 ? 13.651 -1.244 -66.406 1.00 56.91 685 GLU A O 1
ATOM 5462 N N . TRP A 1 686 ? 14.025 -3.359 -67.070 1.00 60.72 686 TRP A N 1
ATOM 5463 C CA . TRP A 1 686 ? 14.896 -3.018 -68.194 1.00 60.72 686 TRP A CA 1
ATOM 5464 C C . TRP A 1 686 ? 14.186 -2.163 -69.248 1.00 60.72 686 TRP A C 1
ATOM 5466 O O . TRP A 1 686 ? 14.722 -1.134 -69.656 1.00 60.72 686 TRP A O 1
ATOM 5476 N N . GLY A 1 687 ? 12.959 -2.527 -69.637 1.00 58.75 687 GLY A N 1
ATOM 5477 C CA . GLY A 1 687 ? 12.152 -1.721 -70.560 1.00 58.75 687 GLY A CA 1
ATOM 5478 C C . GLY A 1 687 ? 11.794 -0.338 -70.000 1.00 58.75 687 GLY A C 1
ATOM 5479 O O . GLY A 1 687 ? 11.829 0.658 -70.724 1.00 58.75 687 GLY A O 1
ATOM 5480 N N . MET A 1 688 ? 11.507 -0.246 -68.697 1.00 58.44 688 MET A N 1
ATOM 5481 C CA . MET A 1 688 ? 11.252 1.036 -68.027 1.00 58.44 688 MET A CA 1
ATOM 5482 C C . MET A 1 688 ? 12.500 1.924 -67.985 1.00 58.44 688 MET A C 1
ATOM 5484 O O . MET A 1 688 ? 12.390 3.118 -68.248 1.00 58.44 688 MET A O 1
ATOM 5488 N N . LEU A 1 689 ? 13.678 1.354 -67.706 1.00 61.53 689 LEU A N 1
ATOM 5489 C CA . LEU A 1 689 ? 14.948 2.081 -67.707 1.00 61.53 689 LEU A CA 1
ATOM 5490 C C . LEU A 1 689 ? 15.303 2.589 -69.109 1.00 61.53 689 LEU A C 1
ATOM 5492 O O . LEU A 1 689 ? 15.656 3.754 -69.252 1.00 61.53 689 LEU A O 1
ATOM 5496 N N . ALA A 1 690 ? 15.154 1.755 -70.141 1.00 58.56 690 ALA A N 1
ATOM 5497 C CA . ALA A 1 690 ? 15.372 2.164 -71.529 1.00 58.56 690 ALA A CA 1
ATOM 5498 C C . ALA A 1 690 ? 14.428 3.311 -71.928 1.00 58.56 690 ALA A C 1
ATOM 5500 O O . ALA A 1 690 ? 14.876 4.331 -72.445 1.00 58.56 690 ALA A O 1
ATOM 5501 N N . THR A 1 691 ? 13.137 3.202 -71.589 1.00 60.06 691 THR A N 1
ATOM 5502 C CA . THR A 1 691 ? 12.152 4.274 -71.824 1.00 60.06 691 THR A CA 1
ATOM 5503 C C . THR A 1 691 ? 12.526 5.550 -71.068 1.00 60.06 691 THR A C 1
ATOM 5505 O O . THR A 1 691 ? 12.427 6.644 -71.611 1.00 60.06 691 THR A O 1
ATOM 5508 N N . ALA A 1 692 ? 13.008 5.439 -69.833 1.00 58.84 692 ALA A N 1
ATOM 5509 C CA . ALA A 1 692 ? 13.450 6.583 -69.048 1.00 58.84 692 ALA A CA 1
ATOM 5510 C C . ALA A 1 692 ? 14.700 7.254 -69.649 1.00 58.84 692 ALA A C 1
ATOM 5512 O O . ALA A 1 692 ? 14.747 8.479 -69.739 1.00 58.84 692 ALA A O 1
ATOM 5513 N N . LEU A 1 693 ? 15.676 6.484 -70.142 1.00 59.41 693 LEU A N 1
ATOM 5514 C CA . LEU A 1 693 ? 16.862 7.027 -70.815 1.00 59.41 693 LEU A CA 1
ATOM 5515 C C . LEU A 1 693 ? 16.507 7.825 -72.081 1.00 59.41 693 LEU A C 1
ATOM 5517 O O . LEU A 1 693 ? 17.191 8.805 -72.365 1.00 59.41 693 LEU A O 1
ATOM 5521 N N . THR A 1 694 ? 15.410 7.484 -72.777 1.00 59.16 694 THR A N 1
ATOM 5522 C CA . THR A 1 694 ? 14.912 8.263 -73.935 1.00 59.16 694 THR A CA 1
ATOM 5523 C C . THR A 1 694 ? 14.457 9.680 -73.568 1.00 59.16 694 THR A C 1
ATOM 5525 O O . THR A 1 694 ? 14.391 10.543 -74.437 1.00 59.16 694 THR A O 1
ATOM 5528 N N . THR A 1 695 ? 14.126 9.928 -72.295 1.00 57.75 695 THR A N 1
ATOM 5529 C CA . THR A 1 695 ? 13.634 11.234 -71.822 1.00 57.75 695 THR A CA 1
ATOM 5530 C C . THR A 1 695 ? 14.743 12.168 -71.340 1.00 57.75 695 THR A C 1
ATOM 5532 O O . THR A 1 695 ? 14.464 13.321 -71.014 1.00 57.75 695 THR A O 1
ATOM 5535 N N . LEU A 1 696 ? 15.994 11.697 -71.295 1.00 58.34 696 LEU A N 1
ATOM 5536 C CA . LEU A 1 696 ? 17.129 12.497 -70.849 1.00 58.34 696 LEU A CA 1
ATOM 5537 C C . LEU A 1 696 ? 17.714 13.313 -72.011 1.00 58.34 696 LEU A C 1
ATOM 5539 O O . LEU A 1 696 ? 18.034 12.765 -73.063 1.00 58.34 696 LEU A O 1
ATOM 5543 N N . ASP A 1 697 ? 17.929 14.610 -71.786 1.00 60.25 697 ASP A N 1
ATOM 5544 C CA . ASP A 1 697 ? 18.482 15.557 -72.769 1.00 60.25 697 ASP A CA 1
ATOM 5545 C C . ASP A 1 697 ? 20.020 15.443 -72.880 1.00 60.25 697 ASP A C 1
ATOM 5547 O O . ASP A 1 697 ? 20.776 16.397 -72.686 1.00 60.25 697 ASP A O 1
ATOM 5551 N N . TYR A 1 698 ? 20.520 14.226 -73.110 1.00 67.50 698 TYR A N 1
ATOM 5552 C CA . TYR A 1 698 ? 21.942 13.961 -73.328 1.00 67.50 698 TYR A CA 1
ATOM 5553 C C . TYR A 1 698 ? 22.273 13.930 -74.817 1.00 67.50 698 TYR A C 1
ATOM 5555 O O . TYR A 1 698 ? 21.487 13.486 -75.650 1.00 67.50 698 TYR A O 1
ATOM 5563 N N . SER A 1 699 ? 23.509 14.315 -75.161 1.00 72.56 699 SER A N 1
ATOM 5564 C CA . SER A 1 699 ? 23.984 14.147 -76.535 1.00 72.56 699 SER A CA 1
ATOM 5565 C C . SER A 1 699 ? 23.928 12.657 -76.932 1.00 72.56 699 SER A C 1
ATOM 5567 O O . SER A 1 699 ? 24.421 11.825 -76.159 1.00 72.56 699 SER A O 1
ATOM 5569 N N . PRO A 1 700 ? 23.421 12.311 -78.129 1.00 70.12 700 PRO A N 1
ATOM 5570 C CA . PRO A 1 700 ? 23.259 10.925 -78.581 1.00 70.12 700 PRO A CA 1
ATOM 5571 C C . PRO A 1 700 ? 24.521 10.061 -78.433 1.00 70.12 700 PRO A C 1
ATOM 5573 O O . PRO A 1 700 ? 24.445 8.898 -78.050 1.00 70.12 700 PRO A O 1
ATOM 5576 N N . GLY A 1 701 ? 25.709 10.642 -78.649 1.00 70.81 701 GLY A N 1
ATOM 5577 C CA . GLY A 1 701 ? 26.983 9.937 -78.465 1.00 70.81 701 GLY A CA 1
ATOM 5578 C C . GLY A 1 701 ? 27.322 9.603 -77.004 1.00 70.81 701 GLY A C 1
ATOM 5579 O O . GLY A 1 701 ? 27.914 8.563 -76.738 1.00 70.81 701 GLY A O 1
ATOM 5580 N N . ALA A 1 702 ? 26.936 10.447 -76.043 1.00 67.88 702 ALA A N 1
ATOM 5581 C CA . ALA A 1 702 ? 27.138 10.163 -74.618 1.00 67.88 702 ALA A CA 1
ATOM 5582 C C . ALA A 1 702 ? 26.197 9.051 -74.134 1.00 67.88 702 ALA A C 1
ATOM 5584 O O . ALA A 1 702 ? 26.633 8.153 -73.417 1.00 67.88 702 ALA A O 1
ATOM 5585 N N . LEU A 1 703 ? 24.938 9.079 -74.589 1.00 67.75 703 LEU A N 1
ATOM 5586 C CA . LEU A 1 703 ? 23.970 8.010 -74.342 1.00 67.75 703 LEU A CA 1
ATOM 5587 C C . LEU A 1 703 ? 24.433 6.695 -74.955 1.00 67.75 703 LEU A C 1
ATOM 5589 O O . LEU A 1 703 ? 24.406 5.676 -74.277 1.00 67.75 703 LEU A O 1
ATOM 5593 N N . PHE A 1 704 ? 24.918 6.716 -76.197 1.00 75.25 704 PHE A N 1
ATOM 5594 C CA . PHE A 1 704 ? 25.472 5.522 -76.820 1.00 75.25 704 PHE A CA 1
ATOM 5595 C C . PHE A 1 704 ? 26.653 4.964 -76.025 1.00 75.25 704 PHE A C 1
ATOM 5597 O O . PHE A 1 704 ? 26.689 3.767 -75.769 1.00 75.25 704 PHE A O 1
ATOM 5604 N N . ASN A 1 705 ? 27.599 5.809 -75.601 1.00 73.12 705 ASN A N 1
ATOM 5605 C CA . ASN A 1 705 ? 28.742 5.345 -74.815 1.00 73.12 705 ASN A CA 1
ATOM 5606 C C . ASN A 1 705 ? 28.283 4.698 -73.506 1.00 73.12 705 ASN A C 1
ATOM 5608 O O . ASN A 1 705 ? 28.679 3.572 -73.226 1.00 73.12 705 ASN A O 1
ATOM 5612 N N . LEU A 1 706 ? 27.362 5.345 -72.788 1.00 68.56 706 LEU A N 1
ATOM 5613 C CA . LEU A 1 706 ? 26.741 4.823 -71.572 1.00 68.56 706 LEU A CA 1
ATOM 5614 C C . LEU A 1 706 ? 26.064 3.460 -71.799 1.00 68.56 706 LEU A C 1
ATOM 5616 O O . LEU A 1 706 ? 26.316 2.515 -71.055 1.00 68.56 706 LEU A O 1
ATOM 5620 N N . VAL A 1 707 ? 25.239 3.351 -72.844 1.00 70.44 707 VAL A N 1
ATOM 5621 C CA . VAL A 1 707 ? 24.553 2.110 -73.241 1.00 70.44 707 VAL A CA 1
ATOM 5622 C C . VAL A 1 707 ? 25.568 1.024 -73.596 1.00 70.44 707 VAL A C 1
ATOM 5624 O O . VAL A 1 707 ? 25.442 -0.116 -73.158 1.00 70.44 707 VAL A O 1
ATOM 5627 N N . SER A 1 708 ? 26.586 1.373 -74.382 1.00 70.25 708 SER A N 1
ATOM 5628 C CA . SER A 1 708 ? 27.604 0.441 -74.861 1.00 70.25 708 SER A CA 1
ATOM 5629 C C . SER A 1 708 ? 28.474 -0.087 -73.721 1.00 70.25 708 SER A C 1
ATOM 5631 O O . SER A 1 708 ? 28.716 -1.289 -73.649 1.00 70.25 708 SER A O 1
ATOM 5633 N N . ASP A 1 709 ? 28.873 0.782 -72.791 1.00 69.62 709 ASP A N 1
ATOM 5634 C CA . ASP A 1 709 ? 29.672 0.419 -71.625 1.00 69.62 709 ASP A CA 1
ATOM 5635 C C . ASP A 1 709 ? 28.843 -0.450 -70.670 1.00 69.62 709 ASP A C 1
ATOM 5637 O O . ASP A 1 709 ? 29.343 -1.454 -70.165 1.00 69.62 709 ASP A O 1
ATOM 5641 N N . ALA A 1 710 ? 27.553 -0.137 -70.494 1.00 65.50 710 ALA A N 1
ATOM 5642 C CA . ALA A 1 710 ? 26.623 -0.971 -69.739 1.00 65.50 710 ALA A CA 1
ATOM 5643 C C . ALA A 1 710 ? 26.453 -2.363 -70.373 1.00 65.50 710 ALA A C 1
ATOM 5645 O O . ALA A 1 710 ? 26.566 -3.365 -69.671 1.00 65.50 710 ALA A O 1
ATOM 5646 N N . LEU A 1 711 ? 26.245 -2.444 -71.693 1.00 70.12 711 LEU A N 1
ATOM 5647 C CA . LEU A 1 711 ? 26.138 -3.710 -72.427 1.00 70.12 711 LEU A CA 1
ATOM 5648 C C . LEU A 1 711 ? 27.422 -4.541 -72.330 1.00 70.12 711 LEU A C 1
ATOM 5650 O O . LEU A 1 711 ? 27.349 -5.732 -72.037 1.00 70.12 711 LEU A O 1
ATOM 5654 N N . LEU A 1 712 ? 28.594 -3.927 -72.508 1.00 70.12 712 LEU A N 1
ATOM 5655 C CA . LEU A 1 712 ? 29.885 -4.605 -72.350 1.00 70.12 712 LEU A CA 1
ATOM 5656 C C . LEU A 1 712 ? 30.074 -5.143 -70.932 1.00 70.12 712 LEU A C 1
ATOM 5658 O O . LEU A 1 712 ? 30.544 -6.268 -70.763 1.00 70.12 712 LEU A O 1
ATOM 5662 N N . LEU A 1 713 ? 29.675 -4.382 -69.910 1.00 61.56 713 LEU A N 1
ATOM 5663 C CA . LEU A 1 713 ? 29.773 -4.840 -68.528 1.00 61.56 713 LEU A CA 1
ATOM 5664 C C . LEU A 1 713 ? 28.787 -5.960 -68.207 1.00 61.56 713 LEU A C 1
ATOM 5666 O O . LEU A 1 713 ? 29.162 -6.884 -67.490 1.00 61.56 713 LEU A O 1
ATOM 5670 N N . ILE A 1 714 ? 27.569 -5.926 -68.757 1.00 62.69 714 ILE A N 1
ATOM 5671 C CA . ILE A 1 714 ? 26.614 -7.040 -68.650 1.00 62.69 714 ILE A CA 1
ATOM 5672 C C . ILE A 1 714 ? 27.252 -8.295 -69.233 1.00 62.69 714 ILE A C 1
ATOM 5674 O O . ILE A 1 714 ? 27.295 -9.321 -68.555 1.00 62.69 714 ILE A O 1
ATOM 5678 N N . VAL A 1 715 ? 27.796 -8.199 -70.447 1.00 67.75 715 VAL A N 1
ATOM 5679 C CA . VAL A 1 715 ? 28.435 -9.322 -71.138 1.00 67.75 715 VAL A CA 1
ATOM 5680 C C . VAL A 1 715 ? 29.654 -9.846 -70.368 1.00 67.75 715 VAL A C 1
ATOM 5682 O O . VAL A 1 715 ? 29.829 -11.056 -70.254 1.00 67.75 715 VAL A O 1
ATOM 5685 N N . ALA A 1 716 ? 30.450 -8.966 -69.756 1.00 63.72 716 ALA A N 1
ATOM 5686 C CA . ALA A 1 716 ? 31.595 -9.357 -68.934 1.00 63.72 716 ALA A CA 1
ATOM 5687 C C . ALA A 1 716 ? 31.198 -9.975 -67.575 1.00 63.72 716 ALA A C 1
ATOM 5689 O O . ALA A 1 716 ? 31.849 -10.912 -67.106 1.00 63.72 716 ALA A O 1
ATOM 5690 N N . ALA A 1 717 ? 30.150 -9.456 -66.925 1.00 53.59 717 ALA A N 1
ATOM 5691 C CA . ALA A 1 717 ? 29.701 -9.888 -65.598 1.00 53.59 717 ALA A CA 1
ATOM 5692 C C . ALA A 1 717 ? 28.900 -11.197 -65.642 1.00 53.59 717 ALA A C 1
ATOM 5694 O O . ALA A 1 717 ? 29.005 -12.037 -64.744 1.00 53.59 717 ALA A O 1
ATOM 5695 N N . THR A 1 718 ? 28.115 -11.405 -66.698 1.00 58.19 718 THR A N 1
ATOM 5696 C CA . THR A 1 718 ? 27.352 -12.637 -66.892 1.00 58.19 718 THR A CA 1
ATOM 5697 C C . THR A 1 718 ? 28.226 -13.677 -67.588 1.00 58.19 718 THR A C 1
ATOM 5699 O O . THR A 1 718 ? 28.272 -13.782 -68.808 1.00 58.19 718 THR A O 1
ATOM 5702 N N . ARG A 1 719 ? 28.942 -14.501 -66.808 1.00 57.72 719 ARG A N 1
ATOM 5703 C CA . ARG A 1 719 ? 29.593 -15.698 -67.370 1.00 57.72 719 ARG A CA 1
ATOM 5704 C C . ARG A 1 719 ? 28.561 -16.521 -68.160 1.00 57.72 719 ARG A C 1
ATOM 5706 O O . ARG A 1 719 ? 27.406 -16.646 -67.752 1.00 57.72 719 ARG A O 1
ATOM 5713 N N . THR A 1 720 ? 29.015 -17.068 -69.284 1.00 54.34 720 THR A N 1
ATOM 5714 C CA . THR A 1 720 ? 28.283 -17.504 -70.491 1.00 54.34 720 THR A CA 1
ATOM 5715 C C . THR A 1 720 ? 27.015 -18.365 -70.335 1.00 54.34 720 THR A C 1
ATOM 5717 O O . THR A 1 720 ? 26.281 -18.505 -71.310 1.00 54.34 720 THR A O 1
ATOM 5720 N N . GLU A 1 721 ? 26.692 -18.905 -69.158 1.00 52.84 721 GLU A N 1
ATOM 5721 C CA . GLU A 1 721 ? 25.489 -19.729 -68.930 1.00 52.84 721 GLU A CA 1
ATOM 5722 C C . GLU A 1 721 ? 24.255 -18.949 -68.435 1.00 52.84 721 GLU A C 1
ATOM 5724 O O . GLU A 1 721 ? 23.129 -19.405 -68.637 1.00 52.84 721 GLU A O 1
ATOM 5729 N N . LEU A 1 722 ? 24.415 -17.768 -67.821 1.00 55.25 722 LEU A N 1
ATOM 5730 C CA . LEU A 1 722 ? 23.278 -16.986 -67.296 1.00 55.25 722 LEU A CA 1
ATOM 5731 C C . LEU A 1 722 ? 22.620 -16.082 -68.350 1.00 55.25 722 LEU A C 1
ATOM 5733 O O . LEU A 1 722 ? 21.411 -15.859 -68.292 1.00 55.25 722 LEU A O 1
ATOM 5737 N N . LEU A 1 723 ? 23.377 -15.627 -69.354 1.00 57.53 723 LEU A N 1
ATOM 5738 C CA . LEU A 1 723 ? 22.891 -14.749 -70.430 1.00 57.53 723 LEU A CA 1
ATOM 5739 C C . LEU A 1 723 ? 21.730 -15.355 -71.231 1.00 57.53 723 LEU A C 1
ATOM 5741 O O . LEU A 1 723 ? 20.807 -14.636 -71.604 1.00 57.53 723 LEU A O 1
ATOM 5745 N N . GLY A 1 724 ? 21.717 -16.679 -71.426 1.00 59.09 724 GLY A N 1
ATOM 5746 C CA . GLY A 1 724 ? 20.634 -17.370 -72.138 1.00 59.09 724 GLY A CA 1
ATOM 5747 C C . GLY A 1 724 ? 19.269 -17.281 -71.441 1.00 59.09 724 GLY A C 1
ATOM 5748 O O . GLY A 1 724 ? 18.243 -17.453 -72.088 1.00 59.09 724 GLY A O 1
ATOM 5749 N N . LYS A 1 725 ? 19.228 -16.978 -70.134 1.00 56.19 725 LYS A N 1
ATOM 5750 C CA . LYS A 1 725 ? 17.976 -16.742 -69.388 1.00 56.19 725 LYS A CA 1
ATOM 5751 C C . LYS A 1 725 ? 17.521 -15.279 -69.413 1.00 56.19 725 LYS A C 1
ATOM 5753 O O . LYS A 1 725 ? 16.388 -14.998 -69.031 1.00 56.19 725 LYS A O 1
ATOM 5758 N N . HIS A 1 726 ? 18.381 -14.366 -69.865 1.00 59.16 726 HIS A N 1
ATOM 5759 C CA . HIS A 1 726 ? 18.152 -12.919 -69.886 1.00 59.16 726 HIS A CA 1
ATOM 5760 C C . HIS A 1 726 ? 18.127 -12.340 -71.309 1.00 59.16 726 HIS A C 1
ATOM 5762 O O . HIS A 1 726 ? 18.272 -11.137 -71.493 1.00 59.16 726 HIS A O 1
ATOM 5768 N N . GLU A 1 727 ? 17.891 -13.176 -72.320 1.00 62.81 727 GLU A N 1
ATOM 5769 C CA . GLU A 1 727 ? 17.747 -12.770 -73.725 1.00 62.81 727 GLU A CA 1
ATOM 5770 C C . GLU A 1 727 ? 16.694 -11.658 -73.910 1.00 62.81 727 GLU A C 1
ATOM 5772 O O . GLU A 1 727 ? 16.913 -10.692 -74.639 1.00 62.81 727 GLU A O 1
ATOM 5777 N N . GLY A 1 728 ? 15.604 -11.710 -73.133 1.00 61.66 728 GLY A N 1
ATOM 5778 C CA . GLY A 1 728 ? 14.576 -10.664 -73.101 1.00 61.66 728 GLY A CA 1
ATOM 5779 C C . GLY A 1 728 ? 15.024 -9.316 -72.515 1.00 61.66 728 GLY A C 1
ATOM 5780 O O . GLY A 1 728 ? 14.300 -8.337 -72.661 1.00 61.66 728 GLY A O 1
ATOM 5781 N N . SER A 1 729 ? 16.191 -9.241 -71.867 1.00 63.12 729 SER A N 1
ATOM 5782 C CA . SER A 1 729 ? 16.760 -7.998 -71.326 1.00 63.12 729 SER A CA 1
ATOM 5783 C C . SER A 1 729 ? 17.695 -7.285 -72.311 1.00 63.12 729 SER A C 1
ATOM 5785 O O . SER A 1 729 ? 17.918 -6.088 -72.160 1.00 63.12 729 SER A O 1
ATOM 5787 N N . LEU A 1 730 ? 18.238 -7.991 -73.314 1.00 69.69 730 LEU A N 1
ATOM 5788 C CA . LEU A 1 730 ? 19.126 -7.425 -74.344 1.00 69.69 730 LEU A CA 1
ATOM 5789 C C . LEU A 1 730 ? 18.345 -6.671 -75.427 1.00 69.69 730 LEU A C 1
ATOM 5791 O O . LEU A 1 730 ? 18.767 -5.598 -75.857 1.00 69.69 730 LEU A O 1
ATOM 5795 N N . MET A 1 731 ? 17.184 -7.201 -75.821 1.00 73.69 731 MET A N 1
ATOM 5796 C CA . MET A 1 731 ? 16.351 -6.625 -76.881 1.00 73.69 731 MET A CA 1
ATOM 5797 C C . MET A 1 731 ? 15.937 -5.165 -76.633 1.00 73.69 731 MET A C 1
ATOM 5799 O O . MET A 1 731 ? 16.162 -4.364 -77.533 1.00 73.69 731 MET A O 1
ATOM 5803 N N . PRO A 1 732 ? 15.465 -4.748 -75.440 1.00 69.25 732 PRO A N 1
ATOM 5804 C CA . PRO A 1 732 ? 15.091 -3.351 -75.199 1.00 69.25 732 PRO A CA 1
ATOM 5805 C C . PRO A 1 732 ? 16.236 -2.345 -75.397 1.00 69.25 732 PRO A C 1
ATOM 5807 O O . PRO A 1 732 ? 15.999 -1.210 -75.800 1.00 69.25 732 PRO A O 1
ATOM 5810 N N . TRP A 1 733 ? 17.488 -2.739 -75.138 1.00 69.75 733 TRP A N 1
ATOM 5811 C CA . TRP A 1 733 ? 18.644 -1.867 -75.379 1.00 69.75 733 TRP A CA 1
ATOM 5812 C C . TRP A 1 733 ? 19.014 -1.780 -76.841 1.00 69.75 733 TRP A C 1
ATOM 5814 O O . TRP A 1 733 ? 19.419 -0.720 -77.303 1.00 69.75 733 TRP A O 1
ATOM 5824 N N . LEU A 1 734 ? 18.893 -2.885 -77.566 1.00 76.31 734 LEU A N 1
ATOM 5825 C CA . LEU A 1 734 ? 19.120 -2.893 -79.000 1.00 76.31 734 LEU A CA 1
ATOM 5826 C C . LEU A 1 734 ? 18.020 -2.112 -79.721 1.00 76.31 734 LEU A C 1
ATOM 5828 O O . LEU A 1 734 ? 18.325 -1.319 -80.599 1.00 76.31 734 LEU A O 1
ATOM 5832 N N . GLU A 1 735 ? 16.769 -2.250 -79.287 1.00 77.69 735 GLU A N 1
ATOM 5833 C CA . GLU A 1 735 ? 15.643 -1.440 -79.759 1.00 77.69 735 GLU A CA 1
ATOM 5834 C C . GLU A 1 735 ? 15.863 0.041 -79.430 1.00 77.69 735 GLU A C 1
ATOM 5836 O O . GLU A 1 735 ? 15.596 0.905 -80.261 1.00 77.69 735 GLU A O 1
ATOM 5841 N N . TYR A 1 736 ? 16.429 0.359 -78.260 1.00 74.31 736 TYR A N 1
ATOM 5842 C CA . TYR A 1 736 ? 16.818 1.731 -77.932 1.00 74.31 736 TYR A CA 1
ATOM 5843 C C . TYR A 1 736 ? 17.978 2.244 -78.796 1.00 74.31 736 TYR A C 1
ATOM 5845 O O . TYR A 1 736 ? 17.932 3.378 -79.265 1.00 74.31 736 TYR A O 1
ATOM 5853 N N . LEU A 1 737 ? 19.006 1.426 -79.047 1.00 75.50 737 LEU A N 1
ATOM 5854 C CA . LEU A 1 737 ? 20.109 1.769 -79.948 1.00 75.50 737 LEU A CA 1
ATOM 5855 C C . LEU A 1 737 ? 19.608 2.014 -81.377 1.00 75.50 737 LEU A C 1
ATOM 5857 O O . LEU A 1 737 ? 20.057 2.960 -82.021 1.00 75.50 737 LEU A O 1
ATOM 5861 N N . GLU A 1 738 ? 18.659 1.205 -81.849 1.00 79.94 738 GLU A N 1
ATOM 5862 C CA . GLU A 1 738 ? 17.959 1.410 -83.119 1.00 79.94 738 GLU A CA 1
ATOM 5863 C C . GLU A 1 738 ? 17.102 2.687 -83.096 1.00 79.94 738 GLU A C 1
ATOM 5865 O O . GLU A 1 738 ? 17.079 3.433 -84.074 1.00 79.94 738 GLU A O 1
ATOM 5870 N N . TYR A 1 739 ? 16.457 2.996 -81.969 1.00 78.94 739 TYR A N 1
ATOM 5871 C CA . TYR A 1 739 ? 15.676 4.220 -81.795 1.00 78.94 739 TYR A CA 1
ATOM 5872 C C . TYR A 1 739 ? 16.537 5.489 -81.867 1.00 78.94 739 TYR A C 1
ATOM 5874 O O . TYR A 1 739 ? 16.152 6.435 -82.549 1.00 78.94 739 TYR A O 1
ATOM 5882 N N . ILE A 1 740 ? 17.710 5.516 -81.221 1.00 75.31 740 ILE A N 1
ATOM 5883 C CA . ILE A 1 740 ? 18.613 6.687 -81.246 1.00 75.31 740 ILE A CA 1
ATOM 5884 C C . ILE A 1 740 ? 19.470 6.761 -82.518 1.00 75.31 740 ILE A C 1
ATOM 5886 O O . ILE A 1 740 ? 20.161 7.752 -82.758 1.00 75.31 740 ILE A O 1
ATOM 5890 N N . LEU A 1 741 ? 19.440 5.725 -83.355 1.00 78.56 741 LEU A N 1
ATOM 5891 C CA . LEU A 1 741 ? 20.249 5.603 -84.565 1.00 78.56 741 LEU A CA 1
ATOM 5892 C C . LEU A 1 741 ? 20.120 6.776 -85.552 1.00 78.56 741 LEU A C 1
ATOM 5894 O O . LEU A 1 741 ? 21.150 7.197 -86.083 1.00 78.56 741 LEU A O 1
ATOM 5898 N N . PRO A 1 742 ? 18.920 7.342 -85.810 1.00 80.62 742 PRO A N 1
ATOM 5899 C CA . PRO A 1 742 ? 18.769 8.515 -86.670 1.00 80.62 742 PRO A CA 1
ATOM 5900 C C . PRO A 1 742 ? 19.564 9.724 -86.166 1.00 80.62 742 PRO A C 1
ATOM 5902 O O . PRO A 1 742 ? 20.172 10.434 -86.967 1.00 80.62 742 PRO A O 1
ATOM 5905 N N . ASP A 1 743 ? 19.623 9.920 -84.849 1.00 77.06 743 ASP A N 1
ATOM 5906 C CA . ASP A 1 743 ? 20.356 11.027 -84.229 1.00 77.06 743 ASP A CA 1
ATOM 5907 C C . ASP A 1 743 ? 21.870 10.790 -84.240 1.00 77.06 743 ASP A C 1
ATOM 5909 O O . ASP A 1 743 ? 22.668 11.731 -84.309 1.00 77.06 743 ASP A O 1
ATOM 5913 N N . LEU A 1 744 ? 22.280 9.520 -84.235 1.00 72.75 744 LEU A N 1
ATOM 5914 C CA . LEU A 1 744 ? 23.676 9.108 -84.359 1.00 72.75 744 LEU A CA 1
AT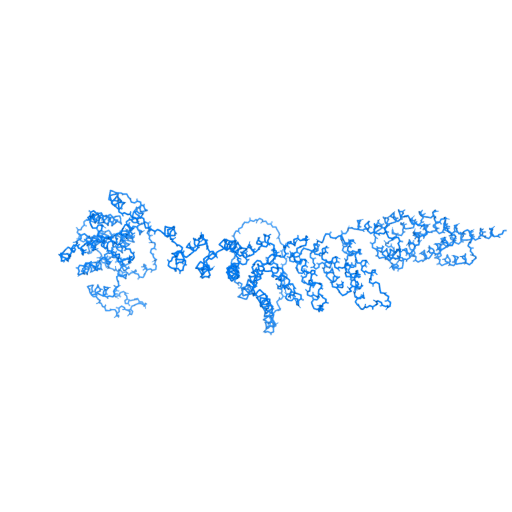OM 5915 C C . LEU A 1 744 ? 24.247 9.362 -85.756 1.00 72.75 744 LEU A C 1
ATOM 5917 O O . LEU A 1 744 ? 25.443 9.632 -85.868 1.00 72.75 744 LEU A O 1
ATOM 5921 N N . LYS A 1 745 ? 23.406 9.391 -86.801 1.00 76.69 745 LYS A N 1
ATOM 5922 C CA . LYS A 1 745 ? 23.834 9.746 -88.170 1.00 76.69 745 LYS A CA 1
ATOM 5923 C C . LYS A 1 745 ? 24.411 11.157 -88.272 1.00 76.69 745 LYS A C 1
ATOM 5925 O O . LYS A 1 745 ? 25.192 11.439 -89.174 1.00 76.69 745 LYS A O 1
ATOM 5930 N N . ASN A 1 746 ? 24.034 12.032 -87.342 1.00 76.19 746 ASN A N 1
ATOM 5931 C CA . ASN A 1 746 ? 24.473 13.423 -87.304 1.00 76.19 746 ASN A CA 1
ATOM 5932 C C . ASN A 1 746 ? 25.763 13.626 -86.484 1.00 76.19 746 ASN A C 1
ATOM 5934 O O . ASN A 1 746 ? 26.212 14.762 -86.321 1.00 76.19 746 ASN A O 1
ATOM 5938 N N . GLN A 1 747 ? 26.360 12.560 -85.932 1.00 79.12 747 GLN A N 1
ATOM 5939 C CA . GLN A 1 747 ? 27.618 12.652 -85.187 1.00 79.12 747 GLN A CA 1
ATOM 5940 C C . GLN A 1 747 ? 28.835 12.753 -86.129 1.00 79.12 747 GLN A C 1
ATOM 5942 O O . GLN A 1 747 ? 28.803 12.235 -87.244 1.00 79.12 747 GLN A O 1
ATOM 5947 N N . PRO A 1 748 ? 29.944 13.381 -85.687 1.00 79.06 748 PRO A N 1
ATOM 5948 C CA . PRO A 1 748 ? 31.203 13.381 -86.430 1.00 79.06 748 PRO A CA 1
ATOM 5949 C C . PRO A 1 748 ? 31.667 11.959 -86.776 1.00 79.06 748 PRO A C 1
ATOM 5951 O O . PRO A 1 748 ? 31.546 11.054 -85.946 1.00 79.06 748 PRO A O 1
ATOM 5954 N N . CYS A 1 749 ? 32.259 11.796 -87.964 1.00 75.25 749 CYS A N 1
ATOM 5955 C CA . CYS A 1 749 ? 32.708 10.511 -88.522 1.00 75.25 749 CYS A CA 1
ATOM 5956 C C . CYS A 1 749 ? 33.544 9.682 -87.522 1.00 75.25 749 CYS A C 1
ATOM 5958 O O . CYS A 1 749 ? 33.306 8.488 -87.354 1.00 75.25 749 CYS A O 1
ATOM 5960 N N . ASP A 1 750 ? 34.445 10.332 -86.774 1.00 74.56 750 ASP A N 1
ATOM 5961 C CA . ASP A 1 750 ? 35.312 9.676 -85.783 1.00 74.56 750 ASP A CA 1
ATOM 5962 C C . ASP A 1 750 ? 34.530 9.065 -84.609 1.00 74.56 750 ASP A C 1
ATOM 5964 O O . ASP A 1 750 ? 34.888 8.005 -84.095 1.00 74.56 750 ASP A O 1
ATOM 5968 N N . LYS A 1 751 ? 33.430 9.707 -84.193 1.00 76.56 751 LYS A N 1
ATOM 5969 C CA . LYS A 1 751 ? 32.559 9.173 -83.138 1.00 76.56 751 LYS A CA 1
ATOM 5970 C C . LYS A 1 751 ? 31.717 8.022 -83.664 1.00 76.56 751 LYS A C 1
ATOM 5972 O O . LYS A 1 751 ? 31.645 6.996 -83.000 1.00 76.56 751 LYS A O 1
ATOM 5977 N N . ALA A 1 752 ? 31.133 8.161 -84.856 1.00 75.69 752 ALA A N 1
ATOM 5978 C CA . ALA A 1 752 ? 30.384 7.077 -85.493 1.00 75.69 752 ALA A CA 1
ATOM 5979 C C . ALA A 1 752 ? 31.259 5.823 -85.656 1.00 75.69 752 ALA A C 1
ATOM 5981 O O . ALA A 1 752 ? 30.815 4.707 -85.390 1.00 75.69 752 ALA A O 1
ATOM 5982 N N . LEU A 1 753 ? 32.534 6.009 -85.993 1.00 76.38 753 LEU A N 1
ATOM 5983 C CA . LEU A 1 753 ? 33.493 4.923 -86.094 1.00 76.38 753 LEU A CA 1
ATOM 5984 C C . LEU A 1 753 ? 33.769 4.223 -84.754 1.00 76.38 753 LEU A C 1
ATOM 5986 O O . LEU A 1 753 ? 33.753 2.993 -84.688 1.00 76.38 753 LEU A O 1
ATOM 5990 N N . GLU A 1 754 ? 34.019 4.982 -83.687 1.00 78.62 754 GLU A N 1
ATOM 5991 C CA . GLU A 1 754 ? 34.209 4.420 -82.342 1.00 78.62 754 GLU A CA 1
ATOM 5992 C C . GLU A 1 754 ? 32.975 3.619 -81.899 1.00 78.62 754 GLU A C 1
ATOM 5994 O O . GLU A 1 754 ? 33.080 2.539 -81.316 1.00 78.62 754 GLU A O 1
ATOM 5999 N N . MET A 1 755 ? 31.788 4.096 -82.268 1.00 79.50 755 MET A N 1
ATOM 6000 C CA . MET A 1 755 ? 30.530 3.414 -81.996 1.00 79.50 755 MET A CA 1
ATOM 6001 C C . MET A 1 755 ? 30.382 2.102 -82.774 1.00 79.50 755 MET A C 1
ATOM 6003 O O . MET A 1 755 ? 29.936 1.101 -82.207 1.00 79.50 755 MET A O 1
ATOM 6007 N N . VAL A 1 756 ? 30.807 2.061 -84.043 1.00 78.81 756 VAL A N 1
ATOM 6008 C CA . VAL A 1 756 ? 30.882 0.815 -84.827 1.00 78.81 756 VAL A CA 1
ATOM 6009 C C . VAL A 1 756 ? 31.841 -0.171 -84.163 1.00 78.81 756 VAL A C 1
ATOM 6011 O O . VAL A 1 756 ? 31.474 -1.328 -83.952 1.00 78.81 756 VAL A O 1
ATOM 6014 N N . LYS A 1 757 ? 33.042 0.280 -83.775 1.00 79.50 757 LYS A N 1
ATOM 6015 C CA . LYS A 1 757 ? 34.048 -0.561 -83.102 1.00 79.50 757 LYS A CA 1
ATOM 6016 C C . LYS A 1 757 ? 33.500 -1.162 -81.806 1.00 79.50 757 LYS A C 1
ATOM 6018 O O . LYS A 1 757 ? 33.610 -2.370 -81.597 1.00 79.50 757 LYS A O 1
ATOM 6023 N N . ARG A 1 758 ? 32.842 -0.352 -80.974 1.00 80.06 758 ARG A N 1
ATOM 6024 C CA . ARG A 1 758 ? 32.211 -0.801 -79.723 1.00 80.06 758 ARG A CA 1
ATOM 6025 C C . ARG A 1 758 ? 31.048 -1.760 -79.956 1.00 80.06 758 ARG A C 1
ATOM 6027 O O . ARG A 1 758 ? 30.980 -2.786 -79.289 1.00 80.06 758 ARG A O 1
ATOM 6034 N N . THR A 1 759 ? 30.175 -1.485 -80.924 1.00 80.56 759 THR A N 1
ATOM 6035 C CA . THR A 1 759 ? 29.045 -2.377 -81.248 1.00 80.56 759 THR A CA 1
ATOM 6036 C C . THR A 1 759 ? 29.535 -3.733 -81.753 1.00 80.56 759 THR A C 1
ATOM 6038 O O . THR A 1 759 ? 29.030 -4.768 -81.325 1.00 80.56 759 THR A O 1
ATOM 6041 N N . LEU A 1 760 ? 30.560 -3.746 -82.616 1.00 79.94 760 LEU A N 1
ATOM 6042 C CA . LEU A 1 760 ? 31.203 -4.979 -83.081 1.00 79.94 760 LEU A CA 1
ATOM 6043 C C . LEU A 1 760 ? 31.854 -5.743 -81.927 1.00 79.94 760 LEU A C 1
ATOM 6045 O O . LEU A 1 760 ? 31.769 -6.970 -81.883 1.00 79.94 760 LEU A O 1
ATOM 6049 N N . HIS A 1 761 ? 32.473 -5.031 -80.982 1.00 82.81 761 HIS A N 1
ATOM 6050 C CA . HIS A 1 761 ? 33.041 -5.647 -79.791 1.00 82.81 761 HIS A CA 1
ATOM 6051 C C . HIS A 1 761 ? 31.960 -6.282 -78.909 1.00 82.81 761 HIS A C 1
ATOM 6053 O O . HIS A 1 761 ? 32.082 -7.461 -78.591 1.00 82.81 761 HIS A O 1
ATOM 6059 N N . ILE A 1 762 ? 30.870 -5.564 -78.605 1.00 81.31 762 ILE A N 1
ATOM 6060 C CA . ILE A 1 762 ? 29.714 -6.111 -77.870 1.00 81.31 762 ILE A CA 1
ATOM 6061 C C . ILE A 1 762 ? 29.202 -7.369 -78.566 1.00 81.31 762 ILE A C 1
ATOM 6063 O O . ILE A 1 762 ? 29.032 -8.404 -77.928 1.00 81.31 762 ILE A O 1
ATOM 6067 N N . PHE A 1 763 ? 29.002 -7.302 -79.885 1.00 80.81 763 PHE A N 1
ATOM 6068 C CA . PHE A 1 763 ? 28.467 -8.422 -80.651 1.00 80.81 763 PHE A CA 1
ATOM 6069 C C . PHE A 1 763 ? 29.360 -9.657 -80.577 1.00 80.81 763 PHE A C 1
ATOM 6071 O O . PHE A 1 763 ? 28.873 -10.770 -80.379 1.00 80.81 763 PHE A O 1
ATOM 6078 N N . LYS A 1 764 ? 30.674 -9.454 -80.687 1.00 82.06 764 LYS A N 1
ATOM 6079 C CA . LYS A 1 764 ? 31.670 -10.519 -80.592 1.00 82.06 764 LYS A CA 1
ATOM 6080 C C . LYS A 1 764 ? 31.638 -11.223 -79.234 1.00 82.06 764 LYS A C 1
ATOM 6082 O O . LYS A 1 764 ? 31.800 -12.439 -79.195 1.00 82.06 764 LYS A O 1
ATOM 6087 N N . GLU A 1 765 ? 31.439 -10.476 -78.153 1.00 82.19 765 GLU A N 1
ATOM 6088 C CA . GLU A 1 765 ? 31.447 -11.021 -76.793 1.00 82.19 765 GLU A CA 1
ATOM 6089 C C . GLU A 1 765 ? 30.107 -11.684 -76.399 1.00 82.19 765 GLU A C 1
ATOM 6091 O O . GLU A 1 765 ? 30.050 -12.422 -75.414 1.00 82.19 765 GLU A O 1
ATOM 6096 N N . LEU A 1 766 ? 29.024 -11.488 -77.167 1.00 79.19 766 LEU A N 1
ATOM 6097 C CA . LEU A 1 766 ? 27.735 -12.129 -76.886 1.00 79.19 766 LEU A CA 1
ATOM 6098 C C . LEU A 1 766 ? 27.782 -13.664 -77.068 1.00 79.19 766 LEU A C 1
ATOM 6100 O O . LEU A 1 766 ? 28.375 -14.164 -78.024 1.00 79.19 766 LEU A O 1
ATOM 6104 N N . PRO A 1 767 ? 27.095 -14.450 -76.216 1.00 78.69 767 PRO A N 1
ATOM 6105 C CA . PRO A 1 767 ? 26.932 -15.885 -76.424 1.00 78.69 767 PRO A CA 1
ATOM 6106 C C . PRO A 1 767 ? 26.167 -16.191 -77.711 1.00 78.69 767 PRO A C 1
ATOM 6108 O O . PRO A 1 767 ? 25.261 -15.456 -78.100 1.00 78.69 767 PRO A O 1
ATOM 6111 N N . ARG A 1 768 ? 26.464 -17.340 -78.324 1.00 77.94 768 ARG A N 1
ATOM 6112 C CA . ARG A 1 768 ? 25.882 -17.752 -79.610 1.00 77.94 768 ARG A CA 1
ATOM 6113 C C . ARG A 1 768 ? 24.343 -17.659 -79.693 1.00 77.94 768 ARG A C 1
ATOM 6115 O O . ARG A 1 768 ? 23.876 -17.123 -80.690 1.00 77.94 768 ARG A O 1
ATOM 6122 N N . PRO A 1 769 ? 23.549 -18.096 -78.694 1.00 77.94 769 PRO A N 1
ATOM 6123 C CA . PRO A 1 769 ? 22.090 -17.958 -78.765 1.00 77.94 769 PRO A CA 1
ATOM 6124 C C . PRO A 1 769 ? 21.636 -16.492 -78.846 1.00 77.94 769 PRO A C 1
ATOM 6126 O O . PRO A 1 769 ? 20.783 -16.158 -79.659 1.00 77.94 769 PRO A O 1
ATOM 6129 N N . ALA A 1 770 ? 22.281 -15.604 -78.080 1.00 77.75 770 ALA A N 1
ATOM 6130 C CA . ALA A 1 770 ? 22.000 -14.170 -78.108 1.00 77.75 770 ALA A CA 1
ATOM 6131 C C . ALA A 1 770 ? 22.469 -13.519 -79.419 1.00 77.75 770 ALA A C 1
ATOM 6133 O O . ALA A 1 770 ? 21.786 -12.651 -79.950 1.00 77.75 770 ALA A O 1
ATOM 6134 N N . GLN A 1 771 ? 23.604 -13.956 -79.979 1.00 80.75 771 GLN A N 1
ATOM 6135 C CA . GLN A 1 771 ? 24.031 -13.526 -81.316 1.00 80.75 771 GLN A CA 1
ATOM 6136 C C . GLN A 1 771 ? 23.010 -13.925 -82.388 1.00 80.75 771 GLN A C 1
ATOM 6138 O O . GLN A 1 771 ? 22.782 -13.156 -83.315 1.00 80.75 771 GLN A O 1
ATOM 6143 N N . GLU A 1 772 ? 22.394 -15.104 -82.274 1.00 79.06 772 GLU A N 1
ATOM 6144 C CA . GLU A 1 772 ? 21.397 -15.599 -83.229 1.00 79.06 772 GLU A CA 1
ATOM 6145 C C . GLU A 1 772 ? 20.050 -14.859 -83.101 1.00 79.06 772 GLU A C 1
ATOM 6147 O O . GLU A 1 772 ? 19.454 -14.526 -84.126 1.00 79.06 772 GLU A O 1
ATOM 6152 N N . SER A 1 773 ? 19.593 -14.530 -81.887 1.00 79.06 773 SER A N 1
ATOM 6153 C CA . SER A 1 773 ? 18.318 -13.823 -81.669 1.00 79.06 773 SER A CA 1
ATOM 6154 C C . SER A 1 773 ? 18.392 -12.312 -81.874 1.00 79.06 773 SER A C 1
ATOM 6156 O O . SER A 1 773 ? 17.531 -11.733 -82.534 1.00 79.06 773 SER A O 1
ATOM 6158 N N . CYS A 1 774 ? 19.433 -11.670 -81.343 1.00 79.62 774 CYS A N 1
ATOM 6159 C CA . CYS A 1 774 ? 19.655 -10.228 -81.445 1.00 79.62 774 CYS A CA 1
ATOM 6160 C C . CYS A 1 774 ? 20.356 -9.836 -82.752 1.00 79.62 774 CYS A C 1
ATOM 6162 O O . CYS A 1 774 ? 20.389 -8.661 -83.123 1.00 79.62 774 CYS A O 1
ATOM 6164 N N . GLY A 1 775 ? 20.920 -10.826 -83.450 1.00 80.69 775 GLY A N 1
ATOM 6165 C CA . GLY A 1 775 ? 21.700 -10.675 -84.670 1.00 80.69 775 GLY A CA 1
ATOM 6166 C C . GLY A 1 775 ? 21.059 -9.771 -85.715 1.00 80.69 775 GLY A C 1
ATOM 6167 O O . GLY A 1 775 ? 21.699 -8.801 -86.101 1.00 80.69 775 GLY A O 1
ATOM 6168 N N . PRO A 1 776 ? 19.804 -9.997 -86.146 1.00 80.25 776 PRO A N 1
ATOM 6169 C CA . PRO A 1 776 ? 19.166 -9.159 -87.164 1.00 80.25 776 PRO A CA 1
ATOM 6170 C C . PRO A 1 776 ? 19.110 -7.669 -86.794 1.00 80.25 776 PRO A C 1
ATOM 6172 O O . PRO A 1 776 ? 19.387 -6.812 -87.630 1.00 80.25 776 PRO A O 1
ATOM 6175 N N . LEU A 1 777 ? 18.809 -7.358 -85.532 1.00 79.19 777 LEU A N 1
ATOM 6176 C CA . LEU A 1 777 ? 18.701 -5.986 -85.041 1.00 79.19 777 LEU A CA 1
ATOM 6177 C C . LEU A 1 777 ? 20.081 -5.331 -84.885 1.00 79.19 777 LEU A C 1
ATOM 6179 O O . LEU A 1 777 ? 20.305 -4.223 -85.366 1.00 79.19 777 LEU A O 1
ATOM 6183 N N . MET A 1 778 ? 21.047 -6.049 -84.305 1.00 79.12 778 MET A N 1
ATOM 6184 C CA . MET A 1 778 ? 22.438 -5.585 -84.224 1.00 79.12 778 MET A CA 1
ATOM 6185 C C . MET A 1 778 ? 23.057 -5.380 -85.603 1.00 79.12 778 MET A C 1
ATOM 6187 O O . MET A 1 778 ? 23.827 -4.445 -85.802 1.00 79.12 778 MET A O 1
ATOM 6191 N N . MET A 1 779 ? 22.694 -6.220 -86.568 1.00 77.94 779 MET A N 1
ATOM 6192 C CA . MET A 1 779 ? 23.095 -6.085 -87.961 1.00 77.94 779 MET A CA 1
ATOM 6193 C C . MET A 1 779 ? 22.524 -4.818 -88.590 1.00 77.94 779 MET A C 1
ATOM 6195 O O . MET A 1 779 ? 23.274 -4.103 -89.247 1.00 77.94 779 MET A O 1
ATOM 6199 N N . ASN A 1 780 ? 21.248 -4.502 -88.363 1.00 79.88 780 ASN A N 1
ATOM 6200 C CA . ASN A 1 780 ? 20.660 -3.248 -88.837 1.00 79.88 780 ASN A CA 1
ATOM 6201 C C . ASN A 1 780 ? 21.387 -2.035 -88.241 1.00 79.88 780 ASN A C 1
ATOM 6203 O O . ASN A 1 780 ? 21.818 -1.157 -88.986 1.00 79.88 780 ASN A O 1
ATOM 6207 N N . ILE A 1 781 ? 21.611 -2.036 -86.923 1.00 80.44 781 ILE A N 1
ATOM 6208 C CA . ILE A 1 781 ? 22.350 -0.986 -86.205 1.00 80.44 781 ILE A CA 1
ATOM 6209 C C . ILE A 1 781 ? 23.757 -0.815 -86.792 1.00 80.44 781 ILE A C 1
ATOM 6211 O O . ILE A 1 781 ? 24.163 0.295 -87.130 1.00 80.44 781 ILE A O 1
ATOM 6215 N N . LEU A 1 782 ? 24.497 -1.915 -86.954 1.00 79.25 782 LEU A N 1
ATOM 6216 C CA . LEU A 1 782 ? 25.857 -1.908 -87.489 1.00 79.25 782 LEU A CA 1
ATOM 6217 C C . LEU A 1 782 ? 25.912 -1.419 -88.931 1.00 79.25 782 LEU A C 1
ATOM 6219 O O . LEU A 1 782 ? 26.780 -0.616 -89.255 1.00 79.25 782 LEU A O 1
ATOM 6223 N N . VAL A 1 783 ? 25.006 -1.887 -89.792 1.00 77.69 783 VAL A N 1
ATOM 6224 C CA . VAL A 1 783 ? 24.955 -1.465 -91.196 1.00 77.69 783 VAL A CA 1
ATOM 6225 C C . VAL A 1 783 ? 24.701 0.032 -91.275 1.00 77.69 783 VAL A C 1
ATOM 6227 O O . VAL A 1 783 ? 25.445 0.737 -91.943 1.00 77.69 783 VAL A O 1
ATOM 6230 N N . GLU A 1 784 ? 23.711 0.539 -90.556 1.00 80.25 784 GLU A N 1
ATOM 6231 C CA . GLU A 1 784 ? 23.391 1.964 -90.553 1.00 80.25 784 GLU A CA 1
ATOM 6232 C C . GLU A 1 784 ? 24.528 2.821 -89.976 1.00 80.25 784 GLU A C 1
ATOM 6234 O O . GLU A 1 784 ? 24.863 3.849 -90.564 1.00 80.25 784 GLU A O 1
ATOM 6239 N N . LEU A 1 785 ? 25.186 2.388 -88.892 1.00 78.25 785 LEU A N 1
ATOM 6240 C CA . LEU A 1 785 ? 26.353 3.090 -88.344 1.00 78.25 785 LEU A CA 1
ATOM 6241 C C . LEU A 1 785 ? 27.537 3.084 -89.323 1.00 78.25 785 LEU A C 1
ATOM 6243 O O . LEU A 1 785 ? 28.166 4.121 -89.520 1.00 78.25 785 LEU A O 1
ATOM 6247 N N . ILE A 1 786 ? 27.811 1.952 -89.982 1.00 76.44 786 ILE A N 1
ATOM 6248 C CA . ILE A 1 786 ? 28.860 1.820 -91.007 1.00 76.44 786 ILE A CA 1
ATOM 6249 C C . ILE A 1 786 ? 28.577 2.754 -92.191 1.00 76.44 786 ILE A C 1
ATOM 6251 O O . ILE A 1 786 ? 29.489 3.409 -92.687 1.00 76.44 786 ILE A O 1
ATOM 6255 N N . MET A 1 787 ? 27.313 2.887 -92.598 1.00 75.75 787 MET A N 1
ATOM 6256 C CA . MET A 1 787 ? 26.903 3.793 -93.677 1.00 75.75 787 MET A CA 1
ATOM 6257 C C . MET A 1 787 ? 27.040 5.280 -93.314 1.00 75.75 787 MET A C 1
ATOM 6259 O O . MET A 1 787 ? 27.097 6.115 -94.216 1.00 75.75 787 MET A O 1
ATOM 6263 N N . CYS A 1 788 ? 27.113 5.621 -92.024 1.00 74.88 788 CYS A N 1
ATOM 6264 C CA . CYS A 1 788 ? 27.377 6.988 -91.562 1.00 74.88 788 CYS A CA 1
ATOM 6265 C C . CYS A 1 788 ? 28.867 7.356 -91.601 1.00 74.88 788 CYS A C 1
ATOM 6267 O O . CYS A 1 788 ? 29.213 8.537 -91.545 1.00 74.88 788 CYS A O 1
ATOM 6269 N N . VAL A 1 789 ? 29.758 6.370 -91.727 1.00 75.62 789 VAL A N 1
ATOM 6270 C CA . VAL A 1 789 ? 31.200 6.593 -91.857 1.00 75.62 789 VAL A CA 1
ATOM 6271 C C . VAL A 1 789 ? 31.506 6.890 -93.328 1.00 75.62 789 VAL A C 1
ATOM 6273 O O . VAL A 1 789 ? 31.766 5.993 -94.123 1.00 75.62 789 VAL A O 1
ATOM 6276 N N . LEU A 1 790 ? 31.415 8.164 -93.717 1.00 62.38 790 LEU A N 1
ATOM 6277 C CA . LEU A 1 790 ? 31.471 8.585 -95.126 1.00 62.38 790 LEU A CA 1
ATOM 6278 C C . LEU A 1 790 ? 32.882 8.555 -95.746 1.00 62.38 790 LEU A C 1
ATOM 6280 O O . LEU A 1 790 ? 33.008 8.627 -96.968 1.00 62.38 790 LEU A O 1
ATOM 6284 N N . SER A 1 791 ? 33.945 8.449 -94.942 1.00 68.50 791 SER A N 1
ATOM 6285 C CA . SER A 1 791 ? 35.340 8.406 -95.425 1.00 68.50 791 SER A CA 1
ATOM 6286 C C . SER A 1 791 ? 36.271 7.718 -94.410 1.00 68.50 791 SER A C 1
ATOM 6288 O O . SER A 1 791 ? 37.093 8.382 -93.776 1.00 68.50 791 SER A O 1
ATOM 6290 N N . PRO A 1 792 ? 36.118 6.406 -94.158 1.00 72.75 792 PRO A N 1
ATOM 6291 C CA . PRO A 1 792 ? 37.016 5.697 -93.254 1.00 72.75 792 PRO A CA 1
ATOM 6292 C C . PRO A 1 792 ? 38.419 5.610 -93.864 1.00 72.75 792 PRO A C 1
ATOM 6294 O O . PRO A 1 792 ? 38.562 5.300 -95.044 1.00 72.75 792 PRO A O 1
ATOM 6297 N N . SER A 1 793 ? 39.465 5.816 -93.058 1.00 77.81 793 SER A N 1
ATOM 6298 C CA . SER A 1 793 ? 40.834 5.541 -93.511 1.00 77.81 793 SER A CA 1
ATOM 6299 C C . SER A 1 793 ? 41.004 4.055 -93.860 1.00 77.81 793 SER A C 1
ATOM 6301 O O . SER A 1 793 ? 40.334 3.194 -93.287 1.00 77.81 793 SER A O 1
ATOM 6303 N N . GLU A 1 794 ? 41.935 3.721 -94.755 1.00 77.19 794 GLU A N 1
ATOM 6304 C CA . GLU A 1 794 ? 42.224 2.324 -95.132 1.00 77.19 794 GLU A CA 1
ATOM 6305 C C . GLU A 1 794 ? 42.534 1.442 -93.904 1.00 77.19 794 GLU A C 1
ATOM 6307 O O . GLU A 1 794 ? 42.092 0.296 -93.798 1.00 77.19 794 GLU A O 1
ATOM 6312 N N . GLU A 1 795 ? 43.239 2.002 -92.918 1.00 79.25 795 GLU A N 1
ATOM 6313 C CA . GLU A 1 795 ? 43.510 1.348 -91.637 1.00 79.25 795 GLU A CA 1
ATOM 6314 C C . GLU A 1 795 ? 42.233 1.052 -90.849 1.00 79.25 795 GLU A C 1
ATOM 6316 O O . GLU A 1 795 ? 42.068 -0.044 -90.317 1.00 79.25 795 GLU A O 1
ATOM 6321 N N . THR A 1 796 ? 41.288 1.984 -90.863 1.00 75.19 796 THR A N 1
ATOM 6322 C CA . THR A 1 796 ? 39.993 1.832 -90.212 1.00 75.19 796 THR A CA 1
ATOM 6323 C C . THR A 1 796 ? 39.149 0.734 -90.859 1.00 75.19 796 THR A C 1
ATOM 6325 O O . THR A 1 796 ? 38.549 -0.084 -90.158 1.00 75.19 796 THR A O 1
ATOM 6328 N N . VAL A 1 797 ? 39.101 0.690 -92.193 1.00 77.06 797 VAL A N 1
ATOM 6329 C CA . VAL A 1 797 ? 38.374 -0.359 -92.928 1.00 77.06 797 VAL A CA 1
ATOM 6330 C C . VAL A 1 797 ? 38.983 -1.729 -92.647 1.00 77.06 797 VAL A C 1
ATOM 6332 O O . VAL A 1 797 ? 38.255 -2.699 -92.432 1.00 77.06 797 VAL A O 1
ATOM 6335 N N . ARG A 1 798 ? 40.314 -1.809 -92.571 1.00 78.44 798 ARG A N 1
ATOM 6336 C CA . ARG A 1 798 ? 41.037 -3.027 -92.196 1.00 78.44 798 ARG A CA 1
ATOM 6337 C C . ARG A 1 798 ? 40.713 -3.477 -90.769 1.00 78.44 798 ARG A C 1
ATOM 6339 O O . ARG A 1 798 ? 40.423 -4.656 -90.582 1.00 78.44 798 ARG A O 1
ATOM 6346 N N . ASP A 1 799 ? 40.691 -2.574 -89.791 1.00 76.12 799 ASP A N 1
ATOM 6347 C CA . ASP A 1 799 ? 40.305 -2.888 -88.405 1.00 76.12 799 ASP A CA 1
ATOM 6348 C C . ASP A 1 799 ? 38.862 -3.404 -88.307 1.00 76.12 799 ASP A C 1
ATOM 6350 O O . ASP A 1 799 ? 38.582 -4.405 -87.636 1.00 76.12 799 ASP A O 1
ATOM 6354 N N . MET A 1 800 ? 37.931 -2.739 -88.998 1.00 75.50 800 MET A N 1
ATOM 6355 C CA . MET A 1 800 ? 36.536 -3.179 -89.079 1.00 75.50 800 MET A CA 1
ATOM 6356 C C . MET A 1 800 ? 36.429 -4.543 -89.769 1.00 75.50 800 MET A C 1
ATOM 6358 O O . MET A 1 800 ? 35.722 -5.424 -89.283 1.00 75.50 800 MET A O 1
ATOM 6362 N N . GLY A 1 801 ? 37.191 -4.760 -90.842 1.00 78.50 801 GLY A N 1
ATOM 6363 C CA . GLY A 1 801 ? 37.279 -6.035 -91.549 1.00 78.50 801 GLY A CA 1
ATOM 6364 C C . GLY A 1 801 ? 37.802 -7.168 -90.666 1.00 78.50 801 GLY A C 1
ATOM 6365 O O . GLY A 1 801 ? 37.228 -8.254 -90.675 1.00 78.50 801 GLY A O 1
ATOM 6366 N N . LEU A 1 802 ? 38.828 -6.920 -89.847 1.00 78.94 802 LEU A N 1
ATOM 6367 C CA . LEU A 1 802 ? 39.341 -7.889 -88.871 1.00 78.94 802 LEU A CA 1
ATOM 6368 C C . LEU A 1 802 ? 38.312 -8.198 -87.776 1.00 78.94 802 LEU A C 1
ATOM 6370 O O . LEU A 1 802 ? 38.165 -9.352 -87.372 1.00 78.94 802 LEU A O 1
ATOM 6374 N N . SER A 1 803 ? 37.565 -7.187 -87.334 1.00 77.88 803 SER A N 1
ATOM 6375 C CA . SER A 1 803 ? 36.517 -7.336 -86.319 1.00 77.88 803 SER A CA 1
ATOM 6376 C C . SER A 1 803 ? 35.330 -8.145 -86.854 1.00 77.88 803 SER A C 1
ATOM 6378 O O . SER A 1 803 ? 34.836 -9.036 -86.168 1.00 77.88 803 SER A O 1
ATOM 6380 N N . VAL A 1 804 ? 34.937 -7.921 -88.113 1.00 78.88 804 VAL A N 1
ATOM 6381 C CA . VAL A 1 804 ? 33.923 -8.721 -88.820 1.00 78.88 804 VAL A CA 1
ATOM 6382 C C . VAL A 1 804 ? 34.430 -10.129 -89.140 1.00 78.88 804 VAL A C 1
ATOM 6384 O O . VAL A 1 804 ? 33.676 -11.097 -89.033 1.00 78.88 804 VAL A O 1
ATOM 6387 N N . ALA A 1 805 ? 35.712 -10.294 -89.470 1.00 78.25 805 ALA A N 1
ATOM 6388 C CA . ALA A 1 805 ? 36.330 -11.604 -89.681 1.00 78.25 805 ALA A CA 1
ATOM 6389 C C . ALA A 1 805 ? 36.355 -12.457 -88.398 1.00 78.25 805 ALA A C 1
ATOM 6391 O O . ALA A 1 805 ? 36.287 -13.685 -88.474 1.00 78.25 805 ALA A O 1
ATOM 6392 N N . ALA A 1 806 ? 36.419 -11.810 -87.231 1.00 77.19 806 ALA A N 1
ATOM 6393 C CA . ALA A 1 806 ? 36.374 -12.465 -85.927 1.00 77.19 806 ALA A CA 1
ATOM 6394 C C . ALA A 1 806 ? 34.962 -12.909 -85.501 1.00 77.19 806 ALA A C 1
ATOM 6396 O O . ALA A 1 806 ? 34.841 -13.671 -84.540 1.00 77.19 806 ALA A O 1
ATOM 6397 N N . LEU A 1 807 ? 33.906 -12.466 -86.194 1.00 76.12 807 LEU A N 1
ATOM 6398 C CA . LEU A 1 807 ? 32.543 -12.950 -85.963 1.00 76.12 807 LEU A CA 1
ATOM 6399 C C . LEU A 1 807 ? 32.398 -14.406 -86.428 1.00 76.12 807 LEU A C 1
ATOM 6401 O O . LEU A 1 807 ? 33.104 -14.870 -87.328 1.00 76.12 807 LEU A O 1
ATOM 6405 N N . HIS A 1 808 ? 31.482 -15.148 -85.804 1.00 73.69 808 HIS A N 1
ATOM 6406 C CA . HIS A 1 808 ? 31.272 -16.557 -86.133 1.00 73.69 808 HIS A CA 1
ATOM 6407 C C . HIS A 1 808 ? 30.845 -16.731 -87.601 1.00 73.69 808 HIS A C 1
ATOM 6409 O O . HIS A 1 808 ? 30.087 -15.923 -88.141 1.00 73.69 808 HIS A O 1
ATOM 6415 N N . ARG A 1 809 ? 31.322 -17.802 -88.254 1.00 71.19 809 ARG A N 1
ATOM 6416 C CA . ARG A 1 809 ? 31.031 -18.066 -89.672 1.00 71.19 809 ARG A CA 1
ATOM 6417 C C . ARG A 1 809 ? 29.530 -18.284 -89.868 1.00 71.19 809 ARG A C 1
ATOM 6419 O O . ARG A 1 809 ? 28.993 -19.293 -89.419 1.00 71.19 809 ARG A O 1
ATOM 6426 N N . GLY A 1 810 ? 28.876 -17.359 -90.564 1.00 78.38 810 GLY A N 1
ATOM 6427 C CA . GLY A 1 810 ? 27.439 -17.398 -90.836 1.00 78.38 810 GLY A CA 1
ATOM 6428 C C . GLY A 1 810 ? 26.993 -16.297 -91.801 1.00 78.38 810 GLY A C 1
ATOM 6429 O O . GLY A 1 810 ? 27.807 -15.490 -92.255 1.00 78.38 810 GLY A O 1
ATOM 6430 N N . GLU A 1 811 ? 25.696 -16.257 -92.116 1.00 74.62 811 GLU A N 1
ATOM 6431 C CA . GLU A 1 811 ? 25.107 -15.283 -93.053 1.00 74.62 811 GLU A CA 1
ATOM 6432 C C . GLU A 1 811 ? 25.362 -13.827 -92.627 1.00 74.62 811 GLU A C 1
ATOM 6434 O O . GLU A 1 811 ? 25.660 -12.979 -93.464 1.00 74.62 811 GLU A O 1
ATOM 6439 N N . MET A 1 812 ? 25.362 -13.542 -91.321 1.00 71.94 812 MET A N 1
ATOM 6440 C CA . MET A 1 812 ? 25.630 -12.201 -90.785 1.00 71.94 812 MET A CA 1
ATOM 6441 C C . MET A 1 812 ? 27.038 -11.688 -91.104 1.00 71.94 812 MET A C 1
ATOM 6443 O O . MET A 1 812 ? 27.196 -10.547 -91.538 1.00 71.94 812 MET A O 1
ATOM 6447 N N . GLN A 1 813 ? 28.061 -12.539 -90.975 1.00 79.19 813 GLN A N 1
ATOM 6448 C CA . GLN A 1 813 ? 29.433 -12.181 -91.343 1.00 79.19 813 GLN A CA 1
ATOM 6449 C C . GLN A 1 813 ? 29.529 -11.826 -92.832 1.00 79.19 813 GLN A C 1
ATOM 6451 O O . GLN A 1 813 ? 30.208 -10.869 -93.198 1.00 79.19 813 GLN A O 1
ATOM 6456 N N . GLN A 1 814 ? 28.819 -12.565 -93.690 1.00 79.31 814 GLN A N 1
ATOM 6457 C CA . GLN A 1 814 ? 28.791 -12.300 -95.129 1.00 79.31 814 GLN A CA 1
ATOM 6458 C C . GLN A 1 814 ? 28.085 -10.978 -95.457 1.00 79.31 814 GLN A C 1
ATOM 6460 O O . GLN A 1 814 ? 28.541 -10.248 -96.338 1.00 79.31 814 GLN A O 1
ATOM 6465 N N . VAL A 1 815 ? 27.002 -10.649 -94.745 1.00 78.06 815 VAL A N 1
ATOM 6466 C CA . VAL A 1 815 ? 26.267 -9.388 -94.928 1.00 78.06 815 VAL A CA 1
ATOM 6467 C C . VAL A 1 815 ? 27.100 -8.187 -94.468 1.00 78.06 815 VAL A C 1
ATOM 6469 O O . VAL A 1 815 ? 27.210 -7.226 -95.228 1.00 78.06 815 VAL A O 1
ATOM 6472 N N . LEU A 1 816 ? 27.751 -8.246 -93.297 1.00 74.88 816 LEU A N 1
ATOM 6473 C CA . LEU A 1 816 ? 28.640 -7.165 -92.837 1.00 74.88 816 LEU A CA 1
ATOM 6474 C C . LEU A 1 816 ? 29.851 -7.001 -93.746 1.00 74.88 816 LEU A C 1
ATOM 6476 O O . LEU A 1 816 ? 30.194 -5.876 -94.091 1.00 74.88 816 LEU A O 1
ATOM 6480 N N . ALA A 1 817 ? 30.472 -8.103 -94.173 1.00 78.56 817 ALA A N 1
ATOM 6481 C CA . ALA A 1 817 ? 31.601 -8.047 -95.095 1.00 78.56 817 ALA A CA 1
ATOM 6482 C C . ALA A 1 817 ? 31.202 -7.393 -96.426 1.00 78.56 817 ALA A C 1
ATOM 6484 O O . ALA A 1 817 ? 31.936 -6.552 -96.938 1.00 78.56 817 ALA A O 1
ATOM 6485 N N . ARG A 1 818 ? 30.012 -7.716 -96.958 1.00 79.69 818 ARG A N 1
ATOM 6486 C CA . ARG A 1 818 ? 29.484 -7.085 -98.175 1.00 79.69 818 ARG A CA 1
ATOM 6487 C C . ARG A 1 818 ? 29.198 -5.596 -97.969 1.00 79.69 818 ARG A C 1
ATOM 6489 O O . ARG A 1 818 ? 29.546 -4.801 -98.829 1.00 79.69 818 ARG A O 1
ATOM 6496 N N . LYS A 1 819 ? 28.604 -5.204 -96.838 1.00 77.38 819 LYS A N 1
ATOM 6497 C CA . LYS A 1 819 ? 28.296 -3.794 -96.545 1.00 77.38 819 LYS A CA 1
ATOM 6498 C C . LYS A 1 819 ? 29.538 -2.951 -96.261 1.00 77.38 819 LYS A C 1
ATOM 6500 O O . LYS A 1 819 ? 29.605 -1.819 -96.724 1.00 77.38 819 LYS A O 1
ATOM 6505 N N . LEU A 1 820 ? 30.545 -3.509 -95.590 1.00 76.44 820 LEU A N 1
ATOM 6506 C CA . LEU A 1 820 ? 31.858 -2.872 -95.451 1.00 76.44 820 LEU A CA 1
ATOM 6507 C C . LEU A 1 820 ? 32.537 -2.679 -96.807 1.00 76.44 820 LEU A C 1
ATOM 6509 O O . LEU A 1 820 ? 33.122 -1.626 -97.038 1.00 76.44 820 LEU A O 1
ATOM 6513 N N . LEU A 1 821 ? 32.426 -3.663 -97.708 1.00 77.31 821 LEU A N 1
ATOM 6514 C CA . LEU A 1 821 ? 32.926 -3.536 -99.075 1.00 77.31 821 LEU A CA 1
ATOM 6515 C C . LEU A 1 821 ? 32.194 -2.417 -99.831 1.00 77.31 821 LEU A C 1
ATOM 6517 O O . LEU A 1 821 ? 32.852 -1.580 -100.431 1.00 77.31 821 LEU A O 1
ATOM 6521 N N . GLU A 1 822 ? 30.861 -2.337 -99.729 1.00 78.38 822 GLU A N 1
ATOM 6522 C CA . GLU A 1 822 ? 30.072 -1.250 -100.335 1.00 78.38 822 GLU A CA 1
ATOM 6523 C C . GLU A 1 822 ? 30.484 0.140 -99.808 1.00 78.38 822 GLU A C 1
ATOM 6525 O O . GLU A 1 822 ? 30.554 1.095 -100.582 1.00 78.38 822 GLU A O 1
ATOM 6530 N N . VAL A 1 823 ? 30.759 0.280 -98.505 1.00 74.75 823 VAL A N 1
ATOM 6531 C CA . VAL A 1 823 ? 31.237 1.550 -97.926 1.00 74.75 823 VAL A CA 1
ATOM 6532 C C . VAL A 1 823 ? 32.653 1.877 -98.383 1.00 74.75 823 VAL A C 1
ATOM 6534 O O . VAL A 1 823 ? 32.925 3.027 -98.722 1.00 74.75 823 VAL A O 1
ATOM 6537 N N . TRP A 1 824 ? 33.539 0.883 -98.460 1.00 75.38 824 TRP A N 1
ATOM 6538 C CA . TRP A 1 824 ? 34.890 1.076 -98.981 1.00 75.38 824 TRP A CA 1
ATOM 6539 C C . TRP A 1 824 ? 34.861 1.502 -100.456 1.00 75.38 824 TRP A C 1
ATOM 6541 O O . TRP A 1 824 ? 35.479 2.499 -100.820 1.00 75.38 824 TRP A O 1
ATOM 6551 N N . GLU A 1 825 ? 34.085 0.820 -101.297 1.00 79.31 825 GLU A N 1
ATOM 6552 C CA . GLU A 1 825 ? 33.926 1.174 -102.712 1.00 79.31 825 GLU A CA 1
ATOM 6553 C C . GLU A 1 825 ? 33.405 2.609 -102.885 1.00 79.31 825 GLU A C 1
ATOM 6555 O O . GLU A 1 825 ? 33.890 3.339 -103.750 1.00 79.31 825 GLU A O 1
ATOM 6560 N N . ARG A 1 826 ? 32.474 3.055 -102.028 1.00 74.69 826 ARG A N 1
ATOM 6561 C CA . ARG A 1 826 ? 31.999 4.449 -102.017 1.00 74.69 826 ARG A CA 1
ATOM 6562 C C . ARG A 1 826 ? 33.061 5.442 -101.559 1.00 74.69 826 ARG A C 1
ATOM 6564 O O . ARG A 1 826 ? 33.149 6.513 -102.147 1.00 74.69 826 ARG A O 1
ATOM 6571 N N . ALA A 1 827 ? 33.844 5.107 -100.536 1.00 69.31 827 ALA A N 1
ATOM 6572 C CA . ALA A 1 827 ? 34.920 5.966 -100.048 1.00 69.31 827 ALA A CA 1
ATOM 6573 C C . ALA A 1 827 ? 36.007 6.158 -101.118 1.00 69.31 827 ALA A C 1
ATOM 6575 O O . ALA A 1 827 ? 36.401 7.286 -101.394 1.00 69.31 827 ALA A O 1
ATOM 6576 N N . VAL A 1 828 ? 36.403 5.078 -101.803 1.00 72.50 828 VAL A N 1
ATOM 6577 C CA . VAL A 1 828 ? 37.364 5.126 -102.921 1.00 72.50 828 VAL A CA 1
ATOM 6578 C C . VAL A 1 828 ? 36.816 5.948 -104.088 1.00 72.50 828 VAL A C 1
ATOM 6580 O O . VAL A 1 828 ? 37.557 6.720 -104.685 1.00 72.50 828 VAL A O 1
ATOM 6583 N N . ALA A 1 829 ? 35.518 5.829 -104.388 1.00 75.75 829 ALA A N 1
ATOM 6584 C CA . ALA A 1 829 ? 34.866 6.607 -105.441 1.00 75.75 829 ALA A CA 1
ATOM 6585 C C . ALA A 1 829 ? 34.691 8.103 -105.107 1.00 75.75 829 ALA A C 1
ATOM 6587 O O . ALA A 1 829 ? 34.450 8.894 -106.013 1.00 75.75 829 ALA A O 1
ATOM 6588 N N . LEU A 1 830 ? 34.760 8.491 -103.827 1.00 69.88 830 LEU A N 1
ATOM 6589 C CA . LEU A 1 830 ? 34.711 9.888 -103.375 1.00 69.88 830 LEU A CA 1
ATOM 6590 C C . LEU A 1 830 ? 36.102 10.547 -103.335 1.00 69.88 830 LEU A C 1
ATOM 6592 O O . LEU A 1 830 ? 36.183 11.773 -103.386 1.00 69.88 830 LEU A O 1
ATOM 6596 N N . GLU A 1 831 ? 37.177 9.758 -103.231 1.00 62.81 831 GLU A N 1
ATOM 6597 C CA . GLU A 1 831 ? 38.571 10.232 -103.290 1.00 62.81 831 GLU A CA 1
ATOM 6598 C C . GLU A 1 831 ? 39.123 10.337 -104.725 1.00 62.81 831 GLU A C 1
ATOM 6600 O O . GLU A 1 831 ? 40.085 11.075 -104.955 1.00 62.81 831 GLU A O 1
ATOM 6605 N N . SER A 1 832 ? 38.525 9.612 -105.678 1.00 59.41 832 SER A N 1
ATOM 6606 C CA . SER A 1 832 ? 38.801 9.690 -107.123 1.00 59.41 832 SER A CA 1
ATOM 6607 C C . SER A 1 832 ? 38.004 10.791 -107.809 1.00 59.41 832 SER A C 1
ATOM 6609 O O . SER A 1 832 ? 38.585 11.496 -108.666 1.00 59.41 832 SER A O 1
#

Secondary structure (DSSP, 8-state):
-HHHHTT-TTTHHHHTTS----HHHHHHHHHHTTTHHHHHHHHHHS-HHHHHHHHHHHHHHHHHS-HHHHHHHHHHHHHHHHHHHHH--TTSTTHHHHHHHHHHHHHHHHHGGGTTTHHHHTTS-HHHHHHHHHHHHHHHHHHHHHHHHHHHS-----HHHHHHT-------GGGGGSS-------HHHHHHHHHHHHHHHHHT--HHHHHHTTSSBPSS-TTSBHHHHHHHHHHHHHHHHHHTT--SHHHHHHHHHHHHH--PPPPHHHHHHH--HHHHHHHHS-TTS-HHHHHHHHHTSTTTTT-HHHHHHHHHTGGG--HHHHHHHHHHHHHHHHH---HHHHHHHHHHHHHHHHHS-HHHHHHHHHHHHHHHTT--TT--TTHHHHHHHHHHHHHHHHHHHHHHHHHHHHH-TTSS----------------------------HHHHHHHHHHHHHHHHHHHHHHHHHHHHHHHHHHHHHH-HHHHHHHHHHHHHTHHHHTPEETTEEEEHHHHHHHHHHT-S---HHHHHHHHHHHHHHHHTTSS-HHHIIIIIIHHHHHHHHHTT-HHHHHHHHHHHHHHHTTSS-------HHHHHHHHHHHHHHTPPPTTT--HHHHHHHHHHHHHHHHHHHHHHHHT-HHHHHHHHHHHHHS-TT-HHHHHHHHHHHGGG--HHHHHHHHHHHTTS---HHHHHHHHHHHHHHHHHHS-TTSGGG-HHHHHHHHHHHHHHHHHHTTS-HHHHHHHHHHHHHHHHHS-HHHHHHHHHHHHHHHHHHHHH-SS--HHHHHHHHHHHHTS-SSHHHHHHHHHHHHHHHHHHHHH-

Mean predicted aligned error: 15.36 Å